Protein AF-0000000079912908 (afdb_homodimer)

Secondary structure (DSSP, 8-state):
--B------PPPPEEEEE--------S-HHHHHHT-SPEEEEEPPP-TTPPP---HHHHHHHHHHHHHHHHHHHHHHHH-GGGHHHHHHHHHHHHHHHTT----HHHHHHHHTT-S--HHHHHHHHHHHHHHHHHHTTT--SHHHHHHHHHHHHTTT-TTTTT---SS---BSS-TT-GGG-SB----GGGHHHHHHHHHHHHT-SSS-HHHHHHHHHHHHHHH--SSS-HHHHHHHHHHHHHHHTTS-SSS---HHHHHHTTHHHHHHHHHHHHTT--HHHHHHHHHHHHHHHHHHHHHHHHHHHHHHHHHHH----TT-HHHHHHHHHTT--EEEHHHHHHHHT--HHHHHHHHHHHHHTTSEEE-SSSSSS-EEEEHHHHHHHHHHHHHHHS---/--B------PPPPEEEEE--------S-HHHHHHT-SPEEEEEPPP-TTPPP---HHHHHHHHHHHHHHHHHHHHHHHH-GGGHHHHHHHHHHHHHHHTT----HHHHHHHHTT-S--HHHHHHHHHHHHHHHHHHTTT--SHHHHHHHHHHHHTTT-TTTTT----S---BSS-TT-GGG-SB-PPPGGGHHHHHHHHHHHHT-SSS-HHHHHHHHHHHHHHH--SSS-HHHHHHHHHHHHHHHTTS-SSS---HHHHHHTTHHHHHHHHHHHHTT--HHHHHHHHHHHHHHHHHHHHHHHHHHHHHHHHHHH----TT-HHHHHHHHHTT--EEEHHHHHHHHT--HHHHHHHHHHHHHTTSEEE-SSSSSS-EEEEHHHHHHHHHHHHHHHS---

pLDDT: mean 90.56, std 13.36, range [20.56, 98.81]

Organism: NCBI:txid1990687

Solvent-accessible surface area (backbone atoms only — not comparable to full-atom values): 40923 Å² total; per-residue (Å²): 98,71,59,14,67,71,83,67,72,56,69,40,49,43,71,48,79,38,84,53,76,78,85,62,94,74,67,55,76,64,54,49,57,59,42,52,54,62,42,65,23,32,42,70,65,85,51,49,84,61,77,86,84,70,57,48,53,59,44,18,46,34,45,51,29,43,28,50,49,14,29,50,26,33,45,48,53,68,70,47,81,48,42,38,57,42,35,35,45,50,22,19,43,28,39,33,35,72,74,74,38,68,65,55,49,62,39,32,45,32,26,70,72,71,40,91,48,51,69,48,14,45,52,31,47,15,35,34,42,12,38,50,41,22,54,75,34,20,90,54,64,40,71,66,45,54,27,48,18,38,21,44,33,25,46,90,80,39,58,88,57,30,45,46,74,33,89,55,78,63,53,42,59,55,59,95,80,37,62,65,60,25,77,40,33,35,36,53,37,87,50,39,66,63,52,48,53,32,48,30,51,36,65,66,53,78,42,50,42,58,57,53,45,40,28,51,47,36,44,49,45,58,49,49,42,53,38,88,67,61,42,68,52,44,33,55,19,47,43,50,12,46,37,40,52,65,58,40,24,88,62,46,52,75,27,40,37,27,16,39,40,32,43,48,66,61,46,54,48,15,49,53,38,34,46,66,22,39,61,64,52,30,34,48,44,50,28,53,10,38,53,46,12,48,55,54,49,52,50,47,53,51,52,50,51,50,51,52,54,52,50,58,73,55,55,86,71,65,93,82,37,65,43,58,57,49,56,54,47,35,65,45,42,38,52,46,35,62,67,58,48,16,66,75,70,68,47,51,66,68,56,33,49,52,27,50,50,51,33,35,74,55,66,46,34,44,73,74,52,88,66,95,60,88,48,33,31,31,28,56,68,54,38,50,52,50,43,50,46,55,52,55,26,58,48,54,84,126,98,71,59,14,67,71,82,68,71,54,68,40,49,43,72,45,80,39,85,54,76,78,85,63,94,76,67,54,75,65,55,49,59,58,43,51,53,64,42,65,22,32,42,71,65,84,50,48,84,62,78,86,84,70,57,49,53,58,45,17,46,35,46,51,28,46,28,50,49,13,28,50,27,34,44,46,54,69,70,42,79,49,42,37,57,43,34,35,45,51,21,20,43,28,39,33,36,72,74,73,39,68,65,53,50,61,40,32,46,32,27,71,72,70,41,92,46,52,70,48,14,44,52,30,47,17,35,34,42,13,39,49,42,20,55,74,34,19,89,54,65,38,70,65,43,55,28,47,18,37,20,42,34,23,46,88,79,39,57,90,58,30,45,47,72,35,87,55,77,63,53,40,62,57,59,94,81,36,61,66,59,24,77,42,34,34,36,52,38,87,50,38,66,62,52,48,52,31,48,32,50,38,67,65,54,78,41,50,42,58,57,53,44,40,29,51,46,35,44,50,45,60,49,48,42,53,37,88,66,61,42,69,52,45,33,54,19,46,44,51,11,46,37,40,50,65,59,42,24,88,61,48,52,75,27,41,37,26,16,38,41,32,45,49,65,61,46,53,49,14,49,53,38,36,46,66,22,38,60,63,51,29,34,49,44,50,27,52,11,38,52,45,12,49,55,53,49,53,51,47,53,51,52,51,50,51,51,52,54,52,50,58,73,58,55,85,70,64,92,84,37,65,45,58,58,50,57,54,46,35,66,44,42,38,50,46,36,63,68,58,48,15,65,74,69,70,46,50,67,69,56,34,48,51,29,51,51,51,34,35,73,54,68,47,36,43,73,75,53,84,67,93,61,90,48,34,32,32,29,56,69,52,37,50,52,49,42,48,48,56,52,55,27,56,49,54,85,124

Nearest PDB structures (foldseek):
  7cb8-assembly1_A  TM=9.332E-01  e=3.865E-30  Mycobacterium marinum M
  7cb8-assembly2_B  TM=9.294E-01  e=2.240E-29  Mycobacterium marinum M
  3zcn-assembly2_B  TM=7.993E-01  e=5.375E-15  Shewanella oneidensis
  3zec-assembly1_A  TM=7.746E-01  e=6.122E-14  Shewanella oneidensis
  3eqx-assembly1_A  TM=7.649E-01  e=4.466E-14  Shewanella oneidensis

Structure (mmCIF, N/CA/C/O backbone):
data_AF-0000000079912908-model_v1
#
loop_
_entity.id
_entity.type
_entity.pdbx_description
1 polymer 'Cell filamentation protein Fic'
#
loop_
_atom_site.group_PDB
_atom_site.id
_atom_site.type_symbol
_atom_site.label_atom_id
_atom_site.label_alt_id
_atom_site.label_comp_id
_atom_site.label_asym_id
_atom_site.label_entity_id
_atom_site.label_seq_id
_atom_site.pdbx_PDB_ins_code
_atom_site.Cartn_x
_atom_site.Cartn_y
_atom_site.Cartn_z
_atom_site.occupancy
_atom_site.B_iso_or_equiv
_atom_site.auth_seq_id
_atom_site.auth_comp_id
_atom_site.auth_asym_id
_atom_site.auth_atom_id
_atom_site.pdbx_PDB_model_num
ATOM 1 N N . MET A 1 1 ? 46.594 8.125 -4.816 1 20.73 1 MET A N 1
ATOM 2 C CA . MET A 1 1 ? 45.75 7.926 -5.992 1 20.73 1 MET A CA 1
ATOM 3 C C . MET A 1 1 ? 44.531 7.105 -5.645 1 20.73 1 MET A C 1
ATOM 5 O O . MET A 1 1 ? 44.562 5.875 -5.703 1 20.73 1 MET A O 1
ATOM 9 N N . THR A 1 2 ? 43.875 7.277 -4.516 1 21.61 2 THR A N 1
ATOM 10 C CA . THR A 1 2 ? 43.125 6.52 -3.51 1 21.61 2 THR A CA 1
ATOM 11 C C . THR A 1 2 ? 41.688 6.242 -3.98 1 21.61 2 THR A C 1
ATOM 13 O O . THR A 1 2 ? 41 7.156 -4.402 1 21.61 2 THR A O 1
ATOM 16 N N . SER A 1 3 ? 41.312 4.965 -4.547 1 24.94 3 SER A N 1
ATOM 17 C CA . SER A 1 3 ? 40.312 4.496 -5.484 1 24.94 3 SER A CA 1
ATOM 18 C C . SER A 1 3 ? 38.906 4.93 -5.055 1 24.94 3 SER A C 1
ATOM 20 O O . SER A 1 3 ? 38.656 5.137 -3.865 1 24.94 3 SER A O 1
ATOM 22 N N . VAL A 1 4 ? 38.125 5.551 -5.871 1 27.55 4 VAL A N 1
ATOM 23 C CA . VAL A 1 4 ? 36.719 5.898 -5.777 1 27.55 4 VAL A CA 1
ATOM 24 C C . VAL A 1 4 ? 35.969 4.785 -5.062 1 27.55 4 VAL A C 1
ATOM 26 O O . VAL A 1 4 ? 36.188 3.602 -5.309 1 27.55 4 VAL A O 1
ATOM 29 N N . GLY A 1 5 ? 35.312 4.691 -3.99 1 32.69 5 GLY A N 1
ATOM 30 C CA . GLY A 1 5 ? 34.781 3.631 -3.152 1 32.69 5 GLY A CA 1
ATOM 31 C C . GLY A 1 5 ? 33.938 2.629 -3.924 1 32.69 5 GLY A C 1
ATOM 32 O O . GLY A 1 5 ? 33.125 3.014 -4.77 1 32.69 5 GLY A O 1
ATOM 33 N N . ASP A 1 6 ? 34.281 1.382 -4.566 1 37.12 6 ASP A N 1
ATOM 34 C CA . ASP A 1 6 ? 33.938 0.411 -5.602 1 37.12 6 ASP A CA 1
ATOM 35 C C . ASP A 1 6 ? 32.469 0.053 -5.551 1 37.12 6 ASP A C 1
ATOM 37 O O . ASP A 1 6 ? 32 -0.582 -4.598 1 37.12 6 ASP A O 1
ATOM 41 N N . GLY A 1 7 ? 31.5 0.906 -5.629 1 46.09 7 GLY A N 1
ATOM 42 C CA . GLY A 1 7 ? 30.172 0.347 -5.785 1 46.09 7 GLY A CA 1
ATOM 43 C C . GLY A 1 7 ? 30.172 -1.014 -6.453 1 46.09 7 GLY A C 1
ATOM 44 O O . GLY A 1 7 ? 30.359 -1.114 -7.668 1 46.09 7 GLY A O 1
ATOM 45 N N . GLN A 1 8 ? 30.672 -2.092 -5.875 1 56.47 8 GLN A N 1
ATOM 46 C CA . GLN A 1 8 ? 31.031 -3.422 -6.344 1 56.47 8 GLN A CA 1
ATOM 47 C C . GLN A 1 8 ? 29.938 -4.027 -7.207 1 56.47 8 GLN A C 1
ATOM 49 O O . GLN A 1 8 ? 28.781 -4.105 -6.777 1 56.47 8 GLN A O 1
ATOM 54 N N . ARG A 1 9 ? 30 -4.141 -8.617 1 77.31 9 ARG A N 1
ATOM 55 C CA . ARG A 1 9 ? 29.203 -4.863 -9.602 1 77.31 9 ARG A CA 1
ATOM 56 C C . ARG A 1 9 ? 28.828 -6.25 -9.094 1 77.31 9 ARG A C 1
ATOM 58 O O . ARG A 1 9 ? 29.609 -6.891 -8.383 1 77.31 9 ARG A O 1
ATOM 65 N N . TRP A 1 10 ? 27.5 -6.543 -9.148 1 91.25 10 TRP A N 1
ATOM 66 C CA . TRP A 1 10 ? 27.062 -7.898 -8.844 1 91.25 10 TRP A CA 1
ATOM 67 C C . TRP A 1 10 ? 27.906 -8.93 -9.578 1 91.25 10 TRP A C 1
ATOM 69 O O . TRP A 1 10 ? 28.156 -8.797 -10.781 1 91.25 10 TRP A O 1
ATOM 79 N N . PRO A 1 11 ? 28.438 -9.875 -8.914 1 94.44 11 PRO A N 1
ATOM 80 C CA . PRO A 1 11 ? 29.359 -10.812 -9.562 1 94.44 11 PRO A CA 1
ATOM 81 C C . PRO A 1 11 ? 28.672 -11.727 -10.57 1 94.44 11 PRO A C 1
ATOM 83 O O . PRO A 1 11 ? 27.562 -12.219 -10.305 1 94.44 11 PRO A O 1
ATOM 86 N N . PRO A 1 12 ? 29.281 -11.906 -11.703 1 96.19 12 PRO A N 1
ATOM 87 C CA . PRO A 1 12 ? 28.734 -12.867 -12.672 1 96.19 12 PRO A CA 1
ATOM 88 C C . PRO A 1 12 ? 28.938 -14.312 -12.242 1 96.19 12 PRO A C 1
ATOM 90 O O . PRO A 1 12 ? 29.734 -14.594 -11.344 1 96.19 12 PRO A O 1
ATOM 93 N N . VAL A 1 13 ? 28.203 -15.195 -12.852 1 96.38 13 VAL A N 1
ATOM 94 C CA . VAL A 1 13 ? 28.375 -16.625 -12.648 1 96.38 13 VAL A CA 1
ATOM 95 C C . VAL A 1 13 ? 29.719 -17.078 -13.211 1 96.38 13 VAL A C 1
ATOM 97 O O . VAL A 1 13 ? 30.125 -16.641 -14.289 1 96.38 13 VAL A O 1
ATOM 100 N N . ALA A 1 14 ? 30.438 -17.875 -12.445 1 97.25 14 ALA A N 1
ATOM 101 C CA . ALA A 1 14 ? 31.625 -18.562 -12.938 1 97.25 14 ALA A CA 1
ATOM 102 C C . ALA A 1 14 ? 31.266 -19.953 -13.477 1 97.25 14 ALA A C 1
ATOM 104 O O . ALA A 1 14 ? 30.094 -20.344 -13.461 1 97.25 14 ALA A O 1
ATOM 105 N N . TYR A 1 15 ? 32.188 -20.625 -14.109 1 95.56 15 TYR A N 1
ATOM 106 C CA . TYR A 1 15 ? 31.938 -21.953 -14.648 1 95.56 15 TYR A CA 1
ATOM 107 C C . TYR A 1 15 ? 33.062 -22.906 -14.281 1 95.56 15 TYR A C 1
ATOM 109 O O . TYR A 1 15 ? 34.188 -22.484 -14.047 1 95.56 15 TYR A O 1
ATOM 117 N N . GLU A 1 16 ? 32.781 -24.188 -14.18 1 95.5 16 GLU A N 1
ATOM 118 C CA . GLU A 1 16 ? 33.75 -25.25 -13.945 1 95.5 16 GLU A CA 1
ATOM 119 C C . GLU A 1 16 ? 33.469 -26.453 -14.859 1 95.5 16 GLU A C 1
ATOM 121 O O . GLU A 1 16 ? 32.344 -26.688 -15.258 1 95.5 16 GLU A O 1
ATOM 126 N N . ASP A 1 17 ? 34.5 -27.203 -15.18 1 92.25 17 ASP A N 1
ATOM 127 C CA . ASP A 1 17 ? 34.375 -28.344 -16.078 1 92.25 17 ASP A CA 1
ATOM 128 C C . ASP A 1 17 ? 34.062 -29.625 -15.312 1 92.25 17 ASP A C 1
ATOM 130 O O . ASP A 1 17 ? 34.594 -29.844 -14.219 1 92.25 17 ASP A O 1
ATOM 134 N N . HIS A 1 18 ? 33.188 -30.391 -15.852 1 91 18 HIS A N 1
ATOM 135 C CA . HIS A 1 18 ? 32.875 -31.719 -15.344 1 91 18 HIS A CA 1
ATOM 136 C C . HIS A 1 18 ? 32.906 -32.75 -16.453 1 91 18 HIS A C 1
ATOM 138 O O . HIS A 1 18 ? 32.531 -32.469 -17.594 1 91 18 HIS A O 1
ATOM 144 N N . PRO A 1 19 ? 33.406 -33.906 -16.125 1 83.94 19 PRO A N 1
ATOM 145 C CA . PRO A 1 19 ? 33.375 -34.969 -17.156 1 83.94 19 PRO A CA 1
ATOM 146 C C . PRO A 1 19 ? 31.953 -35.406 -17.516 1 83.94 19 PRO A C 1
ATOM 148 O O . PRO A 1 19 ? 31.047 -35.312 -16.688 1 83.94 19 PRO A O 1
ATOM 151 N N . TRP A 1 20 ? 31.75 -35.656 -18.797 1 77.62 20 TRP A N 1
ATOM 152 C CA . TRP A 1 20 ? 30.453 -36.156 -19.266 1 77.62 20 TRP A CA 1
ATOM 153 C C . TRP A 1 20 ? 30.547 -37.625 -19.672 1 77.62 20 TRP A C 1
ATOM 155 O O . TRP A 1 20 ? 31.438 -38 -20.422 1 77.62 20 TRP A O 1
ATOM 165 N N . VAL A 1 21 ? 29.812 -38.438 -18.938 1 65.38 21 VAL A N 1
ATOM 166 C CA . VAL A 1 21 ? 29.688 -39.812 -19.406 1 65.38 21 VAL A CA 1
ATOM 167 C C . VAL A 1 21 ? 28.297 -40.031 -19.984 1 65.38 21 VAL A C 1
ATOM 169 O O . VAL A 1 21 ? 27.297 -39.906 -19.281 1 65.38 21 VAL A O 1
ATOM 172 N N . SER A 1 22 ? 28.156 -40.094 -21.297 1 60.28 22 SER A N 1
ATOM 173 C CA . SER A 1 22 ? 26.844 -40.312 -21.922 1 60.28 22 SER A CA 1
ATOM 174 C C . SER A 1 22 ? 26.25 -41.656 -21.484 1 60.28 22 SER A C 1
ATOM 176 O O . SER A 1 22 ? 26.938 -42.656 -21.453 1 60.28 22 SER A O 1
ATOM 178 N N . THR A 1 23 ? 25.141 -41.594 -20.766 1 56.66 23 THR A N 1
ATOM 179 C CA . THR A 1 23 ? 24.516 -42.844 -20.359 1 56.66 23 THR A CA 1
ATOM 180 C C . THR A 1 23 ? 23.734 -43.469 -21.516 1 56.66 23 THR A C 1
ATOM 182 O O . THR A 1 23 ? 23.203 -44.562 -21.391 1 56.66 23 THR A O 1
ATOM 185 N N . THR A 1 24 ? 23.453 -42.656 -22.516 1 57.47 24 THR A N 1
ATOM 186 C CA . THR A 1 24 ? 22.656 -43.281 -23.578 1 57.47 24 THR A CA 1
ATOM 187 C C . THR A 1 24 ? 23.531 -43.625 -24.766 1 57.47 24 THR A C 1
ATOM 189 O O . THR A 1 24 ? 24.375 -42.844 -25.188 1 57.47 24 THR A O 1
ATOM 192 N N . ASP A 1 25 ? 23.547 -44.875 -25.172 1 54.75 25 ASP A N 1
ATOM 193 C CA . ASP A 1 25 ? 24.219 -45.438 -26.359 1 54.75 25 ASP A CA 1
ATOM 194 C C . ASP A 1 25 ? 23.531 -44.969 -27.641 1 54.75 25 ASP A C 1
ATOM 196 O O . ASP A 1 25 ? 23.906 -45.375 -28.734 1 54.75 25 ASP A O 1
ATOM 200 N N . TYR A 1 26 ? 22.391 -44.188 -27.406 1 56.22 26 TYR A N 1
ATOM 201 C CA . TYR A 1 26 ? 21.641 -43.906 -28.625 1 56.22 26 TYR A CA 1
ATOM 202 C C . TYR A 1 26 ? 21.906 -42.469 -29.078 1 56.22 26 TYR A C 1
ATOM 204 O O . TYR A 1 26 ? 22.172 -41.594 -28.25 1 56.22 26 TYR A O 1
ATOM 212 N N . GLY A 1 27 ? 22.266 -42.188 -30.375 1 59.06 27 GLY A N 1
ATOM 213 C CA . GLY A 1 27 ? 22.406 -40.906 -31.047 1 59.06 27 GLY A CA 1
ATOM 214 C C . GLY A 1 27 ? 23.312 -40.969 -32.25 1 59.06 27 GLY A C 1
ATOM 215 O O . GLY A 1 27 ? 24.094 -41.906 -32.406 1 59.06 27 GLY A O 1
ATOM 216 N N . SER A 1 28 ? 22.984 -40.156 -33.188 1 62.19 28 SER A N 1
ATOM 217 C CA . SER A 1 28 ? 23.812 -40.094 -34.406 1 62.19 28 SER A CA 1
ATOM 218 C C . SER A 1 28 ? 25.266 -39.844 -34.062 1 62.19 28 SER A C 1
ATOM 220 O O . SER A 1 28 ? 25.578 -39.375 -32.969 1 62.19 28 SER A O 1
ATOM 222 N N . ARG A 1 29 ? 26.172 -40.375 -34.906 1 62.5 29 ARG A N 1
ATOM 223 C CA . ARG A 1 29 ? 27.594 -40.125 -34.781 1 62.5 29 ARG A CA 1
ATOM 224 C C . ARG A 1 29 ? 27.844 -38.656 -34.438 1 62.5 29 ARG A C 1
ATOM 226 O O . ARG A 1 29 ? 28.688 -38.312 -33.625 1 62.5 29 ARG A O 1
ATOM 233 N N . ARG A 1 30 ? 27.078 -37.75 -35.062 1 61.47 30 ARG A N 1
ATOM 234 C CA . ARG A 1 30 ? 27.219 -36.312 -34.844 1 61.47 30 ARG A CA 1
ATOM 235 C C . ARG A 1 30 ? 26.812 -35.938 -33.406 1 61.47 30 ARG A C 1
ATOM 237 O O . ARG A 1 30 ? 27.5 -35.156 -32.75 1 61.47 30 ARG A O 1
ATOM 244 N N . GLU A 1 31 ? 25.766 -36.406 -32.938 1 60.81 31 GLU A N 1
ATOM 245 C CA . GLU A 1 31 ? 25.266 -36.094 -31.594 1 60.81 31 GLU A CA 1
ATOM 246 C C . GLU A 1 31 ? 26.234 -36.562 -30.516 1 60.81 31 GLU A C 1
ATOM 248 O O . GLU A 1 31 ? 26.438 -35.875 -29.516 1 60.81 31 GLU A O 1
ATOM 253 N N . ARG A 1 32 ? 26.812 -37.75 -30.766 1 63.75 32 ARG A N 1
ATOM 254 C CA . ARG A 1 32 ? 27.781 -38.281 -29.828 1 63.75 32 ARG A CA 1
ATOM 255 C C . ARG A 1 32 ? 29.047 -37.438 -29.766 1 63.75 32 ARG A C 1
ATOM 257 O O . ARG A 1 32 ? 29.625 -37.25 -28.703 1 63.75 32 ARG A O 1
ATOM 264 N N . ARG A 1 33 ? 29.453 -36.938 -30.938 1 64.44 33 ARG A N 1
ATOM 265 C CA . ARG A 1 33 ? 30.641 -36.094 -30.969 1 64.44 33 ARG A CA 1
ATOM 266 C C . ARG A 1 33 ? 30.375 -34.781 -30.266 1 64.44 33 ARG A C 1
ATOM 268 O O . ARG A 1 33 ? 31.25 -34.219 -29.609 1 64.44 33 ARG A O 1
ATOM 275 N N . LEU A 1 34 ? 29.141 -34.312 -30.422 1 63.16 34 LEU A N 1
ATOM 276 C CA . LEU A 1 34 ? 28.781 -33 -29.859 1 63.16 34 LEU A CA 1
ATOM 277 C C . LEU A 1 34 ? 28.641 -33.094 -28.344 1 63.16 34 LEU A C 1
ATOM 279 O O . LEU A 1 34 ? 28.781 -32.094 -27.625 1 63.16 34 LEU A O 1
ATOM 283 N N . THR A 1 35 ? 28.406 -34.312 -27.938 1 63.47 35 THR A N 1
ATOM 284 C CA . THR A 1 35 ? 28.203 -34.5 -26.5 1 63.47 35 THR A CA 1
ATOM 285 C C . THR A 1 35 ? 29.438 -35.125 -25.859 1 63.47 35 THR A C 1
ATOM 287 O O . THR A 1 35 ? 29.359 -35.656 -24.75 1 63.47 35 THR A O 1
ATOM 290 N N . ALA A 1 36 ? 30.469 -35.125 -26.812 1 68.62 36 ALA A N 1
ATOM 291 C CA . ALA A 1 36 ? 31.703 -35.719 -26.312 1 68.62 36 ALA A CA 1
ATOM 292 C C . ALA A 1 36 ? 32.562 -34.688 -25.562 1 68.62 36 ALA A C 1
ATOM 294 O O . ALA A 1 36 ? 32.5 -33.469 -25.859 1 68.62 36 ALA A O 1
ATOM 295 N N . GLY A 1 37 ? 33.156 -35.031 -24.406 1 74.25 37 GLY A N 1
ATOM 296 C CA . GLY A 1 37 ? 34.031 -34.188 -23.625 1 74.25 37 GLY A CA 1
ATOM 297 C C . GLY A 1 37 ? 33.344 -33.625 -22.375 1 74.25 37 GLY A C 1
ATOM 298 O O . GLY A 1 37 ? 32.219 -34 -22.047 1 74.25 37 GLY A O 1
ATOM 299 N N . PRO A 1 38 ? 34.125 -32.844 -21.719 1 84.25 38 PRO A N 1
ATOM 300 C CA . PRO A 1 38 ? 33.594 -32.25 -20.484 1 84.25 38 PRO A CA 1
ATOM 301 C C . PRO A 1 38 ? 32.531 -31.188 -20.75 1 84.25 38 PRO A C 1
ATOM 303 O O . PRO A 1 38 ? 32.469 -30.641 -21.844 1 84.25 38 PRO A O 1
ATOM 306 N N . TYR A 1 39 ? 31.609 -31.078 -19.953 1 86.5 39 TYR A N 1
ATOM 307 C CA . TYR A 1 39 ? 30.672 -29.969 -20 1 86.5 39 TYR A CA 1
ATOM 308 C C . TYR A 1 39 ? 31 -28.938 -18.922 1 86.5 39 TYR A C 1
ATOM 310 O O . TYR A 1 39 ? 31.688 -29.25 -17.953 1 86.5 39 TYR A O 1
ATOM 318 N N . ARG A 1 40 ? 30.547 -27.703 -19.172 1 91.31 40 ARG A N 1
ATOM 319 C CA . ARG A 1 40 ? 30.766 -26.625 -18.234 1 91.31 40 ARG A CA 1
ATOM 320 C C . ARG A 1 40 ? 29.516 -26.328 -17.422 1 91.31 40 ARG A C 1
ATOM 322 O O . ARG A 1 40 ? 28.469 -26.016 -17.984 1 91.31 40 ARG A O 1
ATOM 329 N N . ALA A 1 41 ? 29.672 -26.469 -16.109 1 94.94 41 ALA A N 1
ATOM 330 C CA . ALA A 1 41 ? 28.562 -26.188 -15.195 1 94.94 41 ALA A CA 1
ATOM 331 C C . ALA A 1 41 ? 28.75 -24.844 -14.508 1 94.94 41 ALA A C 1
ATOM 333 O O . ALA A 1 41 ? 29.875 -24.453 -14.18 1 94.94 41 ALA A O 1
ATOM 334 N N . ALA A 1 42 ? 27.703 -24.172 -14.297 1 97 42 ALA A N 1
ATOM 335 C CA . ALA A 1 42 ? 27.75 -22.844 -13.672 1 97 42 ALA A CA 1
ATOM 336 C C . ALA A 1 42 ? 28.141 -22.938 -12.203 1 97 42 ALA A C 1
ATOM 338 O O . ALA A 1 42 ? 27.828 -23.922 -11.531 1 97 42 ALA A O 1
ATOM 339 N N . VAL A 1 43 ? 28.844 -21.969 -11.742 1 98 43 VAL A N 1
ATOM 340 C CA . VAL A 1 43 ? 29.141 -21.75 -10.328 1 98 43 VAL A CA 1
ATOM 341 C C . VAL A 1 43 ? 28.672 -20.375 -9.898 1 98 43 VAL A C 1
ATOM 343 O O . VAL A 1 43 ? 29.438 -19.406 -9.969 1 98 43 VAL A O 1
ATOM 346 N N . PRO A 1 44 ? 27.438 -20.281 -9.445 1 97.88 44 PRO A N 1
ATOM 347 C CA . PRO A 1 44 ? 26.906 -18.984 -9.023 1 97.88 44 PRO A CA 1
ATOM 348 C C . PRO A 1 44 ? 27.641 -18.406 -7.824 1 97.88 44 PRO A C 1
ATOM 350 O O . PRO A 1 44 ? 28.109 -19.156 -6.961 1 97.88 44 PRO A O 1
ATOM 353 N N . PRO A 1 45 ? 27.797 -17.109 -7.738 1 97.38 45 PRO A N 1
ATOM 354 C CA . PRO A 1 45 ? 28.359 -16.5 -6.535 1 97.38 45 PRO A CA 1
ATOM 355 C C . PRO A 1 45 ? 27.453 -16.625 -5.32 1 97.38 45 PRO A C 1
ATOM 357 O O . PRO A 1 45 ? 26.234 -16.719 -5.469 1 97.38 45 PRO A O 1
ATOM 360 N N . PHE A 1 46 ? 28.062 -16.672 -4.152 1 98.06 46 PHE A N 1
ATOM 361 C CA . PHE A 1 46 ? 27.281 -16.5 -2.936 1 98.06 46 PHE A CA 1
ATOM 362 C C . PHE A 1 46 ? 26.766 -15.078 -2.811 1 98.06 46 PHE A C 1
ATOM 364 O O . PHE A 1 46 ? 27.484 -14.117 -3.109 1 98.06 46 PHE A O 1
ATOM 371 N N . ILE A 1 47 ? 25.547 -14.945 -2.348 1 97.81 47 ILE A N 1
ATOM 372 C CA . ILE A 1 47 ? 24.938 -13.617 -2.414 1 97.81 47 ILE A CA 1
ATOM 373 C C . ILE A 1 47 ? 24.453 -13.195 -1.03 1 97.81 47 ILE A C 1
ATOM 375 O O . ILE A 1 47 ? 23.953 -12.086 -0.849 1 97.81 47 ILE A O 1
ATOM 379 N N . ALA A 1 48 ? 24.609 -14.023 0.016 1 97.44 48 ALA A N 1
ATOM 380 C CA . ALA A 1 48 ? 24.016 -13.82 1.336 1 97.44 48 ALA A CA 1
ATOM 381 C C . ALA A 1 48 ? 24.359 -12.445 1.89 1 97.44 48 ALA A C 1
ATOM 383 O O . ALA A 1 48 ? 23.516 -11.789 2.512 1 97.44 48 ALA A O 1
ATOM 384 N N . ASN A 1 49 ? 25.547 -11.953 1.594 1 94.81 49 ASN A N 1
ATOM 385 C CA . ASN A 1 49 ? 26.016 -10.727 2.236 1 94.81 49 ASN A CA 1
ATOM 386 C C . ASN A 1 49 ? 26.297 -9.633 1.215 1 94.81 49 ASN A C 1
ATOM 388 O O . ASN A 1 49 ? 26.938 -8.633 1.534 1 94.81 49 ASN A O 1
ATOM 392 N N . ARG A 1 50 ? 25.875 -9.82 0.028 1 95.19 50 ARG A N 1
ATOM 393 C CA . ARG A 1 50 ? 26.156 -8.844 -1.019 1 95.19 50 ARG A CA 1
ATOM 394 C C . ARG A 1 50 ? 25.156 -7.684 -0.958 1 95.19 50 ARG A C 1
ATOM 396 O O . ARG A 1 50 ? 23.984 -7.879 -0.631 1 95.19 50 ARG A O 1
ATOM 403 N N . THR A 1 51 ? 25.641 -6.531 -1.345 1 92.69 51 THR A N 1
ATOM 404 C CA . THR A 1 51 ? 24.812 -5.336 -1.354 1 92.69 51 THR A CA 1
ATOM 405 C C . THR A 1 51 ? 24.234 -5.09 -2.746 1 92.69 51 THR A C 1
ATOM 407 O O . THR A 1 51 ? 24.938 -5.25 -3.748 1 92.69 51 THR A O 1
ATOM 410 N N . ILE A 1 52 ? 22.969 -4.727 -2.812 1 92.81 52 ILE A N 1
ATOM 411 C CA . ILE A 1 52 ? 22.328 -4.359 -4.066 1 92.81 52 ILE A CA 1
ATOM 412 C C . ILE A 1 52 ? 22.391 -2.848 -4.254 1 92.81 52 ILE A C 1
ATOM 414 O O . ILE A 1 52 ? 22 -2.086 -3.363 1 92.81 52 ILE A O 1
ATOM 418 N N . SER A 1 53 ? 22.875 -2.439 -5.32 1 87.56 53 SER A N 1
ATOM 419 C CA . SER A 1 53 ? 22.922 -1.029 -5.695 1 87.56 53 SER A CA 1
ATOM 420 C C . SER A 1 53 ? 22.109 -0.778 -6.969 1 87.56 53 SER A C 1
ATOM 422 O O . SER A 1 53 ? 22.438 -1.308 -8.031 1 87.56 53 SER A O 1
ATOM 424 N N . LEU A 1 54 ? 21.078 -0.049 -6.844 1 89.31 54 LEU A N 1
ATOM 425 C CA . LEU A 1 54 ? 20.25 0.335 -7.977 1 89.31 54 LEU A CA 1
ATOM 426 C C . LEU A 1 54 ? 20.344 1.835 -8.234 1 89.31 54 LEU A C 1
ATOM 428 O O . LEU A 1 54 ? 20.516 2.621 -7.301 1 89.31 54 LEU A O 1
ATOM 432 N N . ASN A 1 55 ? 20.297 2.195 -9.492 1 89 55 ASN A N 1
ATOM 433 C CA . ASN A 1 55 ? 20.203 3.625 -9.773 1 89 55 ASN A CA 1
ATOM 434 C C . ASN A 1 55 ? 18.875 4.207 -9.312 1 89 55 ASN A C 1
ATOM 436 O O . ASN A 1 55 ? 17.953 3.463 -8.945 1 89 55 ASN A O 1
ATOM 440 N N . GLY A 1 56 ? 18.766 5.52 -9.359 1 88.06 56 GLY A N 1
ATOM 441 C CA . GLY A 1 56 ? 17.609 6.203 -8.82 1 88.06 56 GLY A CA 1
ATOM 442 C C . GLY A 1 56 ? 16.312 5.828 -9.516 1 88.06 56 GLY A C 1
ATOM 443 O O . GLY A 1 56 ? 15.289 5.609 -8.859 1 88.06 56 GLY A O 1
ATOM 444 N N . GLU A 1 57 ? 16.359 5.719 -10.789 1 91.56 57 GLU A N 1
ATOM 445 C CA . GLU A 1 57 ? 15.164 5.398 -11.57 1 91.56 57 GLU A CA 1
ATOM 446 C C . GLU A 1 57 ? 14.617 4.016 -11.211 1 91.56 57 GLU A C 1
ATOM 448 O O . GLU A 1 57 ? 13.414 3.846 -11.023 1 91.56 57 GLU A O 1
ATOM 453 N N . LEU A 1 58 ? 15.508 3.051 -11.109 1 94.12 58 LEU A N 1
ATOM 454 C CA . LEU A 1 58 ? 15.094 1.688 -10.789 1 94.12 58 LEU A CA 1
ATOM 455 C C . LEU A 1 58 ? 14.641 1.582 -9.336 1 94.12 58 LEU A C 1
ATOM 457 O O . LEU A 1 58 ? 13.719 0.83 -9.023 1 94.12 58 LEU A O 1
ATOM 461 N N . GLN A 1 59 ? 15.266 2.361 -8.469 1 92.19 59 GLN A N 1
ATOM 462 C CA . GLN A 1 59 ? 14.828 2.406 -7.082 1 92.19 59 GLN A CA 1
ATOM 463 C C . GLN A 1 59 ? 13.406 2.939 -6.973 1 92.19 59 GLN A C 1
ATOM 465 O O . GLN A 1 59 ? 12.57 2.369 -6.262 1 92.19 59 GLN A O 1
ATOM 470 N N . ALA A 1 60 ? 13.18 4.008 -7.672 1 93.12 60 ALA A N 1
ATOM 471 C CA . ALA A 1 60 ? 11.836 4.59 -7.684 1 93.12 60 ALA A CA 1
ATOM 472 C C . ALA A 1 60 ? 10.82 3.607 -8.266 1 93.12 60 ALA A C 1
ATOM 474 O O . ALA A 1 60 ? 9.711 3.48 -7.746 1 93.12 60 ALA A O 1
ATOM 475 N N . LEU A 1 61 ? 11.219 2.9 -9.289 1 95 61 LEU A N 1
ATOM 476 C CA . LEU A 1 61 ? 10.344 1.929 -9.938 1 95 61 LEU A CA 1
ATOM 477 C C . LEU A 1 61 ? 9.992 0.793 -8.984 1 95 61 LEU A C 1
ATOM 479 O O . LEU A 1 61 ? 8.836 0.381 -8.906 1 95 61 LEU A O 1
ATOM 483 N N . THR A 1 62 ? 10.961 0.263 -8.273 1 96.44 62 THR A N 1
ATOM 484 C CA . THR A 1 62 ? 10.727 -0.836 -7.348 1 96.44 62 THR A CA 1
ATOM 485 C C . THR A 1 62 ? 9.82 -0.388 -6.199 1 96.44 62 THR A C 1
ATOM 487 O O . THR A 1 62 ? 8.961 -1.146 -5.746 1 96.44 62 THR A O 1
ATOM 490 N N . GLU A 1 63 ? 10.016 0.854 -5.703 1 94.94 63 GLU A N 1
ATOM 491 C CA . GLU A 1 63 ? 9.148 1.381 -4.656 1 94.94 63 GLU A CA 1
ATOM 492 C C . GLU A 1 63 ? 7.707 1.495 -5.141 1 94.94 63 GLU A C 1
ATOM 494 O O . GLU A 1 63 ? 6.773 1.135 -4.418 1 94.94 63 GLU A O 1
ATOM 499 N N . GLU A 1 64 ? 7.559 2.02 -6.316 1 95.69 64 GLU A N 1
ATOM 500 C CA . GLU A 1 64 ? 6.219 2.152 -6.879 1 95.69 64 GLU A CA 1
ATOM 501 C C . GLU A 1 64 ? 5.551 0.791 -7.039 1 95.69 64 GLU A C 1
ATOM 503 O O . GLU A 1 64 ? 4.359 0.639 -6.75 1 95.69 64 GLU A O 1
ATOM 508 N N . ALA A 1 65 ? 6.297 -0.166 -7.512 1 97.69 65 ALA A N 1
ATOM 509 C CA . ALA A 1 65 ? 5.762 -1.519 -7.641 1 97.69 65 ALA A CA 1
ATOM 510 C C . ALA A 1 65 ? 5.324 -2.068 -6.285 1 97.69 65 ALA A C 1
ATOM 512 O O . ALA A 1 65 ? 4.246 -2.656 -6.164 1 97.69 65 ALA A O 1
ATOM 513 N N . ALA A 1 66 ? 6.191 -1.9 -5.309 1 97.75 66 ALA A N 1
ATOM 514 C CA . ALA A 1 66 ? 5.879 -2.371 -3.961 1 97.75 66 ALA A CA 1
ATOM 515 C C . ALA A 1 66 ? 4.586 -1.748 -3.447 1 97.75 66 ALA A C 1
ATOM 517 O O . ALA A 1 66 ? 3.721 -2.447 -2.912 1 97.75 66 ALA A O 1
ATOM 518 N N . THR A 1 67 ? 4.414 -0.456 -3.625 1 97.19 67 THR A N 1
ATOM 519 C CA . THR A 1 67 ? 3.232 0.233 -3.117 1 97.19 67 THR A CA 1
ATOM 520 C C . THR A 1 67 ? 1.984 -0.193 -3.887 1 97.19 67 THR A C 1
ATOM 522 O O . THR A 1 67 ? 0.903 -0.313 -3.307 1 97.19 67 THR A O 1
ATOM 525 N N . GLU A 1 68 ? 2.109 -0.414 -5.168 1 97.38 68 GLU A N 1
ATOM 526 C CA . GLU A 1 68 ? 0.972 -0.859 -5.965 1 97.38 68 GLU A CA 1
ATOM 527 C C . GLU A 1 68 ? 0.523 -2.258 -5.555 1 97.38 68 GLU A C 1
ATOM 529 O O . GLU A 1 68 ? -0.676 -2.529 -5.461 1 97.38 68 GLU A O 1
ATOM 534 N N . LEU A 1 69 ? 1.473 -3.141 -5.359 1 97.94 69 LEU A N 1
ATOM 535 C CA . LEU A 1 69 ? 1.161 -4.48 -4.879 1 97.94 69 LEU A CA 1
ATOM 536 C C . LEU A 1 69 ? 0.422 -4.422 -3.547 1 97.94 69 LEU A C 1
ATOM 538 O O . LEU A 1 69 ? -0.594 -5.098 -3.365 1 97.94 69 LEU A O 1
ATOM 542 N N . THR A 1 70 ? 0.916 -3.639 -2.684 1 97.5 70 THR A N 1
ATOM 543 C CA . THR A 1 70 ? 0.338 -3.488 -1.354 1 97.5 70 THR A CA 1
ATOM 544 C C . THR A 1 70 ? -1.069 -2.902 -1.438 1 97.5 70 THR A C 1
ATOM 546 O O . THR A 1 70 ? -1.979 -3.361 -0.744 1 97.5 70 THR A O 1
ATOM 549 N N . ARG A 1 71 ? -1.208 -1.837 -2.244 1 95.94 71 ARG A N 1
ATOM 550 C CA . ARG A 1 71 ? -2.516 -1.216 -2.422 1 95.94 71 ARG A CA 1
ATOM 551 C C . ARG A 1 71 ? -3.543 -2.23 -2.914 1 95.94 71 ARG A C 1
ATOM 553 O O . ARG A 1 71 ? -4.652 -2.307 -2.383 1 95.94 71 ARG A O 1
ATOM 560 N N . PHE A 1 72 ? -3.209 -3.016 -3.93 1 96 72 PHE A N 1
ATOM 561 C CA . PHE A 1 72 ? -4.098 -4.035 -4.477 1 96 72 PHE A CA 1
ATOM 562 C C . PHE A 1 72 ? -4.48 -5.051 -3.408 1 96 72 PHE A C 1
ATOM 564 O O . PHE A 1 72 ? -5.656 -5.391 -3.262 1 96 72 PHE A O 1
ATOM 571 N N . ASP A 1 73 ? -3.488 -5.551 -2.703 1 95.19 73 ASP A N 1
ATOM 572 C CA . ASP A 1 73 ? -3.713 -6.527 -1.641 1 95.19 73 ASP A CA 1
ATOM 573 C C . ASP A 1 73 ? -4.715 -6 -0.614 1 95.19 73 ASP A C 1
ATOM 575 O O . ASP A 1 73 ? -5.637 -6.715 -0.214 1 95.19 73 ASP A O 1
ATOM 579 N N . ALA A 1 74 ? -4.531 -4.754 -0.185 1 92.38 74 ALA A N 1
ATOM 580 C CA . ALA A 1 74 ? -5.398 -4.141 0.818 1 92.38 74 ALA A CA 1
ATOM 581 C C . ALA A 1 74 ? -6.82 -3.973 0.287 1 92.38 74 ALA A C 1
ATOM 583 O O . ALA A 1 74 ? -7.789 -4.219 1.006 1 92.38 74 ALA A O 1
ATOM 584 N N . GLU A 1 75 ? -6.969 -3.531 -0.922 1 89.62 75 GLU A N 1
ATOM 585 C CA . GLU A 1 75 ? -8.266 -3.338 -1.557 1 89.62 75 GLU A CA 1
ATOM 586 C C . GLU A 1 75 ? -9.047 -4.648 -1.64 1 89.62 75 GLU A C 1
ATOM 588 O O . GLU A 1 75 ? -10.227 -4.699 -1.301 1 89.62 75 GLU A O 1
ATOM 593 N N . VAL A 1 76 ? -8.352 -5.652 -2.09 1 89.62 76 VAL A N 1
ATOM 594 C CA . VAL A 1 76 ? -9.008 -6.93 -2.338 1 89.62 76 VAL A CA 1
ATOM 595 C C . VAL A 1 76 ? -9.289 -7.633 -1.013 1 89.62 76 VAL A C 1
ATOM 597 O O . VAL A 1 76 ? -10.305 -8.312 -0.864 1 89.62 76 VAL A O 1
ATOM 600 N N . GLY A 1 77 ? -8.344 -7.492 -0.078 1 84.5 77 GLY A N 1
ATOM 601 C CA . GLY A 1 77 ? -8.523 -8.094 1.231 1 84.5 77 GLY A CA 1
ATOM 602 C C . GLY A 1 77 ? -9.766 -7.609 1.949 1 84.5 77 GLY A C 1
ATOM 603 O O 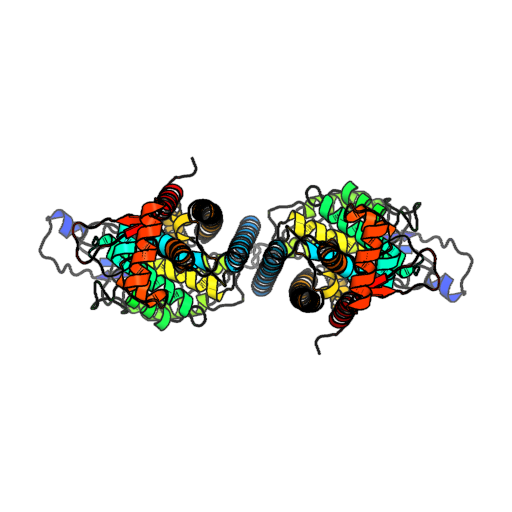. GLY A 1 77 ? -10.359 -8.336 2.75 1 84.5 77 GLY A O 1
ATOM 604 N N . HIS A 1 78 ? -10.172 -6.371 1.76 1 75.75 78 HIS A N 1
ATOM 605 C CA . HIS A 1 78 ? -11.328 -5.773 2.418 1 75.75 78 HIS A CA 1
ATOM 606 C C . HIS A 1 78 ? -12.633 -6.219 1.76 1 75.75 78 HIS A C 1
ATOM 608 O O . HIS A 1 78 ? -13.68 -6.27 2.412 1 75.75 78 HIS A O 1
ATOM 614 N N . ILE A 1 79 ? -12.641 -6.016 0.42 1 62.91 79 ILE A N 1
ATOM 615 C CA . ILE A 1 79 ? -13.891 -6.32 -0.28 1 62.91 79 ILE A CA 1
ATOM 616 C C . ILE A 1 79 ? -14.336 -7.742 0.049 1 62.91 79 ILE A C 1
ATOM 618 O O . ILE A 1 79 ? -15.492 -7.973 0.392 1 62.91 79 ILE A O 1
ATOM 622 N N . THR A 1 80 ? -13.766 -8.742 -0.662 1 59.81 80 THR A N 1
ATOM 623 C CA . THR A 1 80 ? -14.516 -9.984 -0.629 1 59.81 80 THR A CA 1
ATOM 624 C C . THR A 1 80 ? -13.578 -11.18 -0.514 1 59.81 80 THR A C 1
ATOM 626 O O . THR A 1 80 ? -12.758 -11.422 -1.399 1 59.81 80 THR A O 1
ATOM 629 N N . ALA A 1 81 ? -13.453 -11.719 0.745 1 58.94 81 ALA A N 1
ATOM 630 C CA . ALA A 1 81 ? -12.898 -13.023 1.113 1 58.94 81 ALA A CA 1
ATOM 631 C C . ALA A 1 81 ? -13.039 -14.023 -0.03 1 58.94 81 ALA A C 1
ATOM 633 O O . ALA A 1 81 ? -12.133 -14.828 -0.272 1 58.94 81 ALA A O 1
ATOM 634 N N . PRO A 1 82 ? -13.969 -13.758 -1.013 1 67.19 82 PRO A N 1
ATOM 635 C CA . PRO A 1 82 ? -14.242 -14.891 -1.898 1 67.19 82 PRO A CA 1
ATOM 636 C C . PRO A 1 82 ? -13.258 -14.977 -3.064 1 67.19 82 PRO A C 1
ATOM 638 O O . PRO A 1 82 ? -13.172 -16 -3.736 1 67.19 82 PRO A O 1
ATOM 641 N N . PHE A 1 83 ? -12.328 -13.977 -3.119 1 82.69 83 PHE A N 1
ATOM 642 C CA . PHE A 1 83 ? -11.625 -14 -4.395 1 82.69 83 PHE A CA 1
ATOM 643 C C . PHE A 1 83 ? -10.203 -14.516 -4.219 1 82.69 83 PHE A C 1
ATOM 645 O O . PHE A 1 83 ? -9.469 -14.672 -5.195 1 82.69 83 PHE A O 1
ATOM 652 N N . ALA A 1 84 ? -9.836 -14.789 -3.014 1 88.19 84 ALA A N 1
ATOM 653 C CA . ALA A 1 84 ? -8.469 -15.219 -2.734 1 88.19 84 ALA A CA 1
ATOM 654 C C . ALA A 1 84 ? -8.141 -16.516 -3.477 1 88.19 84 ALA A C 1
ATOM 656 O O . ALA A 1 84 ? -7.07 -16.641 -4.074 1 88.19 84 ALA A O 1
ATOM 657 N N . SER A 1 85 ? -9.102 -17.438 -3.498 1 90.06 85 SER A N 1
ATOM 658 C CA . SER A 1 85 ? -8.875 -18.734 -4.133 1 90.06 85 SER A CA 1
ATOM 659 C C . SER A 1 85 ? -8.75 -18.594 -5.645 1 90.06 85 SER A C 1
ATOM 661 O O . SER A 1 85 ? -7.949 -19.281 -6.277 1 90.06 85 SER A O 1
ATOM 663 N N . ILE A 1 86 ? -9.555 -17.719 -6.184 1 92.44 86 ILE A N 1
ATOM 664 C CA . ILE A 1 86 ? -9.539 -17.5 -7.625 1 92.44 86 ILE A CA 1
ATOM 665 C C . ILE A 1 86 ? -8.219 -16.859 -8.047 1 92.44 86 ILE A C 1
ATOM 667 O O . ILE A 1 86 ? -7.629 -17.25 -9.055 1 92.44 86 ILE A O 1
ATOM 671 N N . LEU A 1 87 ? -7.785 -15.898 -7.277 1 93.5 87 LEU A N 1
ATOM 672 C CA . LEU A 1 87 ? -6.52 -15.242 -7.574 1 93.5 87 LEU A CA 1
ATOM 673 C C . LEU A 1 87 ? -5.355 -16.219 -7.492 1 93.5 87 LEU A C 1
ATOM 675 O O . LEU A 1 87 ? -4.457 -16.203 -8.336 1 93.5 87 LEU A O 1
ATOM 679 N N . LEU A 1 88 ? -5.395 -17.094 -6.527 1 94.62 88 LEU A N 1
ATOM 680 C CA . LEU A 1 88 ? -4.371 -18.125 -6.371 1 94.62 88 LEU A CA 1
ATOM 681 C C . LEU A 1 88 ? -4.371 -19.078 -7.566 1 94.62 88 LEU A C 1
ATOM 683 O O . LEU A 1 88 ? -3.311 -19.406 -8.102 1 94.62 88 LEU A O 1
ATOM 687 N N . ARG A 1 89 ? -5.523 -19.484 -7.992 1 94.19 89 ARG A N 1
ATOM 688 C CA . ARG A 1 89 ? -5.672 -20.406 -9.117 1 94.19 89 ARG A CA 1
ATOM 689 C C . ARG A 1 89 ? -5.164 -19.766 -10.406 1 94.19 89 ARG A C 1
ATOM 691 O O . ARG A 1 89 ? -4.457 -20.406 -11.188 1 94.19 89 ARG A O 1
ATOM 698 N N . THR A 1 90 ? -5.551 -18.516 -10.609 1 95 90 THR A N 1
ATOM 699 C CA . THR A 1 90 ? -5.137 -17.844 -11.836 1 95 90 THR A CA 1
ATOM 700 C C . THR A 1 90 ? -3.629 -17.609 -11.844 1 95 90 THR A C 1
ATOM 702 O O . THR A 1 90 ? -2.982 -17.703 -12.891 1 95 90 THR A O 1
ATOM 705 N N . GLU A 1 91 ? -3.074 -17.281 -10.688 1 96.94 91 GLU A N 1
ATOM 706 C CA . GLU A 1 91 ? -1.626 -17.172 -10.547 1 96.94 91 GLU A CA 1
ATOM 707 C C . GLU A 1 91 ? -0.929 -18.469 -10.906 1 96.94 91 GLU A C 1
ATOM 709 O O . GLU A 1 91 ? 0.047 -18.484 -11.656 1 96.94 91 GLU A O 1
ATOM 714 N N . SER A 1 92 ? -1.459 -19.562 -10.398 1 97.5 92 SER A N 1
ATOM 715 C CA . SER A 1 92 ? -0.886 -20.891 -10.648 1 97.5 92 SER A CA 1
ATOM 716 C C . SER A 1 92 ? -0.984 -21.266 -12.125 1 97.5 92 SER A C 1
ATOM 718 O O . SER A 1 92 ? -0.048 -21.828 -12.688 1 97.5 92 SER A O 1
ATOM 720 N N . ALA A 1 93 ? -2.139 -20.938 -12.672 1 97.56 93 ALA A N 1
ATOM 721 C CA . ALA A 1 93 ? -2.334 -21.219 -14.094 1 97.56 93 ALA A CA 1
ATOM 722 C C . ALA A 1 93 ? -1.345 -20.422 -14.945 1 97.56 93 ALA A C 1
ATOM 724 O O . ALA A 1 93 ? -0.726 -20.984 -15.859 1 97.56 93 ALA A O 1
ATOM 725 N N . SER A 1 94 ? -1.162 -19.141 -14.633 1 97.75 94 SER A N 1
ATOM 726 C CA . SER A 1 94 ? -0.231 -18.312 -15.375 1 97.75 94 SER A CA 1
ATOM 727 C C . SER A 1 94 ? 1.205 -18.797 -15.211 1 97.75 94 SER A C 1
ATOM 729 O O . SER A 1 94 ? 1.963 -18.844 -16.188 1 97.75 94 SER A O 1
ATOM 731 N N . SER A 1 95 ? 1.576 -19.109 -14.016 1 98.12 95 SER A N 1
ATOM 732 C CA . SER A 1 95 ? 2.9 -19.656 -13.727 1 98.12 95 SER A CA 1
ATOM 733 C C . SER A 1 95 ? 3.168 -20.906 -14.547 1 98.12 95 SER A C 1
ATOM 735 O O . SER A 1 95 ? 4.234 -21.062 -15.141 1 98.12 95 SER A O 1
ATOM 737 N N . SER A 1 96 ? 2.18 -21.812 -14.602 1 97.38 96 SER A N 1
ATOM 738 C CA . SER A 1 96 ? 2.312 -23.062 -15.344 1 97.38 96 SER A CA 1
ATOM 739 C C . SER A 1 96 ? 2.375 -22.812 -16.844 1 97.38 96 SER A C 1
ATOM 741 O O . SER A 1 96 ? 3.068 -23.531 -17.578 1 97.38 96 SER A O 1
ATOM 743 N N . GLU A 1 97 ? 1.655 -21.828 -17.203 1 96.62 97 GLU A N 1
ATOM 744 C CA . GLU A 1 97 ? 1.64 -21.5 -18.625 1 96.62 97 GLU A CA 1
ATOM 745 C C . GLU A 1 97 ? 3.012 -21.031 -19.109 1 96.62 97 GLU A C 1
ATOM 747 O O . GLU A 1 97 ? 3.393 -21.281 -20.25 1 96.62 97 GLU A O 1
ATOM 752 N N . ILE A 1 98 ? 3.752 -20.312 -18.312 1 95.12 98 ILE A N 1
ATOM 753 C CA . ILE A 1 98 ? 5.121 -19.922 -18.625 1 95.12 98 ILE A CA 1
ATOM 754 C C . ILE A 1 98 ? 5.949 -21.156 -18.953 1 95.12 98 ILE A C 1
ATOM 756 O O . ILE A 1 98 ? 6.871 -21.094 -19.781 1 95.12 98 ILE A O 1
ATOM 760 N N . GLU A 1 99 ? 5.598 -22.359 -18.391 1 94.19 99 GLU A N 1
ATOM 761 C CA . GLU A 1 99 ? 6.25 -23.625 -18.672 1 94.19 99 GLU A CA 1
ATOM 762 C C . GLU A 1 99 ? 5.539 -24.391 -19.797 1 94.19 99 GLU A C 1
ATOM 764 O O . GLU A 1 99 ? 5.746 -25.594 -19.969 1 94.19 99 GLU A O 1
ATOM 769 N N . ASN A 1 100 ? 4.598 -23.781 -20.453 1 92.12 100 ASN A N 1
ATOM 770 C CA . ASN A 1 100 ? 3.855 -24.312 -21.594 1 92.12 100 ASN A CA 1
ATOM 771 C C . ASN A 1 100 ? 2.83 -25.359 -21.141 1 92.12 100 ASN A C 1
ATOM 773 O O . ASN A 1 100 ? 2.576 -26.328 -21.859 1 92.12 100 ASN A O 1
ATOM 777 N N . LEU A 1 101 ? 2.402 -25.234 -19.906 1 93.88 101 LEU A N 1
ATOM 778 C CA . LEU A 1 101 ? 1.271 -26.016 -19.406 1 93.88 101 LEU A CA 1
ATOM 779 C C . LEU A 1 101 ? -0.007 -25.172 -19.422 1 93.88 101 LEU A C 1
ATOM 781 O O . LEU A 1 101 ? -0.152 -24.25 -18.641 1 93.88 101 LEU A O 1
ATOM 785 N N . THR A 1 102 ? -0.913 -25.5 -20.312 1 94.75 102 THR A N 1
ATOM 786 C CA . THR A 1 102 ? -2.125 -24.719 -20.469 1 94.75 102 THR A CA 1
ATOM 787 C C . THR A 1 102 ? -3.365 -25.562 -20.188 1 94.75 102 THR A C 1
ATOM 789 O O . THR A 1 102 ? -3.385 -26.75 -20.484 1 94.75 102 THR A O 1
ATOM 792 N N . SER A 1 103 ? -4.277 -25 -19.578 1 96 103 SER A N 1
ATOM 793 C CA . SER A 1 103 ? -5.586 -25.594 -19.344 1 96 103 SER A CA 1
ATOM 794 C C . SER A 1 103 ? -6.648 -24.531 -19.109 1 96 103 SER A C 1
ATOM 796 O O . SER A 1 103 ? -6.352 -23.438 -18.609 1 96 103 SER A O 1
ATOM 798 N N . GLY A 1 104 ? -7.84 -24.766 -19.516 1 95.31 104 GLY A N 1
ATOM 799 C CA . GLY A 1 104 ? -8.938 -23.844 -19.266 1 95.31 104 GLY A CA 1
ATOM 800 C C . GLY A 1 104 ? -9.391 -23.844 -17.812 1 95.31 104 GLY A C 1
ATOM 801 O O . GLY A 1 104 ? -9.07 -24.766 -17.047 1 95.31 104 GLY A O 1
ATOM 802 N N . ALA A 1 105 ? -10.102 -22.781 -17.5 1 95.69 105 ALA A N 1
ATOM 803 C CA . ALA A 1 105 ? -10.555 -22.578 -16.125 1 95.69 105 ALA A CA 1
ATOM 804 C C . ALA A 1 105 ? -11.438 -23.734 -15.672 1 95.69 105 ALA A C 1
ATOM 806 O O . ALA A 1 105 ? -11.328 -24.203 -14.531 1 95.69 105 ALA A O 1
ATOM 807 N N . ARG A 1 106 ? -12.289 -24.188 -16.531 1 95.19 106 ARG A N 1
ATOM 808 C CA . ARG A 1 106 ? -13.188 -25.281 -16.188 1 95.19 106 ARG A CA 1
ATOM 809 C C . ARG A 1 106 ? -12.406 -26.547 -15.828 1 95.19 106 ARG A C 1
ATOM 811 O O . ARG A 1 106 ? -12.656 -27.172 -14.797 1 95.19 106 ARG A O 1
ATOM 818 N N . GLN A 1 107 ? -11.484 -26.906 -16.656 1 96 107 GLN A N 1
ATOM 819 C CA . GLN A 1 107 ? -10.695 -28.109 -16.453 1 96 107 GLN A CA 1
ATOM 820 C C . GLN A 1 107 ? -9.891 -28.031 -15.164 1 96 107 GLN A C 1
ATOM 822 O O . GLN A 1 107 ? -9.766 -29.031 -14.445 1 96 107 GLN A O 1
ATOM 827 N N . ILE A 1 108 ? -9.383 -26.891 -14.898 1 96.19 108 ILE A N 1
ATOM 828 C CA . ILE A 1 108 ? -8.617 -26.703 -13.672 1 96.19 108 ILE A CA 1
ATOM 829 C C . ILE A 1 108 ? -9.539 -26.891 -12.461 1 96.19 108 ILE A C 1
ATOM 831 O O . ILE A 1 108 ? -9.18 -27.562 -11.5 1 96.19 108 ILE A O 1
ATOM 835 N N . ALA A 1 109 ? -10.711 -26.297 -12.516 1 94.94 109 ALA A N 1
ATOM 836 C CA . ALA A 1 109 ? -11.672 -26.422 -11.43 1 94.94 109 ALA A CA 1
ATOM 837 C C . ALA A 1 109 ? -12.094 -27.875 -11.227 1 94.94 109 ALA A C 1
ATOM 839 O O . ALA A 1 109 ? -12.227 -28.344 -10.094 1 94.94 109 ALA A O 1
ATOM 840 N N . LEU A 1 110 ? -12.297 -28.594 -12.305 1 94.44 110 LEU A N 1
ATOM 841 C CA . LEU A 1 110 ? -12.641 -30.016 -12.242 1 94.44 110 LEU A CA 1
ATOM 842 C C . LEU A 1 110 ? -11.531 -30.812 -11.57 1 94.44 110 LEU A C 1
ATOM 844 O O . LEU A 1 110 ? -11.805 -31.656 -10.711 1 94.44 110 LEU A O 1
ATOM 848 N N . ALA A 1 111 ? -10.312 -30.5 -11.977 1 94.56 111 ALA A N 1
ATOM 849 C CA . ALA A 1 111 ? -9.164 -31.203 -11.398 1 94.56 111 ALA A CA 1
ATOM 850 C C . ALA A 1 111 ? -9.109 -30.984 -9.891 1 94.56 111 ALA A C 1
ATOM 852 O O . ALA A 1 111 ? -8.789 -31.906 -9.133 1 94.56 111 ALA A O 1
ATOM 853 N N . GLU A 1 112 ? -9.438 -29.844 -9.422 1 92.12 112 GLU A N 1
ATOM 854 C CA . GLU A 1 112 ? -9.414 -29.516 -8 1 92.12 112 GLU A CA 1
ATOM 855 C C . GLU A 1 112 ? -10.453 -30.328 -7.23 1 92.12 112 GLU A C 1
ATOM 857 O O . GLU A 1 112 ? -10.266 -30.609 -6.047 1 92.12 112 GLU A O 1
ATOM 862 N N . LEU A 1 113 ? -11.539 -30.688 -7.93 1 90.5 113 LEU A N 1
ATOM 863 C CA . LEU A 1 113 ? -12.609 -31.469 -7.305 1 90.5 113 LEU A CA 1
ATOM 864 C C . LEU A 1 113 ? -12.273 -32.969 -7.309 1 90.5 113 LEU A C 1
ATOM 866 O O . LEU A 1 113 ? -13.031 -33.75 -6.777 1 90.5 113 LEU A O 1
ATOM 870 N N . GLY A 1 114 ? -11.164 -33.312 -7.891 1 87.88 114 GLY A N 1
ATOM 871 C CA . GLY A 1 114 ? -10.789 -34.719 -7.996 1 87.88 114 GLY A CA 1
ATOM 872 C C . GLY A 1 114 ? -11.523 -35.438 -9.109 1 87.88 114 GLY A C 1
ATOM 873 O O . GLY A 1 114 ? -11.539 -36.688 -9.141 1 87.88 114 GLY A O 1
ATOM 874 N N . GLU A 1 115 ? -12.109 -34.656 -9.906 1 87.25 115 GLU A N 1
ATOM 875 C CA . GLU A 1 115 ? -12.828 -35.219 -11.039 1 87.25 115 GLU A CA 1
ATOM 876 C C . GLU A 1 115 ? -11.898 -35.438 -12.234 1 87.25 115 GLU A C 1
ATOM 878 O O . GLU A 1 115 ? -10.758 -34.969 -12.227 1 87.25 115 GLU A O 1
ATOM 883 N N . HIS A 1 116 ? -12.391 -36.188 -13.164 1 85.94 116 HIS A N 1
ATOM 884 C CA . HIS A 1 116 ? -11.602 -36.438 -14.367 1 85.94 116 HIS A CA 1
ATOM 885 C C . HIS A 1 116 ? -11.273 -35.125 -15.07 1 85.94 116 HIS A C 1
ATOM 887 O O . HIS A 1 116 ? -12.164 -34.312 -15.32 1 85.94 116 HIS A O 1
ATOM 893 N N . ALA A 1 117 ? -9.992 -34.906 -15.211 1 90.25 117 ALA A N 1
ATOM 894 C CA . ALA A 1 117 ? -9.469 -33.688 -15.867 1 90.25 117 ALA A CA 1
ATOM 895 C C . ALA A 1 117 ? -8.211 -34 -16.672 1 90.25 117 ALA A C 1
ATOM 897 O O . ALA A 1 117 ? -7.66 -35.094 -16.562 1 90.25 117 ALA A O 1
ATOM 898 N N . SER A 1 118 ? -7.879 -33.062 -17.5 1 91.44 118 SER A N 1
ATOM 899 C CA . SER A 1 118 ? -6.684 -33.219 -18.312 1 91.44 118 SER A CA 1
ATOM 900 C C . SER A 1 118 ? -5.43 -33.344 -17.453 1 91.44 118 SER A C 1
ATOM 902 O O . SER A 1 118 ? -5.43 -32.906 -16.297 1 91.44 118 SER A O 1
ATOM 904 N N . ARG A 1 119 ? -4.477 -33.969 -18.016 1 92.31 119 ARG A N 1
ATOM 905 C CA . ARG A 1 119 ? -3.189 -34.062 -17.344 1 92.31 119 ARG A CA 1
ATOM 906 C C . ARG A 1 119 ? -2.65 -32.688 -16.969 1 92.31 119 ARG A C 1
ATOM 908 O O . ARG A 1 119 ? -2.199 -32.5 -15.844 1 92.31 119 ARG A O 1
ATOM 915 N N . ASN A 1 120 ? -2.699 -31.781 -17.906 1 95.25 120 ASN A N 1
ATOM 916 C CA . ASN A 1 120 ? -2.219 -30.422 -17.672 1 95.25 120 ASN A CA 1
ATOM 917 C C . ASN A 1 120 ? -2.957 -29.766 -16.5 1 95.25 120 ASN A C 1
ATOM 919 O O . ASN A 1 120 ? -2.342 -29.109 -15.664 1 95.25 120 ASN A O 1
ATOM 923 N N . ALA A 1 121 ? -4.234 -29.969 -16.453 1 96.19 121 ALA A N 1
ATOM 924 C CA . ALA A 1 121 ? -5.035 -29.391 -15.383 1 96.19 121 ALA A CA 1
ATOM 925 C C . ALA A 1 121 ? -4.586 -29.922 -14.023 1 96.19 121 ALA A C 1
ATOM 927 O O . ALA A 1 121 ? -4.477 -29.156 -13.062 1 96.19 121 ALA A O 1
ATOM 928 N N . ARG A 1 122 ? -4.293 -31.156 -13.984 1 95.25 122 ARG A N 1
ATOM 929 C CA . ARG A 1 122 ? -3.846 -31.766 -12.742 1 95.25 122 ARG A CA 1
ATOM 930 C C . ARG A 1 122 ? -2.49 -31.203 -12.312 1 95.25 122 ARG A C 1
ATOM 932 O O . ARG A 1 122 ? -2.248 -31 -11.125 1 95.25 122 ARG A O 1
ATOM 939 N N . LEU A 1 123 ? -1.644 -31 -13.297 1 95 123 LEU A N 1
ATOM 940 C CA . LEU A 1 123 ? -0.337 -30.422 -13.008 1 95 123 LEU A CA 1
ATOM 941 C C . LEU A 1 123 ? -0.479 -29 -12.508 1 95 123 LEU A C 1
ATOM 943 O O . LEU A 1 123 ? 0.261 -28.578 -11.617 1 95 123 LEU A O 1
ATOM 947 N N . ILE A 1 124 ? -1.448 -28.297 -13.023 1 97.06 124 ILE A N 1
ATOM 948 C CA . ILE A 1 124 ? -1.69 -26.922 -12.594 1 97.06 124 ILE A CA 1
ATOM 949 C C . ILE A 1 124 ? -2.217 -26.906 -11.164 1 97.06 124 ILE A C 1
ATOM 951 O O . ILE A 1 124 ? -1.856 -26.047 -10.367 1 97.06 124 ILE A O 1
ATOM 955 N N . VAL A 1 125 ? -3.074 -27.859 -10.836 1 96.94 125 VAL A N 1
ATOM 956 C CA . VAL A 1 125 ? -3.576 -27.969 -9.469 1 96.94 125 VAL A CA 1
ATOM 957 C C . VAL A 1 125 ? -2.416 -28.25 -8.516 1 96.94 125 VAL A C 1
ATOM 959 O O . VAL A 1 125 ? -2.412 -27.766 -7.379 1 96.94 125 VAL A O 1
ATOM 962 N N . GLY A 1 126 ? -1.427 -29.062 -8.984 1 97.19 126 GLY A N 1
ATOM 963 C CA . GLY A 1 126 ? -0.208 -29.219 -8.211 1 97.19 126 GLY A CA 1
ATOM 964 C C . GLY A 1 126 ? 0.479 -27.906 -7.91 1 97.19 126 GLY A C 1
ATOM 965 O O . GLY A 1 126 ? 0.974 -27.688 -6.801 1 97.19 126 GLY A O 1
ATOM 966 N N . ASN A 1 127 ? 0.475 -27.031 -8.875 1 98 127 ASN A N 1
ATOM 967 C CA . ASN A 1 127 ? 1.087 -25.719 -8.688 1 98 127 ASN A CA 1
ATOM 968 C C . ASN A 1 127 ? 0.28 -24.859 -7.723 1 98 127 ASN A C 1
ATOM 970 O O . ASN A 1 127 ? 0.843 -24.031 -7 1 98 127 ASN A O 1
ATOM 974 N N . VAL A 1 128 ? -1.054 -24.969 -7.703 1 97.44 128 VAL A N 1
ATOM 975 C CA . VAL A 1 128 ? -1.869 -24.297 -6.703 1 97.44 128 VAL A CA 1
ATOM 976 C C . VAL A 1 128 ? -1.403 -24.688 -5.305 1 97.44 128 VAL A C 1
ATOM 978 O O . VAL A 1 128 ? -1.225 -23.828 -4.438 1 97.44 128 VAL A O 1
ATOM 981 N N . ARG A 1 129 ? -1.166 -25.953 -5.129 1 97.44 129 ARG A N 1
ATOM 982 C CA . ARG A 1 129 ? -0.714 -26.453 -3.834 1 97.44 129 ARG A CA 1
ATOM 983 C C . ARG A 1 129 ? 0.667 -25.906 -3.49 1 97.44 129 ARG A C 1
ATOM 985 O O . ARG A 1 129 ? 0.94 -25.578 -2.332 1 97.44 129 ARG A O 1
ATOM 992 N N . ALA A 1 130 ? 1.536 -25.844 -4.492 1 98.19 130 ALA A N 1
ATOM 993 C CA . ALA A 1 130 ? 2.867 -25.281 -4.273 1 98.19 130 ALA A CA 1
ATOM 994 C C . ALA A 1 130 ? 2.783 -23.828 -3.83 1 98.19 130 ALA A C 1
ATOM 996 O O . ALA A 1 130 ? 3.48 -23.422 -2.9 1 98.19 130 ALA A O 1
ATOM 997 N N . MET A 1 131 ? 1.918 -23.094 -4.445 1 97.88 131 MET A N 1
ATOM 998 C CA . MET A 1 131 ? 1.732 -21.688 -4.094 1 97.88 131 MET A CA 1
ATOM 999 C C . MET A 1 131 ? 1.13 -21.547 -2.697 1 97.88 131 MET A C 1
ATOM 1001 O O . MET A 1 131 ? 1.51 -20.656 -1.938 1 97.88 131 MET A O 1
ATOM 1005 N N . GLN A 1 132 ? 0.203 -22.391 -2.402 1 97.06 132 GLN A N 1
ATOM 1006 C CA . GLN A 1 132 ? -0.37 -22.391 -1.061 1 97.06 132 GLN A CA 1
ATOM 1007 C C . GLN A 1 132 ? 0.699 -22.672 -0.007 1 97.06 132 GLN A C 1
ATOM 1009 O O . GLN A 1 132 ? 0.752 -22 1.024 1 97.06 132 GLN A O 1
ATOM 1014 N N . ALA A 1 133 ? 1.492 -23.656 -0.287 1 97.31 133 ALA A N 1
ATOM 1015 C CA . ALA A 1 133 ? 2.588 -23.984 0.624 1 97.31 133 ALA A CA 1
ATOM 1016 C C . ALA A 1 133 ? 3.52 -22.781 0.8 1 97.31 133 ALA A C 1
ATOM 1018 O O . ALA A 1 133 ? 3.951 -22.484 1.916 1 97.31 133 ALA A O 1
ATOM 1019 N N . ALA A 1 134 ? 3.842 -22.172 -0.297 1 98.19 134 ALA A N 1
ATOM 1020 C CA . ALA A 1 134 ? 4.711 -20.984 -0.265 1 98.19 134 ALA A CA 1
ATOM 1021 C C . ALA A 1 134 ? 4.141 -19.906 0.651 1 98.19 134 ALA A C 1
ATOM 1023 O O . ALA A 1 134 ? 4.867 -19.328 1.452 1 98.19 134 ALA A O 1
ATOM 1024 N N . LEU A 1 135 ? 2.861 -19.672 0.55 1 96.81 135 LEU A N 1
ATOM 1025 C CA . LEU A 1 135 ? 2.203 -18.656 1.361 1 96.81 135 LEU A CA 1
ATOM 1026 C C . LEU A 1 135 ? 2.186 -19.047 2.832 1 96.81 135 LEU A C 1
ATOM 1028 O O . LEU A 1 135 ? 2.428 -18.219 3.711 1 96.81 135 LEU A O 1
ATOM 1032 N N . GLU A 1 136 ? 1.935 -20.312 3.094 1 95.69 136 GLU A N 1
ATOM 1033 C CA . GLU A 1 136 ? 1.862 -20.828 4.457 1 95.69 136 GLU A CA 1
ATOM 1034 C C . GLU A 1 136 ? 3.23 -20.797 5.133 1 95.69 136 GLU A C 1
ATOM 1036 O O . GLU A 1 136 ? 3.324 -20.625 6.348 1 95.69 136 GLU A O 1
ATOM 1041 N N . LEU A 1 137 ? 4.258 -20.938 4.332 1 93.81 137 LEU A N 1
ATOM 1042 C CA . LEU A 1 137 ? 5.605 -21.047 4.883 1 93.81 137 LEU A CA 1
ATOM 1043 C C . LEU A 1 137 ? 6.371 -19.75 4.738 1 93.81 137 LEU A C 1
ATOM 1045 O O . LEU A 1 137 ? 7.598 -19.719 4.848 1 93.81 137 LEU A O 1
ATOM 1049 N N . SER A 1 138 ? 5.703 -18.688 4.465 1 94.56 138 SER A N 1
ATOM 1050 C CA . SER A 1 138 ? 6.309 -17.406 4.133 1 94.56 138 SER A CA 1
ATOM 1051 C C . SER A 1 138 ? 7.02 -16.797 5.34 1 94.56 138 SER A C 1
ATOM 1053 O O . SER A 1 138 ? 7.891 -15.945 5.188 1 94.56 138 SER A O 1
ATOM 1055 N N . ASP A 1 139 ? 6.676 -17.219 6.574 1 91.19 139 ASP A N 1
ATOM 1056 C CA . ASP A 1 139 ? 7.293 -16.688 7.781 1 91.19 139 ASP A CA 1
ATOM 1057 C C . ASP A 1 139 ? 8.672 -17.297 8.016 1 91.19 139 ASP A C 1
ATOM 1059 O O . ASP A 1 139 ? 9.477 -16.75 8.781 1 91.19 139 ASP A O 1
ATOM 1063 N N . ARG A 1 140 ? 8.938 -18.438 7.395 1 86.5 140 ARG A N 1
ATOM 1064 C CA . ARG A 1 140 ? 10.203 -19.156 7.543 1 86.5 140 ARG A CA 1
ATOM 1065 C C . ARG A 1 140 ? 10.672 -19.719 6.211 1 86.5 140 ARG A C 1
ATOM 1067 O O . ARG A 1 140 ? 10.516 -20.922 5.953 1 86.5 140 ARG A O 1
ATOM 1074 N N . ILE A 1 141 ? 11.258 -18.875 5.457 1 93.94 141 ILE A N 1
ATOM 1075 C CA . ILE A 1 141 ? 11.727 -19.391 4.176 1 93.94 141 ILE A CA 1
ATOM 1076 C C . ILE A 1 141 ? 13.086 -20.062 4.359 1 93.94 141 ILE A C 1
ATOM 1078 O O . ILE A 1 141 ? 14.102 -19.391 4.559 1 93.94 141 ILE A O 1
ATOM 1082 N N . ASP A 1 142 ? 13.109 -21.281 4.492 1 97.06 142 ASP A N 1
ATOM 1083 C CA . ASP A 1 142 ? 14.336 -22.062 4.57 1 97.06 142 ASP A CA 1
ATOM 1084 C C . ASP A 1 142 ? 14.336 -23.188 3.539 1 97.06 142 ASP A C 1
ATOM 1086 O O . ASP A 1 142 ? 13.453 -23.25 2.682 1 97.06 142 ASP A O 1
ATOM 1090 N N . ALA A 1 143 ? 15.414 -24.031 3.604 1 98.06 143 ALA A N 1
ATOM 1091 C CA . ALA A 1 143 ? 15.555 -25.109 2.629 1 98.06 143 ALA A CA 1
ATOM 1092 C C . ALA A 1 143 ? 14.375 -26.062 2.689 1 98.06 143 ALA A C 1
ATOM 1094 O O . ALA A 1 143 ? 13.883 -26.516 1.655 1 98.06 143 ALA A O 1
ATOM 1095 N N . ASP A 1 144 ? 13.922 -26.328 3.877 1 97.44 144 ASP A N 1
ATOM 1096 C CA . ASP A 1 144 ? 12.797 -27.234 4.055 1 97.44 144 ASP A CA 1
ATOM 1097 C C . ASP A 1 144 ? 11.523 -26.672 3.428 1 97.44 144 ASP A C 1
ATOM 1099 O O . ASP A 1 144 ? 10.734 -27.406 2.844 1 97.44 144 ASP A O 1
ATOM 1103 N N . ALA A 1 145 ? 11.266 -25.391 3.637 1 97.88 145 ALA A N 1
ATOM 1104 C CA . ALA A 1 145 ? 10.109 -24.75 3.021 1 97.88 145 ALA A CA 1
ATOM 1105 C C . ALA A 1 145 ? 10.133 -24.906 1.505 1 97.88 145 ALA A C 1
ATOM 1107 O O . ALA A 1 145 ? 9.109 -25.203 0.889 1 97.88 145 ALA A O 1
ATOM 1108 N N . ILE A 1 146 ? 11.305 -24.719 0.903 1 98.62 146 ILE A N 1
ATOM 1109 C CA . ILE A 1 146 ? 11.453 -24.859 -0.542 1 98.62 146 ILE A CA 1
ATOM 1110 C C . ILE A 1 146 ? 11.156 -26.297 -0.958 1 98.62 146 ILE A C 1
ATOM 1112 O O . ILE A 1 146 ? 10.445 -26.531 -1.94 1 98.62 146 ILE A O 1
ATOM 1116 N N . LEU A 1 147 ? 11.633 -27.234 -0.191 1 98.25 147 LEU A N 1
ATOM 1117 C CA . LEU A 1 147 ? 11.375 -28.641 -0.466 1 98.25 147 LEU A CA 1
ATOM 1118 C C . LEU A 1 147 ? 9.891 -28.953 -0.332 1 98.25 147 LEU A C 1
ATOM 1120 O O . LEU A 1 147 ? 9.352 -29.75 -1.1 1 98.25 147 LEU A O 1
ATOM 1124 N N . GLN A 1 148 ? 9.258 -28.328 0.604 1 97.94 148 GLN A N 1
ATOM 1125 C CA . GLN A 1 148 ? 7.832 -28.547 0.799 1 97.94 148 GLN A CA 1
ATOM 1126 C C . GLN A 1 148 ? 7.027 -28 -0.375 1 97.94 148 GLN A C 1
ATOM 1128 O O . GLN A 1 148 ? 6.039 -28.609 -0.797 1 97.94 148 GLN A O 1
ATOM 1133 N N . MET A 1 149 ? 7.426 -26.844 -0.867 1 98.31 149 MET A N 1
ATOM 1134 C CA . MET A 1 149 ? 6.797 -26.312 -2.07 1 98.31 149 MET A CA 1
ATOM 1135 C C . MET A 1 149 ? 6.91 -27.297 -3.229 1 98.31 149 MET A C 1
ATOM 1137 O O . MET A 1 149 ? 5.93 -27.562 -3.926 1 98.31 149 MET A O 1
ATOM 1141 N N . HIS A 1 150 ? 8.102 -27.812 -3.383 1 98.5 150 HIS A N 1
ATOM 1142 C CA . HIS A 1 150 ? 8.344 -28.75 -4.477 1 98.5 150 HIS A CA 1
ATOM 1143 C C . HIS A 1 150 ? 7.559 -30.047 -4.285 1 98.5 150 HIS A C 1
ATOM 1145 O O . HIS A 1 150 ? 7.004 -30.594 -5.242 1 98.5 150 HIS A O 1
ATOM 1151 N N . ARG A 1 151 ? 7.516 -30.531 -3.076 1 97.88 151 ARG A N 1
ATOM 1152 C CA . ARG A 1 151 ? 6.73 -31.719 -2.77 1 97.88 151 ARG A CA 1
ATOM 1153 C C . ARG A 1 151 ? 5.258 -31.516 -3.107 1 97.88 151 ARG A C 1
ATOM 1155 O O . ARG A 1 151 ? 4.633 -32.344 -3.748 1 97.88 151 ARG A O 1
ATOM 1162 N N . ALA A 1 152 ? 4.73 -30.391 -2.686 1 97.56 152 ALA A N 1
ATOM 1163 C CA . ALA A 1 152 ? 3.332 -30.078 -2.961 1 97.56 152 ALA A CA 1
ATOM 1164 C C . ALA A 1 152 ? 3.066 -30.031 -4.465 1 97.56 152 ALA A C 1
ATOM 1166 O O . ALA A 1 152 ? 2.002 -30.438 -4.926 1 97.56 152 ALA A O 1
ATOM 1167 N N . LEU A 1 153 ? 4.02 -29.531 -5.207 1 97.56 153 LEU A N 1
ATOM 1168 C CA . LEU A 1 153 ? 3.902 -29.375 -6.652 1 97.56 153 LEU A CA 1
ATOM 1169 C C . LEU A 1 153 ? 3.779 -30.734 -7.332 1 97.56 153 LEU A C 1
ATOM 1171 O O . LEU A 1 153 ? 2.957 -30.922 -8.234 1 97.56 153 LEU A O 1
ATOM 1175 N N . LEU A 1 154 ? 4.582 -31.781 -6.883 1 95.38 154 LEU A N 1
ATOM 1176 C CA . LEU A 1 154 ? 4.77 -32.969 -7.695 1 95.38 154 LEU A CA 1
ATOM 1177 C C . LEU A 1 154 ? 4.191 -34.188 -6.992 1 95.38 154 LEU A C 1
ATOM 1179 O O . LEU A 1 154 ? 4.133 -35.281 -7.578 1 95.38 154 LEU A O 1
ATOM 1183 N N . GLU A 1 155 ? 3.783 -34.062 -5.809 1 87 155 GLU A N 1
ATOM 1184 C CA . GLU A 1 155 ? 3.453 -35.219 -4.996 1 87 155 GLU A CA 1
ATOM 1185 C C . GLU A 1 155 ? 2.387 -36.094 -5.668 1 87 155 GLU A C 1
ATOM 1187 O O . GLU A 1 155 ? 2.428 -37.312 -5.586 1 87 155 GLU A O 1
ATOM 1192 N N . HIS A 1 156 ? 1.506 -35.5 -6.391 1 85 156 HIS A N 1
ATOM 1193 C CA . HIS A 1 156 ? 0.411 -36.281 -6.969 1 85 156 HIS A CA 1
ATOM 1194 C C . HIS A 1 156 ? 0.757 -36.75 -8.375 1 85 156 HIS A C 1
ATOM 1196 O O . HIS A 1 156 ? 0.062 -37.594 -8.938 1 85 156 HIS A O 1
ATOM 1202 N N . CYS A 1 157 ? 1.81 -36.25 -8.922 1 81.62 157 CYS A N 1
ATOM 1203 C CA . CYS A 1 157 ? 2.172 -36.625 -10.281 1 81.62 157 CYS A CA 1
ATOM 1204 C C . CYS A 1 157 ? 3.461 -37.438 -10.297 1 81.62 157 CYS A C 1
ATOM 1206 O O . CYS A 1 157 ? 3.617 -38.344 -11.117 1 81.62 157 CYS A O 1
ATOM 1208 N N . ASP A 1 158 ? 4.359 -37.062 -9.539 1 83.12 158 ASP A N 1
ATOM 1209 C CA . ASP A 1 158 ? 5.648 -37.75 -9.445 1 83.12 158 ASP A CA 1
ATOM 1210 C C . ASP A 1 158 ? 6.172 -37.719 -8.016 1 83.12 158 ASP A C 1
ATOM 1212 O O . ASP A 1 158 ? 7.059 -36.938 -7.68 1 83.12 158 ASP A O 1
ATOM 1216 N N . SER A 1 159 ? 5.75 -38.656 -7.234 1 81.75 159 SER A N 1
ATOM 1217 C CA . SER A 1 159 ? 6.059 -38.688 -5.805 1 81.75 159 SER A CA 1
ATOM 1218 C C . SER A 1 159 ? 7.527 -39.031 -5.566 1 81.75 159 SER A C 1
ATOM 1220 O O . SER A 1 159 ? 8.078 -38.688 -4.508 1 81.75 159 SER A O 1
ATOM 1222 N N . ASN A 1 160 ? 8.164 -39.562 -6.555 1 83.56 160 ASN A N 1
ATOM 1223 C CA . ASN A 1 160 ? 9.555 -39.969 -6.371 1 83.56 160 ASN A CA 1
ATOM 1224 C C . ASN A 1 160 ? 10.5 -38.781 -6.477 1 83.56 160 ASN A C 1
ATOM 1226 O O . ASN A 1 160 ? 11.57 -38.75 -5.867 1 83.56 160 ASN A O 1
ATOM 1230 N N . THR A 1 161 ? 10.047 -37.781 -7.117 1 86.31 161 THR A N 1
ATOM 1231 C CA . THR A 1 161 ? 10.883 -36.625 -7.371 1 86.31 161 THR A CA 1
ATOM 1232 C C . THR A 1 161 ? 10.508 -35.469 -6.449 1 86.31 161 THR A C 1
ATOM 1234 O O . THR A 1 161 ? 11.344 -34.625 -6.109 1 86.31 161 THR A O 1
ATOM 1237 N N . GLY A 1 162 ? 9.359 -35.531 -5.918 1 92.5 162 GLY A N 1
ATOM 1238 C CA . GLY A 1 162 ? 8.836 -34.375 -5.164 1 92.5 162 GLY A CA 1
ATOM 1239 C C . GLY A 1 162 ? 9.531 -34.188 -3.826 1 92.5 162 GLY A C 1
ATOM 1240 O O . GLY A 1 162 ? 9.703 -35.156 -3.068 1 92.5 162 GLY A O 1
ATOM 1241 N N . GLY A 1 163 ? 10.094 -32.969 -3.604 1 96 163 GLY A N 1
ATOM 1242 C CA . GLY A 1 163 ? 10.633 -32.562 -2.309 1 96 163 GLY A CA 1
ATOM 1243 C C . GLY A 1 163 ? 12.055 -33.031 -2.084 1 96 163 GLY A C 1
ATOM 1244 O O . GLY A 1 163 ? 12.469 -33.281 -0.946 1 96 163 GLY A O 1
ATOM 1245 N N . ARG A 1 164 ? 12.688 -33.281 -3.162 1 95.69 164 ARG A N 1
ATOM 1246 C CA . ARG A 1 164 ? 14.078 -33.719 -3.07 1 95.69 164 ARG A CA 1
ATOM 1247 C C . ARG A 1 164 ? 14.953 -32.938 -4.055 1 95.69 164 ARG A C 1
ATOM 1249 O O . ARG A 1 164 ? 14.547 -32.719 -5.195 1 95.69 164 ARG A O 1
ATOM 1256 N N . TRP A 1 165 ? 16.141 -32.594 -3.533 1 97.88 165 TRP A N 1
ATOM 1257 C CA . TRP A 1 165 ? 17.109 -31.984 -4.445 1 97.88 165 TRP A CA 1
ATOM 1258 C C . TRP A 1 165 ? 17.562 -32.969 -5.512 1 97.88 165 TRP A C 1
ATOM 1260 O O . TRP A 1 165 ? 17.656 -34.188 -5.25 1 97.88 165 TRP A O 1
ATOM 1270 N N . ARG A 1 166 ? 17.875 -32.438 -6.688 1 96.38 166 ARG A N 1
ATOM 1271 C CA . ARG A 1 166 ? 18.391 -33.312 -7.734 1 96.38 166 ARG A CA 1
ATOM 1272 C C . ARG A 1 166 ? 19.734 -33.938 -7.328 1 96.38 166 ARG A C 1
ATOM 1274 O O . ARG A 1 166 ? 20.531 -33.281 -6.652 1 96.38 166 ARG A O 1
ATOM 1281 N N . GLN A 1 167 ? 19.969 -35.125 -7.848 1 94.69 167 GLN A N 1
ATOM 1282 C CA . GLN A 1 167 ? 21.219 -35.844 -7.605 1 94.69 167 GLN A CA 1
ATOM 1283 C C . GLN A 1 167 ? 21.969 -36.094 -8.906 1 94.69 167 GLN A C 1
ATOM 1285 O O . GLN A 1 167 ? 22.844 -36.969 -8.977 1 94.69 167 GLN A O 1
ATOM 1290 N N . GLN A 1 168 ? 21.547 -35.406 -9.938 1 92.38 168 GLN A N 1
ATOM 1291 C CA . GLN A 1 168 ? 22.172 -35.5 -11.25 1 92.38 168 GLN A CA 1
ATOM 1292 C C . GLN A 1 168 ? 22.234 -34.125 -11.914 1 92.38 168 GLN A C 1
ATOM 1294 O O . GLN A 1 168 ? 21.5 -33.188 -11.516 1 92.38 168 GLN A O 1
ATOM 1299 N N . GLN A 1 169 ? 23.156 -34.031 -12.844 1 92.12 169 GLN A N 1
ATOM 1300 C CA . GLN A 1 169 ? 23.25 -32.781 -13.602 1 92.12 169 GLN A CA 1
ATOM 1301 C C . GLN A 1 169 ? 22.031 -32.625 -14.5 1 92.12 169 GLN A C 1
ATOM 1303 O O . GLN A 1 169 ? 21.531 -33.562 -15.086 1 92.12 169 GLN A O 1
ATOM 1308 N N . VAL A 1 170 ? 21.516 -31.406 -14.555 1 90.69 170 VAL A N 1
ATOM 1309 C CA . VAL A 1 170 ? 20.422 -31.031 -15.461 1 90.69 170 VAL A CA 1
ATOM 1310 C C . VAL A 1 170 ? 20.875 -29.875 -16.344 1 90.69 170 VAL A C 1
ATOM 1312 O O . VAL A 1 170 ? 21.953 -29.312 -16.156 1 90.69 170 VAL A O 1
ATOM 1315 N N . TRP A 1 171 ? 20.172 -29.625 -17.359 1 88.19 171 TRP A N 1
ATOM 1316 C CA . TRP A 1 171 ? 20.469 -28.5 -18.234 1 88.19 171 TRP A CA 1
ATOM 1317 C C . TRP A 1 171 ? 19.188 -27.859 -18.766 1 88.19 171 TRP A C 1
ATOM 1319 O O . TRP A 1 171 ? 18.109 -28.484 -18.719 1 88.19 171 TRP A O 1
ATOM 1329 N N . ILE A 1 172 ? 19.234 -26.594 -19.047 1 87.38 172 ILE A N 1
ATOM 1330 C CA . ILE A 1 172 ? 18.125 -25.828 -19.594 1 87.38 172 ILE A CA 1
ATOM 1331 C C . ILE A 1 172 ? 18.312 -25.641 -21.094 1 87.38 172 ILE A C 1
ATOM 1333 O O . ILE A 1 172 ? 19.359 -25.188 -21.547 1 87.38 172 ILE A O 1
ATOM 1337 N N . GLY A 1 173 ? 17.312 -25.859 -21.734 1 77 173 GLY A N 1
ATOM 1338 C CA . GLY A 1 173 ? 17.375 -25.75 -23.172 1 77 173 GLY A CA 1
ATOM 1339 C C . GLY A 1 173 ? 18.219 -26.828 -23.828 1 77 173 GLY A C 1
ATOM 1340 O O . GLY A 1 173 ? 18.938 -27.578 -23.125 1 77 173 GLY A O 1
ATOM 1341 N N . GLY A 1 174 ? 18.109 -27.016 -25.094 1 64.38 174 GLY A N 1
ATOM 1342 C CA . GLY A 1 174 ? 18.922 -27.938 -25.859 1 64.38 174 GLY A CA 1
ATOM 1343 C C . GLY A 1 174 ? 18.297 -29.297 -26.016 1 64.38 174 GLY A C 1
ATOM 1344 O O . GLY A 1 174 ? 17.156 -29.531 -25.578 1 64.38 174 GLY A O 1
ATOM 1345 N N . GLY A 1 175 ? 18.984 -30.156 -26.734 1 59 175 GLY A N 1
ATOM 1346 C CA . GLY A 1 175 ? 18.5 -31.5 -27.062 1 59 175 GLY A CA 1
ATOM 1347 C C . GLY A 1 175 ? 18.703 -32.5 -25.938 1 59 175 GLY A C 1
ATOM 1348 O O . GLY A 1 175 ? 19.266 -32.156 -24.891 1 59 175 GLY A O 1
ATOM 1349 N N . SER A 1 176 ? 17.938 -33.562 -25.922 1 55.94 176 SER A N 1
ATOM 1350 C CA . SER A 1 176 ? 17.922 -34.625 -24.922 1 55.94 176 SER A CA 1
ATOM 1351 C C . SER A 1 176 ? 19.281 -35.281 -24.797 1 55.94 176 SER A C 1
ATOM 1353 O O . SER A 1 176 ? 19.531 -36.031 -23.828 1 55.94 176 SER A O 1
ATOM 1355 N N . LEU A 1 177 ? 20.125 -35 -25.766 1 50.72 177 LEU A N 1
ATOM 1356 C CA . LEU A 1 177 ? 21.297 -35.875 -25.859 1 50.72 177 LEU A CA 1
ATOM 1357 C C . LEU A 1 177 ? 22.438 -35.375 -24.984 1 50.72 177 LEU A C 1
ATOM 1359 O O . LEU A 1 177 ? 23.391 -36.094 -24.719 1 50.72 177 LEU A O 1
ATOM 1363 N N . GLY A 1 178 ? 22.25 -34.156 -24.547 1 56.69 178 GLY A N 1
ATOM 1364 C CA . GLY A 1 178 ? 23.344 -33.75 -23.672 1 56.69 178 GLY A CA 1
ATOM 1365 C C . GLY A 1 178 ? 23.375 -32.25 -23.422 1 56.69 178 GLY A C 1
ATOM 1366 O O . GLY A 1 178 ? 22.578 -31.516 -23.984 1 56.69 178 GLY A O 1
ATOM 1367 N N . SER A 1 179 ? 24.094 -31.797 -22.422 1 62.91 179 SER A N 1
ATOM 1368 C CA . SER A 1 179 ? 24.219 -30.438 -21.906 1 62.91 179 SER A CA 1
ATOM 1369 C C . SER A 1 179 ? 25 -29.547 -22.859 1 62.91 179 SER A C 1
ATOM 1371 O O . SER A 1 179 ? 24.984 -28.312 -22.734 1 62.91 179 SER A O 1
ATOM 1373 N N . HIS A 1 180 ? 25.578 -30.141 -23.891 1 64.5 180 HIS A N 1
ATOM 1374 C CA . HIS A 1 180 ? 26.516 -29.391 -24.719 1 64.5 180 HIS A CA 1
ATOM 1375 C C . HIS A 1 180 ? 25.781 -28.359 -25.578 1 64.5 180 HIS A C 1
ATOM 1377 O O . HIS A 1 180 ? 26.375 -27.344 -25.953 1 64.5 180 HIS A O 1
ATOM 1383 N N . THR A 1 181 ? 24.578 -28.594 -25.812 1 68.69 181 THR A N 1
ATOM 1384 C CA . THR A 1 181 ? 23.812 -27.656 -26.641 1 68.69 181 THR A CA 1
ATOM 1385 C C . THR A 1 181 ? 22.766 -26.922 -25.797 1 68.69 181 THR A C 1
ATOM 1387 O O . THR A 1 181 ? 21.875 -26.281 -26.328 1 68.69 181 THR A O 1
ATOM 1390 N N . ALA A 1 182 ? 23.078 -27.094 -24.531 1 81.12 182 ALA A N 1
ATOM 1391 C CA . ALA A 1 182 ? 22.141 -26.469 -23.609 1 81.12 182 ALA A CA 1
ATOM 1392 C C . ALA A 1 182 ? 22.297 -24.953 -23.594 1 81.12 182 ALA A C 1
ATOM 1394 O O . ALA A 1 182 ? 23.375 -24.438 -23.906 1 81.12 182 ALA A O 1
ATOM 1395 N N . GLN A 1 183 ? 21.281 -24.234 -23.344 1 83.88 183 GLN A N 1
ATOM 1396 C CA . GLN A 1 183 ? 21.328 -22.781 -23.172 1 83.88 183 GLN A CA 1
ATOM 1397 C C . GLN A 1 183 ? 22.031 -22.422 -21.859 1 83.88 183 GLN A C 1
ATOM 1399 O O . GLN A 1 183 ? 22.75 -21.406 -21.797 1 83.88 183 GLN A O 1
ATOM 1404 N N . PHE A 1 184 ? 21.844 -23.234 -20.906 1 92.12 184 PHE A N 1
ATOM 1405 C CA . PHE A 1 184 ? 22.453 -23.016 -19.609 1 92.12 184 PHE A CA 1
ATOM 1406 C C . PHE A 1 184 ? 22.594 -24.328 -18.844 1 92.12 184 PHE A C 1
ATOM 1408 O O . PHE A 1 184 ? 21.688 -25.156 -18.844 1 92.12 184 PHE A O 1
ATOM 1415 N N . VAL A 1 185 ? 23.734 -24.547 -18.328 1 94.12 185 VAL A N 1
ATOM 1416 C CA . VAL A 1 185 ? 23.984 -25.703 -17.484 1 94.12 185 VAL A CA 1
ATOM 1417 C C . VAL A 1 185 ? 24.156 -25.266 -16.031 1 94.12 185 VAL A C 1
ATOM 1419 O O . VAL A 1 185 ? 25.188 -24.719 -15.656 1 94.12 185 VAL A O 1
ATOM 1422 N N . PRO A 1 186 ? 23.188 -25.516 -15.172 1 97.12 186 PRO A N 1
ATOM 1423 C CA . PRO A 1 186 ? 23.25 -25.109 -13.766 1 97.12 186 PRO A CA 1
ATOM 1424 C C . PRO A 1 186 ? 24.406 -25.766 -13.016 1 97.12 186 PRO A C 1
ATOM 1426 O O . PRO A 1 186 ? 25.094 -26.625 -13.555 1 97.12 186 PRO A O 1
ATOM 1429 N N . PRO A 1 187 ? 24.609 -25.359 -11.766 1 97.75 187 PRO A N 1
ATOM 1430 C CA . PRO A 1 187 ? 25.703 -25.938 -10.984 1 97.75 187 PRO A CA 1
ATOM 1431 C C . PRO A 1 187 ? 25.609 -27.453 -10.852 1 97.75 187 PRO A C 1
ATOM 1433 O O . PRO A 1 187 ? 24.516 -28.016 -10.93 1 97.75 187 PRO A O 1
ATOM 1436 N N . HIS A 1 188 ? 26.797 -28.062 -10.719 1 96.38 188 HIS A N 1
ATOM 1437 C CA . HIS A 1 188 ? 26.797 -29.484 -10.367 1 96.38 188 HIS A CA 1
ATOM 1438 C C . HIS A 1 188 ? 25.938 -29.75 -9.141 1 96.38 188 HIS A C 1
ATOM 1440 O O . HIS A 1 188 ? 25.906 -28.938 -8.211 1 96.38 188 HIS A O 1
ATOM 1446 N N . HIS A 1 189 ? 25.266 -30.906 -9.102 1 96.75 189 HIS A N 1
ATOM 1447 C CA . HIS A 1 189 ? 24.281 -31.188 -8.07 1 96.75 189 HIS A CA 1
ATOM 1448 C C . HIS A 1 189 ? 24.922 -31.203 -6.684 1 96.75 189 HIS A C 1
ATOM 1450 O O . HIS A 1 189 ? 24.266 -30.938 -5.68 1 96.75 189 HIS A O 1
ATOM 1456 N N . ASP A 1 190 ? 26.188 -31.406 -6.531 1 96.88 190 ASP A N 1
ATOM 1457 C CA . ASP A 1 190 ? 26.906 -31.438 -5.258 1 96.88 190 ASP A CA 1
ATOM 1458 C C . ASP A 1 190 ? 26.906 -30.047 -4.605 1 96.88 190 ASP A C 1
ATOM 1460 O O . ASP A 1 190 ? 27.094 -29.938 -3.393 1 96.88 190 ASP A O 1
ATOM 1464 N N . ARG A 1 191 ? 26.719 -29.031 -5.41 1 97.94 191 ARG A N 1
ATOM 1465 C CA . ARG A 1 191 ? 26.812 -27.672 -4.898 1 97.94 191 ARG A CA 1
ATOM 1466 C C . ARG A 1 191 ? 25.438 -27.172 -4.445 1 97.94 191 ARG A C 1
ATOM 1468 O O . ARG A 1 191 ? 25.344 -26.141 -3.771 1 97.94 191 ARG A O 1
ATOM 1475 N N . VAL A 1 192 ? 24.438 -27.875 -4.727 1 98.56 192 VAL A N 1
ATOM 1476 C CA . VAL A 1 192 ? 23.062 -27.391 -4.59 1 98.56 192 VAL A CA 1
ATOM 1477 C C . VAL A 1 192 ? 22.781 -27.062 -3.123 1 98.56 192 VAL A C 1
ATOM 1479 O O . VAL A 1 192 ? 22.328 -25.969 -2.799 1 98.56 192 VAL A O 1
ATOM 1482 N N . PRO A 1 193 ? 23.078 -27.938 -2.156 1 98.38 193 PRO A N 1
ATOM 1483 C CA . PRO A 1 193 ? 22.703 -27.641 -0.771 1 98.38 193 PRO A CA 1
ATOM 1484 C C . PRO A 1 193 ? 23.328 -26.359 -0.245 1 98.38 193 PRO A C 1
ATOM 1486 O O . PRO A 1 193 ? 22.641 -25.531 0.356 1 98.38 193 PRO A O 1
ATOM 1489 N N . GLU A 1 194 ? 24.609 -26.172 -0.499 1 98.44 194 GLU A N 1
ATOM 1490 C CA . GLU A 1 194 ? 25.297 -24.984 -0.007 1 98.44 194 GLU A CA 1
ATOM 1491 C C . GLU A 1 194 ? 24.766 -23.719 -0.673 1 98.44 194 GLU A C 1
ATOM 1493 O O . GLU A 1 194 ? 24.641 -22.672 -0.029 1 98.44 194 GLU A O 1
ATOM 1498 N N . LEU A 1 195 ? 24.484 -23.797 -1.928 1 98.69 195 LEU A N 1
ATOM 1499 C CA . LEU A 1 195 ? 23.953 -22.656 -2.664 1 98.69 195 LEU A CA 1
ATOM 1500 C C . LEU A 1 195 ? 22.562 -22.281 -2.17 1 98.69 195 LEU A C 1
ATOM 1502 O O . LEU A 1 195 ? 22.219 -21.109 -2.08 1 98.69 195 LEU A O 1
ATOM 1506 N N . ILE A 1 196 ? 21.75 -23.297 -1.85 1 98.81 196 ILE A N 1
ATOM 1507 C CA . ILE A 1 196 ? 20.422 -23.062 -1.328 1 98.81 196 ILE A CA 1
ATOM 1508 C C . ILE A 1 196 ? 20.5 -22.422 0.052 1 98.81 196 ILE A C 1
ATOM 1510 O O . ILE A 1 196 ? 19.75 -21.484 0.359 1 98.81 196 ILE A O 1
ATOM 1514 N N . ASP A 1 197 ? 21.422 -22.859 0.876 1 98.56 197 ASP A N 1
ATOM 1515 C CA . ASP A 1 197 ? 21.609 -22.25 2.189 1 98.56 197 ASP A CA 1
ATOM 1516 C C . ASP A 1 197 ? 21.953 -20.766 2.061 1 98.56 197 ASP A C 1
ATOM 1518 O O . ASP A 1 197 ? 21.438 -19.938 2.822 1 98.56 197 ASP A O 1
ATOM 1522 N N . ASP A 1 198 ? 22.844 -20.516 1.139 1 98.69 198 ASP A N 1
ATOM 1523 C CA . ASP A 1 198 ? 23.219 -19.125 0.876 1 98.69 198 ASP A CA 1
ATOM 1524 C C . ASP A 1 198 ? 22.016 -18.312 0.388 1 98.69 198 ASP A C 1
ATOM 1526 O O . ASP A 1 198 ? 21.812 -17.172 0.832 1 98.69 198 ASP A O 1
ATOM 1530 N N . LEU A 1 199 ? 21.25 -18.875 -0.505 1 98.5 199 LEU A N 1
ATOM 1531 C CA . LEU A 1 199 ? 20.062 -18.219 -1.036 1 98.5 199 LEU A CA 1
ATOM 1532 C C . LEU A 1 199 ? 19.062 -17.922 0.078 1 98.5 199 LEU A C 1
ATOM 1534 O O . LEU A 1 199 ? 18.484 -16.828 0.127 1 98.5 199 LEU A O 1
ATOM 1538 N N . VAL A 1 200 ? 18.844 -18.875 0.954 1 98.38 200 VAL A N 1
ATOM 1539 C CA . VAL A 1 200 ? 17.922 -18.734 2.066 1 98.38 200 VAL A CA 1
ATOM 1540 C C . VAL A 1 200 ? 18.359 -17.609 2.986 1 98.38 200 VAL A C 1
ATOM 1542 O O . VAL A 1 200 ? 17.547 -16.797 3.439 1 98.38 200 VAL A O 1
ATOM 1545 N N . ALA A 1 201 ? 19.625 -17.516 3.223 1 98.06 201 ALA A N 1
ATOM 1546 C CA . ALA A 1 201 ? 20.172 -16.422 4.035 1 98.06 201 ALA A CA 1
ATOM 1547 C C . ALA A 1 201 ? 19.859 -15.07 3.404 1 98.06 201 ALA A C 1
ATOM 1549 O O . ALA A 1 201 ? 19.438 -14.141 4.094 1 98.06 201 ALA A O 1
ATOM 1550 N N . PHE A 1 202 ? 20.094 -14.977 2.131 1 97.56 202 PHE A N 1
ATOM 1551 C CA . PHE A 1 202 ? 19.812 -13.742 1.41 1 97.56 202 PHE A CA 1
ATOM 1552 C C . PHE A 1 202 ? 18.312 -13.414 1.459 1 97.56 202 PHE A C 1
ATOM 1554 O O . PHE A 1 202 ? 17.938 -12.273 1.71 1 97.56 202 PHE A O 1
ATOM 1561 N N . ALA A 1 203 ? 17.5 -14.43 1.221 1 97.19 203 ALA A N 1
ATOM 1562 C CA . ALA A 1 203 ? 16.047 -14.273 1.121 1 97.19 203 ALA A CA 1
ATOM 1563 C C . ALA A 1 203 ? 15.461 -13.797 2.443 1 97.19 203 ALA A C 1
ATOM 1565 O O . ALA A 1 203 ? 14.359 -13.242 2.473 1 97.19 203 ALA A O 1
ATOM 1566 N N . ASN A 1 204 ? 16.125 -13.992 3.543 1 96.25 204 ASN A N 1
ATOM 1567 C CA . ASN A 1 204 ? 15.594 -13.656 4.859 1 96.25 204 ASN A CA 1
ATOM 1568 C C . ASN A 1 204 ? 16.172 -12.344 5.375 1 96.25 204 ASN A C 1
ATOM 1570 O O . ASN A 1 204 ? 15.914 -11.945 6.516 1 96.25 204 ASN A O 1
ATOM 1574 N N . ARG A 1 205 ? 16.953 -11.68 4.574 1 95.06 205 ARG A N 1
ATOM 1575 C CA . ARG A 1 205 ? 17.5 -10.383 4.977 1 95.06 205 ARG A CA 1
ATOM 1576 C C . ARG A 1 205 ? 16.375 -9.359 5.145 1 95.06 205 ARG A C 1
ATOM 1578 O O . ARG A 1 205 ? 15.352 -9.438 4.469 1 95.06 205 ARG A O 1
ATOM 1585 N N . VAL A 1 206 ? 16.641 -8.344 6 1 92.06 206 VAL A N 1
ATOM 1586 C CA . VAL A 1 206 ? 15.625 -7.32 6.254 1 92.06 206 VAL A CA 1
ATOM 1587 C C . VAL A 1 206 ? 16.188 -5.945 5.898 1 92.06 206 VAL A C 1
ATOM 1589 O O . VAL A 1 206 ? 15.523 -4.926 6.105 1 92.06 206 VAL A O 1
ATOM 1592 N N . ASP A 1 207 ? 17.406 -5.891 5.324 1 93.81 207 ASP A N 1
ATOM 1593 C CA . ASP A 1 207 ? 18.047 -4.625 4.992 1 93.81 207 ASP A CA 1
ATOM 1594 C C . ASP A 1 207 ? 18.094 -4.406 3.482 1 93.81 207 ASP A C 1
ATOM 1596 O O . ASP A 1 207 ? 18.922 -3.65 2.98 1 93.81 207 ASP A O 1
ATOM 1600 N N . VAL A 1 208 ? 17.281 -5.156 2.773 1 93.56 208 VAL A N 1
ATOM 1601 C CA . VAL A 1 208 ? 17.156 -5.047 1.322 1 93.56 208 VAL A CA 1
ATOM 1602 C C . VAL A 1 208 ? 15.711 -4.742 0.944 1 93.56 208 VAL A C 1
ATOM 1604 O O . VAL A 1 208 ? 14.781 -5.32 1.51 1 93.56 208 VAL A O 1
ATOM 1607 N N . ALA A 1 209 ? 15.523 -3.75 -0.009 1 93.69 209 ALA A N 1
ATOM 1608 C CA . ALA A 1 209 ? 14.172 -3.482 -0.494 1 93.69 209 ALA A CA 1
ATOM 1609 C C . ALA A 1 209 ? 13.531 -4.75 -1.051 1 93.69 209 ALA A C 1
ATOM 1611 O O . ALA A 1 209 ? 14.172 -5.516 -1.769 1 93.69 209 ALA A O 1
ATOM 1612 N N . VAL A 1 210 ? 12.352 -4.945 -0.825 1 96.69 210 VAL A N 1
ATOM 1613 C CA . VAL A 1 210 ? 11.695 -6.246 -0.953 1 96.69 210 VAL A CA 1
ATOM 1614 C C . VAL A 1 210 ? 11.625 -6.641 -2.426 1 96.69 210 VAL A C 1
ATOM 1616 O O . VAL A 1 210 ? 11.938 -7.777 -2.787 1 96.69 210 VAL A O 1
ATOM 1619 N N . VAL A 1 211 ? 11.234 -5.734 -3.338 1 97.56 211 VAL A N 1
ATOM 1620 C CA . VAL A 1 211 ? 11.078 -6.078 -4.746 1 97.56 211 VAL A CA 1
ATOM 1621 C C . VAL A 1 211 ? 12.43 -6.465 -5.34 1 97.56 211 VAL A C 1
ATOM 1623 O O . VAL A 1 211 ? 12.531 -7.43 -6.102 1 97.56 211 VAL A O 1
ATOM 1626 N N . ALA A 1 212 ? 13.469 -5.703 -4.98 1 97.19 212 ALA A N 1
ATOM 1627 C CA . ALA A 1 212 ? 14.812 -6.059 -5.418 1 97.19 212 ALA A CA 1
ATOM 1628 C C . ALA A 1 212 ? 15.234 -7.41 -4.855 1 97.19 212 ALA A C 1
ATOM 1630 O O . ALA A 1 212 ? 15.844 -8.219 -5.562 1 97.19 212 ALA A O 1
ATOM 1631 N N . GLN A 1 213 ? 14.93 -7.621 -3.586 1 97.44 213 GLN A N 1
ATOM 1632 C CA . GLN A 1 213 ? 15.242 -8.891 -2.936 1 97.44 213 GLN A CA 1
ATOM 1633 C C . GLN A 1 213 ? 14.57 -10.055 -3.65 1 97.44 213 GLN A C 1
ATOM 1635 O O . GLN A 1 213 ? 15.195 -11.086 -3.893 1 97.44 213 GLN A O 1
ATOM 1640 N N . ILE A 1 214 ? 13.336 -9.875 -4.016 1 98.56 214 ILE A N 1
ATOM 1641 C CA . ILE A 1 214 ? 12.547 -10.891 -4.711 1 98.56 214 ILE A CA 1
ATOM 1642 C C . ILE A 1 214 ? 13.18 -11.195 -6.066 1 98.56 214 ILE A C 1
ATOM 1644 O O . ILE A 1 214 ? 13.367 -12.359 -6.422 1 98.56 214 ILE A O 1
ATOM 1648 N N . ALA A 1 215 ? 13.492 -10.125 -6.781 1 98.62 215 ALA A N 1
ATOM 1649 C CA . ALA A 1 215 ? 14.062 -10.281 -8.117 1 98.62 215 ALA A CA 1
ATOM 1650 C C . ALA A 1 215 ? 15.359 -11.078 -8.07 1 98.62 215 ALA A C 1
ATOM 1652 O O . ALA A 1 215 ? 15.531 -12.039 -8.828 1 98.62 215 ALA A O 1
ATOM 1653 N N . VAL A 1 216 ? 16.234 -10.719 -7.145 1 98.5 216 VAL A N 1
ATOM 1654 C CA . VAL A 1 216 ? 17.547 -11.344 -7.055 1 98.5 216 VAL A CA 1
ATOM 1655 C C . VAL A 1 216 ? 17.406 -12.773 -6.543 1 98.5 216 VAL A C 1
ATOM 1657 O O . VAL A 1 216 ? 18.016 -13.695 -7.094 1 98.5 216 VAL A O 1
ATOM 1660 N N . ALA A 1 217 ? 16.594 -12.953 -5.531 1 98.62 217 ALA A N 1
ATOM 1661 C CA . ALA A 1 217 ? 16.375 -14.289 -4.98 1 98.62 217 ALA A CA 1
ATOM 1662 C C . ALA A 1 217 ? 15.797 -15.227 -6.027 1 98.62 217 ALA A C 1
ATOM 1664 O O . ALA A 1 217 ? 16.219 -16.375 -6.152 1 98.62 217 ALA A O 1
ATOM 1665 N N . HIS A 1 218 ? 14.836 -14.75 -6.727 1 98.75 218 HIS A N 1
ATOM 1666 C CA . HIS A 1 218 ? 14.219 -15.547 -7.777 1 98.75 218 HIS A CA 1
ATOM 1667 C C . HIS A 1 218 ? 15.227 -15.922 -8.852 1 98.75 218 HIS A C 1
ATOM 1669 O O . HIS A 1 218 ? 15.328 -17.094 -9.242 1 98.75 218 HIS A O 1
ATOM 1675 N N . ALA A 1 219 ? 15.961 -14.922 -9.305 1 98.69 219 ALA A N 1
ATOM 1676 C CA . ALA A 1 219 ? 16.953 -15.172 -10.344 1 98.69 219 ALA A CA 1
ATOM 1677 C C . ALA A 1 219 ? 18.016 -16.156 -9.875 1 98.69 219 ALA A C 1
ATOM 1679 O O . ALA A 1 219 ? 18.438 -17.047 -10.633 1 98.69 219 ALA A O 1
ATOM 1680 N N . GLN A 1 220 ? 18.438 -15.977 -8.641 1 98.81 220 GLN A N 1
ATOM 1681 C CA . GLN A 1 220 ? 19.438 -16.891 -8.086 1 98.81 220 GLN A CA 1
ATOM 1682 C C . GLN A 1 220 ? 18.891 -18.312 -7.977 1 98.81 220 GLN A C 1
ATOM 1684 O O . GLN A 1 220 ? 19.594 -19.266 -8.281 1 98.81 220 GLN A O 1
ATOM 1689 N N . PHE A 1 221 ? 17.688 -18.438 -7.582 1 98.81 221 PHE A N 1
ATOM 1690 C CA . PHE A 1 221 ? 17.047 -19.75 -7.504 1 98.81 221 PHE A CA 1
ATOM 1691 C C . PHE A 1 221 ? 17.031 -20.422 -8.875 1 98.81 221 PHE A C 1
ATOM 1693 O O . PHE A 1 221 ? 17.391 -21.594 -9 1 98.81 221 PHE A O 1
ATOM 1700 N N . GLU A 1 222 ? 16.547 -19.672 -9.836 1 98.44 222 GLU A N 1
ATOM 1701 C CA . GLU A 1 222 ? 16.5 -20.203 -11.195 1 98.44 222 GLU A CA 1
ATOM 1702 C C . GLU A 1 222 ? 17.891 -20.578 -11.695 1 98.44 222 GLU A C 1
ATOM 1704 O O . GLU A 1 222 ? 18.031 -21.516 -12.484 1 98.44 222 GLU A O 1
ATOM 1709 N N . THR A 1 223 ? 18.891 -19.844 -11.258 1 98.44 223 THR A N 1
ATOM 1710 C CA . THR A 1 223 ? 20.266 -20.141 -11.641 1 98.44 223 THR A CA 1
ATOM 1711 C C . THR A 1 223 ? 20.766 -21.422 -10.977 1 98.44 223 THR A C 1
ATOM 1713 O O . THR A 1 223 ? 21.406 -22.25 -11.625 1 98.44 223 THR A O 1
ATOM 1716 N N . ILE A 1 224 ? 20.469 -21.578 -9.727 1 98.69 224 ILE A N 1
ATOM 1717 C CA . ILE A 1 224 ? 20.844 -22.781 -8.992 1 98.69 224 ILE A CA 1
ATOM 1718 C C . ILE A 1 224 ? 20.141 -23.984 -9.586 1 98.69 224 ILE A C 1
ATOM 1720 O O . ILE A 1 224 ? 20.75 -25.047 -9.781 1 98.69 224 ILE A O 1
ATOM 1724 N N . HIS A 1 225 ? 18.797 -23.812 -9.844 1 98.38 225 HIS A N 1
ATOM 1725 C CA . HIS A 1 225 ? 17.984 -24.844 -10.484 1 98.38 225 HIS A CA 1
ATOM 1726 C C . HIS A 1 225 ? 18.094 -26.172 -9.742 1 98.38 225 HIS A C 1
ATOM 1728 O O . HIS A 1 225 ? 18.578 -27.156 -10.289 1 98.38 225 HIS A O 1
ATOM 1734 N N . PRO A 1 226 ? 17.578 -26.266 -8.602 1 98.56 226 PRO A N 1
ATOM 1735 C CA . PRO A 1 226 ? 17.953 -27.312 -7.652 1 98.56 226 PRO A CA 1
ATOM 1736 C C . PRO A 1 226 ? 17.156 -28.594 -7.859 1 98.56 226 PRO A C 1
ATOM 1738 O O . PRO A 1 226 ? 17.422 -29.609 -7.195 1 98.56 226 PRO A O 1
ATOM 1741 N N . PHE A 1 227 ? 16.203 -28.672 -8.781 1 97.75 227 PHE A N 1
ATOM 1742 C CA . PHE A 1 227 ? 15.344 -29.844 -8.93 1 97.75 227 PHE A CA 1
ATOM 1743 C C . PHE A 1 227 ? 15.469 -30.422 -10.336 1 97.75 227 PHE A C 1
ATOM 1745 O O . PHE A 1 227 ? 15.891 -29.734 -11.266 1 97.75 227 PHE A O 1
ATOM 1752 N N . PRO A 1 228 ? 15.102 -31.688 -10.508 1 94.38 228 PRO A N 1
ATOM 1753 C CA . PRO A 1 228 ? 15.062 -32.25 -11.859 1 94.38 228 PRO A CA 1
ATOM 1754 C C . PRO A 1 228 ? 13.953 -31.672 -12.719 1 94.38 228 PRO A C 1
ATOM 1756 O O . PRO A 1 228 ? 14.086 -31.609 -13.945 1 94.38 228 PRO A O 1
ATOM 1759 N N . ASP A 1 229 ? 12.891 -31.297 -12.078 1 93.06 229 ASP A N 1
ATOM 1760 C CA . ASP A 1 229 ? 11.734 -30.672 -12.719 1 93.06 229 ASP A CA 1
ATOM 1761 C C . ASP A 1 229 ?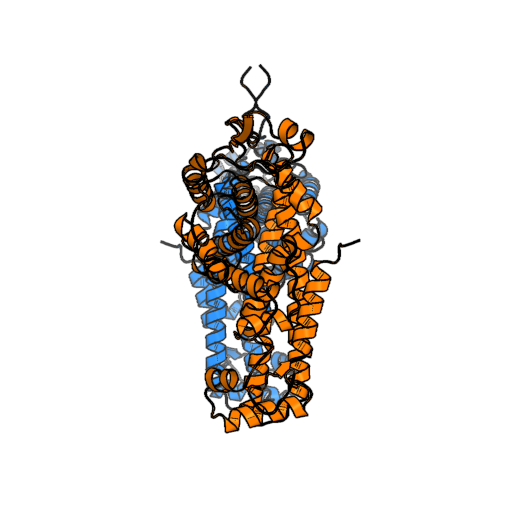 11.008 -29.734 -11.758 1 93.06 229 ASP A C 1
ATOM 1763 O O . ASP A 1 229 ? 11.203 -29.812 -10.539 1 93.06 229 ASP A O 1
ATOM 1767 N N . GLY A 1 230 ? 10.312 -28.781 -12.352 1 96.19 230 GLY A N 1
ATOM 1768 C CA . GLY A 1 230 ? 9.453 -27.922 -11.539 1 96.19 230 GLY A CA 1
ATOM 1769 C C . GLY A 1 230 ? 10.164 -26.688 -11.031 1 96.19 230 GLY A C 1
ATOM 1770 O O . GLY A 1 230 ? 9.594 -25.922 -10.242 1 96.19 230 GLY A O 1
ATOM 1771 N N . ASN A 1 231 ? 11.414 -26.438 -11.484 1 97.44 231 ASN A N 1
ATOM 1772 C CA . ASN A 1 231 ? 12.203 -25.328 -10.992 1 97.44 231 ASN A CA 1
ATOM 1773 C C . ASN A 1 231 ? 11.5 -23.984 -11.219 1 97.44 231 ASN A C 1
ATOM 1775 O O . ASN A 1 231 ? 11.367 -23.188 -10.289 1 97.44 231 ASN A O 1
ATOM 1779 N N . GLY A 1 232 ? 10.977 -23.766 -12.422 1 97.81 232 GLY A N 1
ATOM 1780 C CA . GLY A 1 232 ? 10.297 -22.516 -12.727 1 97.81 232 GLY A CA 1
ATOM 1781 C C . GLY A 1 232 ? 9.102 -22.25 -11.82 1 97.81 232 GLY A C 1
ATOM 1782 O O . GLY A 1 232 ? 8.961 -21.156 -11.273 1 97.81 232 GLY A O 1
ATOM 1783 N N . ARG A 1 233 ? 8.266 -23.234 -11.633 1 98.25 233 ARG A N 1
ATOM 1784 C CA . ARG A 1 233 ? 7.051 -23.125 -10.844 1 98.25 233 ARG A CA 1
ATOM 1785 C C . ARG A 1 233 ? 7.375 -22.922 -9.367 1 98.25 233 ARG A C 1
ATOM 1787 O O . ARG A 1 233 ? 6.789 -22.078 -8.695 1 98.25 233 ARG A O 1
ATOM 1794 N N . VAL A 1 234 ? 8.344 -23.609 -8.852 1 98.56 234 VAL A N 1
ATOM 1795 C CA . VAL A 1 234 ? 8.75 -23.406 -7.465 1 98.56 234 VAL A CA 1
ATOM 1796 C C . VAL A 1 234 ? 9.391 -22.031 -7.309 1 98.56 234 VAL A C 1
ATOM 1798 O O . VAL A 1 234 ? 9.164 -21.344 -6.305 1 98.56 234 VAL A O 1
ATOM 1801 N N . GLY A 1 235 ? 10.203 -21.672 -8.289 1 98.69 235 GLY A N 1
ATOM 1802 C CA . GLY A 1 235 ? 10.797 -20.344 -8.281 1 98.69 235 GLY A CA 1
ATOM 1803 C C . GLY A 1 235 ? 9.773 -19.234 -8.18 1 98.69 235 GLY A C 1
ATOM 1804 O O . GLY A 1 235 ? 9.969 -18.266 -7.441 1 98.69 235 GLY A O 1
ATOM 1805 N N . ARG A 1 236 ? 8.719 -19.359 -8.898 1 98.69 236 ARG A N 1
ATOM 1806 C CA . ARG A 1 236 ? 7.691 -18.328 -8.891 1 98.69 236 ARG A CA 1
ATOM 1807 C C . ARG A 1 236 ? 6.797 -18.453 -7.66 1 98.69 236 ARG A C 1
ATOM 1809 O O . ARG A 1 236 ? 6.23 -17.469 -7.191 1 98.69 236 ARG A O 1
ATOM 1816 N N . ALA A 1 237 ? 6.66 -19.688 -7.082 1 98.62 237 ALA A N 1
ATOM 1817 C CA . ALA A 1 237 ? 6.047 -19.812 -5.766 1 98.62 237 ALA A CA 1
ATOM 1818 C C . ALA A 1 237 ? 6.867 -19.094 -4.703 1 98.62 237 ALA A C 1
ATOM 1820 O O . ALA A 1 237 ? 6.305 -18.484 -3.789 1 98.62 237 ALA A O 1
ATOM 1821 N N . LEU A 1 238 ? 8.156 -19.141 -4.84 1 98.44 238 LEU A N 1
ATOM 1822 C CA . LEU A 1 238 ? 9.047 -18.453 -3.922 1 98.44 238 LEU A CA 1
ATOM 1823 C C . LEU A 1 238 ? 8.812 -16.938 -3.975 1 98.44 238 LEU A C 1
ATOM 1825 O O . LEU A 1 238 ? 8.906 -16.25 -2.953 1 98.44 238 LEU A O 1
ATOM 1829 N N . ILE A 1 239 ? 8.547 -16.406 -5.164 1 98.62 239 ILE A N 1
ATOM 1830 C CA . ILE A 1 239 ? 8.195 -15 -5.285 1 98.62 239 ILE A CA 1
ATOM 1831 C C . ILE A 1 239 ? 7.016 -14.688 -4.367 1 98.62 239 ILE A C 1
ATOM 1833 O O . ILE A 1 239 ? 7.047 -13.703 -3.623 1 98.62 239 ILE A O 1
ATOM 1837 N N . GLN A 1 240 ? 6.004 -15.562 -4.379 1 98.25 240 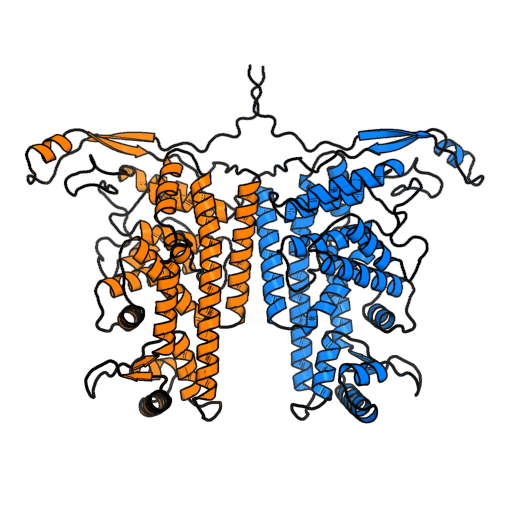GLN A N 1
ATOM 1838 C CA . GLN A 1 240 ? 4.82 -15.359 -3.555 1 98.25 240 GLN A CA 1
ATOM 1839 C C . GLN A 1 240 ? 5.168 -15.414 -2.068 1 98.25 240 GLN A C 1
ATOM 1841 O O . GLN A 1 240 ? 4.656 -14.625 -1.275 1 98.25 240 GLN A O 1
ATOM 1846 N N . ALA A 1 241 ? 6.004 -16.328 -1.736 1 98.31 241 ALA A N 1
ATOM 1847 C CA . ALA A 1 241 ? 6.441 -16.438 -0.348 1 98.31 241 ALA A CA 1
ATOM 1848 C C . ALA A 1 241 ? 7.141 -15.164 0.112 1 98.31 241 ALA A C 1
ATOM 1850 O O . ALA A 1 241 ? 6.898 -14.688 1.223 1 98.31 241 ALA A O 1
ATOM 1851 N N . LEU A 1 242 ? 7.961 -14.664 -0.698 1 98.12 242 LEU A N 1
ATOM 1852 C CA . LEU A 1 242 ? 8.734 -13.477 -0.352 1 98.12 242 LEU A CA 1
ATOM 1853 C C . LEU A 1 242 ? 7.84 -12.242 -0.299 1 98.12 242 LEU A C 1
ATOM 1855 O O . LEU A 1 242 ? 8.047 -11.352 0.532 1 98.12 242 LEU A O 1
ATOM 1859 N N . LEU A 1 243 ? 6.883 -12.148 -1.226 1 98.19 243 LEU A N 1
ATOM 1860 C CA . LEU A 1 243 ? 5.906 -11.07 -1.16 1 98.19 243 LEU A CA 1
ATOM 1861 C C . LEU A 1 243 ? 5.191 -11.062 0.189 1 98.19 243 LEU A C 1
ATOM 1863 O O . LEU A 1 243 ? 5.043 -10.008 0.812 1 98.19 243 LEU A O 1
ATOM 1867 N N . ARG A 1 244 ? 4.777 -12.234 0.598 1 97.5 244 ARG A N 1
ATOM 1868 C CA . ARG A 1 244 ? 4.07 -12.406 1.862 1 97.5 244 ARG A CA 1
ATOM 1869 C C . ARG A 1 244 ? 5.004 -12.18 3.047 1 97.5 244 ARG A C 1
ATOM 1871 O O . ARG A 1 244 ? 4.656 -11.461 3.988 1 97.5 244 ARG A O 1
ATOM 1878 N N . GLY A 1 245 ? 6.156 -12.758 3.023 1 96.31 245 GLY A N 1
ATOM 1879 C CA . GLY A 1 245 ? 7.137 -12.594 4.082 1 96.31 245 GLY A CA 1
ATOM 1880 C C . GLY A 1 245 ? 7.586 -11.156 4.258 1 96.31 245 GLY A C 1
ATOM 1881 O O . GLY A 1 245 ? 7.84 -10.711 5.383 1 96.31 245 GLY A O 1
ATOM 1882 N N . GLY A 1 246 ? 7.727 -10.461 3.119 1 95.12 246 GLY A N 1
ATOM 1883 C CA . GLY A 1 246 ? 8.094 -9.055 3.139 1 95.12 246 GLY A CA 1
ATOM 1884 C C . GLY A 1 246 ? 6.926 -8.133 3.441 1 95.12 246 GLY A C 1
ATOM 1885 O O . GLY A 1 246 ? 7.078 -6.91 3.453 1 95.12 246 GLY A O 1
ATOM 1886 N N . GLN A 1 247 ? 5.723 -8.68 3.547 1 94.94 247 GLN A N 1
ATOM 1887 C CA . GLN A 1 247 ? 4.504 -8.008 3.984 1 94.94 247 GLN A CA 1
ATOM 1888 C C . GLN A 1 247 ? 3.986 -7.055 2.912 1 94.94 247 GLN A C 1
ATOM 1890 O O . GLN A 1 247 ? 3.23 -6.129 3.211 1 94.94 247 GLN A O 1
ATOM 1895 N N . LEU A 1 248 ? 4.477 -7.176 1.732 1 97 248 LEU A N 1
ATOM 1896 C CA . LEU A 1 248 ? 3.846 -6.445 0.639 1 97 248 LEU A CA 1
ATOM 1897 C C . LEU A 1 248 ? 2.428 -6.953 0.395 1 97 248 LEU A C 1
ATOM 1899 O O . LEU A 1 248 ? 1.554 -6.188 -0.016 1 97 248 LEU A O 1
ATOM 1903 N N . THR A 1 249 ? 2.217 -8.273 0.596 1 96.06 249 THR A N 1
ATOM 1904 C CA . THR A 1 249 ? 0.891 -8.883 0.575 1 96.06 249 THR A CA 1
ATOM 1905 C C . THR A 1 249 ? 0.582 -9.547 1.911 1 96.06 249 THR A C 1
ATOM 1907 O O . THR A 1 249 ? 1.476 -10.102 2.559 1 96.06 249 THR A O 1
ATOM 1910 N N . ARG A 1 250 ? -0.69 -9.461 2.301 1 93.88 250 ARG A N 1
ATOM 1911 C CA . ARG A 1 250 ? -1.103 -10.07 3.562 1 93.88 250 ARG A CA 1
ATOM 1912 C C . ARG A 1 250 ? -2.371 -10.898 3.383 1 93.88 250 ARG A C 1
ATOM 1914 O O . ARG A 1 250 ? -2.703 -11.727 4.23 1 93.88 250 ARG A O 1
ATOM 1921 N N . SER A 1 251 ? -3.051 -10.688 2.197 1 91.62 251 SER A N 1
ATOM 1922 C CA . SER A 1 251 ? -4.395 -11.25 2.09 1 91.62 251 SER A CA 1
ATOM 1923 C C . SER A 1 251 ? -4.512 -12.172 0.883 1 91.62 251 SER A C 1
ATOM 1925 O O . SER A 1 251 ? -5.164 -13.219 0.957 1 91.62 251 SER A O 1
ATOM 1927 N N . VAL A 1 252 ? -3.885 -11.836 -0.227 1 92.19 252 VAL A N 1
ATOM 1928 C CA . VAL A 1 252 ? -4.121 -12.594 -1.45 1 92.19 252 VAL A CA 1
ATOM 1929 C C . VAL A 1 252 ? -2.795 -12.875 -2.152 1 92.19 252 VAL A C 1
ATOM 1931 O O . VAL A 1 252 ? -1.776 -12.258 -1.837 1 92.19 252 VAL A O 1
ATOM 1934 N N . ALA A 1 253 ? -2.832 -13.867 -3.053 1 94.31 253 ALA A N 1
ATOM 1935 C CA . ALA A 1 253 ? -1.732 -14.078 -3.99 1 94.31 253 ALA A CA 1
ATOM 1936 C C . ALA A 1 253 ? -1.869 -13.164 -5.207 1 94.31 253 ALA A C 1
ATOM 1938 O O . ALA A 1 253 ? -2.734 -13.383 -6.059 1 94.31 253 ALA A O 1
ATOM 1939 N N . VAL A 1 254 ? -1.041 -12.148 -5.254 1 94.94 254 VAL A N 1
ATOM 1940 C CA . VAL A 1 254 ? -1.077 -11.266 -6.414 1 94.94 254 VAL A CA 1
ATOM 1941 C C . VAL A 1 254 ? -0.539 -12.008 -7.641 1 94.94 254 VAL A C 1
ATOM 1943 O O . VAL A 1 254 ? 0.468 -12.711 -7.555 1 94.94 254 VAL A O 1
ATOM 1946 N N . PRO A 1 255 ? -1.172 -11.906 -8.797 1 96.19 255 PRO A N 1
ATOM 1947 C CA . PRO A 1 255 ? -0.83 -12.727 -9.953 1 96.19 255 PRO A CA 1
ATOM 1948 C C . PRO A 1 255 ? 0.393 -12.203 -10.711 1 96.19 255 PRO A C 1
ATOM 1950 O O . PRO A 1 255 ? 0.314 -11.938 -11.906 1 96.19 255 PRO A O 1
ATOM 1953 N N . VAL A 1 256 ? 1.521 -12.18 -10.109 1 97.81 256 VAL A N 1
ATOM 1954 C CA . VAL A 1 256 ? 2.77 -11.68 -10.672 1 97.81 256 VAL A CA 1
ATOM 1955 C C . VAL A 1 256 ? 3.18 -12.539 -11.867 1 97.81 256 VAL A C 1
ATOM 1957 O O . VAL A 1 256 ? 3.73 -12.023 -12.844 1 97.81 256 VAL A O 1
ATOM 1960 N N . SER A 1 257 ? 2.887 -13.859 -11.805 1 98.12 257 SER A N 1
ATOM 1961 C CA . SER A 1 257 ? 3.219 -14.734 -12.93 1 98.12 257 SER A CA 1
ATOM 1962 C C . SER A 1 257 ? 2.455 -14.328 -14.188 1 98.12 257 SER A C 1
ATOM 1964 O O . SER A 1 257 ? 2.971 -14.453 -15.297 1 98.12 257 SER A O 1
ATOM 1966 N N . ALA A 1 258 ? 1.196 -13.906 -13.969 1 96.62 258 ALA A N 1
ATOM 1967 C CA . ALA A 1 258 ? 0.448 -13.383 -15.109 1 96.62 258 ALA A CA 1
ATOM 1968 C C . ALA A 1 258 ? 1.153 -12.172 -15.719 1 96.62 258 ALA A C 1
ATOM 1970 O O . ALA A 1 258 ? 1.13 -11.984 -16.938 1 96.62 258 ALA A O 1
ATOM 1971 N N . GLY A 1 259 ? 1.739 -11.367 -14.867 1 96.81 259 GLY A N 1
ATOM 1972 C CA . GLY A 1 259 ? 2.529 -10.25 -15.352 1 96.81 259 GLY A CA 1
ATOM 1973 C C . GLY A 1 259 ? 3.756 -10.68 -16.141 1 96.81 259 GLY A C 1
ATOM 1974 O O . GLY A 1 259 ? 4.09 -10.07 -17.156 1 96.81 259 GLY A O 1
ATOM 1975 N N . LEU A 1 260 ? 4.469 -11.656 -15.664 1 97 260 LEU A N 1
ATOM 1976 C CA . LEU A 1 260 ? 5.641 -12.18 -16.344 1 97 260 LEU A CA 1
ATOM 1977 C C . LEU A 1 260 ? 5.254 -12.805 -17.688 1 97 260 LEU A C 1
ATOM 1979 O O . LEU A 1 260 ? 6.02 -12.734 -18.656 1 97 260 LEU A O 1
ATOM 1983 N N . LEU A 1 261 ? 4.105 -13.445 -17.672 1 95.81 261 LEU A N 1
ATOM 1984 C CA . LEU A 1 261 ? 3.598 -14.109 -18.859 1 95.81 261 LEU A CA 1
ATOM 1985 C C . LEU A 1 261 ? 3.363 -13.109 -19.984 1 95.81 261 LEU A C 1
ATOM 1987 O O . LEU A 1 261 ? 3.451 -13.453 -21.172 1 95.81 261 LEU A O 1
ATOM 1991 N N . HIS A 1 262 ? 3.158 -11.891 -19.594 1 91.25 262 HIS A N 1
ATOM 1992 C CA . HIS A 1 262 ? 2.906 -10.82 -20.547 1 91.25 262 HIS A CA 1
ATOM 1993 C C . HIS A 1 262 ? 4.113 -10.586 -21.453 1 91.25 262 HIS A C 1
ATOM 1995 O O . HIS A 1 262 ? 3.963 -10.18 -22.609 1 91.25 262 HIS A O 1
ATOM 2001 N N . ASP A 1 263 ? 5.301 -10.859 -20.953 1 90.69 263 ASP A N 1
ATOM 2002 C CA . ASP A 1 263 ? 6.547 -10.695 -21.703 1 90.69 263 ASP A CA 1
ATOM 2003 C C . ASP A 1 263 ? 7.586 -11.719 -21.25 1 90.69 263 ASP A C 1
ATOM 2005 O O . ASP A 1 263 ? 8.625 -11.359 -20.703 1 90.69 263 ASP A O 1
ATOM 2009 N N . THR A 1 264 ? 7.391 -12.914 -21.719 1 93.75 264 THR A N 1
ATOM 2010 C CA . THR A 1 264 ? 8.234 -14.023 -21.281 1 93.75 264 THR A CA 1
ATOM 2011 C C . THR A 1 264 ? 9.641 -13.883 -21.859 1 93.75 264 THR A C 1
ATOM 2013 O O . THR A 1 264 ? 10.625 -14.258 -21.219 1 93.75 264 THR A O 1
ATOM 2016 N N . ALA A 1 265 ? 9.727 -13.289 -23.031 1 92.38 265 ALA A N 1
ATOM 2017 C CA . ALA A 1 265 ? 11.039 -13.125 -23.672 1 92.38 265 ALA A CA 1
ATOM 2018 C C . ALA A 1 265 ? 11.953 -12.258 -22.812 1 92.38 265 ALA A C 1
ATOM 2020 O O . ALA A 1 265 ? 13.086 -12.641 -22.516 1 92.38 265 ALA A O 1
ATOM 2021 N N . THR A 1 266 ? 11.43 -11.125 -22.469 1 94.12 266 THR A N 1
ATOM 2022 C CA . THR A 1 266 ? 12.211 -10.219 -21.625 1 94.12 266 THR A CA 1
ATOM 2023 C C . THR A 1 266 ? 12.531 -10.875 -20.281 1 94.12 266 THR A C 1
ATOM 2025 O O . THR A 1 266 ? 13.625 -10.688 -19.75 1 94.12 266 THR A O 1
ATOM 2028 N N . TYR A 1 267 ? 11.602 -11.617 -19.844 1 96.69 267 TYR A N 1
ATOM 2029 C CA . TYR A 1 267 ? 11.797 -12.312 -18.578 1 96.69 267 TYR A CA 1
ATOM 2030 C C . TYR A 1 267 ? 12.961 -13.281 -18.656 1 96.69 267 TYR A C 1
ATOM 2032 O O . TYR A 1 267 ? 13.867 -13.258 -17.828 1 96.69 267 TYR A O 1
ATOM 2040 N N . PHE A 1 268 ? 13.023 -14.031 -19.656 1 95.19 268 PHE A N 1
ATOM 2041 C CA . PHE A 1 268 ? 14.094 -15.008 -19.812 1 95.19 268 PHE A CA 1
ATOM 2042 C C . PHE A 1 268 ? 15.422 -14.32 -20.109 1 95.19 268 PHE A C 1
ATOM 2044 O O . PHE A 1 268 ? 16.469 -14.758 -19.641 1 95.19 268 PHE A O 1
ATOM 2051 N N . GLU A 1 269 ? 15.328 -13.289 -20.859 1 95.88 269 GLU A N 1
ATOM 2052 C CA . GLU A 1 269 ? 16.531 -12.492 -21.094 1 95.88 269 GLU A CA 1
ATOM 2053 C C . GLU A 1 269 ? 17.094 -11.938 -19.797 1 95.88 269 GLU A C 1
ATOM 2055 O O . GLU A 1 269 ? 18.312 -11.914 -19.594 1 95.88 269 GLU A O 1
ATOM 2060 N N . ALA A 1 270 ? 16.188 -11.484 -18.953 1 97.88 270 ALA A N 1
ATOM 2061 C CA . ALA A 1 270 ? 16.594 -10.914 -17.656 1 97.88 270 ALA A CA 1
ATOM 2062 C C . ALA A 1 270 ? 17.312 -11.953 -16.812 1 97.88 270 ALA A C 1
ATOM 2064 O O . ALA A 1 270 ? 18.297 -11.625 -16.125 1 97.88 270 ALA A O 1
ATOM 2065 N N . LEU A 1 271 ? 16.875 -13.164 -16.828 1 97.38 271 LEU A N 1
ATOM 2066 C CA . LEU A 1 271 ? 17.547 -14.227 -16.094 1 97.38 271 LEU A CA 1
ATOM 2067 C C . LEU A 1 271 ? 18.953 -14.445 -16.625 1 97.38 271 LEU A C 1
ATOM 2069 O O . LEU A 1 271 ? 19.891 -14.656 -15.859 1 97.38 271 LEU A O 1
ATOM 2073 N N . GLY A 1 272 ? 19.094 -14.375 -17.922 1 96.19 272 GLY A N 1
ATOM 2074 C CA . GLY A 1 272 ? 20.422 -14.477 -18.531 1 96.19 272 GLY A CA 1
ATOM 2075 C C . GLY A 1 272 ? 21.344 -13.344 -18.141 1 96.19 272 GLY A C 1
ATOM 2076 O O . GLY A 1 272 ? 22.5 -13.57 -17.797 1 96.19 272 GLY A O 1
ATOM 2077 N N . GLU A 1 273 ? 20.828 -12.156 -18.219 1 97.25 273 GLU A N 1
ATOM 2078 C CA . GLU A 1 273 ? 21.609 -10.984 -17.828 1 97.25 273 GLU A CA 1
ATOM 2079 C C . GLU A 1 273 ? 22.062 -11.07 -16.375 1 97.25 273 GLU A C 1
ATOM 2081 O O . GLU A 1 273 ? 23.203 -10.703 -16.047 1 97.25 273 GLU A O 1
ATOM 2086 N N . TYR A 1 274 ? 21.234 -11.555 -15.555 1 97.88 274 TYR A N 1
ATOM 2087 C CA . TYR A 1 274 ? 21.594 -11.734 -14.156 1 97.88 274 TYR A CA 1
ATOM 2088 C C . TYR A 1 274 ? 22.828 -12.617 -14.016 1 97.88 274 TYR A C 1
ATOM 2090 O O . TYR A 1 274 ? 23.734 -12.312 -13.234 1 97.88 274 TYR A O 1
ATOM 2098 N N . ARG A 1 275 ? 22.844 -13.672 -14.75 1 97.12 275 ARG A N 1
ATOM 2099 C CA . ARG A 1 275 ? 23.953 -14.617 -14.703 1 97.12 275 ARG A CA 1
ATOM 2100 C C . ARG A 1 275 ? 25.25 -13.953 -15.156 1 97.12 275 ARG A C 1
ATOM 2102 O O . ARG A 1 275 ? 26.344 -14.383 -14.781 1 97.12 275 ARG A O 1
ATOM 2109 N N . SER A 1 276 ? 25.109 -12.859 -15.891 1 96.44 276 SER A N 1
ATOM 2110 C CA . SER A 1 276 ? 26.266 -12.125 -16.375 1 96.44 276 SER A CA 1
ATOM 2111 C C . SER A 1 276 ? 26.656 -11 -15.414 1 96.44 276 SER A C 1
ATOM 2113 O O . SER A 1 276 ? 27.594 -10.25 -15.672 1 96.44 276 SER A O 1
ATOM 2115 N N . GLY A 1 277 ? 25.891 -10.883 -14.352 1 96.31 277 GLY A N 1
ATOM 2116 C CA . GLY A 1 277 ? 26.219 -9.906 -13.32 1 96.31 277 GLY A CA 1
ATOM 2117 C C . GLY A 1 277 ? 25.422 -8.625 -13.422 1 96.31 277 GLY A C 1
ATOM 2118 O O . GLY A 1 277 ? 25.719 -7.637 -12.758 1 96.31 277 GLY A O 1
ATOM 2119 N N . ASN A 1 278 ? 24.5 -8.625 -14.234 1 96 278 ASN A N 1
ATOM 2120 C CA . ASN A 1 278 ? 23.641 -7.453 -14.391 1 96 278 ASN A CA 1
ATOM 2121 C C . ASN A 1 278 ? 22.25 -7.691 -13.781 1 96 278 ASN A C 1
ATOM 2123 O O . ASN A 1 278 ? 21.406 -8.359 -14.375 1 96 278 ASN A O 1
ATOM 2127 N N . LEU A 1 279 ? 22.031 -7.031 -12.617 1 95.44 279 LEU A N 1
ATOM 2128 C CA . LEU A 1 279 ? 20.797 -7.281 -11.883 1 95.44 279 LEU A CA 1
ATOM 2129 C C . LEU A 1 279 ? 19.672 -6.398 -12.391 1 95.44 279 LEU A C 1
ATOM 2131 O O . LEU A 1 279 ? 18.5 -6.621 -12.062 1 95.44 279 LEU A O 1
ATOM 2135 N N . GLU A 1 280 ? 19.969 -5.348 -13.188 1 96.31 280 GLU A N 1
ATOM 2136 C CA . GLU A 1 280 ? 19 -4.285 -13.477 1 96.31 280 GLU A CA 1
ATOM 2137 C C . GLU A 1 280 ? 17.797 -4.824 -14.227 1 96.31 280 GLU A C 1
ATOM 2139 O O . GLU A 1 280 ? 16.656 -4.512 -13.875 1 96.31 280 GLU A O 1
ATOM 2144 N N . LEU A 1 281 ? 18.047 -5.684 -15.18 1 97.19 281 LEU A N 1
ATOM 2145 C CA . LEU A 1 281 ? 16.953 -6.129 -16.047 1 97.19 281 LEU A CA 1
ATOM 2146 C C . LEU A 1 281 ? 15.984 -7.027 -15.273 1 97.19 281 LEU A C 1
ATOM 2148 O O . LEU A 1 281 ? 14.773 -6.984 -15.5 1 97.19 281 LEU A O 1
ATOM 2152 N N . ILE A 1 282 ? 16.469 -7.902 -14.398 1 98.38 282 ILE A N 1
ATOM 2153 C CA . ILE A 1 282 ? 15.562 -8.789 -13.664 1 98.38 282 ILE A CA 1
ATOM 2154 C C . ILE A 1 282 ? 14.758 -7.98 -12.648 1 98.38 282 ILE A C 1
ATOM 2156 O O . ILE A 1 282 ? 13.578 -8.266 -12.414 1 98.38 282 ILE A O 1
ATOM 2160 N N . VAL A 1 283 ? 15.352 -6.977 -12.047 1 98.12 283 VAL A N 1
ATOM 2161 C CA . VAL A 1 283 ? 14.625 -6.102 -11.125 1 98.12 283 VAL A CA 1
ATOM 2162 C C . VAL A 1 283 ? 13.531 -5.352 -11.875 1 98.12 283 VAL A C 1
ATOM 2164 O O . VAL A 1 283 ? 12.391 -5.289 -11.422 1 98.12 283 VAL A O 1
ATOM 2167 N N . GLN A 1 284 ? 13.883 -4.844 -13.008 1 97.81 284 GLN A N 1
ATOM 2168 C CA . GLN A 1 284 ? 12.914 -4.156 -13.852 1 97.81 284 GLN A CA 1
ATOM 2169 C C . GLN A 1 284 ? 11.781 -5.098 -14.266 1 97.81 284 GLN A C 1
ATOM 2171 O O . GLN A 1 284 ? 10.609 -4.711 -14.258 1 97.81 284 GLN A O 1
ATOM 2176 N N . SER A 1 285 ? 12.125 -6.305 -14.648 1 97.88 285 SER A N 1
ATOM 2177 C CA . SER A 1 285 ? 11.156 -7.293 -15.102 1 97.88 285 SER A CA 1
ATOM 2178 C C . SER A 1 285 ? 10.133 -7.605 -14.016 1 97.88 285 SER A C 1
ATOM 2180 O O . SER A 1 285 ? 8.93 -7.637 -14.273 1 97.88 285 SER A O 1
ATOM 2182 N N . ILE A 1 286 ? 10.594 -7.836 -12.781 1 98.25 286 ILE A N 1
ATOM 2183 C CA . ILE A 1 286 ? 9.695 -8.148 -11.672 1 98.25 286 ILE A CA 1
ATOM 2184 C C . ILE A 1 286 ? 8.82 -6.938 -11.359 1 98.25 286 ILE A C 1
ATOM 2186 O O . ILE A 1 286 ? 7.621 -7.078 -11.109 1 98.25 286 ILE A O 1
ATOM 2190 N N . ALA A 1 287 ? 9.406 -5.742 -11.383 1 97.62 287 ALA A N 1
ATOM 2191 C CA . ALA A 1 287 ? 8.641 -4.527 -11.125 1 97.62 287 ALA A CA 1
ATOM 2192 C C . ALA A 1 287 ? 7.539 -4.344 -12.164 1 97.62 287 ALA A C 1
ATOM 2194 O O . ALA A 1 287 ? 6.375 -4.141 -11.812 1 97.62 287 ALA A O 1
ATOM 2195 N N . GLU A 1 288 ? 7.883 -4.434 -13.414 1 97.25 288 GLU A N 1
ATOM 2196 C CA . GLU A 1 288 ? 6.922 -4.258 -14.5 1 97.25 288 GLU A CA 1
ATOM 2197 C C . GLU A 1 288 ? 5.848 -5.344 -14.461 1 97.25 288 GLU A C 1
ATOM 2199 O O . GLU A 1 288 ? 4.672 -5.07 -14.719 1 97.25 288 GLU A O 1
ATOM 2204 N N . ALA A 1 289 ? 6.262 -6.539 -14.172 1 97.69 289 ALA A N 1
ATOM 2205 C CA . ALA A 1 289 ? 5.305 -7.637 -14.039 1 97.69 289 ALA A CA 1
ATOM 2206 C C . ALA A 1 289 ? 4.297 -7.348 -12.93 1 97.69 289 ALA A C 1
ATOM 2208 O O . ALA A 1 289 ? 3.127 -7.727 -13.031 1 97.69 289 ALA A O 1
ATOM 2209 N N . SER A 1 290 ? 4.742 -6.711 -11.875 1 97.62 290 SER A N 1
ATOM 2210 C CA . SER A 1 290 ? 3.859 -6.359 -10.766 1 97.62 290 SER A CA 1
ATOM 2211 C C . SER A 1 290 ? 2.771 -5.391 -11.211 1 97.62 290 SER A C 1
ATOM 2213 O O . SER A 1 290 ? 1.605 -5.543 -10.844 1 97.62 290 SER A O 1
ATOM 2215 N N . PHE A 1 291 ? 3.145 -4.383 -12.023 1 96.88 291 PHE A N 1
ATOM 2216 C CA . PHE A 1 291 ? 2.154 -3.441 -12.531 1 96.88 291 PHE A CA 1
ATOM 2217 C C . PHE A 1 291 ? 1.132 -4.148 -13.414 1 96.88 291 PHE A C 1
ATOM 2219 O O . PHE A 1 291 ? -0.072 -3.926 -13.281 1 96.88 291 PHE A O 1
ATOM 2226 N N . ALA A 1 292 ? 1.611 -5.008 -14.258 1 96.75 292 ALA A N 1
ATOM 2227 C CA . ALA A 1 292 ? 0.724 -5.766 -15.141 1 96.75 292 ALA A CA 1
ATOM 2228 C C . ALA A 1 292 ? -0.193 -6.684 -14.336 1 96.75 292 ALA A C 1
ATOM 2230 O O . ALA A 1 292 ? -1.385 -6.797 -14.633 1 96.75 292 ALA A O 1
ATOM 2231 N N . ALA A 1 293 ? 0.375 -7.332 -13.391 1 96.62 293 ALA A N 1
ATOM 2232 C CA . ALA A 1 293 ? -0.371 -8.234 -12.508 1 96.62 293 ALA A CA 1
ATOM 2233 C C . ALA A 1 293 ? -1.517 -7.496 -11.82 1 96.62 293 ALA A C 1
ATOM 2235 O O . ALA A 1 293 ? -2.654 -7.969 -11.82 1 96.62 293 ALA A O 1
ATOM 2236 N N . VAL A 1 294 ? -1.229 -6.348 -11.242 1 96.75 294 VAL A N 1
ATOM 2237 C CA . VAL A 1 294 ? -2.205 -5.566 -10.484 1 96.75 294 VAL A CA 1
ATOM 2238 C C . VAL A 1 294 ? -3.305 -5.07 -11.422 1 96.75 294 VAL A C 1
ATOM 2240 O O . VAL A 1 294 ? -4.492 -5.152 -11.094 1 96.75 294 VAL A O 1
ATOM 2243 N N . ALA A 1 295 ? -2.947 -4.582 -12.57 1 96.81 295 ALA A N 1
ATOM 2244 C CA . ALA A 1 295 ? -3.93 -4.094 -13.531 1 96.81 295 ALA A CA 1
ATOM 2245 C C . ALA A 1 295 ? -4.883 -5.207 -13.953 1 96.81 295 ALA A C 1
ATOM 2247 O O . ALA A 1 295 ? -6.105 -5.027 -13.938 1 96.81 295 ALA A O 1
ATOM 2248 N N . ASN A 1 296 ? -4.348 -6.352 -14.32 1 97 296 ASN A N 1
ATOM 2249 C CA . ASN A 1 296 ? -5.168 -7.496 -14.703 1 97 296 ASN A CA 1
ATOM 2250 C C . ASN A 1 296 ? -5.988 -8.023 -13.531 1 97 296 ASN A C 1
ATOM 2252 O O . ASN A 1 296 ? -7.148 -8.406 -13.703 1 97 296 ASN A O 1
ATOM 2256 N N . GLY A 1 297 ? -5.375 -8.094 -12.375 1 95.56 297 GLY A N 1
ATOM 2257 C CA . GLY A 1 297 ? -6.086 -8.5 -11.18 1 95.56 297 GLY A CA 1
ATOM 2258 C C . GLY A 1 297 ? -7.277 -7.613 -10.859 1 95.56 297 GLY A C 1
ATOM 2259 O O . GLY A 1 297 ? -8.344 -8.109 -10.5 1 95.56 297 GLY A O 1
ATOM 2260 N N . ARG A 1 298 ? -7.09 -6.273 -10.961 1 95.25 298 ARG A N 1
ATOM 2261 C CA . ARG A 1 298 ? -8.18 -5.336 -10.711 1 95.25 298 ARG A CA 1
ATOM 2262 C C . ARG A 1 298 ? -9.328 -5.566 -11.688 1 95.25 298 ARG A C 1
ATOM 2264 O O . ARG A 1 298 ? -10.5 -5.516 -11.305 1 95.25 298 ARG A O 1
ATOM 2271 N N . THR A 1 299 ? -9 -5.805 -12.906 1 96.69 299 THR A N 1
ATOM 2272 C CA . THR A 1 299 ? -10.023 -6.113 -13.898 1 96.69 299 THR A CA 1
ATOM 2273 C C . THR A 1 299 ? -10.773 -7.387 -13.531 1 96.69 299 THR A C 1
ATOM 2275 O O . THR A 1 299 ? -12 -7.434 -13.602 1 96.69 299 THR A O 1
ATOM 2278 N N . LEU A 1 300 ? -10.062 -8.406 -13.141 1 95.94 300 LEU A N 1
ATOM 2279 C CA . LEU A 1 300 ? -10.68 -9.664 -12.727 1 95.94 300 LEU A CA 1
ATOM 2280 C C . LEU A 1 300 ? -11.664 -9.438 -11.586 1 95.94 300 LEU A C 1
ATOM 2282 O O . LEU A 1 300 ? -12.805 -9.914 -11.641 1 95.94 300 LEU A O 1
ATOM 2286 N N . VAL A 1 301 ? -11.258 -8.711 -10.586 1 94.19 301 VAL A N 1
ATOM 2287 C CA . VAL A 1 301 ? -12.086 -8.453 -9.406 1 94.19 301 VAL A CA 1
ATOM 2288 C C . VAL A 1 301 ? -13.336 -7.676 -9.812 1 94.19 301 VAL A C 1
ATOM 2290 O O . VAL A 1 301 ? -14.445 -8.016 -9.391 1 94.19 301 VAL A O 1
ATOM 2293 N N . ARG A 1 302 ? -13.125 -6.68 -10.625 1 94.5 302 ARG A N 1
ATOM 2294 C CA . ARG A 1 302 ? -14.258 -5.898 -11.109 1 94.5 302 ARG A CA 1
ATOM 2295 C C . ARG A 1 302 ? -15.242 -6.781 -11.867 1 94.5 302 ARG A C 1
ATOM 2297 O O . ARG A 1 302 ? -16.453 -6.676 -11.68 1 94.5 302 ARG A O 1
ATOM 2304 N N . ASP A 1 303 ? -14.711 -7.598 -12.734 1 96.38 303 ASP A N 1
ATOM 2305 C CA . ASP A 1 303 ? -15.562 -8.5 -13.516 1 96.38 303 ASP A CA 1
ATOM 2306 C C . ASP A 1 303 ? -16.328 -9.445 -12.602 1 96.38 303 ASP A C 1
ATOM 2308 O O . ASP A 1 303 ? -17.516 -9.695 -12.82 1 96.38 303 ASP A O 1
ATOM 2312 N N . LEU A 1 304 ? -15.734 -9.969 -11.633 1 95.25 304 LEU A N 1
ATOM 2313 C CA . LEU A 1 304 ? -16.391 -10.883 -10.703 1 95.25 304 LEU A CA 1
ATOM 2314 C C . LEU A 1 304 ? -17.453 -10.156 -9.883 1 95.25 304 LEU A C 1
ATOM 2316 O O . LEU A 1 304 ? -18.516 -10.719 -9.586 1 95.25 304 LEU A O 1
ATOM 2320 N N . GLU A 1 305 ? -17.141 -8.93 -9.516 1 93.81 305 GLU A N 1
ATOM 2321 C CA . GLU A 1 305 ? -18.141 -8.125 -8.797 1 93.81 305 GLU A CA 1
ATOM 2322 C C . GLU A 1 305 ? -19.359 -7.855 -9.672 1 93.81 305 GLU A C 1
ATOM 2324 O O . GLU A 1 305 ? -20.484 -7.84 -9.18 1 93.81 305 GLU A O 1
ATOM 2329 N N . THR A 1 306 ? -19.109 -7.629 -10.906 1 95.94 306 THR A N 1
ATOM 2330 C CA . THR A 1 306 ? -20.203 -7.438 -11.859 1 95.94 306 THR A CA 1
ATOM 2331 C C . THR A 1 306 ? -21.062 -8.695 -11.961 1 95.94 306 THR A C 1
ATOM 2333 O O . THR A 1 306 ? -22.297 -8.617 -11.953 1 95.94 306 THR A O 1
ATOM 2336 N N . VAL A 1 307 ? -20.406 -9.82 -12.039 1 96.25 307 VAL A N 1
ATOM 2337 C CA . VAL A 1 307 ? -21.109 -11.102 -12.078 1 96.25 307 VAL A CA 1
ATOM 2338 C C . VAL A 1 307 ? -21.938 -11.266 -10.805 1 96.25 307 VAL A C 1
ATOM 2340 O O . VAL A 1 307 ? -23.109 -11.633 -10.867 1 96.25 307 VAL A O 1
ATOM 2343 N N . ARG A 1 308 ? 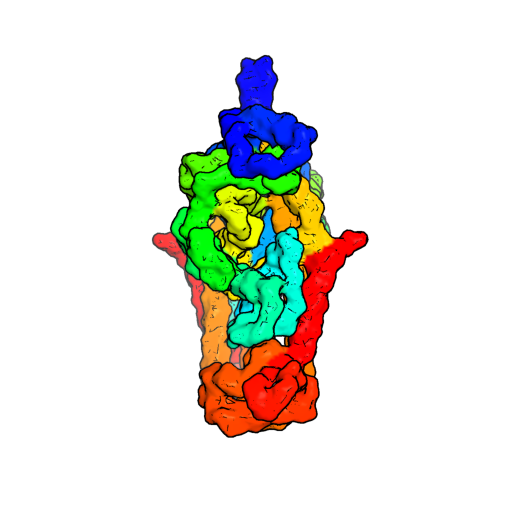-21.375 -10.977 -9.664 1 94.38 308 ARG A N 1
ATOM 2344 C CA . ARG A 1 308 ? -22.047 -11.078 -8.375 1 94.38 308 ARG A CA 1
ATOM 2345 C C . ARG A 1 308 ? -23.312 -10.211 -8.344 1 94.38 308 ARG A C 1
ATOM 2347 O O . ARG A 1 308 ? -24.375 -10.664 -7.922 1 94.38 308 ARG A O 1
ATOM 2354 N N . ALA A 1 309 ? -23.156 -8.992 -8.789 1 94.38 309 ALA A N 1
ATOM 2355 C CA . ALA A 1 309 ? -24.266 -8.055 -8.812 1 94.38 309 ALA A CA 1
ATOM 2356 C C . ALA A 1 309 ? -25.375 -8.547 -9.734 1 94.38 309 ALA A C 1
ATOM 2358 O O . ALA A 1 309 ? -26.562 -8.461 -9.398 1 94.38 309 ALA A O 1
ATOM 2359 N N . ASP A 1 310 ? -25.016 -9.031 -10.859 1 96.44 310 ASP A N 1
ATOM 2360 C CA . ASP A 1 310 ? -25.984 -9.57 -11.82 1 96.44 310 ASP A CA 1
ATOM 2361 C C . ASP A 1 310 ? -26.734 -10.758 -11.227 1 96.44 310 ASP A C 1
ATOM 2363 O O . ASP A 1 310 ? -27.953 -10.852 -11.375 1 96.44 310 ASP A O 1
ATOM 2367 N N . TRP A 1 311 ? -26.016 -11.719 -10.57 1 95.94 311 TRP A N 1
ATOM 2368 C CA . TRP A 1 311 ? -26.625 -12.891 -9.953 1 95.94 311 TRP A CA 1
ATOM 2369 C C . TRP A 1 311 ? -27.656 -12.484 -8.906 1 95.94 311 TRP A C 1
ATOM 2371 O O . TRP A 1 311 ? -28.688 -13.133 -8.766 1 95.94 311 TRP A O 1
ATOM 2381 N N . ARG A 1 312 ? -27.359 -11.383 -8.188 1 93 312 ARG A N 1
ATOM 2382 C CA . ARG A 1 312 ? -28.281 -10.898 -7.148 1 93 312 ARG A CA 1
ATOM 2383 C C . ARG A 1 312 ? -29.594 -10.438 -7.754 1 93 312 ARG A C 1
ATOM 2385 O O . ARG A 1 312 ? -30.641 -10.555 -7.121 1 93 312 ARG A O 1
ATOM 2392 N N . THR A 1 313 ? -29.562 -9.992 -8.93 1 94.81 313 THR A N 1
ATOM 2393 C CA . THR A 1 313 ? -30.766 -9.523 -9.594 1 94.81 313 THR A CA 1
ATOM 2394 C C . THR A 1 313 ? -31.562 -10.695 -10.164 1 94.81 313 THR A C 1
ATOM 2396 O O . THR A 1 313 ? -32.781 -10.609 -10.328 1 94.81 313 THR A O 1
ATOM 2399 N N . ARG A 1 314 ? -30.922 -11.812 -10.414 1 94.31 314 ARG A N 1
ATOM 2400 C CA . ARG A 1 314 ? -31.562 -12.945 -11.086 1 94.31 314 ARG A CA 1
ATOM 2401 C C . ARG A 1 314 ? -32.156 -13.914 -10.078 1 94.31 314 ARG A C 1
ATOM 2403 O O . ARG A 1 314 ? -33.062 -14.695 -10.422 1 94.31 314 ARG A O 1
ATOM 2410 N N . VAL A 1 315 ? -31.609 -13.883 -8.938 1 92.44 315 VAL A N 1
ATOM 2411 C CA . VAL A 1 315 ? -32.031 -14.852 -7.938 1 92.44 315 VAL A CA 1
ATOM 2412 C C . VAL A 1 315 ? -32.938 -14.18 -6.906 1 92.44 315 VAL A C 1
ATOM 2414 O O . VAL A 1 315 ? -32.5 -13.258 -6.211 1 92.44 315 VAL A O 1
ATOM 2417 N N . THR A 1 316 ? -34.156 -14.539 -6.832 1 88.06 316 THR A N 1
ATOM 2418 C CA . THR A 1 316 ? -35.094 -14.07 -5.809 1 88.06 316 THR A CA 1
ATOM 2419 C C . THR A 1 316 ? -35.344 -15.172 -4.781 1 88.06 316 THR A C 1
ATOM 2421 O O . THR A 1 316 ? -35.844 -16.25 -5.129 1 88.06 316 THR A O 1
ATOM 2424 N N . ALA A 1 317 ? -34.969 -14.984 -3.65 1 86.31 317 ALA A N 1
ATOM 2425 C CA . ALA A 1 317 ? -35.156 -15.922 -2.549 1 86.31 317 ALA A CA 1
ATOM 2426 C C . ALA A 1 317 ? -35.094 -15.203 -1.201 1 86.31 317 ALA A C 1
ATOM 2428 O O . ALA A 1 317 ? -34.719 -14.031 -1.134 1 86.31 317 ALA A O 1
ATOM 2429 N N . ARG A 1 318 ? -35.5 -15.938 -0.222 1 83.5 318 ARG A N 1
ATOM 2430 C CA . ARG A 1 318 ? -35.344 -15.398 1.126 1 83.5 318 ARG A CA 1
ATOM 2431 C C . ARG A 1 318 ? -33.906 -15.125 1.465 1 83.5 318 ARG A C 1
ATOM 2433 O O . ARG A 1 318 ? -33 -15.766 0.921 1 83.5 318 ARG A O 1
ATOM 2440 N N . ARG A 1 319 ? -33.594 -14.172 2.361 1 75.69 319 ARG A N 1
ATOM 2441 C CA . ARG A 1 319 ? -32.25 -13.664 2.664 1 75.69 319 ARG A CA 1
ATOM 2442 C C . ARG A 1 319 ? -31.344 -14.781 3.152 1 75.69 319 ARG A C 1
ATOM 2444 O O . ARG A 1 319 ? -30.156 -14.805 2.832 1 75.69 319 ARG A O 1
ATOM 2451 N N . ASP A 1 320 ? -31.891 -15.789 3.799 1 78.19 320 ASP A N 1
ATOM 2452 C CA . ASP A 1 320 ? -31.047 -16.812 4.41 1 78.19 320 ASP A CA 1
ATOM 2453 C C . ASP A 1 320 ? -31.094 -18.109 3.605 1 78.19 320 ASP A C 1
ATOM 2455 O O . ASP A 1 320 ? -30.562 -19.141 4.043 1 78.19 320 ASP A O 1
ATOM 2459 N N . ALA A 1 321 ? -31.609 -18 2.441 1 88.81 321 ALA A N 1
ATOM 2460 C CA . ALA A 1 321 ? -31.781 -19.188 1.614 1 88.81 321 ALA A CA 1
ATOM 2461 C C . ALA A 1 321 ? -30.422 -19.734 1.164 1 88.81 321 ALA A C 1
ATOM 2463 O O . ALA A 1 321 ? -29.5 -18.969 0.88 1 88.81 321 ALA A O 1
ATOM 2464 N N . ALA A 1 322 ? -30.281 -21.047 1.063 1 93.44 322 ALA A N 1
ATOM 2465 C CA . ALA A 1 322 ? -29.062 -21.766 0.654 1 93.44 322 ALA A CA 1
ATOM 2466 C C . ALA A 1 322 ? -28.609 -21.312 -0.733 1 93.44 322 ALA A C 1
ATOM 2468 O O . ALA A 1 322 ? -27.422 -21.328 -1.04 1 93.44 322 ALA A O 1
ATOM 2469 N N . VAL A 1 323 ? -29.578 -20.844 -1.492 1 95.38 323 VAL A N 1
ATOM 2470 C CA . VAL A 1 323 ? -29.281 -20.453 -2.865 1 95.38 323 VAL A CA 1
ATOM 2471 C C . VAL A 1 323 ? -28.312 -19.281 -2.867 1 95.38 323 VAL A C 1
ATOM 2473 O O . VAL A 1 323 ? -27.422 -19.203 -3.717 1 95.38 323 VAL A O 1
ATOM 2476 N N . HIS A 1 324 ? -28.406 -18.375 -1.917 1 95 324 HIS A N 1
ATOM 2477 C CA . HIS A 1 324 ? -27.516 -17.219 -1.846 1 95 324 HIS A CA 1
ATOM 2478 C C . HIS A 1 324 ? -26.109 -17.625 -1.416 1 95 324 HIS A C 1
ATOM 2480 O O . HIS A 1 324 ? -25.125 -17.109 -1.938 1 95 324 HIS A O 1
ATOM 2486 N N . ARG A 1 325 ? -26.062 -18.5 -0.53 1 94.5 325 ARG A N 1
ATOM 2487 C CA . ARG A 1 325 ? -24.781 -19 -0.071 1 94.5 325 ARG A CA 1
ATOM 2488 C C . ARG A 1 325 ? -24.078 -19.781 -1.172 1 94.5 325 ARG A C 1
ATOM 2490 O O . ARG A 1 325 ? -22.844 -19.719 -1.306 1 94.5 325 ARG A O 1
ATOM 2497 N N . LEU A 1 326 ? -24.859 -20.547 -1.929 1 96.5 326 LEU A N 1
ATOM 2498 C CA . LEU A 1 326 ? -24.281 -21.281 -3.049 1 96.5 326 LEU A CA 1
ATOM 2499 C C . LEU A 1 326 ? -23.75 -20.328 -4.109 1 96.5 326 LEU A C 1
ATOM 2501 O O . LEU A 1 326 ? -22.656 -20.547 -4.641 1 96.5 326 LEU A O 1
ATOM 2505 N N . ALA A 1 327 ? -24.5 -19.266 -4.367 1 95.31 327 ALA A N 1
ATOM 2506 C CA . ALA A 1 327 ? -24.047 -18.281 -5.336 1 95.31 327 ALA A CA 1
ATOM 2507 C C . ALA A 1 327 ? -22.719 -17.656 -4.914 1 95.31 327 ALA A C 1
ATOM 2509 O O . ALA A 1 327 ? -21.828 -17.469 -5.742 1 95.31 327 ALA A O 1
ATOM 2510 N N . GLU A 1 328 ? -22.562 -17.438 -3.637 1 93.44 328 GLU A N 1
ATOM 2511 C CA . GLU A 1 328 ? -21.312 -16.906 -3.111 1 93.44 328 GLU A CA 1
ATOM 2512 C C . GLU A 1 328 ? -20.172 -17.922 -3.254 1 93.44 328 GLU A C 1
ATOM 2514 O O . GLU A 1 328 ? -19.047 -17.547 -3.582 1 93.44 328 GLU A O 1
ATOM 2519 N N . LEU A 1 329 ? -20.469 -19.156 -3.012 1 93.88 329 LEU A N 1
ATOM 2520 C CA . LEU A 1 329 ? -19.484 -20.219 -3.143 1 93.88 329 LEU A CA 1
ATOM 2521 C C . LEU A 1 329 ? -18.953 -20.297 -4.574 1 93.88 329 LEU A C 1
ATOM 2523 O O . LEU A 1 329 ? -17.766 -20.516 -4.793 1 93.88 329 LEU A O 1
ATOM 2527 N N . LEU A 1 330 ? -19.844 -20.078 -5.516 1 95.44 330 LEU A N 1
ATOM 2528 C CA . LEU A 1 330 ? -19.516 -20.25 -6.926 1 95.44 330 LEU A CA 1
ATOM 2529 C C . LEU A 1 330 ? -18.516 -19.188 -7.387 1 95.44 330 LEU A C 1
ATOM 2531 O O . LEU A 1 330 ? -17.828 -19.375 -8.383 1 95.44 330 LEU A O 1
ATOM 2535 N N . LEU A 1 331 ? -18.453 -18.094 -6.648 1 92.94 331 LEU A N 1
ATOM 2536 C CA . LEU A 1 331 ? -17.531 -17.016 -7 1 92.94 331 LEU A CA 1
ATOM 2537 C C . LEU A 1 331 ? -16.094 -17.406 -6.664 1 92.94 331 LEU A C 1
ATOM 2539 O O . LEU A 1 331 ? -15.141 -16.797 -7.164 1 92.94 331 LEU A O 1
ATOM 2543 N N . ARG A 1 332 ? -15.93 -18.469 -5.91 1 90.94 332 ARG A N 1
ATOM 2544 C CA . ARG A 1 332 ? -14.586 -18.922 -5.59 1 90.94 332 ARG A CA 1
ATOM 2545 C C . ARG A 1 332 ? -14.352 -20.344 -6.086 1 90.94 332 ARG A C 1
ATOM 2547 O O . ARG A 1 332 ? -13.211 -20.812 -6.176 1 90.94 332 ARG A O 1
ATOM 2554 N N . GLN A 1 333 ? -15.453 -21.047 -6.344 1 93.56 333 GLN A N 1
ATOM 2555 C CA . GLN A 1 333 ? -15.477 -22.406 -6.844 1 93.56 333 GLN A CA 1
ATOM 2556 C C . GLN A 1 333 ? -16.484 -22.562 -7.984 1 93.56 333 GLN A C 1
ATOM 2558 O O . GLN A 1 333 ? -17.625 -22.969 -7.758 1 93.56 333 GLN A O 1
ATOM 2563 N N . PRO A 1 334 ? -16.016 -22.422 -9.172 1 95.31 334 PRO A N 1
ATOM 2564 C CA . PRO A 1 334 ? -16.953 -22.234 -10.266 1 95.31 334 PRO A CA 1
ATOM 2565 C C . PRO A 1 334 ? -17.547 -23.547 -10.781 1 95.31 334 PRO A C 1
ATOM 2567 O O . PRO A 1 334 ? -18.391 -23.547 -11.68 1 95.31 334 PRO A O 1
ATOM 2570 N N . VAL A 1 335 ? -17.109 -24.688 -10.273 1 96.12 335 VAL A N 1
ATOM 2571 C CA . VAL A 1 335 ? -17.656 -26.016 -10.602 1 96.12 335 VAL A CA 1
ATOM 2572 C C . VAL A 1 335 ? -18.016 -26.75 -9.312 1 96.12 335 VAL A C 1
ATOM 2574 O O . VAL A 1 335 ? -17.25 -26.75 -8.352 1 96.12 335 VAL A O 1
ATOM 2577 N N . VAL A 1 336 ? -19.188 -27.328 -9.344 1 96.75 336 VAL A N 1
ATOM 2578 C CA . VAL A 1 336 ? -19.625 -27.969 -8.109 1 96.75 336 VAL A CA 1
ATOM 2579 C C . VAL A 1 336 ? -20.375 -29.266 -8.438 1 96.75 336 VAL A C 1
ATOM 2581 O O . VAL A 1 336 ? -20.844 -29.438 -9.555 1 96.75 336 VAL A O 1
ATOM 2584 N N . HIS A 1 337 ? -20.375 -30.156 -7.574 1 95.38 337 HIS A N 1
ATOM 2585 C CA . HIS A 1 337 ? -21.312 -31.281 -7.52 1 95.38 337 HIS A CA 1
ATOM 2586 C C . HIS A 1 337 ? -22.062 -31.297 -6.195 1 95.38 337 HIS A C 1
ATOM 2588 O O . HIS A 1 337 ? -21.766 -30.516 -5.289 1 95.38 337 HIS A O 1
ATOM 2594 N N . SER A 1 338 ? -23.062 -32.125 -6.145 1 94.56 338 SER A N 1
ATOM 2595 C CA . SER A 1 338 ? -24 -32.094 -5.027 1 94.56 338 SER A CA 1
ATOM 2596 C C . SER A 1 338 ? -23.281 -32.344 -3.701 1 94.56 338 SER A C 1
ATOM 2598 O O . SER A 1 338 ? -23.594 -31.688 -2.699 1 94.56 338 SER A O 1
ATOM 2600 N N . LYS A 1 339 ? -22.344 -33.219 -3.699 1 94.62 339 LYS A N 1
ATOM 2601 C CA . LYS A 1 339 ? -21.625 -33.562 -2.473 1 94.62 339 LYS A CA 1
ATOM 2602 C C . LYS A 1 339 ? -20.859 -32.375 -1.932 1 94.62 339 LYS A C 1
ATOM 2604 O O . LYS A 1 339 ? -20.859 -32.094 -0.725 1 94.62 339 LYS A O 1
ATOM 2609 N N . LEU A 1 340 ? -20.188 -31.641 -2.809 1 95.12 340 LEU A N 1
ATOM 2610 C CA . LEU A 1 340 ? -19.438 -30.453 -2.41 1 95.12 340 LEU A CA 1
ATOM 2611 C C . LEU A 1 340 ? -20.359 -29.391 -1.83 1 95.12 340 LEU A C 1
ATOM 2613 O O . LEU A 1 340 ? -20.047 -28.781 -0.814 1 95.12 340 LEU A O 1
ATOM 2617 N N . VAL A 1 341 ? -21.516 -29.156 -2.41 1 96.69 341 VAL A N 1
ATOM 2618 C CA . VAL A 1 341 ? -22.469 -28.156 -1.962 1 96.69 341 VAL A CA 1
ATOM 2619 C C . VAL A 1 341 ? -23 -28.531 -0.575 1 96.69 341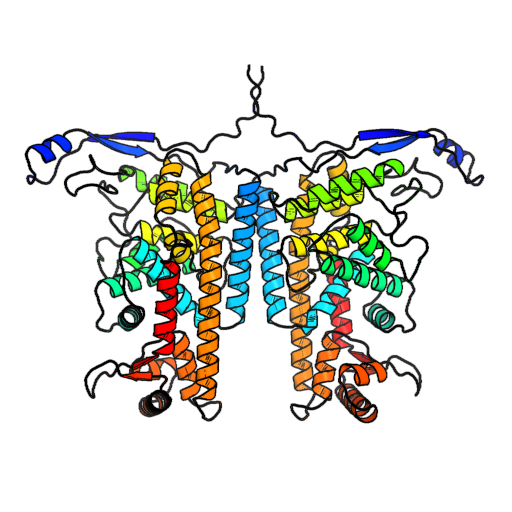 VAL A C 1
ATOM 2621 O O . VAL A 1 341 ? -23.031 -27.688 0.325 1 96.69 341 VAL A O 1
ATOM 2624 N N . THR A 1 342 ? -23.375 -29.797 -0.46 1 96.88 342 THR A N 1
ATOM 2625 C CA . THR A 1 342 ? -23.891 -30.297 0.808 1 96.88 342 THR A CA 1
ATOM 2626 C C . THR A 1 342 ? -22.875 -30.094 1.93 1 96.88 342 THR A C 1
ATOM 2628 O O . THR A 1 342 ? -23.219 -29.562 2.99 1 96.88 342 THR A O 1
ATOM 2631 N N . SER A 1 343 ? -21.688 -30.484 1.689 1 96.5 343 SER A N 1
ATOM 2632 C CA . SER A 1 343 ? -20.656 -30.438 2.723 1 96.5 343 SER A CA 1
ATOM 2633 C C . SER A 1 343 ? -20.266 -29 3.049 1 96.5 343 SER A C 1
ATOM 2635 O O . SER A 1 343 ? -20.078 -28.656 4.219 1 96.5 343 SER A O 1
ATOM 2637 N N . THR A 1 344 ? -20.125 -28.109 2.098 1 94.81 344 THR A N 1
ATOM 2638 C CA . THR A 1 344 ? -19.625 -26.75 2.287 1 94.81 344 THR A CA 1
ATOM 2639 C C . THR A 1 344 ? -20.703 -25.859 2.908 1 94.81 344 THR A C 1
ATOM 2641 O O . THR A 1 344 ? -20.406 -25.031 3.77 1 94.81 344 THR A O 1
ATOM 2644 N N . LEU A 1 345 ? -21.906 -26.062 2.496 1 95.69 345 LEU A N 1
ATOM 2645 C CA . LEU A 1 345 ? -22.984 -25.188 2.984 1 95.69 345 LEU A CA 1
ATOM 2646 C C . LEU A 1 345 ? -23.609 -25.766 4.246 1 95.69 345 LEU A C 1
ATOM 2648 O O . LEU A 1 345 ? -24.359 -25.078 4.941 1 95.69 345 LEU A O 1
ATOM 2652 N N . GLY A 1 346 ? -23.344 -27 4.527 1 96.38 346 GLY A N 1
ATOM 2653 C CA . GLY A 1 346 ? -23.938 -27.641 5.691 1 96.38 346 GLY A CA 1
ATOM 2654 C C . GLY A 1 346 ? -25.438 -27.844 5.562 1 96.38 346 GLY A C 1
ATOM 2655 O O . GLY A 1 346 ? -26.188 -27.578 6.504 1 96.38 346 GLY A O 1
ATOM 2656 N N . VAL A 1 347 ? -25.906 -28.281 4.414 1 96.5 347 VAL A N 1
ATOM 2657 C CA . VAL A 1 347 ? -27.328 -28.5 4.156 1 96.5 347 VAL A CA 1
ATOM 2658 C C . VAL A 1 347 ? -27.562 -29.953 3.729 1 96.5 347 VAL A C 1
ATOM 2660 O O . VAL A 1 347 ? -26.609 -30.672 3.428 1 96.5 347 VAL A O 1
ATOM 2663 N N . THR A 1 348 ? -28.766 -30.375 3.701 1 96.12 348 THR A N 1
ATOM 2664 C CA . THR A 1 348 ? -29.109 -31.734 3.258 1 96.12 348 THR A CA 1
ATOM 2665 C C . THR A 1 348 ? -28.953 -31.859 1.744 1 96.12 348 THR A C 1
ATOM 2667 O O . THR A 1 348 ? -28.922 -30.844 1.032 1 96.12 348 THR A O 1
ATOM 2670 N N . GLY A 1 349 ? -28.844 -33.062 1.287 1 95.62 349 GLY A N 1
ATOM 2671 C CA . GLY A 1 349 ? -28.797 -33.312 -0.145 1 95.62 349 GLY A CA 1
ATOM 2672 C C . GLY A 1 349 ? -29.969 -32.719 -0.896 1 95.62 349 GLY A C 1
ATOM 2673 O O . GLY A 1 349 ? -29.812 -32.188 -1.989 1 95.62 349 GLY A O 1
ATOM 2674 N N . ALA A 1 350 ? -31.109 -32.875 -0.287 1 96.31 350 ALA A N 1
ATOM 2675 C CA . ALA A 1 350 ? -32.312 -32.344 -0.906 1 96.31 350 ALA A CA 1
ATOM 2676 C C . ALA A 1 350 ? -32.25 -30.812 -1.043 1 96.31 350 ALA A C 1
ATOM 2678 O O . ALA A 1 350 ? -32.594 -30.266 -2.096 1 96.31 350 ALA A O 1
ATOM 2679 N N . ASN A 1 351 ? -31.812 -30.141 -0.024 1 95.81 351 ASN A N 1
ATOM 2680 C CA . ASN A 1 351 ? -31.719 -28.688 -0.041 1 95.81 351 ASN A CA 1
ATOM 2681 C C . ASN A 1 351 ? -30.625 -28.203 -0.997 1 95.81 351 ASN A C 1
ATOM 2683 O O . ASN A 1 351 ? -30.766 -27.156 -1.631 1 95.81 351 ASN A O 1
ATOM 2687 N N . ALA A 1 352 ? -29.562 -28.984 -1.04 1 97.06 352 ALA A N 1
ATOM 2688 C CA . ALA A 1 352 ? -28.516 -28.688 -2.002 1 97.06 352 ALA A CA 1
ATOM 2689 C C . ALA A 1 352 ? -29.031 -28.734 -3.432 1 97.06 352 ALA A C 1
ATOM 2691 O O . ALA A 1 352 ? -28.766 -27.844 -4.238 1 97.06 352 ALA A O 1
ATOM 2692 N N . GLN A 1 353 ? -29.844 -29.75 -3.646 1 95.75 353 GLN A N 1
ATOM 2693 C CA . GLN A 1 353 ? -30.375 -29.922 -4.992 1 95.75 353 GLN A CA 1
ATOM 2694 C C . GLN A 1 353 ? -31.359 -28.797 -5.336 1 95.75 353 GLN A C 1
ATOM 2696 O O . GLN A 1 353 ? -31.406 -28.328 -6.473 1 95.75 353 GLN A O 1
ATOM 2701 N N . ILE A 1 354 ? -32.094 -28.422 -4.387 1 96.44 354 ILE A N 1
ATOM 2702 C CA . ILE A 1 354 ? -33.062 -27.328 -4.586 1 96.44 354 ILE A CA 1
ATOM 2703 C C . ILE A 1 354 ? -32.281 -26.047 -4.953 1 96.44 354 ILE A C 1
ATOM 2705 O O . ILE A 1 354 ? -32.656 -25.344 -5.887 1 96.44 354 ILE A O 1
ATOM 2709 N N . ALA A 1 355 ? -31.25 -25.781 -4.195 1 97.38 355 ALA A N 1
ATOM 2710 C CA . ALA A 1 355 ? -30.438 -24.594 -4.461 1 97.38 355 ALA A CA 1
ATOM 2711 C C . ALA A 1 355 ? -29.812 -24.656 -5.855 1 97.38 355 ALA A C 1
ATOM 2713 O O . ALA A 1 355 ? -29.812 -23.672 -6.59 1 97.38 355 ALA A O 1
ATOM 2714 N N . ILE A 1 356 ? -29.312 -25.797 -6.25 1 97.56 356 ILE A N 1
ATOM 2715 C CA . ILE A 1 356 ? -28.703 -25.984 -7.559 1 97.56 356 ILE A CA 1
ATOM 2716 C C . ILE A 1 356 ? -29.734 -25.75 -8.656 1 97.56 356 ILE A C 1
ATOM 2718 O O . ILE A 1 356 ? -29.484 -25 -9.602 1 97.56 356 ILE A O 1
ATOM 2722 N N . ASP A 1 357 ? -30.891 -26.344 -8.453 1 96.81 357 ASP A N 1
ATOM 2723 C CA . ASP A 1 357 ? -31.953 -26.219 -9.453 1 96.81 357 ASP A CA 1
ATOM 2724 C C . ASP A 1 357 ? -32.375 -24.766 -9.633 1 96.81 357 ASP A C 1
ATOM 2726 O O . ASP A 1 357 ? -32.656 -24.328 -10.758 1 96.81 357 ASP A O 1
ATOM 2730 N N . ARG A 1 358 ? -32.406 -24.125 -8.594 1 96.75 358 ARG A N 1
ATOM 2731 C CA . ARG A 1 358 ? -32.781 -22.703 -8.656 1 96.75 358 ARG A CA 1
ATOM 2732 C C . ARG A 1 358 ? -31.766 -21.906 -9.461 1 96.75 358 ARG A C 1
ATOM 2734 O O . ARG A 1 358 ? -32.125 -21.016 -10.227 1 96.75 358 ARG A O 1
ATOM 2741 N N . LEU A 1 359 ? -30.5 -22.188 -9.242 1 97.88 359 LEU A N 1
ATOM 2742 C CA . LEU A 1 359 ? -29.469 -21.469 -9.961 1 97.88 359 LEU A CA 1
ATOM 2743 C C . LEU A 1 359 ? -29.406 -21.891 -11.422 1 97.88 359 LEU A C 1
ATOM 2745 O O . LEU A 1 359 ? -29.047 -21.094 -12.297 1 97.88 359 LEU A O 1
ATOM 2749 N N . VAL A 1 360 ? -29.797 -23.125 -11.711 1 97.25 360 VAL A N 1
ATOM 2750 C CA . VAL A 1 360 ? -29.922 -23.562 -13.094 1 97.25 360 VAL A CA 1
ATOM 2751 C C . VAL A 1 360 ? -31.047 -22.812 -13.781 1 97.25 360 VAL A C 1
ATOM 2753 O O . VAL A 1 360 ? -30.875 -22.297 -14.891 1 97.25 360 VAL A O 1
ATOM 2756 N N . ASP A 1 361 ? -32.156 -22.688 -13.062 1 96.69 361 ASP A N 1
ATOM 2757 C CA . ASP A 1 361 ? -33.312 -21.984 -13.602 1 96.69 361 ASP A CA 1
ATOM 2758 C C . ASP A 1 361 ? -33 -20.516 -13.859 1 96.69 361 ASP A C 1
ATOM 2760 O O . ASP A 1 361 ? -33.5 -19.922 -14.805 1 96.69 361 ASP A O 1
ATOM 2764 N N . ALA A 1 362 ? -32.156 -20.031 -13 1 96.75 362 ALA A N 1
ATOM 2765 C CA . ALA A 1 362 ? -31.766 -18.625 -13.125 1 96.75 362 ALA A CA 1
ATOM 2766 C C . ALA A 1 362 ? -30.703 -18.438 -14.195 1 96.75 362 ALA A C 1
ATOM 2768 O O . ALA A 1 362 ? -30.281 -17.312 -14.461 1 96.75 362 ALA A O 1
ATOM 2769 N N . GLY A 1 363 ? -30.203 -19.516 -14.82 1 96.75 363 GLY A N 1
ATOM 2770 C CA . GLY A 1 363 ? -29.203 -19.453 -15.875 1 96.75 363 GLY A CA 1
ATOM 2771 C C . GLY A 1 363 ? -27.781 -19.266 -15.344 1 96.75 363 GLY A C 1
ATOM 2772 O O . GLY A 1 363 ? -26.891 -18.891 -16.094 1 96.75 363 GLY A O 1
ATOM 2773 N N . ILE A 1 364 ? -27.562 -19.469 -14.062 1 98 364 ILE A N 1
ATOM 2774 C CA . ILE A 1 364 ? -26.266 -19.25 -13.422 1 98 364 ILE A CA 1
ATOM 2775 C C . ILE A 1 364 ? -25.438 -20.531 -13.5 1 98 364 ILE A C 1
ATOM 2777 O O . ILE A 1 364 ? -24.234 -20.484 -13.805 1 98 364 ILE A O 1
ATOM 2781 N N . LEU A 1 365 ? -26.109 -21.703 -13.281 1 98 365 LEU A N 1
ATOM 2782 C CA . LEU A 1 365 ? -25.438 -23 -13.359 1 98 365 LEU A CA 1
ATOM 2783 C C . LEU A 1 365 ? -25.891 -23.766 -14.602 1 98 365 LEU A C 1
ATOM 2785 O O . LEU A 1 365 ? -27.047 -23.656 -15.023 1 98 365 LEU A O 1
ATOM 2789 N N . THR A 1 366 ? -25.016 -24.5 -15.156 1 97.38 366 THR A N 1
ATOM 2790 C CA . THR A 1 366 ? -25.281 -25.438 -16.25 1 97.38 366 THR A CA 1
ATOM 2791 C C . THR A 1 366 ? -24.625 -26.781 -15.969 1 97.38 366 THR A C 1
ATOM 2793 O O . THR A 1 366 ? -23.469 -26.844 -15.578 1 97.38 366 THR A O 1
ATOM 2796 N N . GLN A 1 367 ? -25.328 -27.781 -16.141 1 95.94 367 GLN A N 1
ATOM 2797 C CA . GLN A 1 367 ? -24.766 -29.125 -15.969 1 95.94 367 GLN A CA 1
ATOM 2798 C C . GLN A 1 367 ? -23.781 -29.453 -17.078 1 95.94 367 GLN A C 1
ATOM 2800 O O . GLN A 1 367 ? -24.047 -29.219 -18.25 1 95.94 367 GLN A O 1
ATOM 2805 N N . ILE A 1 368 ? -22.609 -30.016 -16.719 1 93.19 368 ILE A N 1
ATOM 2806 C CA . ILE A 1 368 ? -21.609 -30.234 -17.75 1 93.19 368 ILE A CA 1
ATOM 2807 C C . ILE A 1 368 ? -21.344 -31.734 -17.922 1 93.19 368 ILE A C 1
ATOM 2809 O O . ILE A 1 368 ? -20.531 -32.125 -18.75 1 93.19 368 ILE A O 1
ATOM 2813 N N . THR A 1 369 ? -21.844 -32.625 -17.172 1 89.12 369 THR A N 1
ATOM 2814 C CA . THR A 1 369 ? -21.766 -34.062 -17.344 1 89.12 369 THR A CA 1
ATOM 2815 C C . THR A 1 369 ? -23.031 -34.594 -17.984 1 89.12 369 THR A C 1
ATOM 2817 O O . THR A 1 369 ? -24.078 -33.938 -17.969 1 89.12 369 THR A O 1
ATOM 2820 N N . ASP A 1 370 ? -22.656 -35.844 -18.578 1 79.88 370 ASP A N 1
ATOM 2821 C CA . ASP A 1 370 ? -23.766 -36.562 -19.203 1 79.88 370 ASP A CA 1
ATOM 2822 C C . ASP A 1 370 ? -24.359 -37.594 -18.266 1 79.88 370 ASP A C 1
ATOM 2824 O O . ASP A 1 370 ? -23.656 -38.156 -17.406 1 79.88 370 ASP A O 1
ATOM 2828 N N . GLY A 1 371 ? -25.641 -37.469 -17.703 1 77.69 371 GLY A N 1
ATOM 2829 C CA . GLY A 1 371 ? -26.297 -38.5 -16.922 1 77.69 371 GLY A CA 1
ATOM 2830 C C . GLY A 1 371 ? -26.984 -37.938 -15.68 1 77.69 371 GLY A C 1
ATOM 2831 O O . GLY A 1 371 ? -26.906 -36.75 -15.398 1 77.69 371 GLY A O 1
ATOM 2832 N N . ARG A 1 372 ? -27.734 -38.969 -15.18 1 74 372 ARG A N 1
ATOM 2833 C CA . ARG A 1 372 ? -28.547 -38.625 -14.023 1 74 372 ARG A CA 1
ATOM 2834 C C . ARG A 1 372 ? -27.766 -38.812 -12.727 1 74 372 ARG A C 1
ATOM 2836 O O . ARG A 1 372 ? -28.203 -38.375 -11.664 1 74 372 ARG A O 1
ATOM 2843 N N . ARG A 1 373 ? -26.484 -39.5 -12.852 1 81.19 373 ARG A N 1
ATOM 2844 C CA . ARG A 1 373 ? -25.672 -39.719 -11.664 1 81.19 373 ARG A CA 1
ATOM 2845 C C . ARG A 1 373 ? -24.391 -38.906 -11.703 1 81.19 373 ARG A C 1
ATOM 2847 O O . ARG A 1 373 ? -23.875 -38.594 -12.781 1 81.19 373 ARG A O 1
ATOM 2854 N N . ASN A 1 374 ? -23.781 -38.469 -10.578 1 86.38 374 ASN A N 1
ATOM 2855 C CA . ASN A 1 374 ? -22.531 -37.75 -10.422 1 86.38 374 ASN A CA 1
ATOM 2856 C C . ASN A 1 374 ? -22.531 -36.469 -11.258 1 86.38 374 ASN A C 1
ATOM 2858 O O . ASN A 1 374 ? -21.578 -36.219 -12.008 1 86.38 374 ASN A O 1
ATOM 2862 N N . ARG A 1 375 ? -23.625 -35.75 -11.234 1 94 375 ARG A N 1
ATOM 2863 C CA . ARG A 1 375 ? -23.781 -34.531 -12.016 1 94 375 ARG A CA 1
ATOM 2864 C C . ARG A 1 375 ? -22.859 -33.406 -11.516 1 94 375 ARG A C 1
ATOM 2866 O O . ARG A 1 375 ? -22.656 -33.281 -10.312 1 94 375 ARG A O 1
ATOM 2873 N N . ILE A 1 376 ? -22.219 -32.781 -12.445 1 96.38 376 ILE A N 1
ATOM 2874 C CA . ILE A 1 376 ? -21.375 -31.656 -12.156 1 96.38 376 ILE A CA 1
ATOM 2875 C C . ILE A 1 376 ? -21.906 -30.406 -12.867 1 96.38 376 ILE A C 1
ATOM 2877 O O . ILE A 1 376 ? -22.344 -30.484 -14.016 1 96.38 376 ILE A O 1
ATOM 2881 N N . TRP A 1 377 ? -21.984 -29.312 -12.172 1 97.69 377 TRP A N 1
ATOM 2882 C CA . TRP A 1 377 ? -22.469 -28.047 -12.727 1 97.69 377 TRP A CA 1
ATOM 2883 C C . TRP A 1 377 ? -21.359 -27 -12.75 1 97.69 377 TRP A C 1
ATOM 2885 O O . TRP A 1 377 ? -20.453 -27.016 -11.906 1 97.69 377 TRP A O 1
ATOM 2895 N N . GLN A 1 378 ? -21.391 -26.109 -13.711 1 97.62 378 GLN A N 1
ATOM 2896 C CA . GLN A 1 378 ? -20.438 -25.016 -13.797 1 97.62 378 GLN A CA 1
ATOM 2897 C C . GLN A 1 378 ? -21.141 -23.656 -13.805 1 97.62 378 GLN A C 1
ATOM 2899 O O . GLN A 1 378 ? -22.234 -23.531 -14.344 1 97.62 378 GLN A O 1
ATOM 2904 N N . ALA A 1 379 ? -20.547 -22.734 -13.109 1 97.94 379 ALA A N 1
ATOM 2905 C CA . ALA A 1 379 ? -20.938 -21.328 -13.258 1 97.94 379 ALA A CA 1
ATOM 2906 C C . ALA A 1 379 ? -20.281 -20.703 -14.469 1 97.94 379 ALA A C 1
ATOM 2908 O O . ALA A 1 379 ? -19.141 -20.203 -14.383 1 97.94 379 ALA A O 1
ATOM 2909 N N . LYS A 1 380 ? -20.984 -20.609 -15.539 1 96.62 380 LYS A N 1
ATOM 2910 C CA . LYS A 1 380 ? -20.422 -20.234 -16.828 1 96.62 380 LYS A CA 1
ATOM 2911 C C . LYS A 1 380 ? -19.859 -18.812 -16.797 1 96.62 380 LYS A C 1
ATOM 2913 O O . LYS A 1 380 ? -18.828 -18.531 -17.406 1 96.62 380 LYS A O 1
ATOM 2918 N N . ASP A 1 381 ? -20.547 -17.906 -16.094 1 97.88 381 ASP A N 1
ATOM 2919 C CA . ASP A 1 381 ? -20.109 -16.516 -16.031 1 97.88 381 ASP A CA 1
ATOM 2920 C C . ASP A 1 381 ? -18.719 -16.422 -15.391 1 97.88 381 ASP A C 1
ATOM 2922 O O . ASP A 1 381 ? -17.859 -15.688 -15.883 1 97.88 381 ASP A O 1
ATOM 2926 N N . VAL A 1 382 ? -18.516 -17.172 -14.344 1 97.06 382 VAL A N 1
ATOM 2927 C CA . VAL A 1 382 ? -17.234 -17.125 -13.625 1 97.06 382 VAL A CA 1
ATOM 2928 C C . VAL A 1 382 ? -16.141 -17.766 -14.469 1 97.06 382 VAL A C 1
ATOM 2930 O O . VAL A 1 382 ? -15.039 -17.234 -14.586 1 97.06 382 VAL A O 1
ATOM 2933 N N . VAL A 1 383 ? -16.438 -18.891 -15.086 1 97.19 383 VAL A N 1
ATOM 2934 C CA . VAL A 1 383 ? -15.484 -19.578 -15.938 1 97.19 383 VAL A CA 1
ATOM 2935 C C . VAL A 1 383 ? -15.055 -18.656 -17.078 1 97.19 383 VAL A C 1
ATOM 2937 O O . VAL A 1 383 ? -13.867 -18.562 -17.391 1 97.19 383 VAL A O 1
ATOM 2940 N N . SER A 1 384 ? -16.031 -17.984 -17.625 1 97.56 384 SER A N 1
ATOM 2941 C CA . SER A 1 384 ? -15.742 -17.062 -18.719 1 97.56 384 SER A CA 1
ATOM 2942 C C . SER A 1 384 ? -14.812 -15.938 -18.266 1 97.56 384 SER A C 1
ATOM 2944 O O . SER A 1 384 ? -13.875 -15.578 -18.984 1 97.56 384 SER A O 1
ATOM 2946 N N . VAL A 1 385 ? -15.086 -15.391 -17.094 1 97.25 385 VAL A N 1
ATOM 2947 C CA . VAL A 1 385 ? -14.273 -14.312 -16.531 1 97.25 385 VAL A CA 1
ATOM 2948 C C . VAL A 1 385 ? -12.844 -14.805 -16.312 1 97.25 385 VAL A C 1
ATOM 2950 O O . VAL A 1 385 ? -11.883 -14.078 -16.609 1 97.25 385 VAL A O 1
ATOM 2953 N N . LEU A 1 386 ? -12.664 -16 -15.852 1 96.5 386 LEU A N 1
ATOM 2954 C CA . LEU A 1 386 ? -11.344 -16.578 -15.594 1 96.5 386 LEU A CA 1
ATOM 2955 C C . LEU A 1 386 ? -10.594 -16.812 -16.906 1 96.5 386 LEU A C 1
ATOM 2957 O O . LEU A 1 386 ? -9.391 -16.562 -16.984 1 96.5 386 LEU A O 1
ATOM 2961 N N . ASP A 1 387 ? -11.289 -17.234 -17.859 1 96.56 387 ASP A N 1
ATOM 2962 C CA . ASP A 1 387 ? -10.664 -17.453 -19.172 1 96.56 387 ASP A CA 1
ATOM 2963 C C . ASP A 1 387 ? -10.25 -16.125 -19.812 1 96.56 387 ASP A C 1
ATOM 2965 O O . ASP A 1 387 ? -9.227 -16.047 -20.484 1 96.56 387 ASP A O 1
ATOM 2969 N N . GLU A 1 388 ? -11.07 -15.117 -19.625 1 96.75 388 GLU A N 1
ATOM 2970 C CA . GLU A 1 388 ? -10.719 -13.789 -20.109 1 96.75 388 GLU A CA 1
ATOM 2971 C C . GLU A 1 388 ? -9.477 -13.25 -19.422 1 96.75 388 GLU A C 1
ATOM 2973 O O . GLU A 1 388 ? -8.641 -12.594 -20.047 1 96.75 388 GLU A O 1
ATOM 2978 N N . PHE A 1 389 ? -9.383 -13.516 -18.156 1 96.38 389 PHE A N 1
ATOM 2979 C CA . PHE A 1 389 ? -8.18 -13.133 -17.422 1 96.38 389 PHE A CA 1
ATOM 2980 C C . PHE A 1 389 ? -6.941 -13.773 -18.047 1 96.38 389 PHE A C 1
ATOM 2982 O O . PHE A 1 389 ? -5.934 -13.094 -18.266 1 96.38 389 PHE A O 1
ATOM 2989 N N . ALA A 1 390 ? -7.023 -15.031 -18.281 1 95.5 390 ALA A N 1
ATOM 2990 C CA . ALA A 1 390 ? -5.898 -15.758 -18.859 1 95.5 390 ALA A CA 1
ATOM 2991 C C . ALA A 1 390 ? -5.523 -15.195 -20.219 1 95.5 390 ALA A C 1
ATOM 2993 O O . ALA A 1 390 ? -4.34 -15.07 -20.547 1 95.5 390 ALA A O 1
ATOM 2994 N N . ALA A 1 391 ? -6.539 -14.852 -20.969 1 95.12 391 ALA A N 1
ATOM 2995 C CA . ALA A 1 391 ? -6.312 -14.297 -22.297 1 95.12 391 ALA A CA 1
ATOM 2996 C C . ALA A 1 391 ? -5.598 -12.953 -22.219 1 95.12 391 ALA A C 1
ATOM 2998 O O . ALA A 1 391 ? -4.703 -12.672 -23.016 1 95.12 391 ALA A O 1
ATOM 2999 N N . ARG A 1 392 ? -5.992 -12.117 -21.25 1 94.38 392 ARG A N 1
ATOM 3000 C CA . ARG A 1 392 ? -5.363 -10.812 -21.062 1 94.38 392 ARG A CA 1
ATOM 3001 C C . ARG A 1 392 ? -3.902 -10.961 -20.656 1 94.38 392 ARG A C 1
ATOM 3003 O O . ARG A 1 392 ? -3.055 -10.164 -21.062 1 94.38 392 ARG A O 1
ATOM 3010 N N . ALA A 1 393 ? -3.629 -11.922 -19.859 1 93 393 ALA A N 1
ATOM 3011 C CA . ALA A 1 393 ? -2.27 -12.141 -19.359 1 93 393 ALA A CA 1
ATOM 3012 C C . ALA A 1 393 ? -1.322 -12.484 -20.516 1 93 393 ALA A C 1
ATOM 3014 O O . ALA A 1 393 ? -0.131 -12.172 -20.453 1 93 393 ALA A O 1
ATOM 3015 N N . LYS A 1 394 ? -1.854 -13.062 -21.562 1 89.81 394 LYS A N 1
ATOM 3016 C CA . LYS A 1 394 ? -1.049 -13.5 -22.703 1 89.81 394 LYS A CA 1
ATOM 3017 C C . LYS A 1 394 ? -0.873 -12.375 -23.719 1 89.81 394 LYS A C 1
ATOM 3019 O O . LYS A 1 394 ? 0.035 -12.422 -24.562 1 89.81 394 LYS A O 1
ATOM 3024 N N . ARG A 1 395 ? -1.813 -11.43 -23.688 1 78.75 395 ARG A N 1
ATOM 3025 C CA . ARG A 1 395 ? -1.792 -10.367 -24.672 1 78.75 395 ARG A CA 1
ATOM 3026 C C . ARG A 1 395 ? -0.641 -9.398 -24.422 1 78.75 395 ARG A C 1
ATOM 3028 O O . ARG A 1 395 ? -0.411 -8.984 -23.281 1 78.75 395 ARG A O 1
ATOM 3035 N N . ARG A 1 396 ? 0.341 -9.43 -25.344 1 62.5 396 ARG A N 1
ATOM 3036 C CA . ARG A 1 396 ? 1.446 -8.484 -25.281 1 62.5 396 ARG A CA 1
ATOM 3037 C C . ARG A 1 396 ? 0.946 -7.051 -25.422 1 62.5 396 ARG A C 1
ATOM 3039 O O . ARG A 1 396 ? -0.017 -6.793 -26.156 1 62.5 396 ARG A O 1
ATOM 3046 N N . ARG A 1 397 ? 1.163 -6.254 -24.516 1 51.47 397 ARG A N 1
ATOM 3047 C CA . ARG A 1 397 ? 0.887 -4.84 -24.734 1 51.47 397 ARG A CA 1
ATOM 3048 C C . ARG A 1 397 ? 1.527 -4.352 -26.031 1 51.47 397 ARG A C 1
ATOM 3050 O O . ARG A 1 397 ? 2.727 -4.539 -26.234 1 51.47 397 ARG A O 1
ATOM 3057 N N . GLY A 1 398 ? 0.896 -4.461 -27.234 1 37.84 398 GLY A N 1
ATOM 3058 C CA . GLY A 1 398 ? 1.369 -3.746 -28.406 1 37.84 398 GLY A CA 1
ATOM 3059 C C . GLY A 1 398 ? 1.576 -2.264 -28.156 1 37.84 398 GLY A C 1
ATOM 3060 O O . GLY A 1 398 ? 0.993 -1.697 -27.234 1 37.84 398 GLY A O 1
ATOM 3061 N N . MET B 1 1 ? 45.969 6.129 -10.609 1 20.56 1 MET B N 1
ATOM 3062 C CA . MET B 1 1 ? 45.5 6.121 -9.227 1 20.56 1 MET B CA 1
ATOM 3063 C C . MET B 1 1 ? 44.031 6.547 -9.141 1 20.56 1 MET B C 1
ATOM 3065 O O . MET B 1 1 ? 43.719 7.738 -9.023 1 20.56 1 MET B O 1
ATOM 3069 N N . THR B 1 2 ? 43.125 6.117 -9.984 1 21.25 2 THR B N 1
ATOM 3070 C CA . THR B 1 2 ? 41.875 6.574 -10.609 1 21.25 2 THR B CA 1
ATOM 3071 C C . THR B 1 2 ? 40.719 6.422 -9.656 1 21.25 2 THR B C 1
ATOM 3073 O O . THR B 1 2 ? 40.5 5.344 -9.102 1 21.25 2 THR B O 1
ATOM 3076 N N . SER B 1 3 ? 40.188 7.527 -8.898 1 24.98 3 SER B N 1
ATOM 3077 C CA . SER B 1 3 ? 39.5 7.688 -7.629 1 24.98 3 SER B CA 1
ATOM 3078 C C . SER B 1 3 ? 38.219 6.848 -7.598 1 24.98 3 SER B C 1
ATOM 3080 O O . SER B 1 3 ? 37.656 6.531 -8.648 1 24.98 3 SER B O 1
ATOM 3082 N N . VAL B 1 4 ? 37.938 6.074 -6.609 1 27.31 4 VAL B N 1
ATOM 3083 C CA . VAL B 1 4 ? 36.75 5.316 -6.25 1 27.31 4 VAL B CA 1
ATOM 3084 C C . VAL B 1 4 ? 35.5 6.113 -6.617 1 27.31 4 VAL B C 1
ATOM 3086 O O . VAL B 1 4 ? 35.438 7.32 -6.375 1 27.31 4 VAL B O 1
ATOM 3089 N N . GLY B 1 5 ? 34.562 5.973 -7.414 1 32.75 5 GLY B N 1
ATOM 3090 C CA . GLY B 1 5 ? 33.5 6.801 -7.977 1 32.75 5 GLY B CA 1
ATOM 3091 C C . GLY B 1 5 ? 32.688 7.543 -6.922 1 32.75 5 GLY B C 1
ATOM 3092 O O . GLY B 1 5 ? 32.312 6.957 -5.91 1 32.75 5 GLY B O 1
ATOM 3093 N N . ASP B 1 6 ? 32.844 8.859 -6.324 1 37 6 ASP B N 1
ATOM 3094 C CA . ASP B 1 6 ? 32.562 9.719 -5.176 1 37 6 ASP B CA 1
ATOM 3095 C C . ASP B 1 6 ? 31.109 9.625 -4.746 1 37 6 ASP B C 1
ATOM 3097 O O . ASP B 1 6 ? 30.219 10.055 -5.473 1 37 6 ASP B O 1
ATOM 3101 N N . GLY B 1 7 ? 30.484 8.523 -4.422 1 46.03 7 GLY B N 1
ATOM 3102 C CA . GLY B 1 7 ? 29.156 8.648 -3.834 1 46.03 7 GLY B CA 1
ATOM 3103 C C . GLY B 1 7 ? 28.938 9.984 -3.145 1 46.03 7 GLY B C 1
ATOM 3104 O O . GLY B 1 7 ? 29.469 10.219 -2.051 1 46.03 7 GLY B O 1
ATOM 3105 N N . GLN B 1 8 ? 28.859 11.125 -3.807 1 56.66 8 GLN B N 1
ATOM 3106 C CA . GLN B 1 8 ? 28.922 12.531 -3.424 1 56.66 8 GLN B CA 1
ATOM 3107 C C . GLN B 1 8 ? 28 12.82 -2.24 1 56.66 8 GLN B C 1
ATOM 3109 O O . GLN B 1 8 ? 26.812 12.516 -2.289 1 56.66 8 GLN B O 1
ATOM 3114 N N . ARG B 1 9 ? 28.453 12.977 -0.908 1 78.12 9 ARG B N 1
ATOM 3115 C CA . ARG B 1 9 ? 27.812 13.484 0.306 1 78.12 9 ARG B CA 1
ATOM 3116 C C . ARG B 1 9 ? 26.891 14.656 -0.003 1 78.12 9 ARG B C 1
ATOM 3118 O O . ARG B 1 9 ? 27.188 15.461 -0.895 1 78.12 9 ARG B O 1
ATOM 3125 N N . TRP B 1 10 ? 25.656 14.547 0.458 1 91.19 10 TRP B N 1
ATOM 3126 C CA . TRP B 1 10 ? 24.75 15.688 0.363 1 91.19 10 TRP B CA 1
ATOM 3127 C C . TRP B 1 10 ? 25.422 16.969 0.854 1 91.19 10 TRP B C 1
ATOM 3129 O O . TRP B 1 10 ? 26.047 16.969 1.92 1 91.19 10 TRP B O 1
ATOM 3139 N N . PRO B 1 11 ? 25.422 18 0.105 1 94.38 11 PRO B N 1
ATOM 3140 C CA . PRO B 1 11 ? 26.172 19.203 0.484 1 94.38 11 PRO B CA 1
ATOM 3141 C C . PRO B 1 11 ? 25.562 19.906 1.695 1 94.38 11 PRO B C 1
ATOM 3143 O O . PRO B 1 11 ? 24.344 20.016 1.805 1 94.38 11 PRO B O 1
ATOM 3146 N N . PRO B 1 12 ? 26.406 20.312 2.605 1 96.12 12 PRO B N 1
ATOM 3147 C CA . PRO B 1 12 ? 25.922 21.109 3.734 1 96.12 12 PRO B CA 1
ATOM 3148 C C . PRO B 1 12 ? 25.531 22.531 3.332 1 96.12 12 PRO B C 1
ATOM 3150 O O . PRO B 1 12 ? 25.906 23 2.256 1 96.12 12 PRO B O 1
ATOM 3153 N N . VAL B 1 13 ? 24.781 23.188 4.18 1 96.38 13 VAL B N 1
ATOM 3154 C CA . VAL B 1 13 ? 24.422 24.578 4.008 1 96.38 13 VAL B CA 1
ATOM 3155 C C . VAL B 1 13 ? 25.672 25.453 4.156 1 96.38 13 VAL B C 1
ATOM 3157 O O . VAL B 1 13 ? 26.5 25.219 5.035 1 96.38 13 VAL B O 1
ATOM 3160 N N . ALA B 1 14 ? 25.844 26.391 3.242 1 97.25 14 ALA B N 1
ATOM 3161 C CA . ALA B 1 14 ? 26.859 27.422 3.385 1 97.25 14 ALA B CA 1
ATOM 3162 C C . ALA B 1 14 ? 26.281 28.656 4.07 1 97.25 14 ALA B C 1
ATOM 3164 O O . ALA B 1 14 ? 25.094 28.688 4.43 1 97.25 14 ALA B O 1
ATOM 3165 N N . TYR B 1 15 ? 27.109 29.609 4.422 1 95.62 15 TYR B N 1
ATOM 3166 C CA . TYR B 1 15 ? 26.641 30.828 5.078 1 95.62 15 TYR B CA 1
ATOM 3167 C C . TYR B 1 15 ? 27.266 32.062 4.434 1 95.62 15 TYR B C 1
ATOM 3169 O O . TYR B 1 15 ? 28.344 31.984 3.842 1 95.62 15 TYR B O 1
ATOM 3177 N N . GLU B 1 16 ? 26.578 33.188 4.492 1 95.44 16 GLU B N 1
ATOM 3178 C CA . GLU B 1 16 ? 27.047 34.469 4.023 1 95.44 16 GLU B CA 1
ATOM 3179 C C . GLU B 1 16 ? 26.734 35.594 5.031 1 95.44 16 GLU B C 1
ATOM 3181 O O . GLU B 1 16 ? 25.766 35.5 5.777 1 95.44 16 GLU B O 1
ATOM 3186 N N . ASP B 1 17 ? 27.531 36.625 5.059 1 92.25 17 ASP B N 1
ATOM 3187 C CA . ASP B 1 17 ? 27.359 37.719 6.004 1 92.25 17 ASP B CA 1
ATOM 3188 C C . ASP B 1 17 ? 26.453 38.812 5.434 1 92.25 17 ASP B C 1
ATOM 3190 O O . ASP B 1 17 ? 26.531 39.125 4.242 1 92.25 17 ASP B O 1
ATOM 3194 N N . HIS B 1 18 ? 25.594 39.281 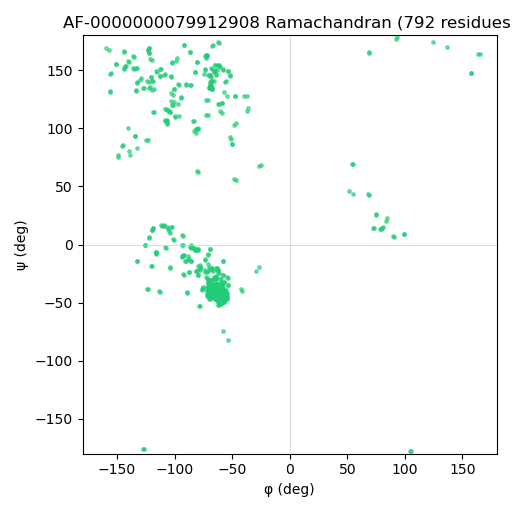6.262 1 91 18 HIS B N 1
ATOM 3195 C CA . HIS B 1 18 ? 24.766 40.438 5.941 1 91 18 HIS B CA 1
ATOM 3196 C C . HIS B 1 18 ? 24.812 41.5 7.047 1 91 18 HIS B C 1
ATOM 3198 O O . HIS B 1 18 ? 24.922 41.156 8.227 1 91 18 HIS B O 1
ATOM 3204 N N . PRO B 1 19 ? 24.797 42.719 6.641 1 83.88 19 PRO B N 1
ATOM 3205 C CA . PRO B 1 19 ? 24.781 43.75 7.672 1 83.88 19 PRO B CA 1
ATOM 3206 C C . PRO B 1 19 ? 23.484 43.781 8.477 1 83.88 19 PRO B C 1
ATOM 3208 O O . PRO B 1 19 ? 22.438 43.375 7.957 1 83.88 19 PRO B O 1
ATOM 3211 N N . TRP B 1 20 ? 23.609 44 9.781 1 77.38 20 TRP B N 1
ATOM 3212 C CA . TRP B 1 20 ? 22.438 44.094 10.641 1 77.38 20 TRP B CA 1
ATOM 3213 C C . TRP B 1 20 ? 22.203 45.531 11.07 1 77.38 20 TRP B C 1
ATOM 3215 O O . TRP B 1 20 ? 23.125 46.219 11.531 1 77.38 20 TRP B O 1
ATOM 3225 N N . VAL B 1 21 ? 21.047 46.062 10.633 1 64.81 21 VAL B N 1
ATOM 3226 C CA . VAL B 1 21 ? 20.656 47.375 11.18 1 64.81 21 VAL B CA 1
ATOM 3227 C C . VAL B 1 21 ? 19.516 47.188 12.164 1 64.81 21 VAL B C 1
ATOM 3229 O O . VAL B 1 21 ? 18.438 46.75 11.797 1 64.81 21 VAL B O 1
ATOM 3232 N N . SER B 1 22 ? 19.781 47.25 13.461 1 59.78 22 SER B N 1
ATOM 3233 C CA . SER B 1 22 ? 18.734 47.125 14.469 1 59.78 22 SER B CA 1
ATOM 3234 C C . SER B 1 22 ? 17.656 48.188 14.305 1 59.78 22 SER B C 1
ATOM 3236 O O . SER B 1 22 ? 17.984 49.375 14.133 1 59.78 22 SER B O 1
ATOM 3238 N N . THR B 1 23 ? 16.469 47.812 13.953 1 56.12 23 THR B N 1
ATOM 3239 C CA . THR B 1 23 ? 15.406 48.781 13.82 1 56.12 23 THR B CA 1
ATOM 3240 C C . THR B 1 23 ? 14.867 49.188 15.188 1 56.12 23 THR B C 1
ATOM 3242 O O . THR B 1 23 ? 14.039 50.094 15.297 1 56.12 23 THR B O 1
ATOM 3245 N N . THR B 1 24 ? 15.125 48.344 16.188 1 56.94 24 THR B N 1
ATOM 3246 C CA . THR B 1 24 ? 14.547 48.719 17.469 1 56.94 24 THR B CA 1
ATOM 3247 C C . THR B 1 24 ? 15.594 49.375 18.359 1 56.94 24 THR B C 1
ATOM 3249 O O . THR B 1 24 ? 16.719 48.875 18.453 1 56.94 24 THR B O 1
ATOM 3252 N N . ASP B 1 25 ? 15.359 50.594 18.812 1 54.47 25 ASP B N 1
ATOM 3253 C CA . ASP B 1 25 ? 16.156 51.344 19.781 1 54.47 25 ASP B CA 1
ATOM 3254 C C . ASP B 1 25 ? 16.062 50.75 21.172 1 54.47 25 ASP B C 1
ATOM 3256 O O . ASP B 1 25 ? 16.609 51.281 22.125 1 54.47 25 ASP B O 1
ATOM 3260 N N . TYR B 1 26 ? 15.172 49.656 21.266 1 56 26 TYR B N 1
ATOM 3261 C CA . TYR B 1 26 ? 14.953 49.188 22.625 1 56 26 TYR B CA 1
ATOM 3262 C C . TYR B 1 26 ? 15.75 47.938 22.906 1 56 26 TYR B C 1
ATOM 3264 O O . TYR B 1 26 ? 15.992 47.125 22 1 56 26 TYR B O 1
ATOM 3272 N N . GLY B 1 27 ? 16.562 47.812 24 1 58.69 27 GLY B N 1
ATOM 3273 C CA . GLY B 1 27 ? 17.281 46.688 24.547 1 58.69 27 GLY B CA 1
ATOM 3274 C C . GLY B 1 27 ? 18.453 47.062 25.422 1 58.69 27 GLY B C 1
ATOM 3275 O O . GLY B 1 27 ? 18.922 48.219 25.375 1 58.69 27 GLY B O 1
ATOM 3276 N N . SER B 1 28 ? 18.672 46.25 26.359 1 61.72 28 SER B N 1
ATOM 3277 C CA . SER B 1 28 ? 19.797 46.5 27.266 1 61.72 28 SER B CA 1
ATOM 3278 C C . SER B 1 28 ? 21.109 46.688 26.484 1 61.72 28 SER B C 1
ATOM 3280 O O . SER B 1 28 ? 21.188 46.281 25.312 1 61.72 28 SER B O 1
ATOM 3282 N N . ARG B 1 29 ? 21.984 47.5 27.047 1 62.22 29 ARG B N 1
ATOM 3283 C CA . ARG B 1 29 ? 23.312 47.688 26.469 1 62.22 29 ARG B CA 1
ATOM 3284 C C . ARG B 1 29 ? 23.891 46.344 26.016 1 62.22 29 ARG B C 1
ATOM 3286 O O . ARG B 1 29 ? 24.5 46.25 24.938 1 62.22 29 ARG B O 1
ATOM 3293 N N . ARG B 1 30 ? 23.672 45.281 26.766 1 61.28 30 ARG B N 1
ATOM 3294 C CA . ARG B 1 30 ? 24.156 43.969 26.438 1 61.28 30 ARG B CA 1
ATOM 3295 C C . ARG B 1 30 ? 23.484 43.406 25.188 1 61.28 30 ARG B C 1
ATOM 3297 O O . ARG B 1 30 ? 24.141 42.844 24.312 1 61.28 30 ARG B O 1
ATOM 3304 N N . GLU B 1 31 ? 22.234 43.531 25.078 1 60.59 31 GLU B N 1
ATOM 3305 C CA . GLU B 1 31 ? 21.469 43 23.938 1 60.59 31 GLU B CA 1
ATOM 3306 C C . GLU B 1 31 ? 21.875 43.719 22.641 1 60.59 31 GLU B C 1
ATOM 3308 O O . GLU B 1 31 ? 21.969 43.062 21.594 1 60.59 31 GLU B O 1
ATOM 3313 N N . ARG B 1 32 ? 22.141 45 22.766 1 63.47 32 ARG B N 1
ATOM 3314 C CA . ARG B 1 32 ? 22.562 45.781 21.609 1 63.47 32 ARG B CA 1
ATOM 3315 C C . ARG B 1 32 ? 23.938 45.344 21.125 1 63.47 32 ARG B C 1
ATOM 3317 O O . ARG B 1 32 ? 24.188 45.312 19.922 1 63.47 32 ARG B O 1
ATOM 3324 N N . ARG B 1 33 ? 24.812 45.062 22.078 1 63.97 33 ARG B N 1
ATOM 3325 C CA . ARG B 1 33 ? 26.156 44.625 21.719 1 63.97 33 ARG B CA 1
ATOM 3326 C C . ARG B 1 33 ? 26.109 43.25 21.062 1 63.97 33 ARG B C 1
ATOM 3328 O O . ARG B 1 33 ? 26.875 42.969 20.141 1 63.97 33 ARG B O 1
ATOM 3335 N N . LEU B 1 34 ? 25.188 42.438 21.547 1 62.81 34 LEU B N 1
ATOM 3336 C CA . LEU B 1 34 ? 25.094 41.062 21.047 1 62.81 34 LEU B CA 1
ATOM 3337 C C . LEU B 1 34 ? 24.484 41.062 19.641 1 62.81 34 LEU B C 1
ATOM 3339 O O . LEU B 1 34 ? 24.703 40.125 18.875 1 62.81 34 LEU B O 1
ATOM 3343 N N . THR B 1 35 ? 23.766 42.125 19.406 1 63.47 35 THR B N 1
ATOM 3344 C CA . THR B 1 35 ? 23.094 42.156 18.109 1 63.47 35 THR B CA 1
ATOM 3345 C C . THR B 1 35 ? 23.812 43.125 17.172 1 63.47 35 THR B C 1
ATOM 3347 O O . THR B 1 35 ? 23.25 43.531 16.156 1 63.47 35 THR B O 1
ATOM 3350 N N . ALA B 1 36 ? 25.047 43.469 17.766 1 68.25 36 ALA B N 1
ATOM 3351 C CA . ALA B 1 36 ? 25.828 44.375 16.953 1 68.25 36 ALA B CA 1
ATOM 3352 C C . ALA B 1 36 ? 26.688 43.625 15.93 1 68.25 36 ALA B C 1
ATOM 3354 O O . ALA B 1 36 ? 27.094 42.5 16.172 1 68.25 36 ALA B O 1
ATOM 3355 N N . GLY B 1 37 ? 26.766 44.094 14.656 1 73.94 37 GLY B N 1
ATOM 3356 C CA . GLY B 1 37 ? 27.578 43.5 13.602 1 73.94 37 GLY B CA 1
ATOM 3357 C C . GLY B 1 37 ? 26.766 42.719 12.586 1 73.94 37 GLY B C 1
ATOM 3358 O O . GLY B 1 37 ? 25.531 42.719 12.633 1 73.94 37 GLY B O 1
ATOM 3359 N N . PRO B 1 38 ? 27.5 42.156 11.695 1 83.88 38 PRO B N 1
ATOM 3360 C CA . PRO B 1 38 ? 26.812 41.406 10.648 1 83.88 38 PRO B CA 1
ATOM 3361 C C . PRO B 1 38 ? 26.266 40.062 11.164 1 83.88 38 PRO B C 1
ATOM 3363 O O . PRO B 1 38 ? 26.703 39.562 12.203 1 83.88 38 PRO B O 1
ATOM 3366 N N . TYR B 1 39 ? 25.219 39.656 10.672 1 86.38 39 TYR B N 1
ATOM 3367 C CA . TYR B 1 39 ? 24.734 38.312 10.938 1 86.38 39 TYR B CA 1
ATOM 3368 C C . TYR B 1 39 ? 25 37.375 9.766 1 86.38 39 TYR B C 1
ATOM 3370 O O . TYR B 1 39 ? 25.234 37.844 8.641 1 86.38 39 TYR B O 1
ATOM 3378 N N . ARG B 1 40 ? 25.047 36.094 10.086 1 91.31 40 ARG B N 1
ATOM 3379 C CA . ARG B 1 40 ? 25.281 35.062 9.055 1 91.31 40 ARG B CA 1
ATOM 3380 C C . ARG B 1 40 ? 23.984 34.375 8.656 1 91.31 40 ARG B C 1
ATOM 3382 O O . ARG B 1 40 ? 23.297 33.812 9.508 1 91.31 40 ARG B O 1
ATOM 3389 N N . ALA B 1 41 ? 23.688 34.5 7.367 1 94.94 41 ALA B N 1
ATOM 3390 C CA . ALA B 1 41 ? 22.5 33.844 6.828 1 94.94 41 ALA B CA 1
ATOM 3391 C C . ALA B 1 41 ? 22.875 32.594 6.051 1 94.94 41 ALA B C 1
ATOM 3393 O O . ALA B 1 41 ? 23.891 32.562 5.371 1 94.94 41 ALA B O 1
ATOM 3394 N N . ALA B 1 42 ? 22.062 31.625 6.125 1 97 42 ALA B N 1
ATOM 3395 C CA . ALA B 1 42 ? 22.297 30.359 5.457 1 97 42 ALA B CA 1
ATOM 3396 C C . ALA B 1 42 ? 22.188 30.5 3.943 1 97 42 ALA B C 1
ATOM 3398 O O . ALA B 1 42 ? 21.391 31.297 3.449 1 97 42 ALA B O 1
ATOM 3399 N N . VAL B 1 43 ? 22.969 29.75 3.248 1 98 43 VAL B N 1
ATOM 3400 C CA . VAL B 1 43 ? 22.875 29.578 1.803 1 98 43 VAL B CA 1
ATOM 3401 C C . VAL B 1 43 ? 22.75 28.094 1.468 1 98 43 VAL B C 1
ATOM 3403 O O . VAL B 1 43 ? 23.75 27.406 1.256 1 98 43 VAL B O 1
ATOM 3406 N N . PRO B 1 44 ? 21.5 27.609 1.41 1 97.88 44 PRO B N 1
ATOM 3407 C CA . PRO B 1 44 ? 21.297 26.203 1.106 1 97.88 44 PRO B CA 1
ATOM 3408 C C . PRO B 1 44 ? 21.781 25.812 -0.291 1 97.88 44 PRO B C 1
ATOM 3410 O O . PRO B 1 44 ? 21.719 26.625 -1.213 1 97.88 44 PRO B O 1
ATOM 3413 N N . PRO B 1 45 ? 22.281 24.609 -0.473 1 97.38 45 PRO B N 1
ATOM 3414 C CA . PRO B 1 45 ? 22.609 24.156 -1.822 1 97.38 45 PRO B CA 1
ATOM 3415 C C . PRO B 1 45 ? 21.375 23.938 -2.697 1 97.38 45 PRO B C 1
ATOM 3417 O O . PRO B 1 45 ? 20.281 23.672 -2.182 1 97.38 45 PRO B O 1
ATOM 3420 N N . PHE B 1 46 ? 21.578 24.109 -3.988 1 98.06 46 PHE B N 1
ATOM 3421 C CA . PHE B 1 46 ? 20.562 23.656 -4.922 1 98.06 46 PHE B CA 1
ATOM 3422 C C . PHE B 1 46 ? 20.484 22.141 -4.957 1 98.06 46 PHE B C 1
ATOM 3424 O O . PHE B 1 46 ? 21.516 21.469 -4.938 1 98.06 46 PHE B O 1
ATOM 3431 N N . ILE B 1 47 ? 19.281 21.625 -5.027 1 97.81 47 ILE B N 1
ATOM 3432 C CA . ILE B 1 47 ? 19.156 20.172 -4.852 1 97.81 47 ILE B CA 1
ATOM 3433 C C . ILE B 1 47 ? 18.422 19.562 -6.039 1 97.81 47 ILE B C 1
ATOM 3435 O O . ILE B 1 47 ? 18.25 18.344 -6.121 1 97.81 47 ILE B O 1
ATOM 3439 N N . ALA B 1 48 ? 18 20.359 -7.039 1 97.44 48 ALA B N 1
ATOM 3440 C CA . ALA B 1 48 ? 17.109 19.922 -8.125 1 97.44 48 ALA B CA 1
ATOM 3441 C C . ALA B 1 48 ? 17.672 18.688 -8.82 1 97.44 48 ALA B C 1
ATOM 3443 O O . ALA B 1 48 ? 16.922 17.781 -9.195 1 97.44 48 ALA B O 1
ATOM 3444 N N . ASN B 1 49 ? 18.969 18.594 -8.93 1 94.81 49 ASN B N 1
ATOM 3445 C CA . ASN B 1 49 ? 19.562 17.547 -9.742 1 94.81 49 ASN B CA 1
ATOM 3446 C C . ASN B 1 49 ? 20.469 16.625 -8.914 1 94.81 49 ASN B C 1
ATOM 3448 O O . ASN B 1 49 ? 21.25 15.852 -9.461 1 94.81 49 ASN B O 1
ATOM 3452 N N . ARG B 1 50 ? 20.391 16.734 -7.66 1 95.12 50 ARG B N 1
ATOM 3453 C CA . ARG B 1 50 ? 21.266 15.938 -6.801 1 95.12 50 ARG B CA 1
ATOM 3454 C C . ARG B 1 50 ? 20.703 14.531 -6.609 1 95.12 50 ARG B C 1
ATOM 3456 O O . ARG B 1 50 ? 19.484 14.352 -6.547 1 95.12 50 ARG B O 1
ATOM 3463 N N . THR B 1 51 ? 21.609 13.594 -6.445 1 92.62 51 THR B N 1
ATOM 3464 C CA . THR B 1 51 ? 21.219 12.203 -6.242 1 92.62 51 THR B CA 1
ATOM 3465 C C . THR B 1 51 ? 21.203 11.859 -4.754 1 92.62 51 THR B C 1
ATOM 3467 O O . THR B 1 51 ? 22.094 12.273 -4.008 1 92.62 51 THR B O 1
ATOM 3470 N N . ILE B 1 52 ? 20.203 11.133 -4.324 1 92.75 52 ILE B N 1
ATOM 3471 C CA . ILE B 1 52 ? 20.109 10.648 -2.953 1 92.75 52 ILE B CA 1
ATOM 3472 C C . ILE B 1 52 ? 20.688 9.234 -2.867 1 92.75 52 ILE B C 1
ATOM 3474 O O . ILE B 1 52 ? 20.297 8.352 -3.641 1 92.75 52 ILE B O 1
ATOM 3478 N N . SER B 1 53 ? 21.562 9.055 -2.014 1 87.44 53 SER B N 1
ATOM 3479 C CA . SER B 1 53 ? 22.141 7.738 -1.736 1 87.44 53 SER B CA 1
ATOM 3480 C C . SER B 1 53 ? 21.875 7.312 -0.295 1 87.44 53 SER B C 1
ATOM 3482 O O . SER B 1 53 ? 22.328 7.965 0.644 1 87.44 53 SER B O 1
ATOM 3484 N N . LEU B 1 54 ? 21.125 6.305 -0.141 1 89.19 54 LEU B N 1
ATOM 3485 C CA . LEU B 1 54 ? 20.844 5.742 1.172 1 89.19 54 LEU B CA 1
ATOM 3486 C C . LEU B 1 54 ? 21.453 4.355 1.316 1 89.19 54 LEU B C 1
ATOM 3488 O O . LEU B 1 54 ? 21.562 3.611 0.337 1 89.19 54 LEU B O 1
ATOM 3492 N N . ASN B 1 55 ? 21.891 4.059 2.51 1 88.94 55 ASN B N 1
ATOM 3493 C CA . ASN B 1 55 ? 22.328 2.686 2.732 1 88.94 55 ASN B CA 1
ATOM 3494 C C . ASN B 1 55 ? 21.172 1.705 2.678 1 88.94 55 ASN B C 1
ATOM 3496 O O . ASN B 1 55 ? 20 2.119 2.641 1 88.94 55 ASN B O 1
ATOM 3500 N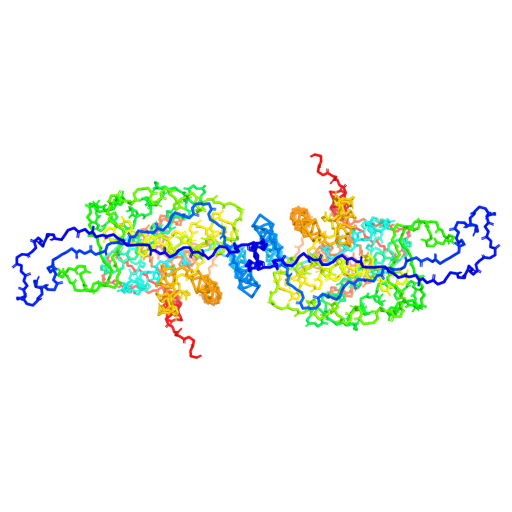 N . GLY B 1 56 ? 21.484 0.418 2.686 1 88.12 56 GLY B N 1
ATOM 3501 C CA . GLY B 1 56 ? 20.484 -0.615 2.492 1 88.12 56 GLY B CA 1
ATOM 3502 C C . GLY B 1 56 ? 19.422 -0.613 3.568 1 88.12 56 GLY B C 1
ATOM 3503 O O . GLY B 1 56 ? 18.234 -0.751 3.27 1 88.12 56 GLY B O 1
ATOM 3504 N N . GLU B 1 57 ? 19.797 -0.425 4.77 1 91.62 57 GLU B N 1
ATOM 3505 C CA . GLU B 1 57 ? 18.859 -0.442 5.895 1 91.62 57 GLU B CA 1
ATOM 3506 C C . GLU B 1 57 ? 17.844 0.689 5.777 1 91.62 57 GLU B C 1
ATOM 3508 O O . GLU B 1 57 ? 16.641 0.474 5.977 1 91.62 57 GLU B O 1
ATOM 3513 N N . LEU B 1 58 ? 18.328 1.869 5.457 1 94.12 58 LEU B N 1
ATOM 3514 C CA . LEU B 1 58 ? 17.438 3.025 5.34 1 94.12 58 LEU B CA 1
ATOM 3515 C C . LEU B 1 58 ? 16.562 2.92 4.102 1 94.12 58 LEU B C 1
ATOM 3517 O O . LEU B 1 58 ? 15.406 3.344 4.117 1 94.12 58 LEU B O 1
ATOM 3521 N N . GLN B 1 59 ? 17.109 2.324 3.053 1 92.25 59 GLN B N 1
ATOM 3522 C CA . GLN B 1 59 ? 16.297 2.08 1.861 1 92.25 59 GLN B CA 1
ATOM 3523 C C . GLN B 1 59 ? 15.148 1.133 2.166 1 92.25 59 GLN B C 1
ATOM 3525 O O . GLN B 1 59 ? 14.008 1.389 1.771 1 92.25 59 GLN B O 1
ATOM 3530 N N . ALA B 1 60 ? 15.477 0.085 2.852 1 93.19 60 ALA B N 1
ATOM 3531 C CA . ALA B 1 60 ? 14.445 -0.874 3.246 1 93.19 60 ALA B CA 1
ATOM 3532 C C . ALA B 1 60 ? 13.406 -0.22 4.152 1 93.19 60 ALA B C 1
ATOM 3534 O O . ALA B 1 60 ? 12.211 -0.461 4.004 1 93.19 60 ALA B O 1
ATOM 3535 N N . LEU B 1 61 ? 13.867 0.624 5.043 1 95 61 LEU B N 1
ATOM 3536 C CA . LEU B 1 61 ? 12.977 1.315 5.973 1 95 61 LEU B CA 1
ATOM 3537 C C . LEU B 1 61 ? 12.023 2.242 5.227 1 95 61 LEU B C 1
ATOM 3539 O O . LEU B 1 61 ? 10.828 2.279 5.527 1 95 61 LEU B O 1
ATOM 3543 N N . THR B 1 62 ? 12.523 3.004 4.281 1 96.38 62 THR B N 1
ATOM 3544 C CA . THR B 1 62 ? 11.688 3.932 3.523 1 96.38 62 THR B CA 1
ATOM 3545 C C . THR B 1 62 ? 10.664 3.176 2.684 1 96.38 62 THR B C 1
ATOM 3547 O O . THR B 1 62 ? 9.523 3.613 2.551 1 96.38 62 THR B O 1
ATOM 3550 N N . GLU B 1 63 ? 11.07 2.029 2.09 1 95 63 GLU B N 1
ATOM 3551 C CA . GLU B 1 63 ? 10.133 1.212 1.333 1 95 63 GLU B CA 1
ATOM 3552 C C . GLU B 1 63 ? 9.008 0.689 2.229 1 95 63 GLU B C 1
ATOM 3554 O O . GLU B 1 63 ? 7.84 0.715 1.844 1 95 63 GLU B O 1
ATOM 3559 N N . GLU B 1 64 ? 9.383 0.208 3.365 1 95.75 64 GLU B N 1
ATOM 3560 C CA . GLU B 1 64 ? 8.391 -0.3 4.301 1 95.75 64 GLU B CA 1
ATOM 3561 C C . GLU B 1 64 ? 7.418 0.8 4.727 1 95.75 64 GLU B C 1
ATOM 3563 O O . GLU B 1 64 ? 6.211 0.57 4.82 1 95.75 64 GLU B O 1
ATOM 3568 N N . ALA B 1 65 ? 7.949 1.958 4.996 1 97.75 65 ALA B N 1
ATOM 3569 C CA . ALA B 1 65 ? 7.098 3.088 5.352 1 97.75 65 ALA B CA 1
ATOM 3570 C C . ALA B 1 65 ? 6.121 3.416 4.223 1 97.75 65 ALA B C 1
ATOM 3572 O O . ALA B 1 65 ? 4.934 3.639 4.469 1 97.75 65 ALA B O 1
ATOM 3573 N N . ALA B 1 66 ? 6.656 3.469 3.02 1 97.69 66 ALA B N 1
ATOM 3574 C CA . ALA B 1 66 ? 5.824 3.756 1.856 1 97.69 66 ALA B CA 1
ATOM 3575 C C . ALA B 1 66 ? 4.688 2.746 1.732 1 97.69 66 ALA B C 1
ATOM 3577 O O . ALA B 1 66 ? 3.529 3.123 1.528 1 97.69 66 ALA B O 1
ATOM 3578 N N . THR B 1 67 ? 4.977 1.474 1.889 1 97.19 67 THR B N 1
ATOM 3579 C CA . THR B 1 67 ? 3.967 0.434 1.731 1 97.19 67 THR B CA 1
ATOM 3580 C C . THR B 1 67 ? 2.947 0.495 2.865 1 97.19 67 THR B C 1
ATOM 3582 O O . THR B 1 67 ? 1.758 0.248 2.652 1 97.19 67 THR B O 1
ATOM 3585 N N . GLU B 1 68 ? 3.385 0.812 4.055 1 97.44 68 GLU B N 1
ATOM 3586 C CA . GLU B 1 68 ? 2.467 0.928 5.184 1 97.44 68 GLU B CA 1
ATOM 3587 C C . GLU B 1 68 ? 1.508 2.102 4.996 1 97.44 68 GLU B C 1
ATOM 3589 O O . GLU B 1 68 ? 0.315 1.986 5.285 1 97.44 68 GLU B O 1
ATOM 3594 N N . LEU B 1 69 ? 2.031 3.221 4.562 1 97.94 69 LEU B N 1
ATOM 3595 C CA . LEU B 1 69 ? 1.194 4.375 4.266 1 97.94 69 LEU B CA 1
ATOM 3596 C C . LEU B 1 69 ? 0.142 4.031 3.217 1 97.94 69 LEU B C 1
ATOM 3598 O O . LEU B 1 69 ? -1.036 4.352 3.385 1 97.94 69 LEU B O 1
ATOM 3602 N N . THR B 1 70 ? 0.57 3.393 2.209 1 97.5 70 THR B N 1
ATOM 3603 C CA . THR B 1 70 ? -0.309 3.01 1.11 1 97.5 70 THR B CA 1
ATOM 3604 C C . THR B 1 70 ? -1.376 2.027 1.588 1 97.5 70 THR B C 1
ATOM 3606 O O . THR B 1 70 ? -2.549 2.154 1.228 1 97.5 70 THR B O 1
ATOM 3609 N N . ARG B 1 71 ? -0.933 1.018 2.344 1 96 71 ARG B N 1
ATOM 3610 C CA . ARG B 1 71 ? -1.871 0.035 2.877 1 96 71 ARG B CA 1
ATOM 3611 C C . ARG B 1 71 ? -2.957 0.71 3.709 1 96 71 ARG B C 1
ATOM 3613 O O . ARG B 1 71 ? -4.145 0.418 3.547 1 96 71 ARG B O 1
ATOM 3620 N N . PHE B 1 72 ? -2.59 1.603 4.613 1 95.94 72 PHE B N 1
ATOM 3621 C CA . PHE B 1 72 ? -3.535 2.326 5.453 1 95.94 72 PHE B CA 1
ATOM 3622 C C . PHE B 1 72 ? -4.516 3.123 4.605 1 95.94 72 PHE B C 1
ATOM 3624 O O . PHE B 1 72 ? -5.727 3.082 4.844 1 95.94 72 PHE B O 1
ATOM 3631 N N . ASP B 1 73 ? -3.996 3.869 3.648 1 95.06 73 ASP B N 1
ATOM 3632 C CA . ASP B 1 73 ? -4.82 4.68 2.758 1 95.06 73 ASP B CA 1
ATOM 3633 C C . ASP B 1 73 ? -5.875 3.824 2.057 1 95.06 73 ASP B C 1
ATOM 3635 O O . ASP B 1 73 ? -7.047 4.203 1.991 1 95.06 73 ASP B O 1
ATOM 3639 N N . ALA B 1 74 ? -5.453 2.682 1.54 1 92.31 74 ALA B N 1
ATOM 3640 C CA . ALA B 1 74 ? -6.355 1.784 0.819 1 92.31 74 ALA B CA 1
ATOM 3641 C C . ALA B 1 74 ? -7.422 1.216 1.748 1 92.31 74 ALA B C 1
ATOM 3643 O O . ALA B 1 74 ? -8.594 1.119 1.372 1 92.31 74 ALA B O 1
ATOM 3644 N N . GLU B 1 75 ? -7.059 0.805 2.93 1 89.62 75 GLU B N 1
ATOM 3645 C CA . GLU B 1 75 ? -7.98 0.257 3.92 1 89.62 75 GLU B CA 1
ATOM 3646 C C . GLU B 1 75 ? -9.055 1.271 4.293 1 89.62 75 GLU B C 1
ATOM 3648 O O . GLU B 1 75 ? -10.242 0.94 4.332 1 89.62 75 GLU B O 1
ATOM 3653 N N . VAL B 1 76 ? -8.602 2.459 4.555 1 89.69 76 VAL B N 1
ATOM 3654 C CA . VAL B 1 76 ? -9.508 3.488 5.051 1 89.69 76 VAL B CA 1
ATOM 3655 C C . VAL B 1 76 ? -10.375 4.008 3.908 1 89.69 76 VAL B C 1
ATOM 3657 O O . VAL B 1 76 ? -11.547 4.34 4.109 1 89.69 76 VAL B O 1
ATOM 3660 N N . GLY B 1 77 ? -9.773 4.109 2.725 1 84.31 77 GLY B N 1
ATOM 3661 C CA . GLY B 1 77 ? -10.516 4.566 1.562 1 84.31 77 GLY B CA 1
ATOM 3662 C C . GLY B 1 77 ? -11.711 3.689 1.234 1 84.31 77 GLY B C 1
ATOM 3663 O O . GLY B 1 77 ? -12.703 4.168 0.684 1 84.31 77 GLY B O 1
ATOM 3664 N N . HIS B 1 78 ? -11.656 2.408 1.458 1 75.56 78 HIS B N 1
ATOM 3665 C CA . HIS B 1 78 ? -12.719 1.458 1.147 1 75.56 78 HIS B CA 1
ATOM 3666 C C . HIS B 1 78 ? -13.828 1.512 2.191 1 75.56 78 HIS B C 1
ATOM 3668 O O . HIS B 1 78 ? -14.992 1.237 1.883 1 75.56 78 HIS B O 1
ATOM 3674 N N . ILE B 1 79 ? -13.344 1.376 3.441 1 61.94 79 ILE B N 1
ATOM 3675 C CA . ILE B 1 79 ? -14.336 1.296 4.504 1 61.94 79 ILE B CA 1
ATOM 3676 C C . ILE B 1 79 ? -15.211 2.549 4.488 1 61.94 79 ILE B C 1
ATOM 3678 O O . ILE B 1 79 ? -16.438 2.457 4.547 1 61.94 79 ILE B O 1
ATOM 3682 N N . THR B 1 80 ? -14.562 3.703 4.988 1 60.25 80 THR B N 1
ATOM 3683 C CA . THR B 1 80 ? -15.5 4.648 5.586 1 60.25 80 THR B CA 1
ATOM 3684 C C . THR B 1 80 ? -15.234 6.066 5.09 1 60.25 80 THR B C 1
ATOM 3686 O O . THR B 1 80 ? -14.328 6.742 5.582 1 60.25 80 THR B O 1
ATOM 3689 N N . ALA B 1 81 ? -15.781 6.395 3.883 1 59.09 81 ALA B N 1
ATOM 3690 C CA . ALA B 1 81 ? -15.867 7.758 3.365 1 59.09 81 ALA B CA 1
ATOM 3691 C C . ALA B 1 81 ? -15.977 8.773 4.504 1 59.09 81 ALA B C 1
ATOM 3693 O O . ALA B 1 81 ? -15.367 9.836 4.449 1 59.09 81 ALA B O 1
ATOM 3694 N N . PRO B 1 82 ? -16.453 8.344 5.699 1 67.19 82 PRO B N 1
ATOM 3695 C CA . PRO B 1 82 ? -16.781 9.406 6.652 1 67.19 82 PRO B CA 1
ATOM 3696 C C . PRO B 1 82 ? -15.57 9.859 7.469 1 67.19 82 PRO B C 1
ATOM 3698 O O . PRO B 1 82 ? -15.617 10.914 8.109 1 67.19 82 PRO B O 1
ATOM 3701 N N . PHE B 1 83 ? -14.406 9.203 7.195 1 82.56 83 PHE B N 1
ATOM 3702 C CA . PHE B 1 83 ? -13.391 9.516 8.195 1 82.56 83 PHE B CA 1
ATOM 3703 C C . PHE B 1 83 ? -12.312 10.422 7.609 1 82.56 83 PHE B C 1
ATOM 3705 O O . PHE B 1 83 ? -11.398 10.836 8.312 1 82.56 83 PHE B O 1
ATOM 3712 N N . ALA B 1 84 ? -12.43 10.727 6.352 1 88.12 84 ALA B N 1
ATOM 3713 C CA . ALA B 1 84 ? -11.422 11.547 5.688 1 88.12 84 ALA B CA 1
ATOM 3714 C C . ALA B 1 84 ? -11.289 12.906 6.359 1 88.12 84 ALA B C 1
ATOM 3716 O O . ALA B 1 84 ? -10.18 13.383 6.605 1 88.12 84 ALA B O 1
ATOM 3717 N N . SER B 1 85 ? -12.43 13.5 6.719 1 89.88 85 SER B N 1
ATOM 3718 C CA . SER B 1 85 ? -12.422 14.836 7.312 1 89.88 85 SER B CA 1
ATOM 3719 C C . SER B 1 85 ? -11.812 14.812 8.711 1 89.88 85 SER B C 1
ATOM 3721 O O . SER B 1 85 ? -11.102 15.742 9.094 1 89.88 85 SER B O 1
ATOM 3723 N N . ILE B 1 86 ? -12.109 13.758 9.414 1 92.38 86 ILE B N 1
ATOM 3724 C CA . ILE B 1 86 ? -11.594 13.625 10.773 1 92.38 86 ILE B CA 1
ATOM 3725 C C . ILE B 1 86 ? -10.078 13.445 10.734 1 92.38 86 ILE B C 1
ATOM 3727 O O . ILE B 1 86 ? -9.352 14.039 11.547 1 92.38 86 ILE B O 1
ATOM 3731 N N . LEU B 1 87 ? -9.625 12.633 9.836 1 93.5 87 LEU B N 1
ATOM 3732 C CA . LEU B 1 87 ? -8.188 12.406 9.703 1 93.5 87 LEU B CA 1
ATOM 3733 C C . LEU B 1 87 ? -7.469 13.695 9.312 1 93.5 87 LEU B C 1
ATOM 3735 O O . LEU B 1 87 ? -6.391 13.992 9.844 1 93.5 87 LEU B O 1
ATOM 3739 N N . LEU B 1 88 ? -8.055 14.469 8.438 1 94.69 88 LEU B N 1
ATOM 3740 C CA . LEU B 1 88 ? -7.492 15.75 8.031 1 94.69 88 LEU B CA 1
ATOM 3741 C C . LEU B 1 88 ? -7.422 16.719 9.211 1 94.69 88 LEU B C 1
ATOM 3743 O O . LEU B 1 88 ? -6.402 17.375 9.406 1 94.69 88 LEU B O 1
ATOM 3747 N N . ARG B 1 89 ? -8.453 16.766 9.992 1 94.19 89 ARG B N 1
ATOM 3748 C CA . ARG B 1 89 ? -8.523 17.641 11.156 1 94.19 89 ARG B CA 1
ATOM 3749 C C . ARG B 1 89 ? -7.48 17.266 12.203 1 94.19 89 ARG B C 1
ATOM 3751 O O . ARG B 1 89 ? -6.801 18.125 12.75 1 94.19 89 ARG B O 1
ATOM 3758 N N . THR B 1 90 ? -7.383 15.969 12.445 1 95 90 THR B N 1
ATOM 3759 C CA . THR B 1 90 ? -6.43 15.516 13.453 1 95 90 THR B CA 1
ATOM 3760 C C . THR B 1 90 ? -4.996 15.75 12.984 1 95 90 THR B C 1
ATOM 3762 O O . THR B 1 90 ? -4.125 16.094 13.789 1 95 90 THR B O 1
ATOM 3765 N N . GLU B 1 91 ? -4.75 15.547 11.711 1 97 91 GLU B N 1
ATOM 3766 C CA . GLU B 1 91 ? -3.449 15.875 11.133 1 97 91 GLU B CA 1
ATOM 3767 C C . GLU B 1 91 ? -3.115 17.344 11.32 1 97 91 GLU B C 1
ATOM 3769 O O . GLU B 1 91 ? -2.006 17.688 11.734 1 97 91 GLU B O 1
ATOM 3774 N N . SER B 1 92 ? -4.078 18.203 11.055 1 97.5 92 SER B N 1
ATOM 3775 C CA . SER B 1 92 ? -3.891 19.656 11.18 1 97.5 92 SER B CA 1
ATOM 3776 C C . SER B 1 92 ? -3.645 20.047 12.633 1 97.5 92 SER B C 1
ATOM 3778 O O . SER B 1 92 ? -2.807 20.906 12.914 1 97.5 92 SER B O 1
ATOM 3780 N N . ALA B 1 93 ? -4.418 19.406 13.477 1 97.56 93 ALA B N 1
ATOM 3781 C CA . ALA B 1 93 ? -4.25 19.688 14.898 1 97.56 93 ALA B CA 1
ATOM 3782 C C . ALA B 1 93 ? -2.855 19.281 15.375 1 97.56 93 ALA B C 1
ATOM 3784 O O . ALA B 1 93 ? -2.189 20.047 16.078 1 97.56 93 ALA B O 1
ATOM 3785 N N . SER B 1 94 ? -2.396 18.094 14.969 1 97.75 94 SER B N 1
ATOM 3786 C CA . SER B 1 94 ? -1.072 17.625 15.359 1 97.75 94 SER B CA 1
ATOM 3787 C C . SER B 1 94 ? 0.024 18.516 14.781 1 97.75 94 SER B C 1
ATOM 3789 O O . SER B 1 94 ? 0.986 18.844 15.477 1 97.75 94 SER B O 1
ATOM 3791 N N . SER B 1 95 ? -0.1 18.875 13.547 1 98.12 95 SER B N 1
ATOM 3792 C CA . SER B 1 95 ? 0.841 19.781 12.891 1 98.12 95 SER B CA 1
ATOM 3793 C C . SER B 1 95 ? 0.946 21.094 13.648 1 98.12 95 SER B C 1
ATOM 3795 O O . SER B 1 95 ? 2.049 21.594 13.898 1 98.12 95 SER B O 1
ATOM 3797 N N . SER B 1 96 ? -0.2 21.656 14.047 1 97.38 96 SER B N 1
ATOM 3798 C CA . SER B 1 96 ? -0.236 22.922 14.773 1 97.38 96 SER B CA 1
ATOM 3799 C C . SER B 1 96 ? 0.355 22.766 16.172 1 97.38 96 SER B C 1
ATOM 3801 O O . SER B 1 96 ? 0.985 23.688 16.688 1 97.38 96 SER B O 1
ATOM 3803 N N . GLU B 1 97 ? 0.116 21.625 16.688 1 96.62 97 GLU B N 1
ATOM 3804 C CA . GLU B 1 97 ? 0.633 21.391 18.031 1 96.62 97 GLU B CA 1
ATOM 3805 C C . GLU B 1 97 ? 2.158 21.391 18.047 1 96.62 97 GLU B C 1
ATOM 3807 O O . GLU B 1 97 ? 2.779 21.797 19.031 1 96.62 97 GLU B O 1
ATOM 3812 N N . ILE B 1 98 ? 2.801 20.891 17.031 1 95.12 98 ILE B N 1
ATOM 3813 C CA . ILE B 1 98 ? 4.25 20.953 16.891 1 95.12 98 ILE B CA 1
ATOM 3814 C C . ILE B 1 98 ? 4.723 22.391 17.016 1 95.12 98 ILE B C 1
ATOM 3816 O O . ILE B 1 98 ? 5.824 22.656 17.5 1 95.12 98 ILE B O 1
ATOM 3820 N N . GLU B 1 99 ? 3.875 23.391 16.641 1 94.12 99 GLU B N 1
ATOM 3821 C CA . GLU B 1 99 ? 4.156 24.812 16.766 1 94.12 99 GLU B CA 1
ATOM 3822 C C . GLU B 1 99 ? 3.627 25.375 18.094 1 94.12 99 GLU B C 1
ATOM 3824 O O . GLU B 1 99 ? 3.492 26.594 18.25 1 94.12 99 GLU B O 1
ATOM 3829 N N . ASN B 1 100 ? 3.164 24.547 18.969 1 92.12 100 ASN B N 1
ATOM 3830 C CA . ASN B 1 100 ? 2.676 24.891 20.312 1 92.12 100 ASN B CA 1
ATOM 3831 C C . ASN B 1 100 ? 1.299 25.547 20.25 1 92.12 100 ASN B C 1
ATOM 3833 O O . ASN B 1 100 ? 0.989 26.422 21.062 1 92.12 100 ASN B O 1
ATOM 3837 N N . LEU B 1 101 ? 0.576 25.234 19.188 1 93.88 101 LEU B N 1
ATOM 3838 C CA . LEU B 1 101 ? -0.833 25.609 19.109 1 93.88 101 LEU B CA 1
ATOM 3839 C C . LEU B 1 101 ? -1.729 24.422 19.469 1 93.88 101 LEU B C 1
ATOM 3841 O O . LEU B 1 101 ? -1.811 23.453 18.719 1 93.88 101 LEU B O 1
ATOM 3845 N N . THR B 1 102 ? -2.377 24.5 20.594 1 94.81 102 THR B N 1
ATOM 3846 C CA . THR B 1 102 ? -3.18 23.375 21.078 1 94.81 102 THR B CA 1
ATOM 3847 C C . THR B 1 102 ? -4.641 23.797 21.234 1 94.81 102 THR B C 1
ATOM 3849 O O . THR B 1 102 ? -4.938 24.938 21.562 1 94.81 102 THR B O 1
ATOM 3852 N N . SER B 1 103 ? -5.48 22.969 20.906 1 96 103 SER B N 1
ATOM 3853 C CA . SER B 1 103 ? -6.914 23.125 21.109 1 96 103 SER B CA 1
ATOM 3854 C C . SER B 1 103 ? -7.621 21.766 21.172 1 96 103 SER B C 1
ATOM 3856 O O . SER B 1 103 ? -7.176 20.812 20.531 1 96 103 SER B O 1
ATOM 3858 N N . GLY B 1 104 ? -8.641 21.656 21.922 1 95.38 104 GLY B N 1
ATOM 3859 C CA . GLY B 1 104 ? -9.43 20.438 21.969 1 95.38 104 GLY B CA 1
ATOM 3860 C C . GLY B 1 104 ? -10.289 20.234 20.734 1 95.38 104 GLY B C 1
ATOM 3861 O O . GLY B 1 104 ? -10.5 21.156 19.953 1 95.38 104 GLY B O 1
ATOM 3862 N N . ALA B 1 105 ? -10.703 18.969 20.594 1 95.75 105 ALA B N 1
ATOM 3863 C CA . ALA B 1 105 ? -11.469 18.578 19.422 1 95.75 105 ALA B CA 1
ATOM 3864 C C . ALA B 1 105 ? -12.758 19.375 19.312 1 95.75 105 ALA B C 1
ATOM 3866 O O . ALA B 1 105 ? -13.148 19.797 18.219 1 95.75 105 ALA B O 1
ATOM 3867 N N . ARG B 1 106 ? -13.398 19.594 20.406 1 95.25 106 ARG B N 1
ATOM 3868 C CA . ARG B 1 106 ? -14.648 20.359 20.422 1 95.25 106 ARG B CA 1
ATOM 3869 C C . ARG B 1 106 ? -14.438 21.766 19.891 1 95.25 106 ARG B C 1
ATOM 3871 O O . ARG B 1 106 ? -15.172 22.234 19.016 1 95.25 106 ARG B O 1
ATOM 3878 N N . GLN B 1 107 ? -13.453 22.422 20.422 1 96.06 107 GLN B N 1
ATOM 3879 C CA . GLN B 1 107 ? -13.18 23.812 20.047 1 96.06 107 GLN B CA 1
ATOM 3880 C C . GLN B 1 107 ? -12.82 23.922 18.562 1 96.06 107 GLN B C 1
ATOM 3882 O O . GLN B 1 107 ? -13.227 24.859 17.891 1 96.06 107 GLN B O 1
ATOM 3887 N N . ILE B 1 108 ? -12.086 22.969 18.094 1 96.25 108 ILE B N 1
ATOM 3888 C CA . ILE B 1 108 ? -11.719 22.969 16.688 1 96.25 108 ILE B CA 1
ATOM 3889 C C . ILE B 1 108 ? -12.969 22.797 15.828 1 96.25 108 ILE B C 1
ATOM 3891 O O . ILE B 1 108 ? -13.148 23.516 14.836 1 96.25 108 ILE B O 1
ATOM 3895 N N . ALA B 1 109 ? -13.836 21.891 16.203 1 94.94 109 ALA B N 1
ATOM 3896 C CA . ALA B 1 109 ? -15.078 21.656 15.469 1 94.94 109 ALA B CA 1
ATOM 3897 C C . ALA B 1 109 ? -15.961 22.906 15.477 1 94.94 109 ALA B C 1
ATOM 3899 O O . ALA B 1 109 ? -16.578 23.234 14.461 1 94.94 109 ALA B O 1
ATOM 3900 N N . LEU B 1 110 ? -16.031 23.578 16.609 1 94.5 110 LEU B N 1
ATOM 3901 C CA . LEU B 1 110 ? -16.797 24.812 16.719 1 94.5 110 LEU B CA 1
ATOM 3902 C C . LEU B 1 110 ? -16.25 25.875 15.773 1 94.5 110 LEU B C 1
ATOM 3904 O O . LEU B 1 110 ? -17 26.562 15.078 1 94.5 110 LEU B O 1
ATOM 3908 N N . ALA B 1 111 ? -14.93 25.984 15.773 1 94.62 111 ALA B N 1
ATOM 3909 C CA . ALA B 1 111 ? -14.273 26.953 14.906 1 94.62 111 ALA B CA 1
ATOM 3910 C C . ALA B 1 111 ? -14.617 26.688 13.438 1 94.62 111 ALA B C 1
ATOM 3912 O O . ALA B 1 111 ? -14.828 27.625 12.664 1 94.62 111 ALA B O 1
ATOM 3913 N N . GLU B 1 112 ? -14.703 25.469 13.047 1 92.25 112 GLU B N 1
ATOM 3914 C CA . GLU B 1 112 ? -15.016 25.094 11.672 1 92.25 112 GLU B CA 1
ATOM 3915 C C . GLU B 1 112 ? -16.438 25.516 11.289 1 92.25 112 GLU B C 1
ATOM 3917 O O . GLU B 1 112 ? -16.703 25.781 10.125 1 92.25 112 GLU B O 1
ATOM 3922 N N . LEU B 1 113 ? -17.312 25.578 12.305 1 90.69 113 LEU B N 1
ATOM 3923 C CA . LEU B 1 113 ? -18.703 25.953 12.07 1 90.69 113 LEU B CA 1
ATOM 3924 C C . LEU B 1 113 ? -18.859 27.469 12.047 1 90.69 113 LEU B C 1
ATOM 3926 O O . LEU B 1 113 ? -19.953 27.984 11.812 1 90.69 113 LEU B O 1
ATOM 3930 N N . GLY B 1 114 ? -17.781 28.188 12.289 1 88.38 114 GLY B N 1
ATOM 3931 C CA . GLY B 1 114 ? -17.844 29.641 12.344 1 88.38 114 GLY B CA 1
ATOM 3932 C C . GLY B 1 114 ? -18.391 30.156 13.656 1 88.38 114 GLY B C 1
ATOM 3933 O O . GLY B 1 114 ? -18.766 31.328 13.758 1 88.38 114 GLY B O 1
ATOM 3934 N N . GLU B 1 115 ? -18.438 29.266 14.555 1 87.56 115 GLU B N 1
ATOM 3935 C CA . GLU B 1 115 ? -18.906 29.641 15.875 1 87.56 115 GLU B CA 1
ATOM 3936 C C . GLU B 1 115 ? -17.766 30.188 16.734 1 87.56 115 GLU B C 1
ATOM 3938 O O . GLU B 1 115 ? -16.594 30.094 16.359 1 87.56 115 GLU B O 1
ATOM 3943 N N . HIS B 1 116 ? -18.172 30.812 17.812 1 86 116 HIS B N 1
ATOM 3944 C CA . HIS B 1 116 ? -17.156 31.328 18.719 1 86 116 HIS B CA 1
ATOM 3945 C C . HIS B 1 116 ? -16.25 30.219 19.234 1 86 116 HIS B C 1
ATOM 3947 O O . HIS B 1 116 ? -16.734 29.188 19.719 1 86 116 HIS B O 1
ATOM 3953 N N . ALA B 1 117 ? -14.992 30.391 18.969 1 90.5 117 ALA B N 1
ATOM 3954 C CA . ALA B 1 117 ? -13.961 29.438 19.391 1 90.5 117 ALA B CA 1
ATOM 3955 C C . ALA B 1 117 ? -12.672 30.156 19.781 1 90.5 117 ALA B C 1
ATOM 3957 O O . ALA B 1 117 ? -12.539 31.375 19.562 1 90.5 117 ALA B O 1
ATOM 3958 N N . SER B 1 118 ? -11.828 29.422 20.422 1 91.62 118 SER B N 1
ATOM 3959 C CA . SER B 1 118 ? -10.555 29.984 20.844 1 91.62 118 SER B CA 1
ATOM 3960 C C . SER B 1 118 ? -9.711 30.422 19.641 1 91.62 118 SER B C 1
ATOM 3962 O O . SER B 1 118 ? -9.938 29.969 18.516 1 91.62 118 SER B O 1
ATOM 3964 N N . ARG B 1 119 ? -8.875 31.344 19.922 1 92.44 119 ARG B N 1
ATOM 3965 C CA . ARG B 1 119 ? -7.953 31.797 18.891 1 92.44 119 ARG B CA 1
ATOM 3966 C C . ARG B 1 119 ? -7.156 30.641 18.312 1 92.44 119 ARG B C 1
ATOM 3968 O O . ARG B 1 119 ? -7.027 30.516 17.094 1 92.44 119 ARG B O 1
ATOM 3975 N N . ASN B 1 120 ? -6.641 29.797 19.172 1 95.38 120 ASN B N 1
ATOM 3976 C CA . ASN B 1 120 ? -5.867 28.641 18.719 1 95.38 120 ASN B CA 1
ATOM 3977 C C . ASN B 1 120 ? -6.688 27.734 17.812 1 95.38 120 ASN B C 1
ATOM 3979 O O . ASN B 1 120 ? -6.188 27.25 16.797 1 95.38 120 ASN B O 1
ATOM 3983 N N . ALA B 1 121 ? -7.906 27.531 18.172 1 96.31 121 ALA B N 1
ATOM 3984 C CA . ALA B 1 121 ? -8.781 26.688 17.359 1 96.31 121 ALA B CA 1
ATOM 3985 C C . ALA B 1 121 ? -8.953 27.266 15.953 1 96.31 121 ALA B C 1
ATOM 3987 O O . ALA B 1 121 ? -8.914 26.531 14.969 1 96.31 121 ALA B O 1
ATOM 3988 N N . ARG B 1 122 ? -9.086 28.516 15.898 1 95.31 122 ARG B N 1
ATOM 3989 C CA . ARG B 1 122 ? -9.242 29.172 14.602 1 95.31 122 ARG B CA 1
ATOM 3990 C C . ARG B 1 122 ? -7.98 29.047 13.758 1 95.31 122 ARG B C 1
ATOM 3992 O O . ARG B 1 122 ? -8.055 28.859 12.547 1 95.31 122 ARG B O 1
ATOM 3999 N N . LEU B 1 123 ? -6.852 29.156 14.43 1 95 123 LEU B N 1
ATOM 4000 C CA . LEU B 1 123 ? -5.582 29 13.727 1 95 123 LEU B CA 1
ATOM 4001 C C . LEU B 1 123 ? -5.422 27.562 13.219 1 95 123 LEU B C 1
ATOM 4003 O O . LEU B 1 123 ? -4.891 27.344 12.133 1 95 123 LEU B O 1
ATOM 4007 N N . ILE B 1 124 ? -5.926 26.625 13.977 1 97.06 124 ILE B N 1
ATOM 4008 C CA . ILE B 1 124 ? -5.852 25.234 13.57 1 97.06 124 ILE B CA 1
ATOM 4009 C C . ILE B 1 124 ? -6.758 24.984 12.367 1 97.06 124 ILE B C 1
ATOM 4011 O O . ILE B 1 124 ? -6.41 24.234 11.461 1 97.06 124 ILE B O 1
ATOM 4015 N N . VAL B 1 125 ? -7.926 25.609 12.359 1 97 125 VAL B N 1
ATOM 4016 C CA . VAL B 1 125 ? -8.828 25.5 11.219 1 97 125 VAL B CA 1
ATOM 4017 C C . VAL B 1 125 ? -8.156 26.062 9.969 1 97 125 VAL B C 1
ATOM 4019 O O . VAL B 1 125 ? -8.352 25.547 8.867 1 97 125 VAL B O 1
ATOM 4022 N N . GLY B 1 126 ? -7.367 27.172 10.164 1 97.19 126 GLY B N 1
ATOM 4023 C CA . GLY B 1 126 ? -6.551 27.656 9.062 1 97.19 126 GLY B CA 1
ATOM 4024 C C . GLY B 1 126 ? -5.621 26.594 8.5 1 97.19 126 GLY B C 1
ATOM 4025 O O . GLY B 1 126 ? -5.445 26.484 7.289 1 97.19 126 GLY B O 1
ATOM 4026 N N . ASN B 1 127 ? -5.066 25.812 9.383 1 98 127 ASN B N 1
ATOM 4027 C CA . ASN B 1 127 ? -4.172 24.734 8.953 1 98 127 ASN B CA 1
ATOM 4028 C C . ASN B 1 127 ? -4.93 23.625 8.234 1 98 127 ASN B C 1
ATOM 4030 O O . ASN B 1 127 ? -4.387 22.984 7.336 1 98 127 ASN B O 1
ATOM 4034 N N . VAL B 1 128 ? -6.172 23.328 8.625 1 97.44 128 VAL B N 1
ATOM 4035 C CA . VAL B 1 128 ? -7.004 22.391 7.887 1 97.44 128 VAL B CA 1
ATOM 4036 C C . VAL B 1 128 ? -7.129 22.844 6.434 1 97.44 128 VAL B C 1
ATOM 4038 O O . VAL B 1 128 ? -6.969 22.031 5.512 1 97.44 128 VAL B O 1
ATOM 4041 N N . ARG B 1 129 ? -7.355 24.094 6.262 1 97.44 129 ARG B N 1
ATOM 4042 C CA . ARG B 1 129 ? -7.492 24.641 4.914 1 97.44 129 ARG B CA 1
ATOM 4043 C C . ARG B 1 129 ? -6.18 24.531 4.141 1 97.44 129 ARG B C 1
ATOM 4045 O O . ARG B 1 129 ? -6.188 24.25 2.941 1 97.44 129 ARG B O 1
ATOM 4052 N N . ALA B 1 130 ? -5.074 24.797 4.824 1 98.19 130 ALA B N 1
ATOM 4053 C CA . ALA B 1 130 ? -3.766 24.656 4.188 1 98.19 130 ALA B CA 1
ATOM 4054 C C . ALA B 1 130 ? -3.535 23.234 3.717 1 98.19 130 ALA B C 1
ATOM 4056 O O . ALA B 1 130 ? -3.061 23 2.6 1 98.19 130 ALA B O 1
ATOM 4057 N N . MET B 1 131 ? -3.9 22.281 4.527 1 97.88 131 MET B N 1
ATOM 4058 C CA . MET B 1 131 ? -3.746 20.875 4.18 1 97.88 131 MET B CA 1
ATOM 4059 C C . MET B 1 131 ? -4.672 20.484 3.029 1 97.88 131 MET B C 1
ATOM 4061 O O . MET B 1 131 ? -4.289 19.719 2.148 1 97.88 131 MET B O 1
ATOM 4065 N N . GLN B 1 132 ? -5.863 21 3.07 1 97.12 132 GLN B N 1
ATOM 4066 C CA . GLN B 1 132 ? -6.789 20.766 1.967 1 97.12 132 GLN B CA 1
ATOM 4067 C C . GLN B 1 132 ? -6.23 21.312 0.654 1 97.12 132 GLN B C 1
ATOM 4069 O O . GLN B 1 132 ? -6.289 20.641 -0.376 1 97.12 132 GLN B O 1
ATOM 4074 N N . ALA B 1 133 ? -5.727 22.516 0.729 1 97.38 133 ALA B N 1
ATOM 4075 C CA . ALA B 1 133 ? -5.109 23.109 -0.455 1 97.38 133 ALA B CA 1
ATOM 4076 C C . ALA B 1 133 ? -3.961 22.234 -0.965 1 97.38 133 ALA B C 1
ATOM 4078 O O . ALA B 1 133 ? -3.82 22.031 -2.172 1 97.38 133 ALA B O 1
ATOM 4079 N N . ALA B 1 134 ? -3.152 21.797 -0.053 1 98.25 134 ALA B N 1
ATOM 4080 C CA . ALA B 1 134 ? -2.02 20.938 -0.404 1 98.25 134 ALA B CA 1
ATOM 4081 C C . ALA B 1 134 ? -2.484 19.703 -1.153 1 98.25 134 ALA B C 1
ATOM 4083 O O . ALA B 1 134 ? -1.892 19.312 -2.166 1 98.25 134 ALA B O 1
ATOM 4084 N N . LEU B 1 135 ? -3.531 19.078 -0.676 1 96.88 135 LEU B N 1
ATOM 4085 C CA . LEU B 1 135 ? -4.059 17.875 -1.296 1 96.88 135 LEU B CA 1
ATOM 4086 C C . LEU B 1 135 ? -4.648 18.172 -2.67 1 96.88 135 LEU B C 1
ATOM 4088 O O . LEU B 1 135 ? -4.441 17.422 -3.619 1 96.88 135 LEU B O 1
ATOM 4092 N N . GLU B 1 136 ? -5.34 19.281 -2.779 1 95.75 136 GLU B N 1
ATOM 4093 C CA . GLU B 1 136 ? -5.98 19.688 -4.031 1 95.75 136 GLU B CA 1
ATOM 4094 C C . GLU B 1 136 ? -4.941 20.031 -5.09 1 95.75 136 GLU B C 1
ATOM 4096 O O . GLU B 1 136 ? -5.172 19.828 -6.285 1 95.75 136 GLU B O 1
ATOM 4101 N N . LEU B 1 137 ? -3.809 20.531 -4.637 1 93.88 137 LEU B N 1
ATOM 4102 C CA . LEU B 1 137 ? -2.803 21.016 -5.57 1 93.88 137 LEU B CA 1
ATOM 4103 C C . LEU B 1 137 ? -1.664 20.016 -5.727 1 93.88 137 LEU B C 1
ATOM 4105 O O . LEU B 1 137 ? -0.583 20.375 -6.203 1 93.88 137 LEU B O 1
ATOM 4109 N N . SER B 1 138 ? -1.858 18.828 -5.309 1 94.56 138 SER B N 1
ATOM 4110 C CA . SER B 1 138 ? -0.815 17.812 -5.238 1 94.56 138 SER B CA 1
ATOM 4111 C C . SER B 1 138 ? -0.354 17.391 -6.633 1 94.56 138 SER B C 1
ATOM 4113 O O . SER B 1 138 ? 0.742 16.859 -6.797 1 94.56 138 SER B O 1
ATOM 4115 N N . ASP B 1 139 ? -1.17 17.641 -7.688 1 91.38 139 ASP B N 1
ATOM 4116 C CA . ASP B 1 139 ? -0.812 17.266 -9.055 1 91.38 139 ASP B CA 1
ATOM 4117 C C . ASP B 1 139 ? 0.157 18.281 -9.664 1 91.38 139 ASP B C 1
ATOM 4119 O O . ASP B 1 139 ? 0.796 18 -10.68 1 91.38 139 ASP B O 1
ATOM 4123 N N . ARG B 1 140 ? 0.234 19.469 -9.086 1 86.75 140 ARG B N 1
ATOM 4124 C CA . ARG B 1 140 ? 1.081 20.547 -9.578 1 86.75 140 ARG B CA 1
ATOM 4125 C C . ARG B 1 140 ? 1.771 21.281 -8.43 1 86.75 140 ARG B C 1
ATOM 4127 O O . ARG B 1 140 ? 1.384 22.391 -8.07 1 86.75 140 ARG B O 1
ATOM 4134 N N . ILE B 1 141 ? 2.775 20.656 -7.93 1 94.12 141 ILE B N 1
ATOM 4135 C CA . ILE B 1 141 ? 3.457 21.328 -6.832 1 94.12 141 ILE B CA 1
ATOM 4136 C C . ILE B 1 141 ? 4.426 22.375 -7.383 1 94.12 141 ILE B C 1
ATOM 4138 O O . ILE B 1 141 ? 5.484 22.031 -7.918 1 94.12 141 ILE B O 1
ATOM 4142 N N . ASP B 1 142 ? 4.043 23.531 -7.445 1 97.06 142 ASP B N 1
ATOM 4143 C CA . ASP B 1 142 ? 4.891 24.656 -7.852 1 97.06 142 ASP B CA 1
ATOM 4144 C C . ASP B 1 142 ? 4.855 25.781 -6.82 1 97.06 142 ASP B C 1
ATOM 4146 O O . ASP B 1 142 ? 4.301 25.609 -5.73 1 97.06 142 ASP B O 1
ATOM 4150 N N . ALA B 1 143 ? 5.547 26.891 -7.164 1 98.06 143 ALA B N 1
ATOM 4151 C CA . ALA B 1 143 ? 5.645 28 -6.23 1 98.06 143 ALA B CA 1
ATOM 4152 C C . ALA B 1 143 ? 4.266 28.547 -5.883 1 98.06 143 ALA B C 1
ATOM 4154 O O . ALA B 1 143 ? 3.994 28.891 -4.727 1 98.06 143 ALA B O 1
ATOM 4155 N N . ASP B 1 144 ? 3.42 28.625 -6.859 1 97.44 144 ASP B N 1
ATOM 4156 C CA . ASP B 1 144 ? 2.07 29.125 -6.645 1 97.44 144 ASP B CA 1
ATOM 4157 C C . ASP B 1 144 ? 1.287 28.234 -5.688 1 97.44 144 ASP B C 1
ATOM 4159 O O . ASP B 1 144 ? 0.523 28.719 -4.852 1 97.44 144 ASP B O 1
ATOM 4163 N N . ALA B 1 145 ? 1.382 26.938 -5.867 1 97.88 145 ALA B N 1
ATOM 4164 C CA . ALA B 1 145 ? 0.723 25.984 -4.965 1 97.88 145 ALA B CA 1
ATOM 4165 C C . ALA B 1 145 ? 1.157 26.219 -3.52 1 97.88 145 ALA B C 1
ATOM 4167 O O . ALA B 1 145 ? 0.326 26.219 -2.607 1 97.88 145 ALA B O 1
ATOM 4168 N N . ILE B 1 146 ? 2.455 26.438 -3.311 1 98.62 146 ILE B N 1
ATOM 4169 C CA . ILE B 1 146 ? 2.984 26.672 -1.973 1 98.62 146 ILE B CA 1
ATOM 4170 C C . ILE B 1 146 ? 2.404 27.969 -1.417 1 98.62 146 ILE B C 1
ATOM 4172 O O . ILE B 1 146 ? 1.991 28.031 -0.256 1 98.62 146 ILE B O 1
ATOM 4176 N N . LEU B 1 147 ? 2.318 28.969 -2.248 1 98.25 147 LEU B N 1
ATOM 4177 C CA . LEU B 1 147 ? 1.738 30.25 -1.842 1 98.25 147 LEU B CA 1
ATOM 4178 C C . LEU B 1 147 ? 0.26 30.094 -1.5 1 98.25 147 LEU B C 1
ATOM 4180 O O . LEU B 1 147 ? -0.237 30.719 -0.567 1 98.25 147 LEU B O 1
ATOM 4184 N N . GLN B 1 148 ? -0.406 29.266 -2.234 1 97.94 148 GLN B N 1
ATOM 4185 C CA . GLN B 1 148 ? -1.821 29.016 -1.974 1 97.94 148 GLN B CA 1
ATOM 4186 C C . GLN B 1 148 ? -2.021 28.312 -0.639 1 97.94 148 GLN B C 1
ATOM 4188 O O . GLN B 1 148 ? -2.971 28.609 0.091 1 97.94 148 GLN B O 1
ATOM 4193 N N . MET B 1 149 ? -1.158 27.359 -0.344 1 98.31 149 MET B N 1
ATOM 4194 C CA . MET B 1 149 ? -1.199 26.719 0.967 1 98.31 149 MET B CA 1
ATOM 4195 C C . MET B 1 149 ? -1.045 27.75 2.082 1 98.31 149 MET B C 1
ATOM 4197 O O . MET B 1 149 ? -1.801 27.734 3.055 1 98.31 149 MET B O 1
ATOM 4201 N N . HIS B 1 150 ? -0.094 28.625 1.889 1 98.5 150 HIS B N 1
ATOM 4202 C CA . HIS B 1 150 ? 0.173 29.641 2.9 1 98.5 150 HIS B CA 1
ATOM 4203 C C . HIS B 1 150 ? -0.986 30.625 3.016 1 98.5 150 HIS B C 1
ATOM 4205 O O . HIS B 1 150 ? -1.365 31.016 4.121 1 98.5 150 HIS B O 1
ATOM 4211 N N . ARG B 1 151 ? -1.539 31 1.902 1 97.88 151 ARG B N 1
ATOM 4212 C CA . ARG B 1 151 ? -2.703 31.891 1.905 1 97.88 151 ARG B CA 1
ATOM 4213 C C . ARG B 1 151 ? -3.865 31.25 2.664 1 97.88 151 ARG B C 1
ATOM 4215 O O . ARG B 1 151 ? -4.492 31.906 3.504 1 97.88 151 ARG B O 1
ATOM 4222 N N . ALA B 1 152 ? -4.129 30.016 2.371 1 97.56 152 ALA B N 1
ATOM 4223 C CA . ALA B 1 152 ? -5.211 29.297 3.043 1 97.56 152 ALA B CA 1
ATOM 4224 C C . ALA B 1 152 ? -4.98 29.234 4.551 1 97.56 152 ALA B C 1
ATOM 4226 O O . ALA B 1 152 ? -5.926 29.328 5.332 1 97.56 152 ALA B O 1
ATOM 4227 N N . LEU B 1 153 ? -3.738 29.094 4.941 1 97.56 153 LEU B N 1
ATOM 4228 C CA . LEU B 1 153 ? -3.357 28.984 6.348 1 97.56 153 LEU B CA 1
ATOM 4229 C C . LEU B 1 153 ? -3.676 30.281 7.098 1 97.56 153 LEU B C 1
ATOM 4231 O O . LEU B 1 153 ? -4.191 30.234 8.219 1 97.56 153 LEU B O 1
ATOM 4235 N N . LEU B 1 154 ? -3.408 31.484 6.48 1 95.31 154 LEU B N 1
ATOM 4236 C CA . LEU B 1 154 ? -3.359 32.719 7.25 1 95.31 154 LEU B CA 1
ATOM 4237 C C . LEU B 1 154 ? -4.469 33.688 6.816 1 95.31 154 LEU B C 1
ATOM 4239 O O . LEU B 1 154 ? -4.672 34.719 7.441 1 95.31 154 LEU B O 1
ATOM 4243 N N . GLU B 1 155 ? -5.152 33.344 5.809 1 86.88 155 GLU B N 1
ATOM 4244 C CA . GLU B 1 155 ? -6.055 34.312 5.191 1 86.88 155 GLU B CA 1
ATOM 4245 C C . GLU B 1 155 ? -7.07 34.844 6.199 1 86.88 155 GLU B C 1
ATOM 4247 O O . GLU B 1 155 ? -7.43 36.031 6.164 1 86.88 155 GLU B O 1
ATOM 4252 N N . HIS B 1 156 ? -7.469 34.062 7.129 1 84.94 156 HIS B N 1
ATOM 4253 C CA . HIS B 1 156 ? -8.516 34.5 8.047 1 84.94 156 HIS B CA 1
ATOM 4254 C C . HIS B 1 156 ? -7.918 35.125 9.305 1 84.94 156 HIS B C 1
ATOM 4256 O O . HIS B 1 156 ? -8.633 35.75 10.094 1 84.94 156 HIS B O 1
ATOM 4262 N N . CYS B 1 157 ? -6.641 35 9.477 1 81.62 157 CYS B N 1
ATOM 4263 C CA . CYS B 1 157 ? -6.016 35.531 10.68 1 81.62 157 CYS B CA 1
ATOM 4264 C C . CYS B 1 157 ? -5.09 36.688 10.344 1 81.62 157 CYS B C 1
ATOM 4266 O O . CYS B 1 157 ? -4.969 37.625 11.125 1 81.62 157 CYS B O 1
ATOM 4268 N N . ASP B 1 158 ? -4.398 36.594 9.328 1 82.94 158 ASP B N 1
ATOM 4269 C CA . ASP B 1 158 ? -3.463 37.625 8.883 1 82.94 158 ASP B CA 1
ATOM 4270 C C . ASP B 1 158 ? -3.42 37.688 7.359 1 82.94 158 ASP B C 1
ATOM 4272 O O . ASP B 1 158 ? -2.48 37.188 6.734 1 82.94 158 ASP B O 1
ATOM 4276 N N . SER B 1 159 ? -4.32 38.406 6.797 1 81.44 159 SER B N 1
ATOM 4277 C CA . SER B 1 159 ? -4.488 38.469 5.348 1 81.44 159 SER B CA 1
ATOM 4278 C C . SER B 1 159 ? -3.336 39.219 4.688 1 81.44 159 SER B C 1
ATOM 4280 O O . SER B 1 159 ? -3.066 39.031 3.5 1 81.44 159 SER B O 1
ATOM 4282 N N . ASN B 1 160 ? -2.633 40 5.465 1 83.5 160 ASN B N 1
ATOM 4283 C CA . ASN B 1 160 ? -1.55 40.781 4.883 1 83.5 160 ASN B CA 1
ATOM 4284 C C . ASN B 1 160 ? -0.307 39.938 4.641 1 83.5 160 ASN B C 1
ATOM 4286 O O . ASN B 1 160 ? 0.48 40.219 3.736 1 83.5 160 ASN B O 1
ATOM 4290 N N . THR B 1 161 ? -0.225 38.875 5.34 1 86.19 161 THR B N 1
ATOM 4291 C CA . THR B 1 161 ? 0.964 38.031 5.273 1 86.19 161 THR B CA 1
ATOM 4292 C C . THR B 1 161 ? 0.69 36.781 4.453 1 86.19 161 THR B C 1
ATOM 4294 O O . THR B 1 161 ? 1.601 36.219 3.832 1 86.19 161 THR B O 1
ATOM 4297 N N . GLY B 1 162 ? -0.522 36.438 4.289 1 92.5 162 GLY B N 1
ATOM 4298 C CA . GLY B 1 162 ? -0.877 35.188 3.674 1 92.5 162 GLY B CA 1
ATOM 4299 C C . GLY B 1 162 ? -0.599 35.156 2.184 1 92.5 162 GLY B C 1
ATOM 4300 O O . GLY B 1 162 ? -0.962 36.062 1.455 1 92.5 162 GLY B O 1
ATOM 4301 N N . GLY B 1 163 ? 0.211 34.125 1.735 1 96.06 163 GLY B N 1
ATOM 4302 C CA . GLY B 1 163 ? 0.422 33.875 0.322 1 96.06 163 GLY B CA 1
ATOM 4303 C C . GLY B 1 163 ? 1.496 34.719 -0.3 1 96.06 163 GLY B C 1
ATOM 4304 O O . GLY B 1 163 ? 1.449 35.031 -1.496 1 96.06 163 GLY B O 1
ATOM 4305 N N . ARG B 1 164 ? 2.318 35.219 0.547 1 95.62 164 ARG B N 1
ATOM 4306 C CA . ARG B 1 164 ? 3.42 36.031 0.063 1 95.62 164 ARG B CA 1
ATOM 4307 C C . ARG B 1 164 ? 4.742 35.625 0.697 1 95.62 164 ARG B C 1
ATOM 4309 O O . ARG B 1 164 ? 4.793 35.312 1.891 1 95.62 164 ARG B O 1
ATOM 4316 N N . TRP B 1 165 ? 5.773 35.625 -0.176 1 97.81 165 TRP B N 1
ATOM 4317 C CA . TRP B 1 165 ? 7.102 35.375 0.367 1 97.81 165 TRP B CA 1
ATOM 4318 C C . TRP B 1 165 ? 7.535 36.5 1.293 1 97.81 165 TRP B C 1
ATOM 4320 O O . TRP B 1 165 ? 7.176 37.656 1.076 1 97.81 165 TRP B O 1
ATOM 4330 N N . ARG B 1 166 ? 8.344 36.156 2.277 1 96.31 166 ARG B N 1
ATOM 4331 C CA . ARG B 1 166 ? 8.859 37.188 3.16 1 96.31 166 ARG B CA 1
ATOM 4332 C C . ARG B 1 166 ? 9.758 38.156 2.398 1 96.31 166 ARG B C 1
ATOM 4334 O O . ARG B 1 166 ? 10.477 37.781 1.479 1 96.31 166 ARG B O 1
ATOM 4341 N N . GLN B 1 167 ? 9.773 39.406 2.881 1 94.69 167 GLN B N 1
ATOM 4342 C CA . GLN B 1 167 ? 10.609 40.438 2.309 1 94.69 167 GLN B CA 1
ATOM 4343 C C . GLN B 1 167 ? 11.617 40.969 3.33 1 94.69 167 GLN B C 1
ATOM 4345 O O . GLN B 1 167 ? 12.148 42.062 3.178 1 94.69 167 GLN B O 1
ATOM 4350 N N . GLN B 1 168 ? 11.758 40.25 4.402 1 92.5 168 GLN B N 1
ATOM 4351 C CA . GLN B 1 168 ? 12.695 40.562 5.477 1 92.5 168 GLN B CA 1
ATOM 4352 C C . GLN B 1 168 ? 13.367 39.312 6.016 1 92.5 168 GLN B C 1
ATOM 4354 O O . GLN B 1 168 ? 12.875 38.188 5.805 1 92.5 168 GLN B O 1
ATOM 4359 N N . GLN B 1 169 ? 14.508 39.562 6.613 1 92.12 169 GLN B N 1
ATOM 4360 C CA . GLN B 1 169 ? 15.195 38.438 7.246 1 92.12 169 GLN B CA 1
ATOM 4361 C C . GLN B 1 169 ? 14.43 37.938 8.461 1 92.12 169 GLN B C 1
ATOM 4363 O O . GLN B 1 169 ? 13.859 38.719 9.219 1 92.12 169 GLN B O 1
ATOM 4368 N N . VAL B 1 170 ? 14.344 36.625 8.609 1 90.81 170 VAL B N 1
ATOM 4369 C CA . VAL B 1 170 ? 13.758 36 9.781 1 90.81 170 VAL B CA 1
ATOM 4370 C C . VAL B 1 170 ? 14.781 35.062 10.438 1 90.81 170 VAL B C 1
ATOM 4372 O O . VAL B 1 170 ? 15.867 34.875 9.898 1 90.81 170 VAL B O 1
ATOM 4375 N N . TRP B 1 171 ? 14.523 34.688 11.609 1 88.31 171 TRP B N 1
ATOM 4376 C CA . TRP B 1 171 ? 15.406 33.719 12.289 1 88.31 171 TRP B CA 1
ATOM 4377 C C . TRP B 1 171 ? 14.602 32.781 13.156 1 88.31 171 TRP B C 1
ATOM 4379 O O . TRP B 1 171 ? 13.43 33.031 13.453 1 88.31 171 TRP B O 1
ATOM 4389 N N . ILE B 1 172 ? 15.117 31.578 13.352 1 87.44 172 ILE B N 1
ATOM 4390 C CA . ILE B 1 172 ? 14.508 30.531 14.164 1 87.44 172 ILE B CA 1
ATOM 4391 C C . ILE B 1 172 ? 15.188 30.484 15.531 1 87.44 172 ILE B C 1
ATOM 4393 O O . ILE B 1 172 ? 16.406 30.406 15.617 1 87.44 172 ILE B O 1
ATOM 4397 N N . GLY B 1 173 ? 14.414 30.422 16.453 1 76.81 173 GLY B N 1
ATOM 4398 C CA . GLY B 1 173 ? 14.945 30.406 17.812 1 76.81 173 GLY B CA 1
ATOM 4399 C C . GLY B 1 173 ? 15.578 31.734 18.219 1 76.81 173 GLY B C 1
ATOM 4400 O O . GLY B 1 173 ? 15.773 32.625 17.391 1 76.81 173 GLY B O 1
ATOM 4401 N N . GLY B 1 174 ? 15.805 31.906 19.484 1 64.25 174 GLY B N 1
ATOM 4402 C CA . GLY B 1 174 ? 16.5 33.062 20.016 1 64.25 174 GLY B CA 1
ATOM 4403 C C . GLY B 1 174 ? 15.562 34.188 20.422 1 64.25 174 GLY B C 1
ATOM 4404 O O . GLY B 1 174 ? 14.344 34.031 20.359 1 64.25 174 GLY B O 1
ATOM 4405 N N . GLY B 1 175 ? 16.125 35.25 20.969 1 58.84 175 GLY B N 1
ATOM 4406 C CA . GLY B 1 175 ? 15.391 36.375 21.484 1 58.84 175 GLY B CA 1
ATOM 4407 C C . GLY B 1 175 ? 14.938 37.344 20.422 1 58.84 175 GLY B C 1
ATOM 4408 O O . GLY B 1 175 ? 15.227 37.156 19.234 1 58.84 175 GLY B O 1
ATOM 4409 N N . SER B 1 176 ? 13.93 38.125 20.672 1 55.44 176 SER B N 1
ATOM 4410 C CA . SER B 1 176 ? 13.281 39.094 19.781 1 55.44 176 SER B CA 1
ATOM 4411 C C . SER B 1 176 ? 14.281 40.125 19.281 1 55.44 176 SER B C 1
ATOM 4413 O O . SER B 1 176 ? 13.992 40.844 18.328 1 55.44 176 SER B O 1
ATOM 4415 N N . LEU B 1 177 ? 15.414 40.156 19.922 1 50.12 177 LEU B N 1
ATOM 4416 C CA . LEU B 1 177 ? 16.234 41.344 19.703 1 50.12 177 LEU B CA 1
ATOM 4417 C C . LEU B 1 177 ? 17.141 41.156 18.5 1 50.12 177 LEU B C 1
ATOM 4419 O O . LEU B 1 177 ? 17.734 42.125 18 1 50.12 177 LEU B O 1
ATOM 4423 N N . GLY B 1 178 ? 17.203 39.938 18.062 1 56.59 178 GLY B N 1
ATOM 4424 C CA . GLY B 1 178 ? 18.047 39.844 16.875 1 56.59 178 GLY B CA 1
ATOM 4425 C C . GLY B 1 178 ? 18.469 38.438 16.547 1 56.59 178 GLY B C 1
ATOM 4426 O O . GLY B 1 178 ? 18.156 37.5 17.297 1 56.59 178 GLY B O 1
ATOM 4427 N N . SER B 1 179 ? 18.953 38.156 15.344 1 62.25 179 SER B N 1
ATOM 4428 C CA . SER B 1 179 ? 19.328 36.875 14.734 1 62.25 179 SER B CA 1
ATOM 4429 C C . SER B 1 179 ? 20.594 36.312 15.367 1 62.25 179 SER B C 1
ATOM 4431 O O . SER B 1 179 ? 20.906 35.156 15.195 1 62.25 179 SER B O 1
ATOM 4433 N N . HIS B 1 180 ? 21.25 37.125 16.203 1 63.84 180 HIS B N 1
ATOM 4434 C CA . HIS B 1 180 ? 22.578 36.719 16.672 1 63.84 180 HIS B CA 1
ATOM 4435 C C . HIS B 1 180 ? 22.5 35.562 17.656 1 63.84 180 HIS B C 1
ATOM 4437 O O . HIS B 1 180 ? 23.438 34.781 17.781 1 63.84 180 HIS B O 1
ATOM 4443 N N . THR B 1 181 ? 21.406 35.438 18.25 1 68.62 181 THR B N 1
ATOM 4444 C CA . THR B 1 181 ? 21.25 34.344 19.219 1 68.62 181 THR B CA 1
ATOM 4445 C C . THR B 1 181 ? 20.266 33.312 18.703 1 68.62 181 THR B C 1
ATOM 4447 O O . THR B 1 181 ? 19.812 32.438 19.453 1 68.62 181 THR B O 1
ATOM 4450 N N . ALA B 1 182 ? 20.125 33.5 17.422 1 80.75 182 ALA B N 1
ATOM 4451 C CA . ALA B 1 182 ? 19.172 32.562 16.797 1 80.75 182 ALA B CA 1
ATOM 4452 C C . ALA B 1 182 ? 19.766 31.172 16.672 1 80.75 182 ALA B C 1
ATOM 4454 O O . ALA B 1 182 ? 20.984 31.016 16.594 1 80.75 182 ALA B O 1
ATOM 4455 N N . GLN B 1 183 ? 19 30.156 16.703 1 83.94 183 GLN B N 1
ATOM 4456 C CA . GLN B 1 183 ? 19.422 28.781 16.438 1 83.94 183 GLN B CA 1
ATOM 4457 C C . GLN B 1 183 ? 19.766 28.594 14.969 1 83.94 183 GLN B C 1
ATOM 4459 O O . GLN B 1 183 ? 20.688 27.844 14.641 1 83.94 183 GLN B O 1
ATOM 4464 N N . PHE B 1 184 ? 19.062 29.266 14.156 1 92.12 184 PHE B N 1
ATOM 4465 C CA . PHE B 1 184 ? 19.281 29.188 12.719 1 92.12 184 PHE B CA 1
ATOM 4466 C C . PHE B 1 184 ? 18.781 30.438 12.016 1 92.12 184 PHE B C 1
ATOM 4468 O O . PHE B 1 184 ? 17.703 30.953 12.344 1 92.12 184 PHE B O 1
ATOM 4475 N N . VAL B 1 185 ? 19.578 30.969 11.188 1 94.12 185 VAL B N 1
ATOM 4476 C CA . VAL B 1 185 ? 19.203 32.125 10.359 1 94.12 185 VAL B CA 1
ATOM 4477 C C . VAL B 1 185 ? 19.047 31.672 8.906 1 94.12 185 VAL B C 1
ATOM 4479 O O . VAL B 1 185 ? 20.031 31.453 8.211 1 94.12 185 VAL B O 1
ATOM 4482 N N . PRO B 1 186 ? 17.828 31.578 8.406 1 97.12 186 PRO B N 1
ATOM 4483 C CA . PRO B 1 186 ? 17.562 31.141 7.031 1 97.12 186 PRO B CA 1
ATOM 4484 C C . PRO B 1 186 ? 18.188 32.062 5.988 1 97.12 186 PRO B C 1
ATOM 4486 O O . PRO B 1 186 ? 18.719 33.125 6.34 1 97.12 186 PRO B O 1
ATOM 4489 N N . PRO B 1 187 ? 18.125 31.703 4.723 1 97.75 187 PRO B N 1
ATOM 4490 C CA . PRO B 1 187 ? 18.703 32.531 3.67 1 97.75 187 PRO B CA 1
ATOM 4491 C C . PRO B 1 187 ? 18.109 33.938 3.652 1 97.75 187 PRO B C 1
ATOM 4493 O O . PRO B 1 187 ? 16.984 34.156 4.09 1 97.75 187 PRO B O 1
ATOM 4496 N N . HIS B 1 188 ? 18.969 34.875 3.197 1 96.38 188 HIS B N 1
ATOM 4497 C CA . HIS B 1 188 ? 18.422 36.219 2.943 1 96.38 188 HIS B CA 1
ATOM 4498 C C . HIS B 1 188 ? 17.188 36.156 2.041 1 96.38 188 HIS B C 1
ATOM 4500 O O . HIS B 1 188 ? 17.125 35.312 1.127 1 96.38 188 HIS B O 1
ATOM 4506 N N . HIS B 1 189 ? 16.219 37.062 2.27 1 96.75 189 HIS B N 1
ATOM 4507 C CA . HIS B 1 189 ? 14.938 36.969 1.592 1 96.75 189 HIS B CA 1
ATOM 4508 C C . HIS B 1 189 ? 15.094 37.125 0.083 1 96.75 189 HIS B C 1
ATOM 4510 O O . HIS B 1 189 ? 14.273 36.625 -0.687 1 96.75 189 HIS B O 1
ATOM 4516 N N . ASP B 1 190 ? 16.141 37.688 -0.426 1 96.81 190 ASP B N 1
ATOM 4517 C CA . ASP B 1 190 ? 16.391 37.875 -1.853 1 96.81 190 ASP B CA 1
ATOM 4518 C C . ASP B 1 190 ? 16.609 36.531 -2.545 1 96.81 190 ASP B C 1
ATOM 4520 O O . ASP B 1 190 ? 16.438 36.406 -3.758 1 96.81 190 ASP B O 1
ATOM 4524 N N . ARG B 1 191 ? 16.984 35.531 -1.774 1 97.94 191 ARG B N 1
ATOM 4525 C CA . ARG B 1 191 ? 17.328 34.25 -2.355 1 97.94 191 ARG B CA 1
ATOM 4526 C C . ARG B 1 191 ? 16.109 33.312 -2.402 1 97.94 191 ARG B C 1
ATOM 4528 O O . ARG B 1 191 ? 16.125 32.281 -3.066 1 97.94 191 ARG B O 1
ATOM 4535 N N . VAL B 1 192 ? 15.07 33.688 -1.799 1 98.56 192 VAL B N 1
ATOM 4536 C CA . VAL B 1 192 ? 13.938 32.812 -1.54 1 98.56 192 VAL B CA 1
ATOM 4537 C C . VAL B 1 192 ? 13.328 32.344 -2.863 1 98.56 192 VAL B C 1
ATOM 4539 O O . VAL B 1 192 ? 13.156 31.156 -3.088 1 98.56 192 VAL B O 1
ATOM 4542 N N . PRO B 1 193 ? 13.047 33.219 -3.834 1 98.38 193 PRO B N 1
ATOM 4543 C CA . PRO B 1 193 ? 12.375 32.781 -5.051 1 98.38 193 PRO B CA 1
ATOM 4544 C C . PRO B 1 193 ? 13.172 31.719 -5.805 1 98.38 193 PRO B C 1
ATOM 4546 O O . PRO B 1 193 ? 12.617 30.688 -6.207 1 98.38 193 PRO B O 1
ATOM 4549 N N . GLU B 1 194 ? 14.469 31.922 -5.957 1 98.44 194 GLU B N 1
ATOM 4550 C CA . GLU B 1 194 ? 15.297 30.984 -6.691 1 98.44 194 GLU B CA 1
ATOM 4551 C C . GLU B 1 194 ? 15.398 29.641 -5.957 1 98.44 194 GLU B C 1
ATOM 4553 O O . GLU B 1 194 ? 15.414 28.594 -6.582 1 98.44 194 GLU B O 1
ATOM 4558 N N . LEU B 1 195 ? 15.5 29.703 -4.676 1 98.69 195 LEU B N 1
ATOM 4559 C CA . LEU B 1 195 ? 15.594 28.484 -3.867 1 98.69 195 LEU B CA 1
ATOM 4560 C C . LEU B 1 195 ? 14.289 27.688 -3.932 1 98.69 195 LEU B C 1
ATOM 4562 O O . LEU B 1 195 ? 14.312 26.453 -3.967 1 98.69 195 LEU B O 1
ATOM 4566 N N . ILE B 1 196 ? 13.164 28.406 -3.947 1 98.81 196 ILE B N 1
ATOM 4567 C CA . ILE B 1 196 ? 11.867 27.734 -4.047 1 98.81 196 ILE B CA 1
ATOM 4568 C C . ILE B 1 196 ? 11.727 27.078 -5.418 1 98.81 196 ILE B C 1
ATOM 4570 O O . ILE B 1 196 ? 11.234 25.953 -5.527 1 98.81 196 ILE B O 1
ATOM 4574 N N . ASP B 1 197 ? 12.172 27.734 -6.465 1 98.56 197 ASP B N 1
ATOM 4575 C CA . ASP B 1 197 ? 12.133 27.156 -7.801 1 98.56 197 ASP B CA 1
ATOM 4576 C C . ASP B 1 197 ? 12.922 25.844 -7.852 1 98.56 197 ASP B C 1
ATOM 4578 O O . ASP B 1 197 ? 12.484 24.875 -8.461 1 98.56 197 ASP B O 1
ATOM 4582 N N . ASP B 1 198 ? 14.078 25.922 -7.254 1 98.69 198 ASP B N 1
ATOM 4583 C CA . ASP B 1 198 ? 14.922 24.734 -7.184 1 98.69 198 ASP B CA 1
ATOM 4584 C C . ASP B 1 198 ? 14.242 23.625 -6.395 1 98.69 198 ASP B C 1
ATOM 4586 O O . ASP B 1 198 ? 14.258 22.469 -6.805 1 98.69 198 ASP B O 1
ATOM 4590 N N . LEU B 1 199 ? 13.633 23.969 -5.285 1 98.56 199 LEU B N 1
ATOM 4591 C CA . LEU B 1 199 ? 12.922 23.016 -4.449 1 98.56 199 LEU B CA 1
ATOM 4592 C C . LEU B 1 199 ? 11.773 22.359 -5.219 1 98.56 199 LEU B C 1
ATOM 4594 O O . LEU B 1 199 ? 11.578 21.141 -5.148 1 98.56 199 LEU B O 1
ATOM 4598 N N . VAL B 1 200 ? 11.039 23.156 -5.945 1 98.38 200 VAL B N 1
ATOM 4599 C CA . VAL B 1 200 ? 9.898 22.703 -6.727 1 98.38 200 VAL B CA 1
ATOM 4600 C C . VAL B 1 200 ? 10.367 21.719 -7.793 1 98.38 200 VAL B C 1
ATOM 4602 O O . VAL B 1 200 ? 9.734 20.672 -8.016 1 98.38 200 VAL B O 1
ATOM 4605 N N . ALA B 1 201 ? 11.461 22 -8.414 1 98.06 201 ALA B N 1
ATOM 4606 C CA . ALA B 1 201 ? 12.031 21.094 -9.398 1 98.06 201 ALA B CA 1
ATOM 4607 C C . ALA B 1 201 ? 12.359 19.734 -8.773 1 98.06 201 ALA B C 1
ATOM 4609 O O . ALA B 1 201 ? 12.047 18.688 -9.344 1 98.06 201 ALA B O 1
ATOM 4610 N N . PHE B 1 202 ? 12.984 19.781 -7.645 1 97.62 202 PHE B N 1
ATOM 4611 C CA . PHE B 1 202 ? 13.32 18.562 -6.93 1 97.62 202 PHE B CA 1
ATOM 4612 C C . PHE B 1 202 ? 12.062 17.781 -6.543 1 97.62 202 PHE B C 1
ATOM 4614 O O . PHE B 1 202 ? 12 16.562 -6.723 1 97.62 202 PHE B O 1
ATOM 4621 N N . ALA B 1 203 ? 11.094 18.516 -6.012 1 97.19 203 ALA B N 1
ATOM 4622 C CA . ALA B 1 203 ? 9.859 17.922 -5.488 1 97.19 203 ALA B CA 1
ATOM 4623 C C . ALA B 1 203 ? 9.07 17.219 -6.59 1 97.19 203 ALA B C 1
ATOM 4625 O O . ALA B 1 203 ? 8.234 16.359 -6.312 1 97.19 203 ALA B O 1
ATOM 4626 N N . ASN B 1 204 ? 9.281 17.562 -7.828 1 96.31 204 ASN B N 1
ATOM 4627 C CA . ASN B 1 204 ? 8.508 17.016 -8.938 1 96.31 204 ASN B CA 1
ATOM 4628 C C . ASN B 1 204 ? 9.273 15.914 -9.664 1 96.31 204 ASN B C 1
ATOM 4630 O O . ASN B 1 204 ? 8.812 15.406 -10.688 1 96.31 204 ASN B O 1
ATOM 4634 N N . ARG B 1 205 ? 10.43 15.562 -9.172 1 95.12 205 ARG B N 1
ATOM 4635 C CA . ARG B 1 205 ? 11.18 14.477 -9.781 1 95.12 205 ARG B CA 1
ATOM 4636 C C . ARG B 1 205 ? 10.438 13.148 -9.648 1 95.12 205 ARG B C 1
ATOM 4638 O O . ARG B 1 205 ? 9.688 12.945 -8.688 1 95.12 205 ARG B O 1
ATOM 4645 N N . VAL B 1 206 ? 10.727 12.219 -10.594 1 92 206 VAL B N 1
ATOM 4646 C CA . VAL B 1 206 ? 10.047 10.93 -10.578 1 92 206 VAL B CA 1
ATOM 4647 C C . VAL B 1 206 ? 11.078 9.805 -10.477 1 92 206 VAL B C 1
ATOM 4649 O O . VAL B 1 206 ? 10.719 8.625 -10.516 1 92 206 VAL B O 1
ATOM 4652 N N . ASP B 1 207 ? 12.352 10.156 -10.297 1 93.69 207 ASP B N 1
ATOM 4653 C CA . ASP B 1 207 ? 13.414 9.156 -10.234 1 93.69 207 ASP B CA 1
ATOM 4654 C C . ASP B 1 207 ? 13.969 9.039 -8.812 1 93.69 207 ASP B C 1
ATOM 4656 O O . ASP B 1 207 ? 15.102 8.578 -8.625 1 93.69 207 ASP B O 1
ATOM 4660 N N . VAL B 1 208 ? 13.242 9.555 -7.867 1 93.5 208 VAL B N 1
ATOM 4661 C CA . VAL B 1 208 ? 13.602 9.484 -6.457 1 93.5 208 VAL B CA 1
ATOM 4662 C C . VAL B 1 208 ? 12.5 8.773 -5.672 1 93.5 208 VAL B C 1
ATOM 4664 O O . VAL B 1 208 ? 11.312 9.016 -5.902 1 93.5 208 VAL B O 1
ATOM 4667 N N . ALA B 1 209 ? 12.922 7.816 -4.746 1 93.62 209 ALA B N 1
ATOM 4668 C CA . ALA B 1 209 ? 11.93 7.176 -3.891 1 93.62 209 ALA B CA 1
ATOM 4669 C C . ALA B 1 209 ? 11.133 8.211 -3.105 1 93.62 209 ALA B C 1
ATOM 4671 O O . ALA B 1 209 ? 11.695 9.172 -2.58 1 93.62 209 ALA B O 1
ATOM 4672 N N . VAL B 1 210 ? 9.93 8.031 -2.965 1 96.62 210 VAL B N 1
ATOM 4673 C CA . VAL B 1 210 ? 8.984 9.078 -2.584 1 96.62 210 VAL B CA 1
ATOM 4674 C C . VAL B 1 210 ? 9.242 9.5 -1.14 1 96.62 210 VAL B C 1
ATOM 4676 O O . VAL B 1 210 ? 9.297 10.695 -0.84 1 96.62 210 VAL B O 1
ATOM 4679 N N . VAL B 1 211 ? 9.445 8.555 -0.193 1 97.56 211 VAL B N 1
ATOM 4680 C CA . VAL B 1 211 ? 9.633 8.906 1.213 1 97.56 211 VAL B CA 1
ATOM 4681 C C . VAL B 1 211 ? 10.914 9.711 1.384 1 97.56 211 VAL B C 1
ATOM 4683 O O . VAL B 1 211 ? 10.945 10.695 2.131 1 97.56 211 VAL B O 1
ATOM 4686 N N . ALA B 1 212 ? 11.961 9.289 0.691 1 97.19 212 ALA B N 1
ATOM 4687 C CA . ALA B 1 212 ? 13.211 10.055 0.717 1 97.19 212 ALA B CA 1
ATOM 4688 C C . ALA B 1 212 ? 13.008 11.445 0.12 1 97.19 212 ALA B C 1
ATOM 4690 O O . ALA B 1 212 ? 13.531 12.438 0.645 1 97.19 212 ALA B O 1
ATOM 4691 N N . GLN B 1 213 ? 12.297 11.492 -0.986 1 97.44 213 GLN B N 1
ATOM 4692 C CA . GLN B 1 213 ? 11.992 12.758 -1.639 1 97.44 213 GLN B CA 1
ATOM 4693 C C . GLN B 1 213 ? 11.25 13.703 -0.697 1 97.44 213 GLN B C 1
ATOM 4695 O O . GLN B 1 213 ? 11.578 14.883 -0.607 1 97.44 213 GLN B O 1
ATOM 4700 N N . ILE B 1 214 ? 10.297 13.172 0.014 1 98.5 214 ILE B N 1
ATOM 4701 C CA . ILE B 1 214 ? 9.492 13.938 0.961 1 98.5 214 ILE B CA 1
ATOM 4702 C C . ILE B 1 214 ? 10.375 14.484 2.076 1 98.5 214 ILE B C 1
ATOM 4704 O O . ILE B 1 214 ? 10.297 15.664 2.418 1 98.5 214 ILE B O 1
ATOM 4708 N N . ALA B 1 215 ? 11.203 13.594 2.613 1 98.62 215 ALA B N 1
ATOM 4709 C CA . ALA B 1 215 ? 12.07 13.977 3.721 1 98.62 215 ALA B CA 1
ATOM 4710 C C . ALA B 1 215 ? 12.992 15.133 3.326 1 98.62 215 ALA B C 1
ATOM 4712 O O . ALA B 1 215 ? 13.078 16.125 4.039 1 98.62 215 ALA B O 1
ATOM 4713 N N . VAL B 1 216 ? 13.594 15.008 2.158 1 98.44 216 VAL B N 1
ATOM 4714 C CA . VAL B 1 216 ? 14.57 15.992 1.703 1 98.44 216 VAL B CA 1
ATOM 4715 C C . VAL B 1 216 ? 13.852 17.297 1.328 1 98.44 216 VAL B C 1
ATOM 4717 O O . VAL B 1 216 ? 14.289 18.375 1.711 1 98.44 216 VAL B O 1
ATOM 4720 N N . ALA B 1 217 ? 12.75 17.172 0.62 1 98.62 217 ALA B N 1
ATOM 4721 C CA . ALA B 1 217 ? 11.992 18.344 0.222 1 98.62 217 ALA B CA 1
ATOM 4722 C C . ALA B 1 217 ? 11.492 19.109 1.442 1 98.62 217 ALA B C 1
ATOM 4724 O O . ALA B 1 217 ? 11.57 20.344 1.485 1 98.62 217 ALA B O 1
ATOM 4725 N N . HIS B 1 218 ? 10.992 18.391 2.375 1 98.75 218 HIS B N 1
ATOM 4726 C CA . HIS B 1 218 ? 10.508 19.016 3.604 1 98.75 218 HIS B CA 1
ATOM 4727 C C . HIS B 1 218 ? 11.633 19.734 4.34 1 98.75 218 HIS B C 1
ATOM 4729 O O . HIS B 1 218 ? 11.477 20.891 4.734 1 98.75 218 HIS B O 1
ATOM 4735 N N . ALA B 1 219 ? 12.734 19.031 4.496 1 98.69 219 ALA B N 1
ATOM 4736 C CA . ALA B 1 219 ? 13.867 19.625 5.203 1 98.69 219 ALA B CA 1
ATOM 4737 C C . ALA B 1 219 ? 14.383 20.859 4.477 1 98.69 219 ALA B C 1
ATOM 4739 O O . ALA B 1 219 ? 14.727 21.859 5.109 1 98.69 219 ALA B O 1
ATOM 4740 N N . GLN B 1 220 ? 14.445 20.766 3.166 1 98.81 220 GLN B N 1
ATOM 4741 C CA . GLN B 1 220 ? 14.906 21.891 2.375 1 98.81 220 GLN B CA 1
ATOM 4742 C C . GLN B 1 220 ? 13.945 23.078 2.506 1 98.81 220 GLN B C 1
ATOM 4744 O O . GLN B 1 220 ? 14.383 24.219 2.625 1 98.81 220 GLN B O 1
ATOM 4749 N N . PHE B 1 221 ? 12.695 22.812 2.5 1 98.81 221 PHE B N 1
ATOM 4750 C CA . PHE B 1 221 ? 11.703 23.859 2.684 1 98.81 221 PHE B CA 1
ATOM 4751 C C . PHE B 1 221 ? 11.891 24.562 4.023 1 98.81 221 PHE B C 1
ATOM 4753 O O . PHE B 1 221 ? 11.898 25.797 4.094 1 98.81 221 PHE B O 1
ATOM 4760 N N . GLU B 1 222 ? 11.977 23.75 5.051 1 98.44 222 GLU B N 1
ATOM 4761 C CA . GLU B 1 222 ? 12.18 24.297 6.387 1 98.44 222 GLU B CA 1
ATOM 4762 C C . GLU B 1 222 ? 13.469 25.109 6.461 1 98.44 222 GLU B C 1
ATOM 4764 O O . GLU B 1 222 ? 13.555 26.078 7.211 1 98.44 222 GLU B O 1
ATOM 4769 N N . THR B 1 223 ? 14.469 24.703 5.707 1 98.44 223 THR B N 1
ATOM 4770 C CA . THR B 1 223 ? 15.742 25.406 5.668 1 98.44 223 THR B CA 1
ATOM 4771 C C . THR B 1 223 ? 15.594 26.75 4.949 1 98.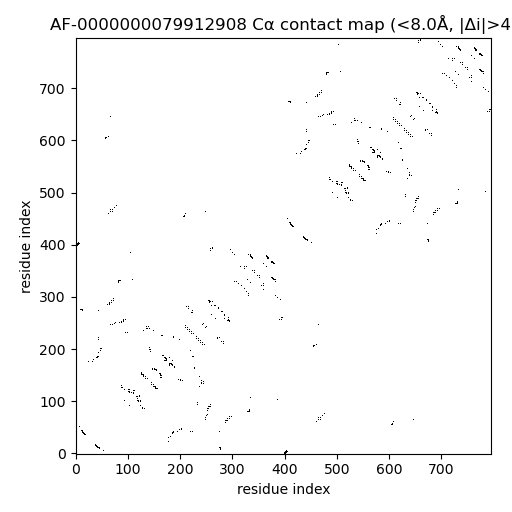44 223 THR B C 1
ATOM 4773 O O . THR B 1 223 ? 16.125 27.766 5.402 1 98.44 223 THR B O 1
ATOM 4776 N N . ILE B 1 224 ? 14.906 26.734 3.857 1 98.69 224 ILE B N 1
ATOM 4777 C CA . ILE B 1 224 ? 14.664 27.969 3.102 1 98.69 224 ILE B CA 1
ATOM 4778 C C . ILE B 1 224 ? 13.836 28.938 3.941 1 98.69 224 ILE B C 1
ATOM 4780 O O . ILE B 1 224 ? 14.125 30.125 3.988 1 98.69 224 ILE B O 1
ATOM 4784 N N . HIS B 1 225 ? 12.742 28.375 4.586 1 98.38 225 HIS B N 1
ATOM 4785 C CA . HIS B 1 225 ? 11.898 29.141 5.492 1 98.38 225 HIS B CA 1
ATOM 4786 C C . HIS B 1 225 ? 11.367 30.391 4.816 1 98.38 225 HIS B C 1
ATOM 4788 O O . HIS B 1 225 ? 11.672 31.516 5.238 1 98.38 225 HIS B O 1
ATOM 4794 N N . PRO B 1 226 ? 10.531 30.281 3.896 1 98.56 226 PRO B N 1
ATOM 4795 C CA . PRO B 1 226 ? 10.258 31.344 2.932 1 98.56 226 PRO B CA 1
ATOM 4796 C C . PRO B 1 226 ? 9.211 32.344 3.43 1 98.56 226 PRO B C 1
ATOM 4798 O O . PRO B 1 226 ? 8.945 33.344 2.768 1 98.56 226 PRO B O 1
ATOM 4801 N N . PHE B 1 227 ? 8.617 32.156 4.59 1 97.75 227 PHE B N 1
ATOM 4802 C CA . PHE B 1 227 ? 7.527 33 5.059 1 97.75 227 PHE B CA 1
ATOM 4803 C C . PHE B 1 227 ? 7.895 33.688 6.379 1 97.75 227 PHE B C 1
ATOM 4805 O O . PHE B 1 227 ? 8.766 33.188 7.105 1 97.75 227 PHE B O 1
ATOM 4812 N N . PRO B 1 228 ? 7.223 34.781 6.719 1 94.38 228 PRO B N 1
ATOM 4813 C CA . PRO B 1 228 ? 7.422 35.375 8.039 1 94.38 228 PRO B CA 1
ATOM 4814 C C . PRO B 1 228 ? 6.863 34.531 9.172 1 94.38 228 PRO B C 1
ATOM 4816 O O . PRO B 1 228 ? 7.379 34.562 10.289 1 94.38 228 PRO B O 1
ATOM 4819 N N . ASP B 1 229 ? 5.828 33.812 8.867 1 93 229 ASP B N 1
ATOM 4820 C CA . ASP B 1 229 ? 5.16 32.906 9.797 1 93 229 ASP B CA 1
ATOM 4821 C C . ASP B 1 229 ? 4.5 31.734 9.055 1 93 229 ASP B C 1
ATOM 4823 O O . ASP B 1 229 ? 4.277 31.812 7.848 1 93 229 ASP B O 1
ATOM 4827 N N . GLY B 1 230 ? 4.34 30.641 9.789 1 96.19 230 GLY B N 1
ATOM 4828 C CA . GLY B 1 230 ? 3.578 29.531 9.227 1 96.19 230 GLY B CA 1
ATOM 4829 C C . GLY B 1 230 ? 4.438 28.547 8.469 1 96.19 230 GLY B C 1
ATOM 4830 O O . GLY B 1 230 ? 3.92 27.609 7.855 1 96.19 230 GLY B O 1
ATOM 4831 N N . ASN B 1 231 ? 5.773 28.719 8.516 1 97.44 231 ASN B N 1
ATOM 4832 C CA . ASN B 1 231 ? 6.68 27.859 7.75 1 97.44 231 ASN B CA 1
ATOM 4833 C C . ASN B 1 231 ? 6.516 26.391 8.117 1 97.44 231 ASN B C 1
ATOM 4835 O O . ASN B 1 231 ? 6.359 25.547 7.234 1 97.44 231 ASN B O 1
ATOM 4839 N N . GLY B 1 232 ? 6.48 26.078 9.406 1 97.88 232 GLY B N 1
ATOM 4840 C CA . GLY B 1 232 ? 6.34 24.703 9.836 1 97.88 232 GLY B CA 1
ATOM 4841 C C . GLY B 1 232 ? 5.066 24.047 9.328 1 97.88 232 GLY B C 1
ATOM 4842 O O . GLY B 1 232 ? 5.102 22.938 8.797 1 97.88 232 GLY B O 1
ATOM 4843 N N . ARG B 1 233 ? 3.955 24.719 9.453 1 98.25 233 ARG B N 1
ATOM 4844 C CA . ARG B 1 233 ? 2.65 24.188 9.062 1 98.25 233 ARG B CA 1
ATOM 4845 C C . ARG B 1 233 ? 2.555 24.031 7.547 1 98.25 233 ARG B C 1
ATOM 4847 O O . ARG B 1 233 ? 2.084 23.016 7.051 1 98.25 233 ARG B O 1
ATOM 4854 N N . VAL B 1 234 ? 3.066 24.969 6.797 1 98.62 234 VAL B N 1
ATOM 4855 C CA . VAL B 1 234 ? 3.078 24.828 5.344 1 98.62 234 VAL B CA 1
ATOM 4856 C C . VAL B 1 234 ? 4.023 23.703 4.938 1 98.62 234 VAL B C 1
ATOM 4858 O O . VAL B 1 234 ? 3.729 22.938 4.016 1 98.62 234 VAL B O 1
ATOM 4861 N N . GLY B 1 235 ? 5.164 23.656 5.613 1 98.69 235 GLY B N 1
ATOM 4862 C CA . GLY B 1 235 ? 6.102 22.578 5.355 1 98.69 235 GLY B CA 1
ATOM 4863 C C . GLY B 1 235 ? 5.484 21.203 5.516 1 98.69 235 GLY B C 1
ATOM 4864 O O . GLY B 1 235 ? 5.734 20.297 4.707 1 98.69 235 GLY B O 1
ATOM 4865 N N . ARG B 1 236 ? 4.715 21.031 6.52 1 98.69 236 ARG B N 1
ATOM 4866 C CA . ARG B 1 236 ? 4.098 19.734 6.77 1 98.69 236 ARG B CA 1
ATOM 4867 C C . ARG B 1 236 ? 2.877 19.516 5.883 1 98.69 236 ARG B C 1
ATOM 4869 O O . ARG B 1 236 ? 2.525 18.391 5.559 1 98.69 236 ARG B O 1
ATOM 4876 N N . ALA B 1 237 ? 2.205 20.625 5.441 1 98.62 237 ALA B N 1
ATOM 4877 C CA . ALA B 1 237 ? 1.21 20.5 4.379 1 98.62 237 ALA B CA 1
ATOM 4878 C C . ALA B 1 237 ? 1.847 20 3.084 1 98.62 237 ALA B C 1
ATOM 4880 O O . ALA B 1 237 ? 1.251 19.203 2.359 1 98.62 237 ALA B O 1
ATOM 4881 N N . LEU B 1 238 ? 3.041 20.453 2.824 1 98.44 238 LEU B N 1
ATOM 4882 C CA . LEU B 1 238 ? 3.779 20.016 1.644 1 98.44 238 LEU B CA 1
ATOM 4883 C C . LEU B 1 238 ? 4.043 18.516 1.692 1 98.44 238 LEU B C 1
ATOM 4885 O O . LEU B 1 238 ? 4.023 17.844 0.658 1 98.44 238 LEU B O 1
ATOM 4889 N N . ILE B 1 239 ? 4.324 17.984 2.879 1 98.62 239 ILE B N 1
ATOM 4890 C CA . ILE B 1 239 ? 4.473 16.547 3.033 1 98.62 239 ILE B CA 1
ATOM 4891 C C . ILE B 1 239 ? 3.227 15.836 2.5 1 98.62 239 ILE B C 1
ATOM 4893 O O . ILE B 1 239 ? 3.328 14.875 1.732 1 98.62 239 ILE B O 1
ATOM 4897 N N . GLN B 1 240 ? 2.047 16.359 2.861 1 98.31 240 GLN B N 1
ATOM 4898 C CA . GLN B 1 240 ? 0.79 15.766 2.424 1 98.31 240 GLN B CA 1
ATOM 4899 C C . GLN B 1 240 ? 0.637 15.859 0.908 1 98.31 240 GLN B C 1
ATOM 4901 O O . GLN B 1 240 ? 0.174 14.914 0.268 1 98.31 240 GLN B O 1
ATOM 4906 N N . ALA B 1 241 ? 1.013 16.969 0.386 1 98.38 241 ALA B N 1
ATOM 4907 C CA . ALA B 1 241 ? 0.955 17.141 -1.062 1 98.38 241 ALA B CA 1
ATOM 4908 C C . ALA B 1 241 ? 1.834 16.109 -1.773 1 98.38 241 ALA B C 1
ATOM 4910 O O . ALA B 1 241 ? 1.427 15.531 -2.781 1 98.38 241 ALA B O 1
ATOM 4911 N N . LEU B 1 242 ? 2.977 15.93 -1.277 1 98.12 242 LEU B N 1
ATOM 4912 C CA . LEU B 1 242 ? 3.932 15.016 -1.898 1 98.12 242 LEU B CA 1
ATOM 4913 C C . LEU B 1 242 ? 3.482 13.57 -1.738 1 98.12 242 LEU B C 1
ATOM 4915 O O . LEU B 1 242 ? 3.684 12.75 -2.637 1 98.12 242 LEU B O 1
ATOM 4919 N N . LEU B 1 243 ? 2.922 13.234 -0.579 1 98.19 243 LEU B N 1
ATOM 4920 C CA . LEU B 1 243 ? 2.348 11.906 -0.397 1 98.19 243 LEU B CA 1
ATOM 4921 C C . LEU B 1 243 ? 1.297 11.617 -1.464 1 98.19 243 LEU B C 1
ATOM 4923 O O . LEU B 1 243 ? 1.292 10.539 -2.062 1 98.19 243 LEU B O 1
ATOM 4927 N N . ARG B 1 244 ? 0.438 12.594 -1.663 1 97.5 244 ARG B N 1
ATOM 4928 C CA . ARG B 1 244 ? -0.637 12.477 -2.643 1 97.5 244 ARG B CA 1
ATOM 4929 C C . ARG B 1 244 ? -0.086 12.484 -4.066 1 97.5 244 ARG B C 1
ATOM 4931 O O . ARG B 1 244 ? -0.466 11.656 -4.891 1 97.5 244 ARG B O 1
ATOM 4938 N N . GLY B 1 245 ? 0.787 13.383 -4.359 1 96.31 245 GLY B N 1
ATOM 4939 C CA . GLY B 1 245 ? 1.402 13.469 -5.676 1 96.31 245 GLY B CA 1
ATOM 4940 C C . GLY B 1 245 ? 2.191 12.234 -6.051 1 96.31 245 GLY B C 1
ATOM 4941 O O . GLY B 1 245 ? 2.213 11.828 -7.215 1 96.31 245 GLY B O 1
ATOM 4942 N N . GLY B 1 246 ? 2.863 11.664 -5.047 1 95.06 246 GLY B N 1
ATOM 4943 C CA . GLY B 1 246 ? 3.619 10.438 -5.246 1 95.06 246 GLY B CA 1
ATOM 4944 C C . GLY B 1 246 ? 2.752 9.195 -5.223 1 95.06 246 GLY B C 1
ATOM 4945 O O . GLY B 1 246 ? 3.26 8.078 -5.336 1 95.06 246 GLY B O 1
ATOM 4946 N N . GLN B 1 247 ? 1.475 9.352 -4.938 1 94.94 247 GLN B N 1
ATOM 4947 C CA . GLN B 1 247 ? 0.446 8.312 -5.012 1 94.94 247 GLN B CA 1
ATOM 4948 C C . GLN B 1 247 ? 0.598 7.305 -3.883 1 94.94 247 GLN B C 1
ATOM 4950 O O . GLN B 1 247 ? 0.109 6.176 -3.98 1 94.94 247 GLN B O 1
ATOM 4955 N N . LEU B 1 248 ? 1.361 7.625 -2.9 1 97 248 LEU B N 1
ATOM 4956 C CA . LEU B 1 248 ? 1.345 6.789 -1.704 1 97 248 LEU B CA 1
ATOM 4957 C C . LEU B 1 248 ? -0.015 6.852 -1.017 1 97 248 LEU B C 1
ATOM 4959 O O . LEU B 1 248 ? -0.444 5.879 -0.391 1 97 248 LEU B O 1
ATOM 4963 N N . THR B 1 249 ? -0.675 8.039 -1.085 1 96.19 249 THR B N 1
ATOM 4964 C CA . THR B 1 249 ? -2.051 8.211 -0.634 1 96.19 249 THR B CA 1
ATOM 4965 C C . THR B 1 249 ? -2.941 8.688 -1.78 1 96.19 249 THR B C 1
ATOM 4967 O O . THR B 1 249 ? -2.496 9.438 -2.648 1 96.19 249 THR B O 1
ATOM 4970 N N . ARG B 1 250 ? -4.184 8.203 -1.763 1 93.88 250 ARG B N 1
ATOM 4971 C CA . ARG B 1 250 ? -5.125 8.594 -2.807 1 93.88 250 ARG B CA 1
ATOM 4972 C C . ARG B 1 250 ? -6.465 9.008 -2.209 1 93.88 250 ARG B C 1
ATOM 4974 O O . ARG B 1 250 ? -7.27 9.664 -2.873 1 93.88 250 ARG B O 1
ATOM 4981 N N . SER B 1 251 ? -6.652 8.648 -0.888 1 91.56 251 SER B N 1
ATOM 4982 C CA . SER B 1 251 ? -8 8.781 -0.35 1 91.56 251 SER B CA 1
ATOM 4983 C C . SER B 1 251 ? -8.023 9.688 0.875 1 91.56 251 SER B C 1
ATOM 4985 O O . SER B 1 251 ? -8.953 10.477 1.055 1 91.56 251 SER B O 1
ATOM 4987 N N . VAL B 1 252 ? -7.008 9.617 1.726 1 92.12 252 VAL B N 1
ATOM 4988 C CA . VAL B 1 252 ? -7.082 10.328 2.996 1 92.12 252 VAL B CA 1
ATOM 4989 C C . VAL B 1 252 ? -5.758 11.039 3.271 1 92.12 252 VAL B C 1
ATOM 4991 O O . VAL B 1 252 ? -4.746 10.742 2.627 1 92.12 252 VAL B O 1
ATOM 4994 N N . ALA B 1 253 ? -5.82 12.008 4.188 1 94.19 253 ALA B N 1
ATOM 4995 C CA . ALA B 1 253 ? -4.605 12.586 4.754 1 94.19 253 ALA B CA 1
ATOM 4996 C C . ALA B 1 253 ? -4.082 11.734 5.91 1 94.19 253 ALA B C 1
ATOM 4998 O O . ALA B 1 253 ? -4.676 11.711 6.992 1 94.19 253 ALA B O 1
ATOM 4999 N N . VAL B 1 254 ? -3.002 11.023 5.66 1 94.88 254 VAL B N 1
ATOM 5000 C CA . VAL B 1 254 ? -2.414 10.234 6.73 1 94.88 254 VAL B CA 1
ATOM 5001 C C . VAL B 1 254 ? -1.782 11.156 7.77 1 94.88 254 VAL B C 1
ATOM 5003 O O . VAL B 1 254 ? -1.116 12.133 7.418 1 94.88 254 VAL B O 1
ATOM 5006 N N . PRO B 1 255 ? -1.971 10.93 9.055 1 96.12 255 PRO B N 1
ATOM 5007 C CA . PRO B 1 255 ? -1.561 11.867 10.102 1 96.12 255 PRO B CA 1
ATOM 5008 C C . PRO B 1 255 ? -0.07 11.781 10.422 1 96.12 255 PRO B C 1
ATOM 5010 O O . PRO B 1 255 ? 0.306 11.562 11.578 1 96.12 255 PRO B O 1
ATOM 5013 N N . VAL B 1 256 ? 0.769 12.07 9.508 1 97.81 256 VAL B N 1
ATOM 5014 C CA . VAL B 1 256 ? 2.221 12 9.641 1 97.81 256 VAL B CA 1
ATOM 5015 C C . VAL B 1 256 ? 2.693 12.992 10.695 1 97.81 256 VAL B C 1
ATOM 5017 O O . VAL B 1 256 ? 3.643 12.719 11.438 1 97.81 256 VAL B O 1
ATOM 5020 N N . SER B 1 257 ? 2.008 14.164 10.797 1 98.12 257 SER B N 1
ATOM 5021 C CA . SER B 1 257 ? 2.383 15.148 11.805 1 98.12 257 SER B CA 1
ATOM 5022 C C . SER B 1 257 ? 2.199 14.594 13.211 1 98.12 257 SER B C 1
ATOM 5024 O O . SER B 1 257 ? 2.961 14.93 14.125 1 98.12 257 SER B O 1
ATOM 5026 N N . ALA B 1 258 ? 1.129 13.789 13.367 1 96.62 258 ALA B N 1
ATOM 5027 C CA . ALA B 1 258 ? 0.959 13.117 14.656 1 96.62 258 ALA B CA 1
ATOM 5028 C C . ALA B 1 258 ? 2.15 12.211 14.961 1 96.62 258 ALA B C 1
ATOM 5030 O O . ALA B 1 258 ? 2.559 12.086 16.125 1 96.62 258 ALA B O 1
ATOM 5031 N N . GLY B 1 259 ? 2.658 11.586 13.938 1 96.81 259 GLY B N 1
ATOM 5032 C CA . GLY B 1 259 ? 3.859 10.781 14.109 1 96.81 259 GLY B CA 1
ATOM 5033 C C . GLY B 1 259 ? 5.074 11.602 14.5 1 96.81 259 GLY B C 1
ATOM 5034 O O . GLY B 1 259 ? 5.875 11.172 15.336 1 96.81 259 GLY B O 1
ATOM 5035 N N . LEU B 1 260 ? 5.277 12.734 13.883 1 96.94 260 LEU B N 1
ATOM 5036 C CA . LEU B 1 260 ? 6.387 13.625 14.203 1 96.94 260 LEU B CA 1
ATOM 5037 C C . LEU B 1 260 ? 6.25 14.172 15.617 1 96.94 260 LEU B C 1
ATOM 5039 O O . LEU B 1 260 ? 7.254 14.383 16.312 1 96.94 260 LEU B O 1
ATOM 5043 N N . LEU B 1 261 ? 5.008 14.422 15.984 1 95.75 261 LEU B N 1
ATOM 5044 C CA . LEU B 1 261 ? 4.711 14.961 17.312 1 95.75 261 LEU B CA 1
ATOM 5045 C C . LEU B 1 261 ? 5.145 13.984 18.406 1 95.75 261 LEU B C 1
ATOM 5047 O O . LEU B 1 261 ? 5.484 14.406 19.516 1 95.75 261 LEU B O 1
ATOM 5051 N N . HIS B 1 262 ? 5.203 12.742 18.031 1 91.19 262 HIS B N 1
ATOM 5052 C CA . HIS B 1 262 ? 5.594 11.695 18.969 1 91.19 262 HIS B CA 1
ATOM 5053 C C . HIS B 1 262 ? 7.031 11.883 19.438 1 91.19 262 HIS B C 1
ATOM 5055 O O . HIS B 1 262 ? 7.371 11.5 20.562 1 91.19 262 HIS B O 1
ATOM 5061 N N . ASP B 1 263 ? 7.875 12.477 18.625 1 90.62 263 ASP B N 1
ATOM 5062 C CA . ASP B 1 263 ? 9.281 12.734 18.938 1 90.62 263 ASP B CA 1
ATOM 5063 C C . ASP B 1 263 ? 9.773 14 18.25 1 90.62 263 ASP B C 1
ATOM 5065 O O . ASP B 1 263 ? 10.648 13.945 17.375 1 90.62 263 ASP B O 1
ATOM 5069 N N . THR B 1 264 ? 9.359 15.102 18.812 1 93.69 264 THR B N 1
ATOM 5070 C CA . THR B 1 264 ? 9.656 16.391 18.188 1 93.69 264 THR B CA 1
ATOM 5071 C C . THR B 1 264 ? 11.141 16.719 18.312 1 93.69 264 THR B C 1
ATOM 5073 O O . THR B 1 264 ? 11.711 17.344 17.406 1 93.69 264 THR B O 1
ATOM 5076 N N . ALA B 1 265 ? 11.758 16.25 19.375 1 92.31 265 ALA B N 1
ATOM 5077 C CA . ALA B 1 265 ? 13.18 16.516 19.562 1 92.31 265 ALA B CA 1
ATOM 5078 C C . ALA B 1 265 ? 14.016 15.922 18.438 1 92.31 265 ALA B C 1
ATOM 5080 O O . ALA B 1 265 ? 14.82 16.625 17.812 1 92.31 265 ALA B O 1
ATOM 5081 N N . THR B 1 266 ? 13.789 14.672 18.203 1 94.06 266 THR B N 1
ATOM 5082 C CA . THR B 1 266 ? 14.516 14.008 17.125 1 94.06 266 THR B CA 1
ATOM 5083 C C . THR B 1 266 ? 14.203 14.656 15.789 1 94.06 266 THR B C 1
ATOM 5085 O O . THR B 1 266 ? 15.086 14.789 14.938 1 94.06 266 THR B O 1
ATOM 5088 N N . TYR B 1 267 ? 13 15.055 15.68 1 96.69 267 TYR B N 1
ATOM 5089 C CA . TYR B 1 267 ? 12.578 15.719 14.445 1 96.69 267 TYR B CA 1
ATOM 5090 C C . TYR B 1 267 ? 13.359 17 14.219 1 96.69 267 TYR B C 1
ATOM 5092 O O . TYR B 1 267 ? 13.93 17.219 13.148 1 96.69 267 TYR B O 1
ATOM 5100 N N . PHE B 1 268 ? 13.492 17.781 15.188 1 95.12 268 PHE B N 1
ATOM 5101 C CA . PHE B 1 268 ? 14.203 19.047 15.055 1 95.12 268 PHE B CA 1
ATOM 5102 C C . PHE B 1 268 ? 15.703 18.812 14.914 1 95.12 268 PHE B C 1
ATOM 5104 O O . PHE B 1 268 ? 16.375 19.531 14.164 1 95.12 268 PHE B O 1
ATOM 5111 N N . GLU B 1 269 ? 16.156 17.844 15.609 1 95.88 269 GLU B N 1
ATOM 5112 C CA . GLU B 1 269 ? 17.562 17.453 15.438 1 95.88 269 GLU B CA 1
ATOM 5113 C C . GLU B 1 269 ? 17.844 17.031 14 1 95.88 269 GLU B C 1
ATOM 5115 O O . GLU B 1 269 ? 18.891 17.375 13.438 1 95.88 269 GLU B O 1
ATOM 5120 N N . ALA B 1 270 ? 16.906 16.297 13.438 1 97.88 270 ALA B N 1
ATOM 5121 C CA . ALA B 1 270 ? 17.047 15.812 12.062 1 97.88 270 ALA B CA 1
ATOM 5122 C C . ALA B 1 270 ? 17.141 16.984 11.086 1 97.88 270 ALA B C 1
ATOM 5124 O O . ALA B 1 270 ? 17.906 16.922 10.117 1 97.88 270 ALA B O 1
ATOM 5125 N N . LEU B 1 271 ? 16.359 18 11.289 1 97.38 271 LEU B N 1
ATOM 5126 C CA . LEU B 1 271 ? 16.438 19.188 10.445 1 97.38 271 LEU B CA 1
ATOM 5127 C C . LEU B 1 271 ? 17.797 19.844 10.539 1 97.38 271 LEU B C 1
ATOM 5129 O O . LEU B 1 271 ? 18.359 20.297 9.531 1 97.38 271 LEU B O 1
ATOM 5133 N N . GLY B 1 272 ? 18.344 19.875 11.727 1 96.19 272 GLY B N 1
ATOM 5134 C CA . GLY B 1 272 ? 19.688 20.406 11.906 1 96.19 272 GLY B CA 1
ATOM 5135 C C . GLY B 1 272 ? 20.75 19.594 11.203 1 96.19 272 GLY B C 1
ATOM 5136 O O . GLY B 1 272 ? 21.625 20.141 10.539 1 96.19 272 GLY B O 1
ATOM 5137 N N . GLU B 1 273 ? 20.672 18.312 11.367 1 97.25 273 GLU B N 1
ATOM 5138 C CA . GLU B 1 273 ? 21.625 17.406 10.711 1 97.25 273 GLU B CA 1
ATOM 5139 C C . GLU B 1 273 ? 21.562 17.562 9.188 1 97.25 273 GLU B C 1
ATOM 5141 O O . GLU B 1 273 ? 22.594 17.547 8.523 1 97.25 273 GLU B O 1
ATOM 5146 N N . TYR B 1 274 ? 20.422 17.719 8.68 1 97.81 274 TYR B N 1
ATOM 5147 C CA . TYR B 1 274 ? 20.25 17.938 7.242 1 97.81 274 TYR B CA 1
ATOM 5148 C C . TYR B 1 274 ? 21.062 19.156 6.781 1 97.81 274 TYR B C 1
ATOM 5150 O O . TYR B 1 274 ? 21.734 19.094 5.746 1 97.81 274 TYR B O 1
ATOM 5158 N N . ARG B 1 275 ? 20.984 20.188 7.535 1 97.12 275 ARG B N 1
ATOM 5159 C CA . ARG B 1 275 ? 21.688 21.422 7.195 1 97.12 275 ARG B CA 1
ATOM 5160 C C . ARG B 1 275 ? 23.203 21.203 7.203 1 97.12 275 ARG B C 1
ATOM 5162 O O . ARG B 1 275 ? 23.938 21.938 6.539 1 97.12 275 ARG B O 1
ATOM 5169 N N . SER B 1 276 ? 23.625 20.156 7.887 1 96.44 276 SER B N 1
ATOM 5170 C CA . SER B 1 276 ? 25.047 19.844 7.957 1 96.44 276 SER B CA 1
ATOM 5171 C C . SER B 1 276 ? 25.438 18.844 6.871 1 96.44 276 SER B C 1
ATOM 5173 O O . SER B 1 276 ? 26.594 18.422 6.789 1 96.44 276 SER B O 1
ATOM 5175 N N . GLY B 1 277 ? 24.469 18.438 6.086 1 96.25 277 GLY B N 1
ATOM 5176 C CA . GLY B 1 277 ? 24.75 17.562 4.957 1 96.25 277 GLY B CA 1
ATOM 5177 C C . GLY B 1 277 ? 24.453 16.109 5.238 1 96.25 277 GLY B C 1
ATOM 5178 O O . GLY B 1 277 ? 24.828 15.227 4.469 1 96.25 277 GLY B O 1
ATOM 5179 N N . ASN B 1 278 ? 23.859 15.867 6.285 1 95.94 278 ASN B N 1
ATOM 5180 C CA . ASN B 1 278 ? 23.484 14.5 6.641 1 95.94 278 ASN B CA 1
ATOM 5181 C C . ASN B 1 278 ? 21.984 14.273 6.488 1 95.94 278 ASN B C 1
ATOM 5183 O O . ASN B 1 278 ? 21.203 14.695 7.344 1 95.94 278 ASN B O 1
ATOM 5187 N N . LEU B 1 279 ? 21.625 13.516 5.422 1 95.5 279 LEU B N 1
ATOM 5188 C CA . LEU B 1 279 ? 20.219 13.344 5.105 1 95.5 279 LEU B CA 1
ATOM 5189 C C . LEU B 1 279 ? 19.609 12.188 5.898 1 95.5 279 LEU B C 1
ATOM 5191 O O . LEU B 1 279 ? 18.391 12.031 5.953 1 95.5 279 LEU B O 1
ATOM 5195 N N . GLU B 1 280 ? 20.438 11.32 6.516 1 96.31 280 GLU B N 1
ATOM 5196 C CA . GLU B 1 280 ? 19.984 10.031 7.031 1 96.31 280 GLU B CA 1
ATOM 5197 C C . GLU B 1 280 ? 18.953 10.211 8.133 1 96.31 280 GLU B C 1
ATOM 5199 O O . GLU B 1 280 ? 17.906 9.547 8.133 1 96.31 280 GLU B O 1
ATOM 5204 N N . LEU B 1 281 ? 19.203 11.156 9.008 1 97.19 281 LEU B N 1
ATOM 5205 C CA . LEU B 1 281 ? 18.344 11.289 10.18 1 97.19 281 LEU B CA 1
ATOM 5206 C C . LEU B 1 281 ? 16.969 11.812 9.789 1 97.19 281 LEU B C 1
ATOM 5208 O O . LEU B 1 281 ? 15.953 11.414 10.367 1 97.19 281 LEU B O 1
ATOM 5212 N N . ILE B 1 282 ? 16.859 12.75 8.852 1 98.38 282 ILE B N 1
ATOM 5213 C CA . ILE B 1 282 ? 15.562 13.281 8.469 1 98.38 282 ILE B CA 1
ATOM 5214 C C . ILE B 1 282 ? 14.773 12.219 7.711 1 98.38 282 ILE B C 1
ATOM 5216 O O . ILE B 1 282 ? 13.547 12.125 7.859 1 98.38 282 ILE B O 1
ATOM 5220 N N . VAL B 1 283 ? 15.422 11.406 6.902 1 98.12 283 VAL B N 1
ATOM 5221 C CA . VAL B 1 283 ? 14.758 10.312 6.207 1 98.12 283 VAL B CA 1
ATOM 5222 C C . VAL B 1 283 ? 14.227 9.305 7.219 1 98.12 283 VAL B C 1
ATOM 5224 O O . VAL B 1 283 ? 13.078 8.875 7.129 1 98.12 283 VAL B O 1
ATOM 5227 N N . GLN B 1 284 ? 15.055 8.984 8.156 1 97.75 284 GLN B N 1
ATOM 5228 C CA . GLN B 1 284 ? 14.641 8.078 9.227 1 97.75 284 GLN B CA 1
ATOM 5229 C C . GLN B 1 284 ? 13.461 8.648 10.008 1 97.75 284 GLN B C 1
ATOM 5231 O O . GLN B 1 284 ? 12.516 7.926 10.336 1 97.75 284 GLN B O 1
ATOM 5236 N N . SER B 1 285 ? 13.516 9.922 10.32 1 97.88 285 SER B N 1
ATOM 5237 C CA . SER B 1 285 ? 12.469 10.586 11.102 1 97.88 285 SER B CA 1
ATOM 5238 C C . SER B 1 285 ? 11.125 10.516 10.383 1 97.88 285 SER B C 1
ATOM 5240 O O . SER B 1 285 ? 10.109 10.188 10.992 1 97.88 285 SER B O 1
ATOM 5242 N N . ILE B 1 286 ? 11.094 10.812 9.086 1 98.25 286 ILE B N 1
ATOM 5243 C CA . ILE B 1 286 ? 9.844 10.781 8.32 1 98.25 286 ILE B CA 1
ATOM 5244 C C . ILE B 1 286 ? 9.336 9.352 8.234 1 98.25 286 ILE B C 1
ATOM 5246 O O . ILE B 1 286 ? 8.133 9.102 8.359 1 98.25 286 ILE B O 1
ATOM 5250 N N . ALA B 1 287 ? 10.234 8.391 8.016 1 97.62 287 ALA B N 1
ATOM 5251 C CA . ALA B 1 287 ? 9.836 6.988 7.945 1 97.62 287 ALA B CA 1
ATOM 5252 C C . ALA B 1 287 ? 9.211 6.527 9.258 1 97.62 287 ALA B C 1
ATOM 5254 O O . ALA B 1 287 ? 8.117 5.965 9.273 1 97.62 287 ALA B O 1
ATOM 5255 N N . GLU B 1 288 ? 9.875 6.781 10.344 1 97.25 288 GLU B N 1
ATOM 5256 C CA . GLU B 1 288 ? 9.391 6.375 11.664 1 97.25 288 GLU B CA 1
ATOM 5257 C C . GLU B 1 288 ? 8.078 7.082 12.008 1 97.25 288 GLU B C 1
ATOM 5259 O O . GLU B 1 288 ? 7.176 6.477 12.586 1 97.25 288 GLU B O 1
ATOM 5264 N N . ALA B 1 289 ? 7.996 8.328 11.664 1 97.69 289 ALA B N 1
ATOM 5265 C CA . ALA B 1 289 ? 6.758 9.078 11.875 1 97.69 289 ALA B CA 1
ATOM 5266 C C . ALA B 1 289 ? 5.598 8.445 11.117 1 97.69 289 ALA B C 1
ATOM 5268 O O . ALA B 1 289 ? 4.457 8.453 11.586 1 97.69 289 ALA B O 1
ATOM 5269 N N . SER B 1 290 ? 5.879 7.922 9.938 1 97.62 290 SER B N 1
ATOM 5270 C CA . SER B 1 290 ? 4.855 7.262 9.133 1 97.62 290 SER B CA 1
ATOM 5271 C C . SER B 1 290 ? 4.305 6.031 9.844 1 97.62 290 SER B C 1
ATOM 5273 O O . SER B 1 290 ? 3.092 5.805 9.852 1 97.62 290 SER B O 1
ATOM 5275 N N . PHE B 1 291 ? 5.195 5.23 10.453 1 96.88 291 PHE B N 1
ATOM 5276 C CA . PHE B 1 291 ? 4.742 4.059 11.188 1 96.88 291 PHE B CA 1
ATOM 5277 C C . PHE B 1 291 ? 3.869 4.465 12.367 1 96.88 291 PHE B C 1
ATOM 5279 O O . PHE B 1 291 ? 2.809 3.877 12.594 1 96.88 291 PHE B O 1
ATOM 5286 N N . ALA B 1 292 ? 4.293 5.461 13.078 1 96.75 292 ALA B N 1
ATOM 5287 C CA . ALA B 1 292 ? 3.527 5.953 14.219 1 96.75 292 ALA B CA 1
ATOM 5288 C C . ALA B 1 292 ? 2.176 6.508 13.781 1 96.75 292 ALA B C 1
ATOM 5290 O O . ALA B 1 292 ? 1.157 6.266 14.43 1 96.75 292 ALA B O 1
ATOM 5291 N N . ALA B 1 293 ? 2.209 7.258 12.734 1 96.62 293 ALA B N 1
ATOM 5292 C CA . ALA B 1 293 ? 0.995 7.84 12.172 1 96.62 293 ALA B CA 1
ATOM 5293 C C . ALA B 1 293 ? -0.025 6.758 11.828 1 96.62 293 ALA B C 1
ATOM 5295 O O . ALA B 1 293 ? -1.198 6.863 12.188 1 96.62 293 ALA B O 1
ATOM 5296 N N . VAL B 1 294 ? 0.402 5.719 11.133 1 96.75 294 VAL B N 1
ATOM 5297 C CA . VAL B 1 294 ? -0.471 4.641 10.68 1 96.75 294 VAL B CA 1
ATOM 5298 C C . VAL B 1 294 ? -1.03 3.885 11.883 1 96.75 294 VAL B C 1
ATOM 5300 O O . VAL B 1 294 ? -2.227 3.588 11.93 1 96.75 294 VAL B O 1
ATOM 5303 N N . ALA B 1 295 ? -0.205 3.584 12.836 1 96.81 295 ALA B N 1
ATOM 5304 C CA . ALA B 1 295 ? -0.651 2.871 14.031 1 96.81 295 ALA B CA 1
ATOM 5305 C C . ALA B 1 295 ? -1.724 3.66 14.773 1 96.81 295 ALA B C 1
ATOM 5307 O O . ALA B 1 295 ? -2.775 3.119 15.117 1 96.81 295 ALA B O 1
ATOM 5308 N N . ASN B 1 296 ? -1.479 4.934 15.016 1 96.94 296 ASN B N 1
ATOM 5309 C CA . ASN B 1 296 ? -2.449 5.793 15.695 1 96.94 296 ASN B CA 1
ATOM 5310 C C . ASN B 1 296 ? -3.707 5.988 14.852 1 96.94 296 ASN B C 1
ATOM 5312 O O . ASN B 1 296 ? -4.816 6.008 15.383 1 96.94 296 ASN B O 1
ATOM 5316 N N . GLY B 1 297 ? -3.518 6.191 13.562 1 95.5 297 GLY B N 1
ATOM 5317 C CA . GLY B 1 297 ? -4.648 6.305 12.664 1 95.5 297 GLY B CA 1
ATOM 5318 C C . GLY B 1 297 ? -5.555 5.086 12.68 1 95.5 297 GLY B C 1
ATOM 5319 O O . GLY B 1 297 ? -6.777 5.215 12.688 1 95.5 297 GLY B O 1
ATOM 5320 N N . ARG B 1 298 ? -4.953 3.865 12.648 1 95.19 298 ARG B N 1
ATOM 5321 C CA . ARG B 1 298 ? -5.73 2.633 12.703 1 95.19 298 ARG B CA 1
ATOM 5322 C C . ARG B 1 298 ? -6.539 2.547 13.992 1 95.19 298 ARG B C 1
ATOM 5324 O O . ARG B 1 298 ? -7.695 2.127 13.984 1 95.19 298 ARG B O 1
ATOM 5331 N N . THR B 1 299 ? -5.934 2.932 15.062 1 96.62 299 THR B N 1
ATOM 5332 C CA . THR B 1 299 ? -6.641 2.961 16.344 1 96.62 299 THR B CA 1
ATOM 5333 C C . THR B 1 299 ? -7.824 3.926 16.281 1 96.62 299 THR B C 1
ATOM 5335 O O . THR B 1 299 ? -8.922 3.598 16.719 1 96.62 299 THR B O 1
ATOM 5338 N N . LEU B 1 300 ? -7.613 5.094 15.734 1 95.94 300 LEU B N 1
ATOM 5339 C CA . LEU B 1 300 ? -8.672 6.082 15.594 1 95.94 300 LEU B CA 1
ATOM 5340 C C . LEU B 1 300 ? -9.844 5.512 14.805 1 95.94 300 LEU B C 1
ATOM 5342 O O . LEU B 1 300 ? -11 5.621 15.227 1 95.94 300 LEU B O 1
ATOM 5346 N N . VAL B 1 301 ? -9.57 4.895 13.688 1 94.19 301 VAL B N 1
ATOM 5347 C CA . VAL B 1 301 ? -10.602 4.344 12.805 1 94.19 301 VAL B CA 1
ATOM 5348 C C . VAL B 1 301 ? -11.367 3.242 13.539 1 94.19 301 VAL B C 1
ATOM 5350 O O . VAL B 1 301 ? -12.602 3.201 13.492 1 94.19 301 VAL B O 1
ATOM 5353 N N . ARG B 1 302 ? -10.625 2.395 14.195 1 94.5 302 ARG B N 1
ATOM 5354 C CA . ARG B 1 302 ? -11.258 1.331 14.969 1 94.5 302 ARG B CA 1
ATOM 5355 C C . ARG B 1 302 ? -12.188 1.905 16.031 1 94.5 302 ARG B C 1
ATOM 5357 O O . ARG B 1 302 ? -13.305 1.424 16.219 1 94.5 302 ARG B O 1
ATOM 5364 N N . ASP B 1 303 ? -11.688 2.883 16.734 1 96.31 303 ASP B N 1
ATOM 5365 C CA . ASP B 1 303 ? -12.484 3.516 17.781 1 96.31 303 ASP B CA 1
ATOM 5366 C C . ASP B 1 303 ? -13.758 4.141 17.203 1 96.31 303 ASP B C 1
ATOM 5368 O O . ASP B 1 303 ? -14.836 4.027 17.781 1 96.31 303 ASP B O 1
ATOM 5372 N N . LEU B 1 304 ? -13.672 4.77 16.125 1 95.19 304 LEU B N 1
ATOM 5373 C CA . LEU B 1 304 ? -14.828 5.398 15.484 1 95.19 304 LEU B CA 1
ATOM 5374 C C . LEU B 1 304 ? -15.812 4.344 14.992 1 95.19 304 LEU B C 1
ATOM 5376 O O . LEU B 1 304 ? -17.031 4.543 15.07 1 95.19 304 LEU B O 1
ATOM 5380 N N . GLU B 1 305 ? -15.273 3.254 14.484 1 93.75 305 GLU B N 1
ATOM 5381 C CA . GLU B 1 305 ? -16.141 2.156 14.07 1 93.75 305 GLU B CA 1
ATOM 5382 C C . GLU B 1 305 ? -16.891 1.563 15.266 1 93.75 305 GLU B C 1
ATOM 5384 O O . GLU B 1 305 ? -18.062 1.174 15.141 1 93.75 305 GLU B O 1
ATOM 5389 N N . THR B 1 306 ? -16.219 1.479 16.359 1 96 306 THR B N 1
ATOM 5390 C CA . THR B 1 306 ? -16.859 1.01 17.578 1 96 306 THR B CA 1
ATOM 5391 C C . THR B 1 306 ? -17.984 1.948 18 1 96 306 THR B C 1
ATOM 5393 O O . THR B 1 306 ? -19.078 1.496 18.359 1 96 306 THR B O 1
ATOM 5396 N N . VAL B 1 307 ? -17.703 3.223 17.922 1 96.19 307 VAL B N 1
ATOM 5397 C CA . VAL B 1 307 ? -18.719 4.223 18.234 1 96.19 307 VAL B CA 1
ATOM 5398 C C . VAL B 1 307 ? -19.922 4.066 17.297 1 96.19 307 VAL B C 1
ATOM 5400 O O . VAL B 1 307 ? -21.062 4.059 17.734 1 96.19 307 VAL B O 1
ATOM 5403 N N . ARG B 1 308 ? -19.672 3.912 16.031 1 94.38 308 ARG B N 1
ATOM 5404 C CA . ARG B 1 308 ? -20.703 3.734 15.008 1 94.38 308 ARG B CA 1
ATOM 5405 C C . ARG B 1 308 ? -21.578 2.527 15.328 1 94.38 308 ARG B C 1
ATOM 5407 O O . ARG B 1 308 ? -22.812 2.615 15.273 1 94.38 308 ARG B O 1
ATOM 5414 N N . ALA B 1 309 ? -20.938 1.441 15.648 1 94.38 309 ALA B N 1
ATOM 5415 C CA . ALA B 1 309 ? -21.641 0.21 15.961 1 94.38 309 ALA B CA 1
ATOM 5416 C C . ALA B 1 309 ? -22.516 0.386 17.203 1 94.38 309 ALA B C 1
ATOM 5418 O O . ALA B 1 309 ? -23.656 -0.073 17.234 1 94.38 309 ALA B O 1
ATOM 5419 N N . ASP B 1 310 ? -22 1.006 18.188 1 96.44 310 ASP B N 1
ATOM 5420 C CA . ASP B 1 310 ? -22.734 1.275 19.422 1 96.44 310 ASP B CA 1
ATOM 5421 C C . ASP B 1 310 ? -23.969 2.145 19.141 1 96.44 310 ASP B C 1
ATOM 5423 O O . ASP B 1 310 ? -25.047 1.878 19.672 1 96.44 310 ASP B O 1
ATOM 5427 N N . TRP B 1 311 ? -23.797 3.24 18.344 1 95.88 311 TRP B N 1
ATOM 5428 C CA . TRP B 1 311 ? -24.891 4.141 18 1 95.88 311 TRP B CA 1
ATOM 5429 C C . TRP B 1 311 ? -26.016 3.389 17.297 1 95.88 311 TRP B C 1
ATOM 5431 O O . TRP B 1 311 ? -27.203 3.68 17.516 1 95.88 311 TRP B O 1
ATOM 5441 N N . ARG B 1 312 ? -25.656 2.402 16.469 1 92.94 312 ARG B N 1
ATOM 5442 C CA . ARG B 1 312 ? -26.641 1.615 15.742 1 92.94 312 ARG B CA 1
ATOM 5443 C C . ARG B 1 312 ? -27.5 0.802 16.703 1 92.94 312 ARG B C 1
ATOM 5445 O O . ARG B 1 312 ? -28.688 0.565 16.422 1 92.94 312 ARG B O 1
ATOM 5452 N N . THR B 1 313 ? -26.969 0.449 17.781 1 94.88 313 THR B N 1
ATOM 5453 C CA . THR B 1 313 ? -27.719 -0.334 18.75 1 94.88 313 THR B CA 1
ATOM 5454 C C . THR B 1 313 ? -28.609 0.567 19.594 1 94.88 313 THR B C 1
ATOM 5456 O O . THR B 1 313 ? -29.641 0.12 20.125 1 94.88 313 THR B O 1
ATOM 5459 N N . ARG B 1 314 ? -28.312 1.828 19.703 1 94.38 314 ARG B N 1
ATOM 5460 C CA . ARG B 1 314 ? -29.016 2.744 20.594 1 94.38 314 ARG B CA 1
ATOM 5461 C C . ARG B 1 314 ? -30.172 3.426 19.875 1 94.38 314 ARG B C 1
ATOM 5463 O O . ARG B 1 314 ? -31.109 3.916 20.516 1 94.38 314 ARG B O 1
ATOM 5470 N N . VAL B 1 315 ? -30.016 3.512 18.609 1 92.62 315 VAL B N 1
ATOM 5471 C CA . VAL B 1 315 ? -30.984 4.262 17.828 1 92.62 315 VAL B CA 1
ATOM 5472 C C . VAL B 1 315 ? -31.906 3.293 17.094 1 92.62 315 VAL B C 1
ATOM 5474 O O . VAL B 1 315 ? -31.453 2.508 16.266 1 92.62 315 VAL B O 1
ATOM 5477 N N . THR B 1 316 ? -33.156 3.258 17.406 1 88.31 316 THR B N 1
ATOM 5478 C CA . THR B 1 316 ? -34.156 2.48 16.703 1 88.31 316 THR B CA 1
ATOM 5479 C C . THR B 1 316 ? -35.031 3.393 15.852 1 88.31 316 THR B C 1
ATOM 5481 O O . THR B 1 316 ? -35.719 4.285 16.391 1 88.31 316 THR B O 1
ATOM 5484 N N . ALA B 1 317 ? -35 3.268 14.648 1 86.69 317 ALA B N 1
ATOM 5485 C CA . ALA B 1 317 ? -35.812 4.043 13.703 1 86.69 317 ALA B CA 1
ATOM 5486 C C . ALA B 1 317 ? -35.906 3.32 12.367 1 86.69 317 ALA B C 1
ATOM 5488 O O . ALA B 1 317 ? -35.25 2.316 12.125 1 86.69 317 ALA B O 1
ATOM 5489 N N . ARG B 1 318 ? -36.781 3.842 11.586 1 83.75 318 ARG B N 1
ATOM 5490 C CA . ARG B 1 318 ? -36.906 3.297 10.234 1 83.75 318 ARG B CA 1
ATOM 5491 C C . ARG B 1 318 ? -35.625 3.465 9.461 1 83.75 318 ARG B C 1
ATOM 5493 O O . ARG B 1 318 ? -34.844 4.383 9.727 1 83.75 318 ARG B O 1
ATOM 5500 N N . ARG B 1 319 ? -35.344 2.6 8.461 1 75.94 319 ARG B N 1
ATOM 5501 C CA . ARG B 1 319 ? -34.062 2.506 7.742 1 75.94 319 ARG B CA 1
ATOM 5502 C C . ARG B 1 319 ? -33.75 3.822 7.051 1 75.94 319 ARG B C 1
ATOM 5504 O O . ARG B 1 319 ? -32.562 4.223 7 1 75.94 319 ARG B O 1
ATOM 5511 N N . ASP B 1 320 ? -34.75 4.582 6.652 1 78.38 320 ASP B N 1
ATOM 5512 C CA . ASP B 1 320 ? -34.469 5.781 5.863 1 78.38 320 ASP B CA 1
ATOM 5513 C C . ASP B 1 320 ? -34.656 7.043 6.703 1 78.38 320 ASP B C 1
ATOM 5515 O O . ASP B 1 320 ? -34.656 8.156 6.172 1 78.38 320 ASP B O 1
ATOM 5519 N N . ALA B 1 321 ? -34.719 6.836 7.965 1 88.88 321 ALA B N 1
ATOM 5520 C CA . ALA B 1 321 ? -35 7.961 8.859 1 88.88 321 ALA B CA 1
ATOM 5521 C C . ALA B 1 321 ? -33.812 8.922 8.898 1 88.88 321 ALA B C 1
ATOM 5523 O O . ALA B 1 321 ? -32.656 8.484 8.859 1 88.88 321 ALA B O 1
ATOM 5524 N N . ALA B 1 322 ? -34.062 10.219 9.008 1 93.56 322 ALA B N 1
ATOM 5525 C CA . ALA B 1 322 ? -33.062 11.281 9.062 1 93.56 322 ALA B CA 1
ATOM 5526 C C . ALA B 1 322 ? -32.094 11.062 10.227 1 93.56 322 ALA B C 1
ATOM 5528 O O . ALA B 1 322 ? -30.922 11.469 10.156 1 93.56 322 ALA B O 1
ATOM 5529 N N . VAL B 1 323 ? -32.594 10.383 11.219 1 95.44 323 VAL B N 1
ATOM 5530 C CA . VAL B 1 323 ? -31.766 10.172 12.422 1 95.44 323 VAL B CA 1
ATOM 5531 C C . VAL B 1 323 ? -30.547 9.344 12.07 1 95.44 323 VAL B C 1
ATOM 5533 O O . VAL B 1 323 ? -29.453 9.578 12.602 1 95.44 323 VAL B O 1
ATOM 5536 N N . HIS B 1 324 ? -30.641 8.414 11.156 1 95.06 324 HIS B N 1
ATOM 5537 C CA . HIS B 1 324 ? -29.5 7.578 10.766 1 95.06 324 HIS B CA 1
ATOM 5538 C C . HIS B 1 324 ? -28.484 8.375 9.953 1 95.06 324 HIS B C 1
ATOM 5540 O O . HIS B 1 324 ? -27.281 8.203 10.125 1 95.06 324 HIS B O 1
ATOM 5546 N N . ARG B 1 325 ? -28.984 9.172 9.133 1 94.5 325 ARG B N 1
ATOM 5547 C CA . ARG B 1 325 ? -28.109 10.016 8.328 1 94.5 325 ARG B CA 1
ATOM 5548 C C . ARG B 1 325 ? -27.375 11.031 9.195 1 94.5 325 ARG B C 1
ATOM 5550 O O . ARG B 1 325 ? -26.203 11.344 8.945 1 94.5 325 ARG B O 1
ATOM 5557 N N . LEU B 1 326 ? -28.094 11.547 10.188 1 96.5 326 LEU B N 1
ATOM 5558 C CA . LEU B 1 326 ? -27.453 12.484 11.109 1 96.5 326 LEU B CA 1
ATOM 5559 C C . LEU B 1 326 ? -26.359 11.797 11.906 1 96.5 326 LEU B C 1
ATOM 5561 O O . LEU B 1 326 ? -25.281 12.359 12.102 1 96.5 326 LEU B O 1
ATOM 5565 N N . ALA B 1 327 ? -26.641 10.578 12.336 1 95.31 327 ALA B N 1
ATOM 5566 C CA . ALA B 1 327 ? -25.625 9.812 13.07 1 95.31 327 ALA B CA 1
ATOM 5567 C C . ALA B 1 327 ? -24.375 9.617 12.234 1 95.31 327 ALA B C 1
ATOM 5569 O O . ALA B 1 327 ? -23.25 9.742 12.742 1 95.31 327 ALA B O 1
ATOM 5570 N N . GLU B 1 328 ? -24.562 9.383 10.969 1 93.38 328 GLU B N 1
ATOM 5571 C CA . GLU B 1 328 ? -23.422 9.227 10.062 1 93.38 328 GLU B CA 1
ATOM 5572 C C . GLU B 1 328 ? -22.656 10.539 9.898 1 93.38 328 GLU B C 1
ATOM 5574 O O . GLU B 1 328 ? -21.438 10.547 9.844 1 93.38 328 GLU B O 1
ATOM 5579 N N . LEU B 1 329 ? -23.375 11.617 9.812 1 93.81 329 LEU B N 1
ATOM 5580 C CA . LEU B 1 329 ? -22.766 12.938 9.68 1 93.81 329 LEU B CA 1
ATOM 5581 C C . LEU B 1 329 ? -21.891 13.25 10.891 1 93.81 329 LEU B C 1
ATOM 5583 O O . LEU B 1 329 ? -20.812 13.828 10.75 1 93.81 329 LEU B O 1
ATOM 5587 N N . LEU B 1 330 ? -22.328 12.812 12.039 1 95.38 330 LEU B N 1
ATOM 5588 C CA . LEU B 1 330 ? -21.656 13.148 13.289 1 95.38 330 LEU B CA 1
ATOM 5589 C C . LEU B 1 330 ? -20.297 12.461 13.383 1 95.38 330 LEU B C 1
ATOM 5591 O O . LEU B 1 330 ? -19.422 12.906 14.125 1 95.38 330 LEU B O 1
ATOM 5595 N N . LEU B 1 331 ? -20.125 11.406 12.617 1 92.88 331 LEU B N 1
ATOM 5596 C CA . LEU B 1 331 ? -18.859 10.688 12.617 1 92.88 331 LEU B CA 1
ATOM 5597 C C . LEU B 1 331 ? -17.781 11.484 11.891 1 92.88 331 LEU B C 1
ATOM 5599 O O . LEU B 1 331 ? -16.578 11.227 12.062 1 92.88 331 LEU B O 1
ATOM 5603 N N . ARG B 1 332 ? -18.188 12.5 11.164 1 90.88 332 ARG B N 1
ATOM 5604 C CA . ARG B 1 332 ? -17.203 13.328 10.469 1 90.88 332 ARG B CA 1
ATOM 5605 C C . ARG B 1 332 ? -17.281 14.773 10.93 1 90.88 332 ARG B C 1
ATOM 5607 O O . ARG B 1 332 ? -16.375 15.562 10.695 1 90.88 332 ARG B O 1
ATOM 5614 N N . GLN B 1 333 ? -18.406 15.109 11.547 1 93.56 333 GLN B N 1
ATOM 5615 C CA . GLN B 1 333 ? -18.703 16.438 12.094 1 93.56 333 GLN B CA 1
ATOM 5616 C C . GLN B 1 333 ? -19.297 16.328 13.484 1 93.56 333 GLN B C 1
ATOM 5618 O O . GLN B 1 333 ? -20.531 16.344 13.641 1 93.56 333 GLN B O 1
ATOM 5623 N N . PRO B 1 334 ? -18.469 16.406 14.461 1 95.25 334 PRO B N 1
ATOM 5624 C CA . PRO B 1 334 ? -18.922 15.992 15.789 1 95.25 334 PRO B CA 1
ATOM 5625 C C . PRO B 1 334 ? -19.703 17.094 16.516 1 95.25 334 PRO B C 1
ATOM 5627 O O . PRO B 1 334 ? -20.188 16.875 17.625 1 95.25 334 PRO B O 1
ATOM 5630 N N . VAL B 1 335 ? -19.812 18.281 15.953 1 96.12 335 VAL B N 1
ATOM 5631 C CA . VAL B 1 335 ? -20.609 19.391 16.484 1 96.12 335 VAL B CA 1
ATOM 5632 C C . VAL B 1 335 ? -21.562 19.906 15.414 1 96.12 335 VAL B C 1
ATOM 5634 O O . VAL B 1 335 ? -21.156 20.078 14.258 1 96.12 335 VAL B O 1
ATOM 5637 N N . VAL B 1 336 ? -22.781 20.109 15.828 1 96.81 336 VAL B N 1
ATOM 5638 C CA . VAL B 1 336 ? -23.734 20.531 14.82 1 96.81 336 VAL B CA 1
ATOM 5639 C C . VAL B 1 336 ? -24.719 21.547 15.414 1 96.81 336 VAL B C 1
ATOM 5641 O O . VAL B 1 336 ? -24.859 21.625 16.641 1 96.81 336 VAL B O 1
ATOM 5644 N N . HIS B 1 337 ? -25.25 22.359 14.648 1 95.38 337 HIS B N 1
ATOM 5645 C CA . HIS B 1 337 ? -26.453 23.125 14.938 1 95.38 337 HIS B CA 1
ATOM 5646 C C . HIS B 1 337 ? -27.547 22.859 13.906 1 95.38 337 HIS B C 1
ATOM 5648 O O . HIS B 1 337 ? -27.297 22.156 12.914 1 95.38 337 HIS B O 1
ATOM 5654 N N . SER B 1 338 ? -28.703 23.328 14.203 1 94.62 338 SER B N 1
ATOM 5655 C CA . SER B 1 338 ? -29.891 22.969 13.422 1 94.62 338 SER B CA 1
ATOM 5656 C C . SER B 1 338 ? -29.719 23.344 11.953 1 94.62 338 SER B C 1
ATOM 5658 O O . SER B 1 338 ? -30.109 22.594 11.062 1 94.62 338 SER B O 1
ATOM 5660 N N . LYS B 1 339 ? -29.141 24.469 11.703 1 94.69 339 LYS B N 1
ATOM 5661 C CA . LYS B 1 339 ? -28.984 24.953 10.336 1 94.69 339 LYS B CA 1
ATOM 5662 C C . LYS B 1 339 ? -28.078 24.016 9.531 1 94.69 339 LYS B C 1
ATOM 5664 O O . LYS B 1 339 ? -28.375 23.719 8.367 1 94.69 339 LYS B O 1
ATOM 5669 N N . LEU B 1 340 ? -26.984 23.578 10.125 1 95.25 340 LEU B N 1
ATOM 5670 C CA . LEU B 1 340 ? -26.062 22.656 9.461 1 95.25 340 LEU B CA 1
ATOM 5671 C C . LEU B 1 340 ? -26.766 21.344 9.148 1 95.25 340 LEU B C 1
ATOM 5673 O O . LEU B 1 340 ? -26.594 20.797 8.055 1 95.25 340 LEU B O 1
ATOM 5677 N N . VAL B 1 341 ? -27.547 20.797 10.039 1 96.75 341 VAL B N 1
ATOM 5678 C CA . VAL B 1 341 ? -28.25 19.531 9.859 1 96.75 341 VAL B CA 1
ATOM 5679 C C . VAL B 1 341 ? -29.25 19.656 8.719 1 96.75 341 VAL B C 1
ATOM 5681 O O . VAL B 1 341 ? -29.297 18.781 7.836 1 96.75 341 VAL B O 1
ATOM 5684 N N . THR B 1 342 ? -30.016 20.734 8.773 1 96.88 342 THR B N 1
ATOM 5685 C CA . THR B 1 342 ? -31.031 20.969 7.754 1 96.88 342 THR B CA 1
ATOM 5686 C C . THR B 1 342 ? -30.391 21.031 6.367 1 96.88 342 THR B C 1
ATOM 5688 O O . THR B 1 342 ? -30.859 20.375 5.438 1 96.88 342 THR B O 1
ATOM 5691 N N . SER B 1 343 ? -29.359 21.781 6.25 1 96.56 343 SER B N 1
ATOM 5692 C CA . SER B 1 343 ? -28.734 22 4.953 1 96.56 343 SER B CA 1
ATOM 5693 C C . SER B 1 343 ? -28.031 20.734 4.453 1 96.56 343 SER B C 1
ATOM 5695 O O . SER B 1 343 ? -28.125 20.406 3.271 1 96.56 343 SER B O 1
ATOM 5697 N N . THR B 1 344 ? -27.344 19.969 5.281 1 94.81 344 THR B N 1
ATOM 5698 C CA . THR B 1 344 ? -26.547 18.828 4.887 1 94.81 344 THR B CA 1
ATOM 5699 C C . THR B 1 344 ? -27.438 17.625 4.578 1 94.81 344 THR B C 1
ATOM 5701 O O . THR B 1 344 ? -27.172 16.875 3.631 1 94.81 344 THR B O 1
ATOM 5704 N N . LEU B 1 345 ? -28.453 17.469 5.355 1 95.69 345 LEU B N 1
ATOM 5705 C CA . LEU B 1 345 ? -29.297 16.297 5.176 1 95.69 345 LEU B CA 1
ATOM 5706 C C . LEU B 1 345 ? -30.422 16.578 4.195 1 95.69 345 LEU B C 1
ATOM 5708 O O . LEU B 1 345 ? -31.094 15.656 3.721 1 95.69 345 LEU B O 1
ATOM 5712 N N . GLY B 1 346 ? -30.656 17.812 3.895 1 96.38 346 GLY B N 1
ATOM 5713 C CA . GLY B 1 346 ? -31.734 18.172 2.996 1 96.38 346 GLY B CA 1
ATOM 5714 C C . GLY B 1 346 ? -33.125 17.922 3.582 1 96.38 346 GLY B C 1
ATOM 5715 O O . GLY B 1 346 ? -34 17.375 2.906 1 96.38 346 GLY B O 1
ATOM 5716 N N . VAL B 1 347 ? -33.312 18.266 4.84 1 96.5 347 VAL B N 1
ATOM 5717 C CA . VAL B 1 347 ? -34.594 18.062 5.527 1 96.5 347 VAL B CA 1
ATOM 5718 C C . VAL B 1 347 ? -35.125 19.391 6.074 1 96.5 347 VAL B C 1
ATOM 5720 O O . VAL B 1 347 ? -34.375 20.391 6.098 1 96.5 347 VAL B O 1
ATOM 5723 N N . THR B 1 348 ? -36.344 19.438 6.484 1 96.12 348 THR B N 1
ATOM 5724 C CA . THR B 1 348 ? -36.906 20.625 7.074 1 96.12 348 THR B CA 1
ATOM 5725 C C . THR B 1 348 ? -36.344 20.875 8.469 1 96.12 348 THR B C 1
ATOM 5727 O O . THR B 1 348 ? -35.812 19.969 9.094 1 96.12 348 THR B O 1
ATOM 5730 N N . GLY B 1 349 ? -36.5 22.094 8.938 1 95.56 349 GLY B N 1
ATOM 5731 C CA . GLY B 1 349 ? -36.062 22.406 10.297 1 95.56 349 GLY B CA 1
ATOM 5732 C C . GLY B 1 349 ? -36.719 21.531 11.344 1 95.56 349 GLY B C 1
ATOM 5733 O O . GLY B 1 349 ? -36.094 21.125 12.312 1 95.56 349 GLY B O 1
ATOM 5734 N N . ALA B 1 350 ? -37.969 21.281 11.109 1 96.25 350 ALA B N 1
ATOM 5735 C CA . ALA B 1 350 ? -38.719 20.438 12.047 1 96.25 350 ALA B CA 1
ATOM 5736 C C . ALA B 1 350 ? -38.156 19.031 12.078 1 96.25 350 ALA B C 1
ATOM 5738 O O . ALA B 1 350 ? -37.969 18.453 13.156 1 96.25 350 ALA B O 1
ATOM 5739 N N . ASN B 1 351 ? -37.875 18.469 10.945 1 95.75 351 ASN B N 1
ATOM 5740 C CA . ASN B 1 351 ? -37.344 17.109 10.867 1 95.75 351 ASN B CA 1
ATOM 5741 C C . ASN B 1 351 ? -35.906 17.047 11.422 1 95.75 351 ASN B C 1
ATOM 5743 O O . ASN B 1 351 ? -35.531 16.031 12.008 1 95.75 351 ASN B O 1
ATOM 5747 N N . ALA B 1 352 ? -35.188 18.094 11.172 1 97.06 352 ALA B N 1
ATOM 5748 C CA . ALA B 1 352 ? -33.844 18.172 11.75 1 97.06 352 ALA B CA 1
ATOM 5749 C C . ALA B 1 352 ? -33.906 18.141 13.273 1 97.06 352 ALA B C 1
ATOM 5751 O O . ALA B 1 352 ? -33.125 17.422 13.922 1 97.06 352 ALA B O 1
ATOM 5752 N N . GLN B 1 353 ? -34.875 18.875 13.773 1 95.75 353 GLN B N 1
ATOM 5753 C CA . GLN B 1 353 ? -35 18.938 15.227 1 95.75 353 GLN B CA 1
ATOM 5754 C C . GLN B 1 353 ? -35.438 17.594 15.797 1 95.75 353 GLN B C 1
ATOM 5756 O O . GLN B 1 353 ? -35 17.188 16.875 1 95.75 353 GLN B O 1
ATOM 5761 N N . ILE B 1 354 ? -36.281 16.953 15.109 1 96.44 354 ILE B N 1
ATOM 5762 C CA . ILE B 1 354 ? -36.75 15.641 15.531 1 96.44 354 ILE B CA 1
ATOM 5763 C C . ILE B 1 354 ? -35.562 14.68 15.594 1 96.44 354 ILE B C 1
ATOM 5765 O O . ILE B 1 354 ? -35.406 13.938 16.562 1 96.44 354 ILE B O 1
ATOM 5769 N N . ALA B 1 355 ? -34.781 14.688 14.547 1 97.38 355 ALA B N 1
ATOM 5770 C CA . ALA B 1 355 ? -33.594 13.828 14.492 1 97.38 355 ALA B CA 1
ATOM 5771 C C . ALA B 1 355 ? -32.625 14.156 15.633 1 97.38 355 ALA B C 1
ATOM 5773 O O . ALA B 1 355 ? -32.094 13.25 16.281 1 97.38 355 ALA B O 1
ATOM 5774 N N . ILE B 1 356 ? -32.406 15.398 15.906 1 97.56 356 ILE B N 1
ATOM 5775 C CA . ILE B 1 356 ? -31.5 15.836 16.969 1 97.56 356 ILE B CA 1
ATOM 5776 C C . ILE B 1 356 ? -32.031 15.352 18.328 1 97.56 356 ILE B C 1
ATOM 5778 O O . ILE B 1 356 ? -31.281 14.766 19.109 1 97.56 356 ILE B O 1
ATOM 5782 N N . ASP B 1 357 ? -33.312 15.555 18.516 1 96.75 357 ASP B N 1
ATOM 5783 C CA . ASP B 1 357 ? -33.938 15.172 19.781 1 96.75 357 ASP B CA 1
ATOM 5784 C C . ASP B 1 357 ? -33.812 13.664 20.016 1 96.75 357 ASP B C 1
ATOM 5786 O O . ASP B 1 357 ? -33.562 13.219 21.141 1 96.75 357 ASP B O 1
ATOM 5790 N N . ARG B 1 358 ? -33.969 12.984 19 1 96.75 358 ARG B N 1
ATOM 5791 C CA . ARG B 1 358 ? -33.844 11.539 19.109 1 96.75 358 ARG B CA 1
ATOM 5792 C C . ARG B 1 358 ? -32.438 11.125 19.531 1 96.75 358 ARG B C 1
ATOM 5794 O O . ARG B 1 358 ? -32.281 10.195 20.328 1 96.75 358 ARG B O 1
ATOM 5801 N N . LEU B 1 359 ? -31.469 11.766 18.953 1 97.88 359 LEU B N 1
ATOM 5802 C CA . LEU B 1 359 ? -30.078 11.43 19.281 1 97.88 359 LEU B CA 1
ATOM 5803 C C . LEU B 1 359 ? -29.719 11.922 20.672 1 97.88 359 LEU B C 1
ATOM 5805 O O . LEU B 1 359 ? -28.891 11.32 21.344 1 97.88 359 LEU B O 1
ATOM 5809 N N . VAL B 1 360 ? -30.344 12.984 21.125 1 97.19 360 VAL B N 1
ATOM 5810 C CA . VAL B 1 360 ? -30.172 13.445 22.5 1 97.19 360 VAL B CA 1
ATOM 5811 C C . VAL B 1 360 ? -30.75 12.406 23.453 1 97.19 360 VAL B C 1
ATOM 5813 O O . VAL B 1 360 ? -30.109 12.031 24.438 1 97.19 360 VAL B O 1
ATOM 5816 N N . ASP B 1 361 ? -31.922 11.922 23.125 1 96.69 361 ASP B N 1
ATOM 5817 C CA . ASP B 1 361 ? -32.594 10.922 23.953 1 96.69 361 ASP B CA 1
ATOM 5818 C C . ASP B 1 361 ? -31.766 9.633 24.016 1 96.69 361 ASP B C 1
ATOM 5820 O O . ASP B 1 361 ? -31.766 8.953 25.047 1 96.69 361 ASP B O 1
ATOM 5824 N N . ALA B 1 362 ? -31.141 9.398 22.922 1 96.81 362 ALA B N 1
ATOM 5825 C CA . ALA B 1 362 ? -30.328 8.18 22.859 1 96.81 362 ALA B CA 1
ATOM 5826 C C . ALA B 1 362 ? -28.984 8.383 23.547 1 96.81 362 ALA B C 1
ATOM 5828 O O . ALA B 1 362 ? -28.172 7.453 23.625 1 96.81 362 ALA B O 1
ATOM 5829 N N . GLY B 1 363 ? -28.656 9.586 24.031 1 96.75 363 GLY B N 1
ATOM 5830 C CA . GLY B 1 363 ? -27.422 9.883 24.734 1 96.75 363 GLY B CA 1
ATOM 5831 C C . GLY B 1 363 ? -26.25 10.117 23.797 1 96.75 363 GLY B C 1
ATOM 5832 O O . GLY B 1 363 ? -25.094 10.07 24.203 1 96.75 363 GLY B O 1
ATOM 5833 N N . ILE B 1 364 ? -26.5 10.328 22.5 1 98.06 364 ILE B N 1
ATOM 5834 C CA . ILE B 1 364 ? -25.469 10.484 21.484 1 98.06 364 ILE B CA 1
ATOM 5835 C C . ILE B 1 364 ? -25.078 11.953 21.375 1 98.06 364 ILE B C 1
ATOM 5837 O O . ILE B 1 364 ? -23.891 12.289 21.297 1 98.06 364 ILE B O 1
ATOM 5841 N N . LEU B 1 365 ? -26.109 12.844 21.422 1 98 365 LEU B N 1
ATOM 5842 C CA . LEU B 1 365 ? -25.875 14.281 21.359 1 98 365 LEU B CA 1
ATOM 5843 C C . LEU B 1 365 ? -26.141 14.938 22.719 1 98 365 LEU B C 1
ATOM 5845 O O . LEU B 1 365 ? -27.016 14.508 23.453 1 98 365 LEU B O 1
ATOM 5849 N N . THR B 1 366 ? -25.406 15.938 23.016 1 97.38 366 THR B N 1
ATOM 5850 C CA . THR B 1 366 ? -25.594 16.797 24.172 1 97.38 366 THR B CA 1
ATOM 5851 C C . THR B 1 366 ? -25.5 18.266 23.766 1 97.38 366 THR B C 1
ATOM 5853 O O . THR B 1 366 ? -24.594 18.672 23.047 1 97.38 366 THR B O 1
ATOM 5856 N N . GLN B 1 367 ? -26.391 19.016 24.188 1 95.88 367 GLN B N 1
ATOM 5857 C CA . GLN B 1 367 ? -26.344 20.453 23.922 1 95.88 367 GLN B CA 1
ATOM 5858 C C . GLN B 1 367 ? -25.203 21.125 24.688 1 95.88 367 GLN B C 1
ATOM 5860 O O . GLN B 1 367 ? -25.031 20.875 25.875 1 95.88 367 GLN B O 1
ATOM 5865 N N . ILE B 1 368 ? -24.438 22 24 1 93.19 368 ILE B N 1
ATOM 5866 C CA . ILE B 1 368 ? -23.266 22.562 24.688 1 93.19 368 ILE B CA 1
ATOM 5867 C C . ILE B 1 368 ? -23.453 24.078 24.844 1 93.19 368 ILE B C 1
ATOM 5869 O O . ILE B 1 368 ? -22.578 24.75 25.391 1 93.19 368 ILE B O 1
ATOM 5873 N N . THR B 1 369 ? -24.406 24.703 24.297 1 89.06 369 THR B N 1
ATOM 5874 C CA . THR B 1 369 ? -24.719 26.109 24.5 1 89.06 369 THR B CA 1
ATOM 5875 C C . THR B 1 369 ? -25.844 26.266 25.531 1 89.06 369 THR B C 1
ATOM 5877 O O . THR B 1 369 ? -26.578 25.312 25.797 1 89.06 369 THR B O 1
ATOM 5880 N N . ASP B 1 370 ? -25.734 27.578 25.969 1 80 370 ASP B N 1
ATOM 5881 C CA . ASP B 1 370 ? -26.781 27.953 26.922 1 80 370 ASP B CA 1
ATOM 5882 C C . ASP B 1 370 ? -27.922 28.688 26.234 1 80 370 ASP B C 1
ATOM 5884 O O . ASP B 1 370 ? -27.703 29.391 25.25 1 80 370 ASP B O 1
ATOM 5888 N N . GLY B 1 371 ? -29.203 28.203 26.281 1 77.75 371 GLY B N 1
ATOM 5889 C CA . GLY B 1 371 ? -30.359 28.922 25.781 1 77.75 371 GLY B CA 1
ATOM 5890 C C . GLY B 1 371 ? -31.156 28.141 24.766 1 77.75 371 GLY B C 1
ATOM 5891 O O . GLY B 1 371 ? -30.797 27.016 24.406 1 77.75 371 GLY B O 1
ATOM 5892 N N . ARG B 1 372 ? -32.25 28.875 24.484 1 74.62 372 ARG B N 1
ATOM 5893 C CA . ARG B 1 372 ? -33.219 28.219 23.609 1 74.62 372 ARG B CA 1
ATOM 5894 C C . ARG B 1 372 ? -32.969 28.562 22.141 1 74.62 372 ARG B C 1
ATOM 5896 O O . ARG B 1 372 ? -33.531 27.938 21.234 1 74.62 372 ARG B O 1
ATOM 5903 N N . ARG B 1 373 ? -32 29.625 21.953 1 80.94 373 ARG B N 1
ATOM 5904 C CA . ARG B 1 373 ? -31.719 30.047 20.578 1 80.94 373 ARG B CA 1
ATOM 5905 C C . ARG B 1 373 ? -30.281 29.656 20.203 1 80.94 373 ARG B C 1
ATOM 5907 O O . ARG B 1 373 ? -29.406 29.562 21.062 1 80.94 373 ARG B O 1
ATOM 5914 N N . ASN B 1 374 ? -29.938 29.391 18.922 1 86.25 374 ASN B N 1
ATOM 5915 C CA . ASN B 1 374 ? -28.641 29.047 18.359 1 86.25 374 ASN B CA 1
ATOM 5916 C C . ASN B 1 374 ? -27.984 27.891 19.109 1 86.25 374 ASN B C 1
ATOM 5918 O O . ASN B 1 374 ? -26.828 27.984 19.531 1 86.25 374 ASN B O 1
ATOM 5922 N N . ARG B 1 375 ? -28.766 26.859 19.375 1 94 375 ARG B N 1
ATOM 5923 C CA . ARG B 1 375 ? -28.312 25.688 20.109 1 94 375 ARG B CA 1
ATOM 5924 C C . ARG B 1 375 ? -27.281 24.906 19.297 1 94 375 ARG B C 1
ATOM 5926 O O . ARG B 1 375 ? -27.422 24.766 18.078 1 94 375 ARG B O 1
ATOM 5933 N N . ILE B 1 376 ? -26.25 24.531 19.953 1 96.44 376 ILE B N 1
ATOM 5934 C CA . ILE B 1 376 ? -25.203 23.703 19.375 1 96.44 376 ILE B CA 1
ATOM 5935 C C . ILE B 1 376 ? -25.094 22.391 20.156 1 96.44 376 ILE B C 1
ATOM 5937 O O . ILE B 1 376 ? -25.156 22.391 21.391 1 96.44 376 ILE B O 1
ATOM 5941 N N . TRP B 1 377 ? -25.031 21.281 19.469 1 97.69 377 TRP B N 1
ATOM 5942 C CA . TRP B 1 377 ? -24.922 19.969 20.078 1 97.69 377 TRP B CA 1
ATOM 5943 C C . TRP B 1 377 ? -23.594 19.312 19.703 1 97.69 377 TRP B C 1
ATOM 5945 O O . TRP B 1 377 ? -23.047 19.562 18.641 1 97.69 377 TRP B O 1
ATOM 5955 N N . GLN B 1 378 ? -23.078 18.5 20.594 1 97.62 378 GLN B N 1
ATOM 5956 C CA . GLN B 1 378 ? -21.844 17.75 20.328 1 97.62 378 GLN B CA 1
ATOM 5957 C C . GLN B 1 378 ? -22.062 16.25 20.5 1 97.62 378 GLN B C 1
ATOM 5959 O O . GLN B 1 378 ? -22.859 15.82 21.344 1 97.62 378 GLN B O 1
ATOM 5964 N N . ALA B 1 379 ? -21.453 15.508 19.609 1 97.88 379 ALA B N 1
ATOM 5965 C CA . ALA B 1 379 ? -21.328 14.062 19.797 1 97.88 379 ALA B CA 1
ATOM 5966 C C . ALA B 1 379 ? -20.156 13.734 20.719 1 97.88 379 ALA B C 1
ATOM 5968 O O . ALA B 1 379 ? -19.031 13.594 20.266 1 97.88 379 ALA B O 1
ATOM 5969 N N . LYS B 1 380 ? -20.469 13.484 21.938 1 96.62 380 LYS B N 1
ATOM 5970 C CA . LYS B 1 380 ? -19.438 13.375 22.984 1 96.62 380 LYS B CA 1
ATOM 5971 C C . LYS B 1 380 ? -18.516 12.195 22.703 1 96.62 380 LYS B C 1
ATOM 5973 O O . LYS B 1 380 ? -17.312 12.273 22.969 1 96.62 380 LYS B O 1
ATOM 5978 N N . ASP B 1 381 ? -19.078 11.078 22.203 1 97.88 381 ASP B N 1
ATOM 5979 C CA . ASP B 1 381 ? -18.266 9.891 21.953 1 97.88 381 ASP B CA 1
ATOM 5980 C C . ASP B 1 381 ? -17.188 10.18 20.922 1 97.88 381 ASP B C 1
ATOM 5982 O O . ASP B 1 381 ? -16.031 9.781 21.094 1 97.88 381 ASP B O 1
ATOM 5986 N N . VAL B 1 382 ? -17.531 10.914 19.891 1 97 382 VAL B N 1
ATOM 5987 C CA . VAL B 1 382 ? -16.594 11.211 18.812 1 97 382 VAL B CA 1
ATOM 5988 C C . VAL B 1 382 ? -15.547 12.211 19.312 1 97 382 VAL B C 1
ATOM 5990 O O . VAL B 1 382 ? -14.352 12.039 19.062 1 97 382 VAL B O 1
ATOM 5993 N N . VAL B 1 383 ? -15.977 13.219 20.047 1 97.19 383 VAL B N 1
ATOM 5994 C CA . VAL B 1 383 ? -15.062 14.203 20.594 1 97.19 383 VAL B CA 1
ATOM 5995 C C . VAL B 1 383 ? -14.047 13.516 21.5 1 97.19 383 VAL B C 1
ATOM 5997 O O . VAL B 1 383 ? -12.852 13.812 21.453 1 97.19 383 VAL B O 1
ATOM 6000 N N . SER B 1 384 ? -14.547 12.609 22.297 1 97.62 384 SER B N 1
ATOM 6001 C CA . SER B 1 384 ? -13.672 11.867 23.203 1 97.62 384 SER B CA 1
ATOM 6002 C C . SER B 1 384 ? -12.633 11.062 22.438 1 97.62 384 SER B C 1
ATOM 6004 O O . SER B 1 384 ? -11.461 11.039 22.797 1 97.62 384 SER B O 1
ATOM 6006 N N . VAL B 1 385 ? -13.07 10.398 21.359 1 97.25 385 VAL B N 1
ATOM 6007 C CA . VAL B 1 385 ? -12.18 9.594 20.531 1 97.25 385 VAL B CA 1
ATOM 6008 C C . VAL B 1 385 ? -11.102 10.484 19.922 1 97.25 385 VAL B C 1
ATOM 6010 O O . VAL B 1 385 ? -9.93 10.102 19.875 1 97.25 385 VAL B O 1
ATOM 6013 N N . LEU B 1 386 ? -11.453 11.664 19.469 1 96.5 386 LEU B N 1
ATOM 6014 C CA . LEU B 1 386 ? -10.508 12.594 18.859 1 96.5 386 LEU B CA 1
ATOM 6015 C C . LEU B 1 386 ? -9.508 13.109 19.891 1 96.5 386 LEU B C 1
ATOM 6017 O O . LEU B 1 386 ? -8.32 13.242 19.594 1 96.5 386 LEU B O 1
ATOM 6021 N N . ASP B 1 387 ? -9.969 13.352 21.031 1 96.56 387 ASP B N 1
ATOM 6022 C CA . ASP B 1 387 ? -9.07 13.812 22.094 1 96.56 387 ASP B CA 1
ATOM 6023 C C . ASP B 1 387 ? -8.109 12.703 22.516 1 96.56 387 ASP B C 1
ATOM 6025 O O . ASP B 1 387 ? -6.949 12.977 22.844 1 96.56 387 ASP B O 1
ATOM 6029 N N . GLU B 1 388 ? -8.594 11.5 22.531 1 96.81 388 GLU B N 1
ATOM 6030 C CA . GLU B 1 388 ? -7.723 10.367 22.828 1 96.81 388 GLU B CA 1
ATOM 6031 C C . GLU B 1 388 ? -6.645 10.195 21.766 1 96.81 388 GLU B C 1
ATOM 6033 O O . GLU B 1 388 ? -5.5 9.852 22.078 1 96.81 388 GLU B O 1
ATOM 6038 N N . PHE B 1 389 ? -7.031 10.414 20.547 1 96.38 389 PHE B N 1
ATOM 6039 C CA . PHE B 1 389 ? -6.055 10.375 19.469 1 96.38 389 PHE B CA 1
ATOM 6040 C C . PHE B 1 389 ? -4.941 11.391 19.719 1 96.38 389 PHE B C 1
ATOM 6042 O O . PHE B 1 389 ? -3.758 11.062 19.594 1 96.38 389 PHE B O 1
ATOM 6049 N N . ALA B 1 390 ? -5.328 12.57 20.016 1 95.56 390 ALA B N 1
ATOM 6050 C CA . ALA B 1 390 ? -4.359 13.641 20.266 1 95.56 390 ALA B CA 1
ATOM 6051 C C . ALA B 1 390 ? -3.432 13.281 21.422 1 95.56 390 ALA B C 1
ATOM 6053 O O . ALA B 1 390 ? -2.229 13.539 21.359 1 95.56 390 ALA B O 1
ATOM 6054 N N . ALA B 1 391 ? -4.012 12.68 22.438 1 95.19 391 ALA B N 1
ATOM 6055 C CA . ALA B 1 391 ? -3.234 12.289 23.609 1 95.19 391 ALA B CA 1
ATOM 6056 C C . ALA B 1 391 ? -2.203 11.219 23.25 1 95.19 391 ALA B C 1
ATOM 6058 O O . ALA B 1 391 ? -1.065 11.266 23.719 1 95.19 391 ALA B O 1
ATOM 6059 N N . ARG B 1 392 ? -2.602 10.266 22.391 1 94.38 392 ARG B N 1
ATOM 6060 C CA . ARG B 1 392 ? -1.688 9.203 21.953 1 94.38 392 ARG B CA 1
ATOM 6061 C C . ARG B 1 392 ? -0.541 9.773 21.125 1 94.38 392 ARG B C 1
ATOM 6063 O O . ARG B 1 392 ? 0.593 9.297 21.219 1 94.38 392 ARG B O 1
ATOM 6070 N N . ALA B 1 393 ? -0.834 10.734 20.328 1 93.06 393 ALA B N 1
ATOM 6071 C CA . ALA B 1 393 ? 0.176 11.328 19.469 1 93.06 393 ALA B CA 1
ATOM 6072 C C . ALA B 1 393 ? 1.273 12.008 20.281 1 93.06 393 ALA B C 1
ATOM 6074 O O . ALA B 1 393 ? 2.428 12.07 19.844 1 93.06 393 ALA B O 1
ATOM 6075 N N . LYS B 1 394 ? 0.935 12.445 21.469 1 89.81 394 LYS B N 1
ATOM 6076 C CA . LYS B 1 394 ? 1.869 13.164 22.328 1 89.81 394 LYS B CA 1
ATOM 6077 C C . LYS B 1 394 ? 2.682 12.203 23.188 1 89.81 394 LYS B C 1
ATOM 6079 O O . LYS B 1 394 ? 3.744 12.562 23.703 1 89.81 394 LYS B O 1
ATOM 6084 N N . ARG B 1 395 ? 2.123 11.008 23.406 1 78.94 395 ARG B N 1
ATOM 6085 C CA . ARG B 1 395 ? 2.77 10.055 24.312 1 78.94 395 ARG B CA 1
ATOM 6086 C C . ARG B 1 395 ? 4.023 9.469 23.672 1 78.94 395 ARG B C 1
ATOM 6088 O O . ARG B 1 395 ? 4.004 9.078 22.5 1 78.94 395 ARG B O 1
ATOM 6095 N N . ARG B 1 396 ? 5.191 9.852 24.25 1 62.38 396 ARG B N 1
ATOM 6096 C CA . ARG B 1 396 ? 6.457 9.273 23.797 1 62.38 396 ARG B CA 1
ATOM 6097 C C . ARG B 1 396 ? 6.48 7.766 24.031 1 62.38 396 ARG B C 1
ATOM 6099 O O . ARG B 1 396 ? 5.922 7.277 25.016 1 62.38 396 ARG B O 1
ATOM 6106 N N . ARG B 1 397 ? 6.641 6.996 23.062 1 51.75 397 ARG B N 1
ATOM 6107 C CA . ARG B 1 397 ? 6.898 5.582 23.312 1 51.75 397 ARG B CA 1
ATOM 6108 C C . ARG B 1 397 ? 8.023 5.402 24.328 1 51.75 397 ARG B C 1
ATOM 6110 O O . ARG B 1 397 ? 9.109 5.965 24.172 1 51.75 397 ARG B O 1
ATOM 6117 N N . GLY B 1 398 ? 7.797 5.398 25.672 1 37.88 398 GLY B N 1
ATOM 6118 C CA . GLY B 1 398 ? 8.812 4.93 26.609 1 37.88 398 GLY B CA 1
ATOM 6119 C C . GLY B 1 398 ? 9.383 3.574 26.234 1 37.88 398 GLY B C 1
ATOM 6120 O O . GLY B 1 398 ? 8.75 2.807 25.516 1 37.88 398 GLY B O 1
#

InterPro domains:
  IPR003812 Fido domain [PF02661] (141-243)
  IPR003812 Fido domain [PS51459] (141-288)
  IPR025758 Fic/DOC N-terminal [PF13784] (61-136)
  IPR036597 Fido-like domain superfamily [G3DSA:1.10.3290.10] (74-297)
  IPR036597 Fido-like domain superfamily [SSF140931] (130-296)
  IPR040198 Fido domain-containing protein [PTHR13504] (89-382)

Sequence (796 aa):
MTSVGDGQRWPPVAYEDHPWVSTTDYGSRRERRLTAGPYRAAVPPFIANRTISLNGELQALTEEAATELTRFDAEVGHITAPFASILLRTESASSSEIENLTSGARQIALAELGEHASRNARLIVGNVRAMQAALELSDRIDADAILQMHRALLEHCDSNTGGRWRQQQVWIGGGSLGSHTAQFVPPHHDRVPELIDDLVAFANRVDVAVVAQIAVAHAQFETIHPFPDGNGRVGRALIQALLRGGQLTRSVAVPVSAGLLHDTATYFEALGEYRSGNLELIVQSIAEASFAAVANGRTLVRDLETVRADWRTRVTARRDAAVHRLAELLLRQPVVHSKLVTSTLGVTGANAQIAIDRLVDAGILTQITDGRRNRIWQAKDVVSVLDEFAARAKRRRGMTSVGDGQRWPPVAYEDHPWVSTTDYGSRRERRLTAGPYRAAVPPFIANRTISLNGELQALTEEAATELTRFDAEVGHITAPFASILLRTESASSSEIENLTSGARQIALAELGEHASRNARLIVGNVRAMQAALELSDRIDADAILQMHRALLEHCDSNTGGRWRQQQVWIGGGSLGSHTAQFVPPHHDRVPELIDDLVAFANRVDVAVVAQIAVAHAQFETIHPFPDGNGRVGRALIQALLRGGQLTRSVAVPVSAGLLHDTATYFEALGEYRSGNLELIVQSIAEASFAAVANGRTLVRDLETVRADWRTRVTARRDAAVHRLAELLLRQPVVHSKLVTSTLGVTGANAQIAIDRLVDAGILTQITDGRRNRIWQAKDVVSVLDEFAARAKRRRG

Radius of gyration: 31.85 Å; Cα contacts (8 Å, |Δi|>4): 1378; chains: 2; bounding box: 84×97×62 Å

Foldseek 3Di:
DDDDPCPDFFDFKDKDWDFDDFPDPDDDPVLCVLAHGIDIATHHDQPLPPDDDDDPVLVVLLVVLLLLLLVLQVVVQPPDLQCQLVQLLLLLQLLVVLVVLHDAPVLLLCLCVVHDHDPSSVLSVLLSQLLVLLLVCLQQDALQSLQNSQCSNCCVPPVPFRSDFDQAWDAADDDPRHNSRGPHTAHGLVCLVVLRRSLSSLLLDDPDRQLLSLLLSLLSQVRNQGGNDDSSSSSVSNSQSSCCNNPSHPGHRQNLSLLCLLPVPLCVVCSVVVNRRDNSSSSVSSSRSSVLSSVLVVQLVVLLVVVLVVLVVLADDDPPQLLNVVSSNCSNRFKDWLVRSCVVSVHDSVSSVVSQVRCVVSVQWDWDDDDPPRTMIGRVSNSVSSNVSSVSSNHHPD/DDDDPCPDFFDFKDKDWDFDDFPDPDDDPVLCVLQHGIDIATHHDQPLPPDDDDDPVLVVLLVVLLLLLLVLQVVCQPPALQCQLVQLLLLLQLLVVLVVQHDAPVLLLCLCVVHDHDPSSVLSVLLSQLLVLLLVCLQQDALQSLQNSQCSNCCVPPVPFRSDFDQAWDAADDDPRHNSRGPHTAHGLVCLVVLRRSLSSLLLDDPDRQLLSLLLSLLSQVRNQGGNDDSSSSSVSNSQSSCCNNPSHPGHRQNLSLLCLLPVPLCVVCSVVVNRRDNSSSSVSSSRSSVLSSVLVVQLVVLLVVVLVVLVVLADDDPPQLLNVVSSNCSNRFKDWLVRSCVVSVHDSVSSVVSQVRCVVSVQWDWDDDDDPRTMIGRVSNSVSSNVSSVSSNHHPD